Protein AF-0000000071980712 (afdb_homodimer)

Solvent-accessible surface area (backbone atoms only — not comparable to full-atom values): 46146 Å² total; per-residue (Å²): 134,78,76,72,74,72,77,74,78,76,77,80,71,73,87,66,79,78,82,78,72,78,77,74,86,79,83,92,69,64,82,70,52,47,42,38,37,28,42,41,63,56,74,43,77,56,96,89,37,61,36,18,32,30,26,43,36,38,32,58,45,82,62,43,89,82,22,31,38,34,31,28,27,71,83,80,62,48,74,48,37,81,40,75,35,50,88,54,67,37,54,50,69,48,76,34,79,42,71,42,67,66,79,84,61,72,95,62,82,83,65,84,70,74,49,54,50,61,39,33,28,33,36,30,48,94,88,37,68,78,32,64,30,42,32,55,47,34,63,51,58,59,58,76,38,35,85,67,38,27,79,36,37,51,44,68,38,43,36,26,21,26,40,49,40,58,20,28,33,57,86,42,68,80,46,45,78,37,76,54,27,24,72,50,36,34,28,59,50,49,62,46,53,43,34,33,48,36,38,35,35,36,29,33,32,38,28,47,44,87,92,45,95,58,46,47,28,23,33,51,78,92,42,78,59,48,56,38,65,62,52,52,50,26,51,43,54,48,53,75,73,42,83,52,62,36,36,43,29,31,59,39,77,73,42,68,51,84,95,29,68,68,53,51,53,50,51,52,51,50,49,51,66,64,53,43,77,33,45,24,50,33,83,56,51,70,49,39,32,44,36,62,30,60,73,70,58,19,36,30,41,34,25,30,68,51,80,70,25,74,79,40,67,38,34,30,74,45,64,44,72,52,66,71,78,31,73,45,72,68,55,45,49,54,45,49,70,61,48,53,74,70,48,60,80,61,68,37,48,41,30,41,48,57,58,68,39,74,45,35,66,36,57,61,67,46,46,63,71,26,43,48,36,41,35,72,66,37,31,58,62,51,39,49,45,37,51,75,73,32,48,91,53,47,23,28,44,20,23,45,36,53,58,37,36,61,45,49,58,45,21,56,51,28,48,54,45,53,47,51,51,53,49,55,56,48,71,71,98,134,79,80,72,79,72,79,76,80,76,76,80,72,74,86,69,79,82,81,78,71,80,77,76,86,80,84,89,69,63,82,70,53,47,42,39,37,28,41,40,62,56,73,44,75,55,96,91,36,62,35,18,32,29,24,42,35,40,32,58,44,83,62,43,88,81,23,30,37,35,31,30,27,71,83,80,60,49,73,46,36,81,40,74,34,51,90,54,68,37,54,50,70,48,75,34,79,42,70,42,67,64,79,83,60,71,95,62,82,84,64,86,70,72,48,54,52,63,39,32,27,34,37,30,49,93,88,37,68,79,32,65,30,41,32,54,46,34,63,52,57,57,58,75,39,36,84,68,39,28,80,38,38,52,43,68,38,41,37,26,19,27,39,50,40,58,21,28,31,58,86,41,65,80,45,44,78,37,76,54,27,26,70,50,36,35,28,59,50,49,63,47,52,42,33,34,49,36,38,34,35,36,29,32,35,38,28,47,42,87,93,45,93,59,46,47,28,23,32,49,79,93,42,79,57,48,55,37,65,62,50,51,50,26,50,43,54,48,55,76,72,43,82,51,60,37,36,44,28,31,60,36,78,72,41,66,50,84,95,29,68,68,54,52,53,51,51,52,50,50,49,49,67,64,52,41,77,33,46,24,50,34,84,55,51,71,48,39,32,44,36,63,29,60,73,72,58,20,34,30,41,36,25,29,68,52,79,71,26,74,79,41,66,38,35,29,74,46,64,44,70,52,68,70,79,31,73,46,73,68,55,46,49,54,43,49,70,59,47,52,73,70,48,60,80,63,68,37,50,41,30,41,49,57,59,69,38,76,47,37,65,36,56,60,68,45,45,65,70,24,44,46,37,40,35,72,67,35,30,58,61,52,40,48,46,37,50,74,71,32,48,91,53,47,22,27,46,21,23,44,36,54,57,37,37,61,44,50,57,46,21,56,52,28,48,55,46,52,47,51,51,53,50,55,54,50,70,73,99

InterPro domains:
  IPR017946 PLC-like phosphodiesterase, TIM beta/alpha-barrel domain superfamily [G3DSA:3.20.20.190] (135-418)
  IPR017946 PLC-like phosphodiesterase, TIM beta/alpha-barrel domain superfamily [SSF51695] (139-415)
  IPR051057 Phosphoinositide phospholipase C domain-containing protein [PTHR13593] (111-418)

Radius of gyration: 35.27 Å; Cα contacts (8 Å, |Δi|>4): 1701; chains: 2; bounding box: 63×146×100 Å

pLDDT: mean 90.0, std 17.93, range [20.61, 98.94]

Nearest PDB structures (foldseek):
  4rv3-assembly1_A  TM=7.807E-01  e=1.193E-09  Staphylococcus aureus subsp. aureus str. Newman
  4f2t-assembly1_A  TM=7.511E-01  e=6.230E-09  Staphylococcus aureus subsp. aureus str. Newman
  7kzv-assembly1_P  TM=4.060E-01  e=1.568E+00  Homo sapiens
  5x72-assembly1_A  TM=2.991E-01  e=2.407E+00  Homo sapiens
  5b0r-assembly1_B  TM=2.023E-01  e=4.901E-01  Listeria innocua Clip11262

Organism: Chionoecetes opilio (NCBI:txid41210)

Secondary structure (DSSP, 8-state):
-------------------------------S-EEEEEE-S--EEETTEEEEEEEEEEES----TT-EEEEEETTT--EEEEEE-TTS-SSEEEEEEEEE-STTS-S---S----EEEEEEEEEETTEEEEEEEEE--TTHHHHTHHHHTTSBGGGS-EEEETTTT-BGGG-SGGGGSHHHHTT-SB-S-HHHHHHHT--EEEEEEEE-TTSSSSEEEEETTEEEEEHHHHHHHHHHHHHH----EEEEEEEE-SS-TT-HHHHHHHHHHHHHHHGGGBPPGGG-S--BHHHHHHTT--EEEE-SSGGGGG-TTEEPPPEEE-----SHHHHHHHHHHHHHHHTT-SS-EEEE-S----HHHHHTTGGGSHHHHHHHHHHHHHHHHHHTSTTT-SEEEESSTTSSSHHHHHHHHHHHHHHHHHHHHH--/-------------------------------S-EEEEEE-S--EEETTEEEEEEEEEEES----TT-EEEEEETTT--EEEEEE-TTS-SSEEEEEEEEE-STTS-SS--S---SEEEEEEEEEETTEEEEEEEEE--TTHHHHTHHHHTTSBGGGS-EEEETTTT-BGGG-SGGGGSHHHHTT-SB-S-HHHHHHHT--EEEEEEEE-TTSSSSEEEEETTEEEEEHHHHHHHHHHHHHH----EEEEEEEE-SS-TT-HHHHHHHHHHHHHHHGGGBPPGGG-S--BHHHHHHHT--EEEE-SSGGGGG-TTEEPPPEEE-----SHHHHHHHHHHHHHHHTT-SS-EEEE-S----HHHHHTTGGGSHHHHHHHHHHHHHHHHHHTSTTT-SEEEESSTTSSSHHHHHHHHHHHHHHHHHHHHH--

Sequence (858 aa):
MSAVWTVVTVCLLAALTPVARAVQVTECSLPASGVFVSISPELEIVEDQKLRPLAVSWFGINAQKGDYLELVHSETGAVFINLTMYELEPDGWVESNATWDGSLIPNNLEGPAEPCFPYQAKYIRDGNALYSSCLILRPYWMREQRTDLSGTRLSKVVIPGTHDAGATSYFSSTAAENLVGRWTFTQDESLWQVLLFGARYLDMRISYYNNTQDKFYVNHGEIIIAPLRRYVDDVVKFMYQTDEIVIFDIHELVHGFSDQPERHEELIAFLESSFGSHMAPRSLGPDPTLGELWSINRRLIVTYPSNELYDSQYLWHTVHHLWGNVNTIEDLEAFLYTGISEQVNRGSLWSSMAQFTPSPMDVVLNKWGGLRGAAMQTNFPVTNWFRQDWWDEVNIIAMDFLPFSDVIFVAVEANKLRALCHENRRSVTMSAVWTVVTVCLLAALTPVARAVQVTECSLPASGVFVSISPELEIVEDQKLRPLAVSWFGINAQKGDYLELVHSETGAVFINLTMYELEPDGWVESNATWDGSLIPNNLEGPAEPCFPYQAKYIRDGNALYSSCLILRPYWMREQRTDLSGTRLSKVVIPGTHDAGATSYFSSTAAENLVGRWTFTQDESLWQVLLFGARYLDMRISYYNNTQDKFYVNHGEIIIAPLRRYVDDVVKFMYQTDEIVIFDIHELVHGFSDQPERHEELIAFLESSFGSHMAPRSLGPDPTLGELWSINRRLIVTYPSNELYDSQYLWHTVHHLWGNVNTIEDLEAFLYTGISEQVNRGSLWSSMAQFTPSPMDVVLNKWGGLRGAAMQTNFPVTNWFRQDWWDEVNIIAMDFLPFSDVIFVAVEANKLRALCHENRRSVT

Structure (mmCIF, N/CA/C/O backbone):
data_AF-0000000071980712-model_v1
#
loop_
_entity.id
_entity.type
_entity.pdbx_description
1 polymer 'PI-PLC X domain-containing protein 3'
#
loop_
_atom_site.group_PDB
_atom_site.id
_atom_site.type_symbol
_atom_site.label_atom_id
_atom_site.label_alt_id
_atom_site.label_comp_id
_atom_site.label_asym_id
_atom_site.label_entity_id
_atom_site.label_seq_id
_atom_site.pdbx_PDB_ins_code
_atom_site.Cartn_x
_atom_site.Cartn_y
_atom_site.Cartn_z
_atom_site.occupancy
_atom_site.B_iso_or_equiv
_atom_site.auth_seq_id
_atom_site.auth_comp_id
_atom_site.auth_asym_id
_atom_site.auth_atom_id
_atom_site.pdbx_PDB_model_num
ATOM 1 N N . MET A 1 1 ? 27.547 65.812 53.938 1 24.8 1 MET A N 1
ATOM 2 C CA . MET A 1 1 ? 27.109 66.75 52.938 1 24.8 1 MET A CA 1
ATOM 3 C C . MET A 1 1 ? 27.156 66.062 51.531 1 24.8 1 MET A C 1
ATOM 5 O O . MET A 1 1 ? 28.219 66.062 50.906 1 24.8 1 MET A O 1
ATOM 9 N N . SER A 1 2 ? 26.734 64.938 51.469 1 26.94 2 SER A N 1
ATOM 10 C CA . SER A 1 2 ? 27.062 63.781 50.625 1 26.94 2 SER A CA 1
ATOM 11 C C . SER A 1 2 ? 26.594 63.969 49.188 1 26.94 2 SER A C 1
ATOM 13 O O . SER A 1 2 ? 25.422 64.25 48.938 1 26.94 2 SER A O 1
ATOM 15 N N . ALA A 1 3 ? 27.547 64.375 48.469 1 30.39 3 ALA A N 1
ATOM 16 C CA . ALA A 1 3 ? 27.484 65 47.156 1 30.39 3 ALA A CA 1
ATOM 17 C C . ALA A 1 3 ? 26.828 64.062 46.156 1 30.39 3 ALA A C 1
ATOM 19 O O . ALA A 1 3 ? 27.219 62.875 46.031 1 30.39 3 ALA A O 1
ATOM 20 N N . VAL A 1 4 ? 25.562 64.188 46.031 1 29.41 4 VAL A N 1
ATOM 21 C CA . VAL A 1 4 ? 24.562 63.375 45.344 1 29.41 4 VAL A CA 1
ATOM 22 C C . VAL A 1 4 ? 24.953 63.25 43.875 1 29.41 4 VAL A C 1
ATOM 24 O O . VAL A 1 4 ? 25.016 64.25 43.156 1 29.41 4 VAL A O 1
ATOM 27 N N . TRP A 1 5 ? 25.969 62.531 43.625 1 26.25 5 TRP A N 1
ATOM 28 C CA . TRP A 1 5 ? 26.578 62.469 42.312 1 26.25 5 TRP A CA 1
ATOM 29 C C . TRP A 1 5 ? 25.547 62.125 41.25 1 26.25 5 TRP A C 1
ATOM 31 O O . TRP A 1 5 ? 24.938 61.062 41.281 1 26.25 5 TRP A O 1
ATOM 41 N N . THR A 1 6 ? 24.812 63.125 40.875 1 24.05 6 THR A N 1
ATOM 42 C CA . THR A 1 6 ? 23.688 63.031 39.969 1 24.05 6 THR A CA 1
ATOM 43 C C . THR A 1 6 ? 24.141 62.531 38.594 1 24.05 6 THR A C 1
ATOM 45 O O . THR A 1 6 ? 24.953 63.188 37.938 1 24.05 6 THR A O 1
ATOM 48 N N . VAL A 1 7 ? 24.531 61.344 38.5 1 25.78 7 VAL A N 1
ATOM 49 C CA . VAL A 1 7 ? 25.188 60.875 37.281 1 25.78 7 VAL A CA 1
ATOM 50 C C . VAL A 1 7 ? 24.25 61.062 36.062 1 25.78 7 VAL A C 1
ATOM 52 O O . VAL A 1 7 ? 23.172 60.5 36.031 1 25.78 7 VAL A O 1
ATOM 55 N N . VAL A 1 8 ? 24.156 62.188 35.5 1 23.12 8 VAL A N 1
ATOM 56 C CA . VAL A 1 8 ? 23.281 62.625 34.438 1 23.12 8 VAL A CA 1
ATOM 57 C C . VAL A 1 8 ? 23.578 61.844 33.156 1 23.12 8 VAL A C 1
ATOM 59 O O . VAL A 1 8 ? 24.703 61.875 32.656 1 23.12 8 VAL A O 1
ATOM 62 N N . THR A 1 9 ? 23.172 60.656 33.062 1 22.14 9 THR A N 1
ATOM 63 C CA . THR A 1 9 ? 23.531 59.844 31.906 1 22.14 9 THR A CA 1
ATOM 64 C C . THR A 1 9 ? 23.078 60.469 30.594 1 22.14 9 THR A C 1
ATOM 66 O O . THR A 1 9 ? 21.891 60.781 30.438 1 22.14 9 THR A O 1
ATOM 69 N N . VAL A 1 10 ? 23.875 61.094 29.828 1 20.61 10 VAL A N 1
ATOM 70 C CA . VAL A 1 10 ? 23.75 61.875 28.609 1 20.61 10 VAL A CA 1
ATOM 71 C C . VAL A 1 10 ? 23.266 61 27.453 1 20.61 10 VAL A C 1
ATOM 73 O O . VAL A 1 10 ? 23.844 59.938 27.188 1 20.61 10 VAL A O 1
ATOM 76 N N . CYS A 1 11 ? 22.031 60.844 27.109 1 23.97 11 CYS A N 1
ATOM 77 C CA . CYS A 1 11 ? 21.391 60.344 25.891 1 23.97 11 CYS A CA 1
ATOM 78 C C . CYS A 1 11 ? 22.016 60.969 24.656 1 23.97 11 CYS A C 1
ATOM 80 O O . CYS A 1 11 ? 21.828 62.156 24.391 1 23.97 11 CYS A O 1
ATOM 82 N N . LEU A 1 12 ? 23.25 60.75 24.25 1 22.45 12 LEU A N 1
ATOM 83 C CA . LEU A 1 12 ? 23.812 61.562 23.203 1 22.45 12 LEU A CA 1
ATOM 84 C C . LEU A 1 12 ? 22.969 61.469 21.922 1 22.45 12 LEU A C 1
ATOM 86 O O . LEU A 1 12 ? 22.859 60.406 21.328 1 22.45 12 LEU A O 1
ATOM 90 N N . LEU A 1 13 ? 21.922 62.25 21.703 1 23.58 13 LEU A N 1
ATOM 91 C CA . LEU A 1 13 ? 21.297 62.812 20.5 1 23.58 13 LEU A CA 1
ATOM 92 C C . LEU A 1 13 ? 22.328 63.375 19.547 1 23.58 13 LEU A C 1
ATOM 94 O O . LEU A 1 13 ? 22.75 64.562 19.719 1 23.58 13 LEU A O 1
ATOM 98 N N . ALA A 1 14 ? 23.406 62.719 19.109 1 25.36 14 ALA A N 1
ATOM 99 C CA . ALA A 1 14 ? 24.156 63.719 18.312 1 25.36 14 ALA A CA 1
ATOM 100 C C . ALA A 1 14 ? 23.297 64.312 17.203 1 25.36 14 ALA A C 1
ATOM 102 O O . ALA A 1 14 ? 22.359 63.625 16.719 1 25.36 14 ALA A O 1
ATOM 103 N N . ALA A 1 15 ? 23.141 65.562 16.984 1 26.69 15 ALA A N 1
ATOM 104 C CA . ALA A 1 15 ? 22.859 66.375 15.828 1 26.69 15 ALA A CA 1
ATOM 105 C C . ALA A 1 15 ? 23.516 65.875 14.562 1 26.69 15 ALA A C 1
ATOM 107 O O . ALA A 1 15 ? 24.625 66.25 14.211 1 26.69 15 ALA A O 1
ATOM 108 N N . LEU A 1 16 ? 23.594 64.438 14.453 1 25.11 16 LEU A N 1
ATOM 109 C CA . LEU A 1 16 ? 24.312 64.062 13.242 1 25.11 16 LEU A CA 1
ATOM 110 C C . LEU A 1 16 ? 23.547 64.5 11.992 1 25.11 16 LEU A C 1
ATOM 112 O O . LEU A 1 16 ? 22.328 64.562 12.008 1 25.11 16 LEU A O 1
ATOM 116 N N . THR A 1 17 ? 24.125 65.062 11.031 1 28.55 17 THR A N 1
ATOM 117 C CA . THR A 1 17 ? 23.734 65.438 9.664 1 28.55 17 THR A CA 1
ATOM 118 C C . THR A 1 17 ? 23.094 64.188 8.977 1 28.55 17 THR A C 1
ATOM 120 O O . THR A 1 17 ? 23.531 63.094 9.195 1 28.55 17 THR A O 1
ATOM 123 N N . PRO A 1 18 ? 21.828 64.125 8.344 1 26.84 18 PRO A N 1
ATOM 124 C CA . PRO A 1 18 ? 20.906 63.188 7.723 1 26.84 18 PRO A CA 1
ATOM 125 C C . PRO A 1 18 ? 21.609 62.25 6.742 1 26.84 18 PRO A C 1
ATOM 127 O O . PRO A 1 18 ? 20.969 61.656 5.871 1 26.84 18 PRO A O 1
ATOM 130 N N . VAL A 1 19 ? 22.812 61.688 6.824 1 30.86 19 VAL A N 1
ATOM 131 C CA . VAL A 1 19 ? 23.156 60.938 5.633 1 30.86 19 VAL A CA 1
ATOM 132 C C . VAL A 1 19 ? 22.234 59.719 5.523 1 30.86 19 VAL A C 1
ATOM 134 O O . VAL A 1 19 ? 22.234 58.844 6.402 1 30.86 19 VAL A O 1
ATOM 137 N N . ALA A 1 20 ? 21.094 59.719 4.836 1 32.91 20 ALA A N 1
ATOM 138 C CA . ALA A 1 20 ? 20.156 58.75 4.305 1 32.91 20 ALA A CA 1
ATOM 139 C C . ALA A 1 20 ? 20.875 57.5 3.771 1 32.91 20 ALA A C 1
ATOM 141 O O . ALA A 1 20 ? 21.172 57.438 2.576 1 32.91 20 ALA A O 1
ATOM 142 N N . ARG A 1 21 ? 21.859 56.938 4.363 1 32.81 21 ARG A N 1
ATOM 143 C CA . ARG A 1 21 ? 22.328 55.781 3.615 1 32.81 21 ARG A CA 1
ATOM 144 C C . ARG A 1 21 ? 21.281 54.656 3.645 1 32.81 21 ARG A C 1
ATOM 146 O O . ARG A 1 21 ? 20.844 54.25 4.719 1 32.81 21 ARG A O 1
ATOM 153 N N . ALA A 1 22 ? 20.531 54.25 2.572 1 32.84 22 ALA A N 1
ATOM 154 C CA . ALA A 1 22 ? 19.703 53.125 2.207 1 32.84 22 ALA A CA 1
ATOM 155 C C . ALA A 1 22 ? 20.328 51.812 2.684 1 32.84 22 ALA A C 1
ATOM 157 O O . ALA A 1 22 ? 21.422 51.438 2.258 1 32.84 22 ALA A O 1
ATOM 158 N N . VAL A 1 23 ? 20.328 51.438 3.895 1 32.53 23 VAL A N 1
ATOM 159 C CA . VAL A 1 23 ? 20.75 50.094 4.289 1 32.53 23 VAL A CA 1
ATOM 160 C C . VAL A 1 23 ? 20.219 49.062 3.293 1 32.53 23 VAL A C 1
ATOM 162 O O . VAL A 1 23 ? 19 48.906 3.148 1 32.53 23 VAL A O 1
ATOM 165 N N . GLN A 1 24 ? 20.828 48.688 2.146 1 33.09 24 GLN A N 1
ATOM 166 C CA . GLN A 1 24 ? 20.547 47.625 1.188 1 33.09 24 GLN A CA 1
ATOM 167 C C . GLN A 1 24 ? 20.219 46.312 1.901 1 33.09 24 GLN A C 1
ATOM 169 O O . GLN A 1 24 ? 21.031 45.812 2.684 1 33.09 24 GLN A O 1
ATOM 174 N N . VAL A 1 25 ? 19.062 46 2.479 1 40.81 25 VAL A N 1
ATOM 175 C CA . VAL A 1 25 ? 18.625 44.656 2.869 1 40.81 25 VAL A CA 1
ATOM 176 C C . VAL A 1 25 ? 19.203 43.625 1.919 1 40.81 25 VAL A C 1
ATOM 178 O O . VAL A 1 25 ? 18.812 43.531 0.754 1 40.81 25 VAL A O 1
ATOM 181 N N . THR A 1 26 ? 20.453 43.219 1.82 1 46.47 26 THR A N 1
ATOM 182 C CA . THR A 1 26 ? 21.188 42.375 0.861 1 46.47 26 THR A CA 1
ATOM 183 C C . THR A 1 26 ? 20.516 41.031 0.677 1 46.47 26 THR A C 1
ATOM 185 O O . THR A 1 26 ? 20.375 40.562 -0.449 1 46.47 26 THR A O 1
ATOM 188 N N . GLU A 1 27 ? 20.516 39.844 1.743 1 63.66 27 GLU A N 1
ATOM 189 C CA . GLU A 1 27 ? 20.109 38.469 1.412 1 63.66 27 GLU A CA 1
ATOM 190 C C . GLU A 1 27 ? 18.797 38.094 2.119 1 63.66 27 GLU A C 1
ATOM 192 O O . GLU A 1 27 ? 18.703 38.219 3.344 1 63.66 27 GLU A O 1
ATOM 197 N N . CYS A 1 28 ? 17.578 38.094 1.529 1 81.81 28 CYS A N 1
ATOM 198 C CA . CYS A 1 28 ? 16.281 37.656 2.041 1 81.81 28 CYS A CA 1
ATOM 199 C C . CYS A 1 28 ? 16.312 36.188 2.451 1 81.81 28 CYS A C 1
ATOM 201 O O . CYS A 1 28 ? 16.344 35.312 1.598 1 81.81 28 CYS A O 1
ATOM 203 N N . SER A 1 29 ? 16.453 36.031 3.812 1 86 29 SER A N 1
ATOM 204 C CA . SER A 1 29 ? 16.422 34.656 4.324 1 86 29 SER A CA 1
ATOM 205 C C . SER A 1 29 ? 15.688 34.562 5.66 1 86 29 SER A C 1
ATOM 207 O O . SER A 1 29 ? 15.641 35.562 6.402 1 86 29 SER A O 1
ATOM 209 N N . LEU A 1 30 ? 15.07 33.531 5.938 1 92.31 30 LEU A N 1
ATOM 210 C CA . LEU A 1 30 ? 14.5 33.25 7.254 1 92.31 30 LEU A CA 1
ATOM 211 C C . LEU A 1 30 ? 15.594 33.094 8.297 1 92.31 30 LEU A C 1
ATOM 213 O O . LEU A 1 30 ? 16.766 32.906 7.949 1 92.31 30 LEU A O 1
ATOM 217 N N . PRO A 1 31 ? 15.18 33.219 9.57 1 90.75 31 PRO A N 1
ATOM 218 C CA . PRO A 1 31 ? 16.203 32.969 10.594 1 90.75 31 PRO A CA 1
ATOM 219 C C . PRO A 1 31 ? 16.938 31.656 10.383 1 90.75 31 PRO A C 1
ATOM 221 O O . PRO A 1 31 ? 16.328 30.641 10.016 1 90.75 31 PRO A O 1
ATOM 224 N N . ALA A 1 32 ? 18.219 31.734 10.617 1 92 32 ALA A N 1
ATOM 225 C CA . ALA A 1 32 ? 19.062 30.578 10.367 1 92 32 ALA A CA 1
ATOM 226 C C . ALA A 1 32 ? 19.094 29.641 11.562 1 92 32 ALA A C 1
ATOM 228 O O . ALA A 1 32 ? 19.531 28.484 11.453 1 92 32 ALA A O 1
ATOM 229 N N . SER A 1 33 ? 18.75 30.125 12.758 1 96.31 33 SER A N 1
ATOM 230 C CA . SER A 1 33 ? 18.75 29.312 13.969 1 96.31 33 SER A CA 1
ATOM 231 C C . SER A 1 33 ? 17.594 29.688 14.891 1 96.31 33 SER A C 1
ATOM 233 O O . SER A 1 33 ? 17.062 30.797 14.797 1 96.31 33 SER A O 1
ATOM 235 N N . GLY A 1 34 ? 17.188 28.766 15.68 1 97.06 34 GLY A N 1
ATOM 236 C CA . GLY A 1 34 ? 16.109 29.016 16.625 1 97.06 34 GLY A CA 1
ATOM 237 C C . GLY A 1 34 ? 15.695 27.781 17.406 1 97.06 34 GLY A C 1
ATOM 238 O O . GLY A 1 34 ? 16.234 26.703 17.188 1 97.06 34 GLY A O 1
ATOM 239 N N . VAL A 1 35 ? 14.859 27.984 18.406 1 97.94 35 VAL A N 1
ATOM 240 C CA . VAL A 1 35 ? 14.266 26.906 19.203 1 97.94 35 VAL A CA 1
ATOM 241 C C . VAL A 1 35 ? 12.75 27.062 19.219 1 97.94 35 VAL A C 1
ATOM 243 O O . VAL A 1 35 ? 12.227 28.172 19.156 1 97.94 35 VAL A O 1
ATOM 246 N N . PHE A 1 36 ? 12.07 25.953 19.297 1 97.75 36 PHE A N 1
ATOM 247 C CA . PHE A 1 36 ? 10.617 25.984 19.25 1 97.75 36 PHE A CA 1
ATOM 248 C C . PHE A 1 36 ? 10.016 24.938 20.172 1 97.75 36 PHE A C 1
ATOM 250 O O . PHE A 1 36 ? 10.617 23.891 20.406 1 97.75 36 PHE A O 1
ATOM 257 N N . VAL A 1 37 ? 8.852 25.25 20.703 1 98.25 37 VAL A N 1
ATOM 258 C CA . VAL A 1 37 ? 8.07 24.312 21.5 1 98.25 37 VAL A CA 1
ATOM 259 C C . VAL A 1 37 ? 6.98 23.688 20.641 1 98.25 37 VAL A C 1
ATOM 261 O O . VAL A 1 37 ? 6.32 24.375 19.859 1 98.25 37 VAL A O 1
ATOM 264 N N . SER A 1 38 ? 6.863 22.406 20.688 1 98.19 38 SER A N 1
ATOM 265 C CA . SER A 1 38 ? 5.852 21.688 19.922 1 98.19 38 SER A CA 1
ATOM 266 C C . SER A 1 38 ? 5.207 20.594 20.766 1 98.19 38 SER A C 1
ATOM 268 O O . SER A 1 38 ? 5.562 20.406 21.938 1 98.19 38 SER A O 1
ATOM 270 N N . ILE A 1 39 ? 4.195 19.938 20.234 1 98.44 39 ILE A N 1
ATOM 271 C CA . ILE A 1 39 ? 3.465 18.875 20.922 1 98.44 39 ILE A CA 1
ATOM 272 C C . ILE A 1 39 ? 3.744 17.547 20.234 1 98.44 39 ILE A C 1
ATOM 274 O O . ILE A 1 39 ? 3.365 17.328 19.078 1 98.44 39 ILE A O 1
ATOM 278 N N . SER A 1 40 ? 4.316 16.672 20.953 1 98.12 40 SER A N 1
ATOM 279 C CA . SER A 1 40 ? 4.68 15.359 20.406 1 98.12 40 SER A CA 1
ATOM 280 C C . SER A 1 40 ? 3.441 14.57 20 1 98.12 40 SER A C 1
ATOM 282 O O . SER A 1 40 ? 2.4 14.656 20.656 1 98.12 40 SER A O 1
ATOM 284 N N . PRO A 1 41 ? 3.59 13.781 18.938 1 96.88 41 PRO A N 1
ATOM 285 C CA . PRO A 1 41 ? 2.463 12.914 18.594 1 96.88 41 PRO A CA 1
ATOM 286 C C . PRO A 1 41 ? 2.352 11.695 19.5 1 96.88 41 PRO A C 1
ATOM 288 O O . PRO A 1 41 ? 1.341 10.992 19.484 1 96.88 41 PRO A O 1
ATOM 291 N N . GLU A 1 42 ? 3.377 11.438 20.25 1 94.19 42 GLU A N 1
ATOM 292 C CA . GLU A 1 42 ? 3.268 10.359 21.219 1 94.19 42 GLU A CA 1
ATOM 293 C C . GLU A 1 42 ? 2.094 10.586 22.172 1 94.19 42 GLU A C 1
ATOM 295 O O . GLU A 1 42 ? 1.847 11.711 22.594 1 94.19 42 GLU A O 1
ATOM 300 N N . LEU A 1 43 ? 1.37 9.461 22.438 1 92.62 43 LEU A N 1
ATOM 301 C CA . LEU A 1 43 ? 0.128 9.594 23.188 1 92.62 43 LEU A CA 1
ATOM 302 C C . LEU A 1 43 ? 0.024 8.516 24.266 1 92.62 43 LEU A C 1
ATOM 304 O O . LEU A 1 43 ? 0.355 7.355 24.016 1 92.62 43 LEU A O 1
ATOM 308 N N . GLU A 1 44 ? -0.25 8.945 25.391 1 89.12 44 GLU A N 1
ATOM 309 C CA . GLU A 1 44 ? -0.602 8.047 26.484 1 89.12 44 GLU A CA 1
ATOM 310 C C . GLU A 1 44 ? -1.999 8.344 27.016 1 89.12 44 GLU A C 1
ATOM 312 O O . GLU A 1 44 ? -2.379 9.508 27.156 1 89.12 44 GLU A O 1
ATOM 317 N N . ILE A 1 45 ? -2.73 7.305 27.203 1 88.38 45 ILE A N 1
ATOM 318 C CA . ILE A 1 45 ? -4.062 7.477 27.766 1 88.38 45 ILE A CA 1
ATOM 319 C C . ILE A 1 45 ? -4.027 7.164 29.266 1 88.38 45 ILE A C 1
ATOM 321 O O . ILE A 1 45 ? -3.689 6.047 29.672 1 88.38 45 ILE A O 1
ATOM 325 N N . VAL A 1 46 ? -4.297 8.133 30.031 1 84.81 46 VAL A N 1
ATOM 326 C CA . VAL A 1 46 ? -4.375 7.996 31.469 1 84.81 46 VAL A CA 1
ATOM 327 C C . VAL A 1 46 ? -5.754 8.438 31.969 1 84.81 46 VAL A C 1
ATOM 329 O O . VAL A 1 46 ? -6.141 9.594 31.797 1 84.81 46 VAL A O 1
ATOM 332 N N . GLU A 1 47 ? -6.492 7.547 32.594 1 83.69 47 GLU A N 1
ATOM 333 C CA . GLU A 1 47 ? -7.836 7.832 33.094 1 83.69 47 GLU A CA 1
ATOM 334 C C . GLU A 1 47 ? -8.695 8.492 32.031 1 83.69 47 GLU A C 1
ATOM 336 O O . GLU A 1 47 ? -9.273 9.555 32.25 1 83.69 47 GLU A O 1
ATOM 341 N N . ASP A 1 48 ? -8.602 8.086 30.75 1 80.25 48 ASP A N 1
ATOM 342 C CA . ASP A 1 48 ? -9.43 8.484 29.609 1 80.25 48 ASP A CA 1
ATOM 343 C C . ASP A 1 48 ? -9 9.844 29.062 1 80.25 48 ASP A C 1
ATOM 345 O O . ASP A 1 48 ? -9.742 10.484 28.328 1 80.25 48 ASP A O 1
ATOM 349 N N . GLN A 1 49 ? -7.867 10.305 29.625 1 85.75 49 GLN A N 1
ATOM 350 C CA . GLN A 1 49 ? -7.309 11.539 29.078 1 85.75 49 GLN A CA 1
ATOM 351 C C . GLN A 1 49 ? -6.117 11.258 28.172 1 85.75 49 GLN A C 1
ATOM 353 O O . GLN A 1 49 ? -5.273 10.414 28.484 1 85.75 49 GLN A O 1
ATOM 358 N N . LYS A 1 50 ? -6.129 11.961 27.094 1 90.44 50 LYS A N 1
ATOM 359 C CA . LYS A 1 50 ? -4.996 11.875 26.188 1 90.44 50 LYS A CA 1
ATOM 360 C C . LYS A 1 50 ? -3.883 12.828 26.594 1 90.44 50 LYS A C 1
ATOM 362 O O . LYS A 1 50 ? -4.082 14.047 26.625 1 90.44 50 LYS A O 1
ATOM 367 N N . LEU A 1 51 ? -2.799 12.25 26.906 1 94.06 51 LEU A N 1
ATOM 368 C CA . LEU A 1 51 ? -1.644 13.047 27.312 1 94.06 51 LEU A CA 1
ATOM 369 C C . LEU A 1 51 ? -0.504 12.898 26.312 1 94.06 51 LEU A C 1
ATOM 371 O O . LEU A 1 51 ? -0.151 11.781 25.922 1 94.06 51 LEU A O 1
ATOM 375 N N . ARG A 1 52 ? 0.003 14.055 25.953 1 96.62 52 ARG A N 1
ATOM 376 C CA . ARG A 1 52 ? 1.121 14.086 25.016 1 96.62 52 ARG A CA 1
ATOM 377 C C . ARG A 1 52 ? 2.275 14.914 25.562 1 96.62 52 ARG A C 1
ATOM 379 O O . ARG A 1 52 ? 2.059 15.992 26.125 1 96.62 52 ARG A O 1
ATOM 386 N N . PRO A 1 53 ? 3.518 14.438 25.391 1 98 53 PRO A N 1
ATOM 387 C CA . PRO A 1 53 ? 4.645 15.25 25.844 1 98 53 PRO A CA 1
ATOM 388 C C . PRO A 1 53 ? 4.863 16.5 25 1 98 53 PRO A C 1
ATOM 390 O O . PRO A 1 53 ? 4.676 16.453 23.781 1 98 53 PRO A O 1
ATOM 393 N N . LEU A 1 54 ? 5.234 17.531 25.688 1 98.38 54 LEU A N 1
ATOM 394 C CA . LEU A 1 54 ? 5.773 18.656 24.938 1 98.38 54 LEU A CA 1
ATOM 395 C C . LEU A 1 54 ? 7.203 18.375 24.484 1 98.38 54 LEU A C 1
ATOM 397 O O . LEU A 1 54 ? 7.922 17.609 25.125 1 98.38 54 LEU A O 1
ATOM 401 N N . ALA A 1 55 ? 7.523 18.953 23.359 1 98.5 55 ALA A N 1
ATOM 402 C CA . ALA A 1 55 ? 8.867 18.781 22.828 1 98.5 55 ALA A CA 1
ATOM 403 C C . ALA A 1 55 ? 9.508 20.125 22.5 1 98.5 55 ALA A C 1
ATOM 405 O O . ALA A 1 55 ? 8.812 21.125 22.359 1 98.5 55 ALA A O 1
ATOM 406 N N . VAL A 1 56 ? 10.828 20.141 22.516 1 98.44 56 VAL A N 1
ATOM 407 C CA . VAL A 1 56 ? 11.586 21.297 22.062 1 98.44 56 VAL A CA 1
ATOM 408 C C . VAL A 1 56 ? 12.453 20.906 20.859 1 98.44 56 VAL A C 1
ATOM 410 O O . VAL A 1 56 ? 13.133 19.875 20.891 1 98.44 56 VAL A O 1
ATOM 413 N N . SER A 1 57 ? 12.328 21.656 19.844 1 98.19 57 SER A N 1
ATOM 414 C CA . SER A 1 57 ? 13.172 21.484 18.672 1 98.19 57 SER A CA 1
ATOM 415 C C . SER A 1 57 ? 14.109 22.672 18.469 1 98.19 57 SER A C 1
ATOM 417 O O . SER A 1 57 ? 13.836 23.766 18.969 1 98.19 57 SER A O 1
ATOM 419 N N . TRP A 1 58 ? 15.289 22.391 17.859 1 97.94 58 TRP A N 1
ATOM 420 C CA . TRP A 1 58 ? 16.25 23.422 17.5 1 97.94 58 TRP A CA 1
ATOM 421 C C . TRP A 1 58 ? 16.781 23.188 16.078 1 97.94 58 TRP A C 1
ATOM 423 O O . TRP A 1 58 ? 16.703 22.078 15.547 1 97.94 58 TRP A O 1
ATOM 433 N N . PHE A 1 59 ? 17.141 24.266 15.484 1 97.5 59 PHE A N 1
ATOM 434 C CA . PHE A 1 59 ? 17.734 24.188 14.156 1 97.5 59 PHE A CA 1
ATOM 435 C C . PHE A 1 59 ? 18.859 25.203 14 1 97.5 59 PHE A C 1
ATOM 437 O O . PHE A 1 59 ? 18.781 26.297 14.547 1 97.5 59 PHE A O 1
ATOM 444 N N . GLY A 1 60 ? 19.938 24.828 13.289 1 96.38 60 GLY A N 1
ATOM 445 C CA . GLY A 1 60 ? 21.016 25.734 12.93 1 96.38 60 GLY A CA 1
ATOM 446 C C . GLY A 1 60 ? 21.844 26.172 14.125 1 96.38 60 GLY A C 1
ATOM 447 O O . GLY A 1 60 ? 22.422 27.266 14.117 1 96.38 60 GLY A O 1
ATOM 448 N N . ILE A 1 61 ? 21.844 25.453 15.188 1 96.19 61 ILE A N 1
ATOM 449 C CA . ILE A 1 61 ? 22.547 25.891 16.391 1 96.19 61 ILE A CA 1
ATOM 450 C C . ILE A 1 61 ? 23.969 25.328 16.406 1 96.19 61 ILE A C 1
ATOM 452 O O . ILE A 1 61 ? 24.156 24.109 16.297 1 96.19 61 ILE A O 1
ATOM 456 N N . ASN A 1 62 ? 24.906 26.141 16.406 1 94.81 62 ASN A N 1
ATOM 457 C CA . ASN A 1 62 ? 26.297 25.75 16.672 1 94.81 62 ASN A CA 1
ATOM 458 C C . ASN A 1 62 ? 26.625 25.844 18.156 1 94.81 62 ASN A C 1
ATOM 460 O O . ASN A 1 62 ? 27.188 26.844 18.609 1 94.81 62 ASN A O 1
ATOM 464 N N . ALA A 1 63 ? 26.438 24.797 18.828 1 96.25 63 ALA A N 1
ATOM 465 C CA . ALA A 1 63 ? 26.5 24.781 20.297 1 96.25 63 ALA A CA 1
ATOM 466 C C . ALA A 1 63 ? 27.953 24.875 20.781 1 96.25 63 ALA A C 1
ATOM 468 O O . ALA A 1 63 ? 28.859 24.297 20.172 1 96.25 63 ALA A O 1
ATOM 469 N N . GLN A 1 64 ? 28.203 25.594 21.797 1 95.81 64 GLN A N 1
ATOM 470 C CA . GLN A 1 64 ? 29.469 25.719 22.484 1 95.81 64 GLN A CA 1
ATOM 471 C C . GLN A 1 64 ? 29.422 25.047 23.844 1 95.81 64 GLN A C 1
ATOM 473 O O . GLN A 1 64 ? 28.344 24.719 24.344 1 95.81 64 GLN A O 1
ATOM 478 N N . LYS A 1 65 ? 30.656 24.781 24.344 1 96.12 65 LYS A N 1
ATOM 479 C CA . LYS A 1 65 ? 30.734 24.188 25.672 1 96.12 65 LYS A CA 1
ATOM 480 C C . LYS A 1 65 ? 30 25.062 26.703 1 96.12 65 LYS A C 1
ATOM 482 O O . LYS A 1 65 ? 30.219 26.281 26.75 1 96.12 65 LYS A O 1
ATOM 487 N N . GLY A 1 66 ? 29.062 24.484 27.438 1 96 66 GLY A N 1
ATOM 488 C CA . GLY A 1 66 ? 28.328 25.203 28.453 1 96 66 GLY A CA 1
ATOM 489 C C . GLY A 1 66 ? 26.922 25.594 28.031 1 96 66 GLY A C 1
ATOM 490 O O . GLY A 1 66 ? 26.078 25.938 28.859 1 96 66 GLY A O 1
ATOM 491 N N . ASP A 1 67 ? 26.672 25.562 26.75 1 97.62 67 ASP A N 1
ATOM 492 C CA . ASP A 1 67 ? 25.328 25.891 26.25 1 97.62 67 ASP A CA 1
ATOM 493 C C . ASP A 1 67 ? 24.312 24.844 26.672 1 97.62 67 ASP A C 1
ATOM 495 O O . ASP A 1 67 ? 24.641 23.656 26.781 1 97.62 67 ASP A O 1
ATOM 499 N N . TYR A 1 68 ? 23.125 25.25 26.953 1 97.62 68 TYR A N 1
ATOM 500 C CA . TYR A 1 68 ? 22.078 24.266 27.266 1 97.62 68 TYR A CA 1
ATOM 501 C C . TYR A 1 68 ? 20.719 24.75 26.781 1 97.62 68 TYR A C 1
ATOM 503 O O . TYR A 1 68 ? 20.531 25.938 26.516 1 97.62 68 TYR A O 1
ATOM 511 N N . LEU A 1 69 ? 19.859 23.875 26.578 1 98 69 LEU A N 1
ATOM 512 C CA . LEU A 1 69 ? 18.484 24.078 26.156 1 98 69 LEU A CA 1
ATOM 513 C C . LEU A 1 69 ? 17.516 23.75 27.297 1 98 69 LEU A C 1
ATOM 515 O O . LEU A 1 69 ? 17.672 22.734 27.984 1 98 69 LEU A O 1
ATOM 519 N N . GLU A 1 70 ? 16.547 24.609 27.531 1 97.81 70 GLU A N 1
ATOM 520 C CA . GLU A 1 70 ? 15.594 24.344 28.609 1 97.81 70 GLU A CA 1
ATOM 521 C C . GLU A 1 70 ? 14.164 24.578 28.141 1 97.81 70 GLU A C 1
ATOM 523 O O . GLU A 1 70 ? 13.922 25.344 27.203 1 97.81 70 GLU A O 1
ATOM 528 N N . LEU A 1 71 ? 13.297 23.875 28.672 1 98.62 71 LEU A N 1
ATOM 529 C CA . LEU A 1 71 ? 11.859 24.141 28.656 1 98.62 71 LEU A CA 1
ATOM 530 C C . LEU A 1 71 ? 11.344 24.453 30.047 1 98.62 71 LEU A C 1
ATOM 532 O O . LEU A 1 71 ? 11.492 23.641 30.969 1 98.62 71 LEU A O 1
ATOM 536 N N . VAL A 1 72 ? 10.773 25.609 30.188 1 97.69 72 VAL A N 1
ATOM 537 C CA . VAL A 1 72 ? 10.352 26.047 31.516 1 97.69 72 VAL A CA 1
ATOM 538 C C . VAL A 1 72 ? 8.891 26.484 31.469 1 97.69 72 VAL A C 1
ATOM 540 O O . VAL A 1 72 ? 8.406 26.938 30.422 1 97.69 72 VAL A O 1
ATOM 543 N N . HIS A 1 73 ? 8.266 26.297 32.562 1 97.12 73 HIS A N 1
ATOM 544 C CA . HIS A 1 73 ? 6.969 26.938 32.75 1 97.12 73 HIS A CA 1
ATOM 545 C C . HIS A 1 73 ? 7.137 28.406 33.156 1 97.12 73 HIS A C 1
ATOM 547 O O . HIS A 1 73 ? 7.715 28.703 34.188 1 97.12 73 HIS A O 1
ATOM 553 N N . SER A 1 74 ? 6.625 29.281 32.406 1 93 74 SER A N 1
ATOM 554 C CA . SER A 1 74 ? 6.93 30.703 32.562 1 93 74 SER A CA 1
ATOM 555 C C . SER A 1 74 ? 6.336 31.25 33.844 1 93 74 SER A C 1
ATOM 557 O O . SER A 1 74 ? 6.863 32.219 34.438 1 93 74 SER A O 1
ATOM 559 N N . GLU A 1 75 ? 5.266 30.703 34.406 1 93 75 GLU A N 1
ATOM 560 C CA . GLU A 1 75 ? 4.602 31.203 35.594 1 93 75 GLU A CA 1
ATOM 561 C C . GLU A 1 75 ? 5.168 30.562 36.875 1 93 75 GLU A C 1
ATOM 563 O O . GLU A 1 75 ? 5.402 31.25 37.875 1 93 75 GLU A O 1
ATOM 568 N N . THR A 1 76 ? 5.426 29.266 36.812 1 94.94 76 THR A N 1
ATOM 569 C CA . THR A 1 76 ? 5.836 28.547 38 1 94.94 76 THR A CA 1
ATOM 570 C C . THR A 1 76 ? 7.355 28.422 38.062 1 94.94 76 THR A C 1
ATOM 572 O O . THR A 1 76 ? 7.918 28.156 39.125 1 94.94 76 THR A O 1
ATOM 575 N N . GLY A 1 77 ? 7.957 28.484 36.969 1 94.19 77 GLY A N 1
ATOM 576 C CA . GLY A 1 77 ? 9.398 28.328 36.906 1 94.19 77 GLY A CA 1
ATOM 577 C C . GLY A 1 77 ? 9.828 26.875 36.844 1 94.19 77 GLY A C 1
ATOM 578 O O . GLY A 1 77 ? 11.023 26.578 36.781 1 94.19 77 GLY A O 1
ATOM 579 N N . ALA A 1 78 ? 8.859 26.031 36.75 1 96.62 78 ALA A N 1
ATOM 580 C CA . ALA A 1 78 ? 9.172 24.609 36.656 1 96.62 78 ALA A CA 1
ATOM 581 C C . ALA A 1 78 ? 9.992 24.297 35.406 1 96.62 78 ALA A C 1
ATOM 583 O O . ALA A 1 78 ? 9.711 24.812 34.344 1 96.62 78 ALA A O 1
ATOM 584 N N . VAL A 1 79 ? 11.086 23.484 35.625 1 97.25 79 VAL A N 1
ATOM 585 C CA . VAL A 1 79 ? 11.961 23.109 34.5 1 97.25 79 VAL A CA 1
ATOM 586 C C . VAL A 1 79 ? 11.609 21.688 34.031 1 97.25 79 VAL A C 1
ATOM 588 O O . VAL A 1 79 ? 11.633 20.75 34.812 1 97.25 79 VAL A O 1
ATOM 591 N N . PHE A 1 80 ? 11.359 21.562 32.719 1 97.81 80 PHE A N 1
ATOM 592 C CA . PHE A 1 80 ? 10.93 20.266 32.188 1 97.81 80 PHE A CA 1
ATOM 593 C C . PHE A 1 80 ? 12.023 19.641 31.344 1 97.81 80 PHE A C 1
ATOM 595 O O . PHE A 1 80 ? 12.031 18.438 31.125 1 97.81 80 PHE A O 1
ATOM 602 N N . ILE A 1 81 ? 12.82 20.453 30.734 1 96.5 81 ILE A N 1
ATOM 603 C CA . ILE A 1 81 ? 14.008 20.047 29.984 1 96.5 81 ILE A CA 1
ATOM 604 C C . ILE A 1 81 ? 15.211 20.859 30.438 1 96.5 81 ILE A C 1
ATOM 606 O O . ILE A 1 81 ? 15.094 22.078 30.656 1 96.5 81 ILE A O 1
ATOM 610 N N . ASN A 1 82 ? 16.266 20.25 30.703 1 96.25 82 ASN A N 1
ATOM 611 C CA . ASN A 1 82 ? 17.594 20.828 30.844 1 96.25 82 ASN A CA 1
ATOM 612 C C . ASN A 1 82 ? 18.641 19.984 30.125 1 96.25 82 ASN A C 1
ATOM 614 O O . ASN A 1 82 ? 19.234 19.078 30.719 1 96.25 82 ASN A O 1
ATOM 618 N N . LEU A 1 83 ? 18.859 20.406 28.922 1 96.75 83 LEU A N 1
ATOM 619 C CA . LEU A 1 83 ? 19.656 19.562 28.047 1 96.75 83 LEU A CA 1
ATOM 620 C C . LEU A 1 83 ? 20.969 20.25 27.656 1 96.75 83 LEU A C 1
ATOM 622 O O . LEU A 1 83 ? 20.953 21.344 27.109 1 96.75 83 LEU A O 1
ATOM 626 N N . THR A 1 84 ? 22.094 19.594 27.953 1 96 84 THR A N 1
ATOM 627 C CA . THR A 1 84 ? 23.391 20.078 27.484 1 96 84 THR A CA 1
ATOM 628 C C . THR A 1 84 ? 23.516 19.938 25.969 1 96 84 THR A C 1
ATOM 630 O O . THR A 1 84 ? 23.328 18.844 25.438 1 96 84 THR A O 1
ATOM 633 N N . MET A 1 85 ? 23.828 21 25.359 1 94.69 85 MET A N 1
ATOM 634 C CA . MET A 1 85 ? 23.719 21.062 23.906 1 94.69 85 MET A CA 1
ATOM 635 C C . MET A 1 85 ? 25.062 20.75 23.25 1 94.69 85 MET A C 1
ATOM 637 O O . MET A 1 85 ? 25.125 20.391 22.062 1 94.69 85 MET A O 1
ATOM 641 N N . TYR A 1 86 ? 26.062 20.688 24.109 1 88.62 86 TYR A N 1
ATOM 642 C CA . TYR A 1 86 ? 27.391 20.531 23.531 1 88.62 86 TYR A CA 1
ATOM 643 C C . TYR A 1 86 ? 27.547 19.156 22.875 1 88.62 86 TYR A C 1
ATOM 645 O O . TYR A 1 86 ? 27.172 18.141 23.453 1 88.62 86 TYR A O 1
ATOM 653 N N . GLU A 1 87 ? 27.969 19.016 21.609 1 89.25 87 GLU A N 1
ATOM 654 C CA . GLU A 1 87 ? 28.281 17.828 20.828 1 89.25 87 GLU A CA 1
ATOM 655 C C . GLU A 1 87 ? 27.031 17.297 20.125 1 89.25 87 GLU A C 1
ATOM 657 O O . GLU A 1 87 ? 27.094 16.266 19.453 1 89.25 87 GLU A O 1
ATOM 662 N N . LEU A 1 88 ? 25.859 17.984 20.406 1 92.69 88 LEU A N 1
ATOM 663 C CA . LEU A 1 88 ? 24.672 17.562 19.672 1 92.69 88 LEU A CA 1
ATOM 664 C C . LEU A 1 88 ? 24.672 18.141 18.266 1 92.69 88 LEU A C 1
ATOM 666 O O . LEU A 1 88 ? 25.391 19.109 17.984 1 92.69 88 LEU A O 1
ATOM 670 N N . GLU A 1 89 ? 23.938 17.5 17.391 1 95 89 GLU A N 1
ATOM 671 C CA . GLU A 1 89 ? 23.766 18.016 16.031 1 95 89 GLU A CA 1
ATOM 672 C C . GLU A 1 89 ? 23.094 19.375 16.016 1 95 89 GLU A C 1
ATOM 674 O O . GLU A 1 89 ? 22.312 19.688 16.922 1 95 89 GLU A O 1
ATOM 679 N N . PRO A 1 90 ? 23.391 20.156 15.016 1 96.75 90 PRO A N 1
ATOM 680 C CA . PRO A 1 90 ? 22.844 21.516 14.938 1 96.75 90 PRO A CA 1
ATOM 681 C C . PRO A 1 90 ? 21.312 21.531 14.875 1 96.75 90 PRO A C 1
ATOM 683 O O . PRO A 1 90 ? 20.688 22.547 15.195 1 96.75 90 PRO A O 1
ATOM 686 N N . ASP A 1 91 ? 20.781 20.438 14.352 1 97.19 91 ASP A N 1
ATOM 687 C CA . ASP A 1 91 ? 19.328 20.266 14.297 1 97.19 91 ASP A CA 1
ATOM 688 C C . ASP A 1 91 ? 18.875 19.078 15.133 1 97.19 91 ASP A C 1
ATOM 690 O O . ASP A 1 91 ? 19.562 18.062 15.188 1 97.19 91 ASP A O 1
ATOM 694 N N . GLY A 1 92 ? 17.766 19.281 15.75 1 96.56 92 GLY A N 1
ATOM 695 C CA . GLY A 1 92 ? 17.266 18.172 16.531 1 96.56 92 GLY A CA 1
ATOM 696 C C . GLY A 1 92 ? 16.031 18.516 17.344 1 96.56 92 GLY A C 1
ATOM 697 O O . GLY A 1 92 ? 15.445 19.578 17.156 1 96.56 92 GLY A O 1
ATOM 698 N N . TRP A 1 93 ? 15.562 17.562 18.109 1 97.62 93 TRP A N 1
ATOM 699 C CA . TRP A 1 93 ? 14.445 17.766 19.031 1 97.62 93 TRP A CA 1
ATOM 700 C C . TRP A 1 93 ? 14.516 16.797 20.203 1 97.62 93 TRP A C 1
ATOM 702 O O . TRP A 1 93 ? 15.227 15.789 20.141 1 97.62 93 TRP A O 1
ATOM 712 N N . VAL A 1 94 ? 13.875 17.125 21.281 1 97.62 94 VAL A N 1
ATOM 713 C CA . VAL A 1 94 ? 13.812 16.297 22.469 1 97.62 94 VAL A CA 1
ATOM 714 C C . VAL A 1 94 ? 12.445 16.438 23.141 1 97.62 94 VAL A C 1
ATOM 716 O O . VAL A 1 94 ? 11.859 17.516 23.141 1 97.62 94 VAL A O 1
ATOM 719 N N . GLU A 1 95 ? 11.906 15.344 23.609 1 97.69 95 GLU A N 1
ATOM 720 C CA . GLU A 1 95 ? 10.656 15.367 24.375 1 97.69 95 GLU A CA 1
ATOM 721 C C . GLU A 1 95 ? 10.906 15.758 25.828 1 97.69 95 GLU A C 1
ATOM 723 O O . GLU A 1 95 ? 11.969 15.477 26.375 1 97.69 95 GLU A O 1
ATOM 728 N N . SER A 1 96 ? 9.93 16.312 26.344 1 97.81 96 SER A N 1
ATOM 729 C CA . SER A 1 96 ? 10.008 16.719 27.734 1 97.81 96 SER A CA 1
ATOM 730 C C . SER A 1 96 ? 9.109 15.836 28.609 1 97.81 96 SER A C 1
ATOM 732 O O . SER A 1 96 ? 8.422 14.945 28.109 1 97.81 96 SER A O 1
ATOM 734 N N . ASN A 1 97 ? 9.242 16.125 29.891 1 94.69 97 ASN A N 1
ATOM 735 C CA . ASN A 1 97 ? 8.359 15.445 30.844 1 94.69 97 ASN A CA 1
ATOM 736 C C . ASN A 1 97 ? 7.082 16.25 31.094 1 94.69 97 ASN A C 1
ATOM 738 O O . ASN A 1 97 ? 6.242 15.844 31.891 1 94.69 97 ASN A O 1
ATOM 742 N N . ALA A 1 98 ? 6.953 17.391 30.406 1 96.12 98 ALA A N 1
ATOM 743 C CA . ALA A 1 98 ? 5.699 18.125 30.484 1 96.12 98 ALA A CA 1
ATOM 744 C C . ALA A 1 98 ? 4.625 17.5 29.609 1 96.12 98 ALA A C 1
ATOM 746 O O . ALA A 1 98 ? 4.871 17.203 28.422 1 96.12 98 ALA A O 1
ATOM 747 N N . THR A 1 99 ? 3.469 17.344 30.188 1 94.38 99 THR A N 1
ATOM 748 C CA . THR A 1 99 ? 2.385 16.719 29.438 1 94.38 99 THR A CA 1
ATOM 749 C C . THR A 1 99 ? 1.362 17.75 28.984 1 94.38 99 THR A C 1
ATOM 751 O O . THR A 1 99 ? 1.085 18.719 29.703 1 94.38 99 THR A O 1
ATOM 754 N N . TRP A 1 100 ? 0.907 17.578 27.875 1 95.25 100 TRP A N 1
ATOM 755 C CA . TRP A 1 100 ? -0.085 18.422 27.234 1 95.25 100 TRP A CA 1
ATOM 756 C C . TRP A 1 100 ? -1.394 17.672 27.016 1 95.25 100 TRP A C 1
ATOM 758 O O . TRP A 1 100 ? -1.396 16.562 26.484 1 95.25 100 TRP A O 1
ATOM 768 N N . ASP A 1 101 ? -2.512 18.25 27.422 1 92.88 101 ASP A N 1
ATOM 769 C CA . ASP A 1 101 ? -3.805 17.594 27.25 1 92.88 101 ASP A CA 1
ATOM 770 C C . ASP A 1 101 ? -4.758 18.484 26.438 1 92.88 101 ASP A C 1
ATOM 772 O O . ASP A 1 101 ? -5.93 18.141 26.266 1 92.88 101 ASP A O 1
ATOM 776 N N . GLY A 1 102 ? -4.34 19.656 26.062 1 92.12 102 GLY A N 1
ATOM 777 C CA . GLY A 1 102 ? -5.129 20.547 25.219 1 92.12 102 GLY A CA 1
ATOM 778 C C . GLY A 1 102 ? -6.105 21.391 26.016 1 92.12 102 GLY A C 1
ATOM 779 O O . GLY A 1 102 ? -6.844 22.188 25.438 1 92.12 102 GLY A O 1
ATOM 780 N N . SER A 1 103 ? -6.102 21.312 27.297 1 91.31 103 SER A N 1
ATOM 781 C CA . SER A 1 103 ? -7.105 21.969 28.125 1 91.31 103 SER A CA 1
ATOM 782 C C . SER A 1 103 ? -6.91 23.484 28.125 1 91.31 103 SER A C 1
ATOM 784 O O . SER A 1 103 ? -7.844 24.234 28.422 1 91.31 103 SER A O 1
ATOM 786 N N . LEU A 1 104 ? -5.684 23.938 27.797 1 91.69 104 LEU A N 1
ATOM 787 C CA . LEU A 1 104 ? -5.402 25.375 27.828 1 91.69 104 LEU A CA 1
ATOM 788 C C . LEU A 1 104 ? -5.902 26.047 26.547 1 91.69 104 LEU A C 1
ATOM 790 O O . LEU A 1 104 ? -5.949 27.281 26.484 1 91.69 104 LEU A O 1
ATOM 794 N N . ILE A 1 105 ? -6.258 25.312 25.516 1 93.06 105 ILE A N 1
ATOM 795 C CA . ILE A 1 105 ? -6.758 25.891 24.281 1 93.06 105 ILE A CA 1
ATOM 796 C C . ILE A 1 105 ? -8.156 26.469 24.5 1 93.06 105 ILE A C 1
ATOM 798 O O . ILE A 1 105 ? -9.055 25.766 24.969 1 93.06 105 ILE A O 1
ATOM 802 N N . PRO A 1 106 ? -8.367 27.672 24.141 1 92.69 106 PRO A N 1
ATOM 803 C CA . PRO A 1 106 ? -9.672 28.297 24.422 1 92.69 106 PRO A CA 1
ATOM 804 C C . PRO A 1 106 ? -10.781 27.734 23.531 1 92.69 106 PRO A C 1
ATOM 806 O O . PRO A 1 106 ? -10.539 27.375 22.375 1 92.69 106 PRO A O 1
ATOM 809 N N . ASN A 1 107 ? -11.969 27.828 24.031 1 90.75 107 ASN A N 1
ATOM 810 C CA . ASN A 1 107 ? -13.141 27.359 23.281 1 90.75 107 ASN A CA 1
ATOM 811 C C . ASN A 1 107 ? -13.758 28.484 22.453 1 90.75 107 ASN A C 1
ATOM 813 O O . ASN A 1 107 ? -14.68 28.25 21.672 1 90.75 107 ASN A O 1
ATOM 817 N N . ASN A 1 108 ? -13.305 29.641 22.641 1 91.25 108 ASN A N 1
ATOM 818 C CA . ASN A 1 108 ? -13.703 30.797 21.859 1 91.25 108 ASN A CA 1
ATOM 819 C C . ASN A 1 108 ? -12.609 31.875 21.844 1 91.25 108 ASN A C 1
ATOM 821 O O . ASN A 1 108 ? -11.648 31.797 22.609 1 91.25 108 ASN A O 1
ATOM 825 N N . LEU A 1 109 ? -12.719 32.781 20.938 1 90.69 109 LEU A N 1
ATOM 826 C CA . LEU A 1 109 ? -11.703 33.812 20.797 1 90.69 109 LEU A CA 1
ATOM 827 C C . LEU A 1 109 ? -12.195 35.125 21.359 1 90.69 109 LEU A C 1
ATOM 829 O O . LEU A 1 109 ? -11.68 36.188 21 1 90.69 109 LEU A O 1
ATOM 833 N N . GLU A 1 110 ? -13.172 35.062 22.375 1 79.12 110 GLU A N 1
ATOM 834 C CA . GLU A 1 110 ? -13.641 36.25 23.047 1 79.12 110 GLU A CA 1
ATOM 835 C C . GLU A 1 110 ? -12.594 36.781 24.031 1 79.12 110 GLU A C 1
ATOM 837 O O . GLU A 1 110 ? -12.07 36.031 24.844 1 79.12 110 GLU A O 1
ATOM 842 N N . GLY A 1 111 ? -11.961 37.938 23.859 1 60.44 111 GLY A N 1
ATOM 843 C CA . GLY A 1 111 ? -11 38.562 24.75 1 60.44 111 GLY A CA 1
ATOM 844 C C . GLY A 1 111 ? -9.578 38.531 24.219 1 60.44 111 GLY A C 1
ATOM 845 O O . GLY A 1 111 ? -9.336 38.031 23.109 1 60.44 111 GLY A O 1
ATOM 846 N N . PRO A 1 112 ? -8.719 39.25 25.016 1 53 112 PRO A N 1
ATOM 847 C CA . PRO A 1 112 ? -7.34 39.344 24.547 1 53 112 PRO A CA 1
ATOM 848 C C . PRO A 1 112 ? -6.598 38.031 24.609 1 53 112 PRO A C 1
ATOM 850 O O . PRO A 1 112 ? -6.672 37.312 25.625 1 53 112 PRO A O 1
ATOM 853 N N . ALA A 1 113 ? -6.691 37.188 23.797 1 53.88 113 ALA A N 1
ATOM 854 C CA . ALA A 1 113 ? -6.008 35.906 24.016 1 53.88 113 ALA A CA 1
ATOM 855 C C . ALA A 1 113 ? -4.492 36.062 23.953 1 53.88 113 ALA A C 1
ATOM 857 O O . ALA A 1 113 ? -3.969 36.688 23 1 53.88 113 ALA A O 1
ATOM 858 N N . GLU A 1 114 ? -3.768 36.469 24.938 1 54.72 114 GLU A N 1
ATOM 859 C CA . GLU A 1 114 ? -2.309 36.438 24.953 1 54.72 114 GLU A CA 1
ATOM 860 C C . GLU A 1 114 ? -1.769 35.094 24.469 1 54.72 114 GLU A C 1
ATOM 862 O O . GLU A 1 114 ? -1.839 34.094 25.188 1 54.72 114 GLU A O 1
ATOM 867 N N . PRO A 1 115 ? -1.244 34.969 23.141 1 79 115 PRO A N 1
ATOM 868 C CA . PRO A 1 115 ? -1.242 33.75 22.328 1 79 115 PRO A CA 1
ATOM 869 C C . PRO A 1 115 ? -0.237 32.719 22.828 1 79 115 PRO A C 1
ATOM 871 O O . PRO A 1 115 ? -0.373 31.531 22.531 1 79 115 PRO A O 1
ATOM 874 N N . CYS A 1 116 ? 0.614 33.094 23.734 1 90.69 116 CYS A N 1
ATOM 875 C CA . CYS A 1 116 ? 1.605 32.125 24.172 1 90.69 116 CYS A CA 1
ATOM 876 C C . CYS A 1 116 ? 1.119 31.375 25.406 1 90.69 116 CYS A C 1
ATOM 878 O O . CYS A 1 116 ? 0.698 32 26.391 1 90.69 116 CYS A O 1
ATOM 880 N N . PHE A 1 117 ? 1.165 30.109 25.422 1 94.19 117 PHE A N 1
ATOM 881 C CA . PHE A 1 117 ? 0.967 29.266 26.609 1 94.19 117 PHE A CA 1
ATOM 882 C C . PHE A 1 117 ? 2.172 29.359 27.531 1 94.19 117 PHE A C 1
ATOM 884 O O . PHE A 1 117 ? 3.229 29.859 27.141 1 94.19 117 PHE A O 1
ATOM 891 N N . PRO A 1 118 ? 1.985 28.969 28.766 1 93.81 118 PRO A N 1
ATOM 892 C CA . PRO A 1 118 ? 3.059 29.172 29.75 1 93.81 118 PRO A CA 1
ATOM 893 C C . PRO A 1 118 ? 4.184 28.156 29.609 1 93.81 118 PRO A C 1
ATOM 895 O O . PRO A 1 118 ? 4.676 27.625 30.609 1 93.81 118 PRO A O 1
ATOM 898 N N . TYR A 1 119 ? 4.531 27.766 28.484 1 96.94 119 TYR A N 1
ATOM 899 C CA . TYR A 1 119 ? 5.652 26.875 28.188 1 96.94 119 TYR A CA 1
ATOM 900 C C . TYR A 1 119 ? 6.645 27.547 27.25 1 96.94 119 TYR A C 1
ATOM 902 O O . TYR A 1 119 ? 6.32 27.828 26.094 1 96.94 119 TYR A O 1
ATOM 910 N N . GLN A 1 120 ? 7.824 27.75 27.781 1 97.38 120 GLN A N 1
ATOM 911 C CA . GLN A 1 120 ? 8.828 28.516 27.031 1 97.38 120 GLN A CA 1
ATOM 912 C C . GLN A 1 120 ? 10.109 27.703 26.859 1 97.38 120 GLN A C 1
ATOM 914 O O . GLN A 1 120 ? 10.648 27.156 27.828 1 97.38 120 GLN A O 1
ATOM 919 N N . ALA A 1 121 ? 10.539 27.641 25.672 1 98.31 121 ALA A N 1
ATOM 920 C CA . ALA A 1 121 ? 11.844 27.062 25.359 1 98.31 121 ALA A CA 1
ATOM 921 C C . ALA A 1 121 ? 12.914 28.156 25.25 1 98.31 121 ALA A C 1
ATOM 923 O O . ALA A 1 121 ? 12.656 29.234 24.703 1 98.31 121 ALA A O 1
ATOM 924 N N . LYS A 1 122 ? 14.125 27.859 25.766 1 98.06 122 LYS A N 1
ATOM 925 C CA . LYS A 1 122 ? 15.242 28.797 25.703 1 98.06 122 LYS A CA 1
ATOM 926 C C . LYS A 1 122 ? 16.547 28.062 25.406 1 98.06 122 LYS A C 1
ATOM 928 O O . LYS A 1 122 ? 16.797 26.969 25.938 1 98.06 122 LYS A O 1
ATOM 933 N N . TYR A 1 123 ? 17.266 28.594 24.531 1 98.19 123 TYR A N 1
ATOM 934 C CA . TYR A 1 123 ? 18.672 28.234 24.359 1 98.19 123 TYR A CA 1
ATOM 935 C C . TYR A 1 123 ? 19.578 29.219 25.078 1 98.19 123 TYR A C 1
ATOM 937 O O . TYR A 1 123 ? 19.625 30.406 24.719 1 98.19 123 TYR A O 1
ATOM 945 N N . ILE A 1 124 ? 20.375 28.75 26.016 1 97.88 124 ILE A N 1
ATOM 946 C CA . ILE A 1 124 ? 21.094 29.609 26.938 1 97.88 124 ILE A CA 1
ATOM 947 C C . ILE A 1 124 ? 22.594 29.469 26.719 1 97.88 124 ILE A C 1
ATOM 949 O O . ILE A 1 124 ? 23.125 28.359 26.672 1 97.88 124 ILE A O 1
ATOM 953 N N . ARG A 1 125 ? 23.203 30.578 26.5 1 97.19 125 ARG A N 1
ATOM 954 C CA . ARG A 1 125 ? 24.656 30.688 26.469 1 97.19 125 ARG A CA 1
ATOM 955 C C . ARG A 1 125 ? 25.141 31.719 27.484 1 97.19 125 ARG A C 1
ATOM 957 O O . ARG A 1 125 ? 24.703 32.875 27.453 1 97.19 125 ARG A O 1
ATOM 964 N N . ASP A 1 126 ? 26.078 31.391 28.375 1 95.5 126 ASP A N 1
ATOM 965 C CA . ASP A 1 126 ? 26.656 32.281 29.375 1 95.5 126 ASP A CA 1
ATOM 966 C C . ASP A 1 126 ? 25.562 32.969 30.172 1 95.5 126 ASP A C 1
ATOM 968 O O . ASP A 1 126 ? 25.625 34.188 30.391 1 95.5 126 ASP A O 1
ATOM 972 N N . GLY A 1 127 ? 24.516 32.25 30.406 1 93.62 127 GLY A N 1
ATOM 973 C CA . GLY A 1 127 ? 23.453 32.75 31.266 1 93.62 127 GLY A CA 1
ATOM 974 C C . GLY A 1 127 ? 22.422 33.562 30.516 1 93.62 127 GLY A C 1
ATOM 975 O O . GLY A 1 127 ? 21.406 33.969 31.094 1 93.62 127 GLY A O 1
ATOM 976 N N . ASN A 1 128 ? 22.656 33.75 29.219 1 96.06 128 ASN A N 1
ATOM 977 C CA . ASN A 1 128 ? 21.734 34.531 28.406 1 96.06 128 ASN A CA 1
ATOM 978 C C . ASN A 1 128 ? 20.969 33.688 27.422 1 96.06 128 ASN A C 1
ATOM 980 O O . ASN A 1 128 ? 21.547 32.781 26.797 1 96.06 128 ASN A O 1
ATOM 984 N N . ALA A 1 129 ? 19.688 33.938 27.344 1 96.56 129 ALA A N 1
ATOM 985 C CA . ALA A 1 129 ? 18.875 33.25 26.344 1 96.56 129 ALA A CA 1
ATOM 986 C C . ALA A 1 129 ? 19.125 33.812 24.938 1 96.56 129 ALA A C 1
ATOM 988 O O . ALA A 1 129 ? 18.672 34.938 24.625 1 96.56 129 ALA A O 1
ATOM 989 N N . LEU A 1 130 ? 19.828 33.156 24.125 1 96.81 130 LEU A N 1
ATOM 990 C CA . LEU A 1 130 ? 20.094 33.594 22.766 1 96.81 130 LEU A CA 1
ATOM 991 C C . LEU A 1 130 ? 18.859 33.438 21.875 1 96.81 130 LEU A C 1
ATOM 993 O O . LEU A 1 130 ? 18.641 34.219 20.969 1 96.81 130 LEU A O 1
ATOM 997 N N . TYR A 1 131 ? 18.172 32.375 22.062 1 97.19 131 TYR A N 1
ATOM 998 C CA . TYR A 1 131 ? 16.922 32.094 21.359 1 97.19 131 TYR A CA 1
ATOM 999 C C . TYR A 1 131 ? 15.836 31.656 22.344 1 97.19 131 TYR A C 1
ATOM 1001 O O . TYR A 1 131 ? 16.125 31 23.344 1 97.19 131 TYR A O 1
ATOM 1009 N N . SER A 1 132 ? 14.617 32.031 22.047 1 97 132 SER A N 1
ATOM 1010 C CA . SER A 1 132 ? 13.484 31.656 22.891 1 97 132 SER A CA 1
ATOM 1011 C C . SER A 1 132 ? 12.188 31.594 22.094 1 97 132 SER A C 1
ATOM 1013 O O . SER A 1 132 ? 12.062 32.25 21.062 1 97 132 SER A O 1
ATOM 1015 N N . SER A 1 133 ? 11.359 30.75 22.469 1 96.31 133 SER A N 1
ATOM 1016 C CA . SER A 1 133 ? 10.023 30.625 21.906 1 96.31 133 SER A CA 1
ATOM 1017 C C . SER A 1 133 ? 9.047 30.031 22.906 1 96.31 133 SER A C 1
ATOM 1019 O O . SER A 1 133 ? 9.461 29.5 23.953 1 96.31 133 SER A O 1
ATOM 1021 N N . CYS A 1 134 ? 7.832 30.141 22.688 1 96.25 134 CYS A N 1
ATOM 1022 C CA . CYS A 1 134 ? 6.793 29.531 23.516 1 96.25 134 CYS A CA 1
ATOM 1023 C C . CYS A 1 134 ? 5.805 28.75 22.656 1 96.25 134 CYS A C 1
ATOM 1025 O O . CYS A 1 134 ? 5.789 28.875 21.438 1 96.25 134 CYS A O 1
ATOM 1027 N N . LEU A 1 135 ? 5.141 27.844 23.297 1 95.62 135 LEU A N 1
ATOM 1028 C CA . LEU A 1 135 ? 3.982 27.266 22.625 1 95.62 135 LEU A CA 1
ATOM 1029 C C . LEU A 1 135 ? 2.922 28.344 22.375 1 95.62 135 LEU A C 1
ATOM 1031 O O . LEU A 1 135 ? 2.457 29 23.297 1 95.62 135 LEU A O 1
ATOM 1035 N N . ILE A 1 136 ? 2.551 28.5 21.109 1 94 136 ILE A N 1
ATOM 1036 C CA . ILE A 1 136 ? 1.802 29.719 20.797 1 94 136 ILE A CA 1
ATOM 1037 C C . ILE A 1 136 ? 0.658 29.391 19.844 1 94 136 ILE A C 1
ATOM 1039 O O . ILE A 1 136 ? 0.78 28.484 19 1 94 136 ILE A O 1
ATOM 1043 N N . LEU A 1 137 ? -0.466 30.078 19.953 1 94.94 137 LEU A N 1
ATOM 1044 C CA . LEU A 1 137 ? -1.561 30.078 18.984 1 94.94 137 LEU A CA 1
ATOM 1045 C C . LEU A 1 137 ? -1.415 31.234 18 1 94.94 137 LEU A C 1
ATOM 1047 O O . LEU A 1 137 ? -0.831 32.281 18.328 1 94.94 137 LEU A O 1
ATOM 1051 N N . ARG A 1 138 ? -1.864 31 16.781 1 93.94 138 ARG A N 1
ATOM 1052 C CA . ARG A 1 138 ? -1.836 32.031 15.758 1 93.94 138 ARG A CA 1
ATOM 1053 C C . ARG A 1 138 ? -3.164 32.125 15.008 1 93.94 138 ARG A C 1
ATOM 1055 O O . ARG A 1 138 ? -3.199 32.031 13.781 1 93.94 138 ARG A O 1
ATOM 1062 N N . PRO A 1 139 ? -4.223 32.406 15.742 1 95.5 139 PRO A N 1
ATOM 1063 C CA . PRO A 1 139 ? -5.547 32.375 15.109 1 95.5 139 PRO A CA 1
ATOM 1064 C C . PRO A 1 139 ? -5.77 33.531 14.148 1 95.5 139 PRO A C 1
ATOM 1066 O O . PRO A 1 139 ? -6.711 33.531 13.352 1 95.5 139 PRO A O 1
ATOM 1069 N N . TYR A 1 140 ? -4.824 34.625 14.172 1 95.31 140 TYR A N 1
ATOM 1070 C CA . TYR A 1 140 ? -5.113 35.844 13.414 1 95.31 140 TYR A CA 1
ATOM 1071 C C . TYR A 1 140 ? -3.936 36.25 12.531 1 95.31 140 TYR A C 1
ATOM 1073 O O . TYR A 1 140 ? -3.76 37.406 12.195 1 95.31 140 TYR A O 1
ATOM 1081 N N . TRP A 1 141 ? -3.109 35.281 12.156 1 95.38 141 TRP A N 1
ATOM 1082 C CA . TRP A 1 141 ? -1.846 35.688 11.539 1 95.38 141 TRP A CA 1
ATOM 1083 C C . TRP A 1 141 ? -2.074 36.281 10.156 1 95.38 141 TRP A C 1
ATOM 1085 O O . TRP A 1 141 ? -1.314 37.156 9.711 1 95.38 141 TRP A O 1
ATOM 1095 N N . MET A 1 142 ? -3.086 35.875 9.414 1 96.94 142 MET A N 1
ATOM 1096 C CA . MET A 1 142 ? -3.348 36.5 8.117 1 96.94 142 MET A CA 1
ATOM 1097 C C . MET A 1 142 ? -3.848 37.938 8.289 1 96.94 142 MET A C 1
ATOM 1099 O O . MET A 1 142 ? -3.416 38.812 7.574 1 96.94 142 MET A O 1
ATOM 1103 N N . ARG A 1 143 ? -4.781 38.094 9.188 1 95 143 ARG A N 1
ATOM 1104 C CA . ARG A 1 143 ? -5.285 39.438 9.469 1 95 143 ARG A CA 1
ATOM 1105 C C . ARG A 1 143 ? -4.156 40.375 9.883 1 95 143 ARG A C 1
ATOM 1107 O O . ARG A 1 143 ? -4.121 41.531 9.469 1 95 143 ARG A O 1
ATOM 1114 N N . GLU A 1 144 ? -3.291 39.875 10.656 1 93.81 144 GLU A N 1
ATOM 1115 C CA . GLU A 1 144 ? -2.172 40.656 11.156 1 93.81 144 GLU A CA 1
ATOM 1116 C C . GLU A 1 144 ? -1.237 41.062 10.023 1 93.81 144 GLU A C 1
ATOM 1118 O O . GLU A 1 144 ? -0.517 42.062 10.133 1 93.81 144 GLU A O 1
ATOM 1123 N N . GLN A 1 145 ? -1.282 40.344 8.945 1 95.19 145 GLN A N 1
ATOM 1124 C CA . GLN A 1 145 ? -0.436 40.656 7.801 1 95.19 145 GLN A CA 1
ATOM 1125 C C . GLN A 1 145 ? -1.27 41.125 6.613 1 95.19 145 GLN A C 1
ATOM 1127 O O . GLN A 1 145 ? -0.847 41 5.461 1 95.19 145 GLN A O 1
ATOM 1132 N N . ARG A 1 146 ? -2.371 41.594 6.852 1 95.81 146 ARG A N 1
ATOM 1133 C CA . ARG A 1 146 ? -3.348 41.906 5.812 1 95.81 146 ARG A CA 1
ATOM 1134 C C . ARG A 1 146 ? -2.789 42.938 4.824 1 95.81 146 ARG A C 1
ATOM 1136 O O . ARG A 1 146 ? -2.951 42.781 3.611 1 95.81 146 ARG A O 1
ATOM 1143 N N . THR A 1 147 ? -2.178 43.938 5.285 1 94 147 THR A N 1
ATOM 1144 C CA . THR A 1 147 ? -1.659 45 4.426 1 94 147 THR A CA 1
ATOM 1145 C C . THR A 1 147 ? -0.652 44.438 3.426 1 94 147 THR A C 1
ATOM 1147 O O . THR A 1 147 ? -0.685 44.781 2.242 1 94 147 THR A O 1
ATOM 1150 N N . ASP A 1 148 ? 0.101 43.562 3.896 1 92.06 148 ASP A N 1
ATOM 1151 C CA . ASP A 1 148 ? 1.168 43 3.059 1 92.06 148 ASP A CA 1
ATOM 1152 C C . ASP A 1 148 ? 0.647 41.875 2.16 1 92.06 148 ASP A C 1
ATOM 1154 O O . ASP A 1 148 ? 1.167 41.688 1.063 1 92.06 148 ASP A O 1
ATOM 1158 N N . LEU A 1 149 ? -0.403 41.25 2.586 1 95.88 149 LEU A N 1
ATOM 1159 C CA . LEU A 1 149 ? -0.857 40.062 1.895 1 95.88 149 LEU A CA 1
ATOM 1160 C C . LEU A 1 149 ? -2.01 40.375 0.947 1 95.88 149 LEU A C 1
ATOM 1162 O O . LEU A 1 149 ? -2.344 39.562 0.076 1 95.88 149 LEU A O 1
ATOM 1166 N N . SER A 1 150 ? -2.543 41.469 1.024 1 96.31 150 SER A N 1
ATOM 1167 C CA . SER A 1 150 ? -3.768 41.812 0.3 1 96.31 150 SER A CA 1
ATOM 1168 C C . SER A 1 150 ? -3.574 41.656 -1.206 1 96.31 150 SER A C 1
ATOM 1170 O O . SER A 1 150 ? -4.473 41.188 -1.91 1 96.31 150 SER A O 1
ATOM 1172 N N . GLY A 1 151 ? -2.48 42 -1.677 1 95.88 151 GLY A N 1
ATOM 1173 C CA . GLY A 1 151 ? -2.23 41.969 -3.109 1 95.88 151 GLY A CA 1
ATOM 1174 C C . GLY A 1 151 ? -1.62 40.656 -3.574 1 95.88 151 GLY A C 1
ATOM 1175 O O . GLY A 1 151 ? -1.416 40.438 -4.773 1 95.88 151 GLY A O 1
ATOM 1176 N N . THR A 1 152 ? -1.39 39.781 -2.672 1 96.19 152 THR A N 1
ATOM 1177 C CA . THR A 1 152 ? -0.73 38.531 -2.984 1 96.19 152 THR A CA 1
ATOM 1178 C C . THR A 1 152 ? -1.741 37.5 -3.482 1 96.19 152 THR A C 1
ATOM 1180 O O . THR A 1 152 ? -2.822 37.344 -2.908 1 96.19 152 THR A O 1
ATOM 1183 N N . ARG A 1 153 ? -1.355 36.812 -4.598 1 96.62 153 ARG A N 1
ATOM 1184 C CA . ARG A 1 153 ? -2.191 35.719 -5.086 1 96.62 153 ARG A CA 1
ATOM 1185 C C . ARG A 1 153 ? -2.193 34.562 -4.105 1 96.62 153 ARG A C 1
ATOM 1187 O O . ARG A 1 153 ? -1.164 34.25 -3.502 1 96.62 153 ARG A O 1
ATOM 1194 N N . LEU A 1 154 ? -3.293 33.906 -4.023 1 97.62 154 LEU A N 1
ATOM 1195 C CA . LEU A 1 154 ? -3.469 32.812 -3.062 1 97.62 154 LEU A CA 1
ATOM 1196 C C . LEU A 1 154 ? -2.434 31.734 -3.287 1 97.62 154 LEU A C 1
ATOM 1198 O O . LEU A 1 154 ? -1.932 31.141 -2.326 1 97.62 154 LEU A O 1
ATOM 1202 N N . SER A 1 155 ? -2.057 31.422 -4.52 1 97.44 155 SER A N 1
ATOM 1203 C CA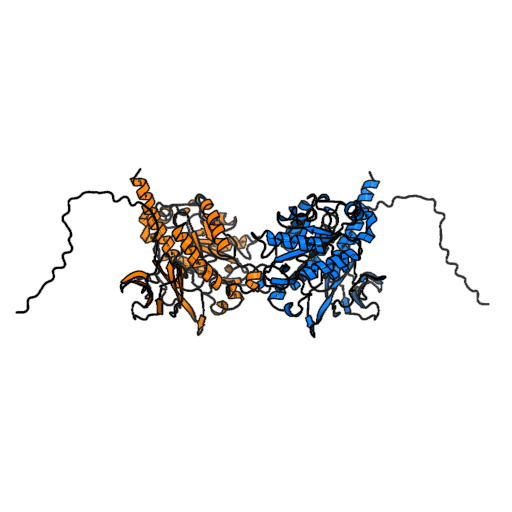 . SER A 1 155 ? -1.1 30.375 -4.844 1 97.44 155 SER A CA 1
ATOM 1204 C C . SER A 1 155 ? 0.322 30.781 -4.477 1 97.44 155 SER A C 1
ATOM 1206 O O . SER A 1 155 ? 1.239 29.969 -4.5 1 97.44 155 SER A O 1
ATOM 1208 N N . LYS A 1 156 ? 0.471 32.062 -4.043 1 96.44 156 LYS A N 1
ATOM 1209 C CA . LYS A 1 156 ? 1.795 32.562 -3.697 1 96.44 156 LYS A CA 1
ATOM 1210 C C . LYS A 1 156 ? 1.927 32.781 -2.191 1 96.44 156 LYS A C 1
ATOM 1212 O O . LYS A 1 156 ? 2.973 33.219 -1.711 1 96.44 156 LYS A O 1
ATOM 1217 N N . VAL A 1 157 ? 0.947 32.469 -1.514 1 97.81 157 VAL A N 1
ATOM 1218 C CA . VAL A 1 157 ? 0.978 32.531 -0.055 1 97.81 157 VAL A CA 1
ATOM 1219 C C . VAL A 1 157 ? 1.449 31.188 0.504 1 97.81 157 VAL A C 1
ATOM 1221 O O . VAL A 1 157 ? 1.072 30.141 -0.002 1 97.81 157 VAL A O 1
ATOM 1224 N N . VAL A 1 158 ? 2.322 31.188 1.503 1 98.5 158 VAL A N 1
ATOM 1225 C CA . VAL A 1 158 ? 2.68 29.969 2.215 1 98.5 158 VAL A CA 1
ATOM 1226 C C . VAL A 1 158 ? 1.613 29.656 3.26 1 98.5 158 VAL A C 1
ATOM 1228 O O . VAL A 1 158 ? 1.452 30.391 4.238 1 98.5 158 VAL A O 1
ATOM 1231 N N . ILE A 1 159 ? 0.95 28.562 3.035 1 98.81 159 ILE A N 1
ATOM 1232 C CA . ILE A 1 159 ? -0.202 28.219 3.861 1 98.81 159 ILE A CA 1
ATOM 1233 C C . ILE A 1 159 ? 0.073 26.922 4.621 1 98.81 159 ILE A C 1
ATOM 1235 O O . ILE A 1 159 ? 0.228 25.859 4.012 1 98.81 159 ILE A O 1
ATOM 1239 N N . PRO A 1 160 ? 0.201 26.984 5.926 1 98.75 160 PRO A N 1
ATOM 1240 C CA . PRO A 1 160 ? 0.297 25.734 6.688 1 98.75 160 PRO A CA 1
ATOM 1241 C C . PRO A 1 160 ? -1.025 24.984 6.742 1 98.75 160 PRO A C 1
ATOM 1243 O O . PRO A 1 160 ? -2.094 25.594 6.82 1 98.75 160 PRO A O 1
ATOM 1246 N N . GLY A 1 161 ? -0.963 23.672 6.633 1 98.69 161 GLY A N 1
ATOM 1247 C CA . GLY A 1 161 ? -2.178 22.875 6.633 1 98.69 161 GLY A CA 1
ATOM 1248 C C . GLY A 1 161 ? -1.958 21.453 7.129 1 98.69 161 GLY A C 1
ATOM 1249 O O . GLY A 1 161 ? -0.861 21.109 7.57 1 98.69 161 GLY A O 1
ATOM 1250 N N . THR A 1 162 ? -3.08 20.719 7.164 1 98.44 162 THR A N 1
ATOM 1251 C CA . THR A 1 162 ? -3.059 19.359 7.676 1 98.44 162 THR A CA 1
ATOM 1252 C C . THR A 1 162 ? -3.438 18.359 6.578 1 98.44 162 THR A C 1
ATOM 1254 O O . THR A 1 162 ? -4.371 18.609 5.812 1 98.44 162 THR A O 1
ATOM 1257 N N . HIS A 1 163 ? -2.584 17.375 6.449 1 97.94 163 HIS A N 1
ATOM 1258 C CA . HIS A 1 163 ? -2.928 16.219 5.621 1 97.94 163 HIS A CA 1
ATOM 1259 C C . HIS A 1 163 ? -3.994 15.367 6.285 1 97.94 163 HIS A C 1
ATOM 1261 O O . HIS A 1 163 ? -3.914 15.086 7.484 1 97.94 163 HIS A O 1
ATOM 1267 N N . ASP A 1 164 ? -5.039 15.016 5.512 1 98 164 ASP A N 1
ATOM 1268 C CA . ASP A 1 164 ? -6.105 14.195 6.07 1 98 164 ASP A CA 1
ATOM 1269 C C . ASP A 1 164 ? -6.566 14.742 7.422 1 98 164 ASP A C 1
ATOM 1271 O O . ASP A 1 164 ? -6.594 14.008 8.414 1 98 164 ASP A O 1
ATOM 1275 N N . ALA A 1 165 ? -7.004 15.914 7.406 1 98.5 165 ALA A N 1
ATOM 1276 C CA . ALA A 1 165 ? -7.262 16.719 8.594 1 98.5 165 ALA A CA 1
ATOM 1277 C C . ALA A 1 165 ? -8.352 16.078 9.461 1 98.5 165 ALA A C 1
ATOM 1279 O O . ALA A 1 165 ? -8.375 16.266 10.68 1 98.5 165 ALA A O 1
ATOM 1280 N N . GLY A 1 166 ? -9.219 15.375 8.859 1 97.81 166 GLY A N 1
ATOM 1281 C CA . GLY A 1 166 ? -10.344 14.797 9.57 1 97.81 166 GLY A CA 1
ATOM 1282 C C . GLY A 1 166 ? -9.984 13.516 10.297 1 97.81 166 GLY A C 1
ATOM 1283 O O . GLY A 1 166 ? -10.734 13.055 11.164 1 97.81 166 GLY A O 1
ATOM 1284 N N . ALA A 1 167 ? -8.922 12.922 9.953 1 97.38 167 ALA A N 1
ATOM 1285 C CA . ALA A 1 167 ? -8.484 11.703 10.625 1 97.38 167 ALA A CA 1
ATOM 1286 C C . ALA A 1 167 ? -7.855 12.008 11.977 1 97.38 167 ALA A C 1
ATOM 1288 O O . ALA A 1 167 ? -6.688 11.688 12.211 1 97.38 167 ALA A O 1
ATOM 1289 N N . THR A 1 168 ? -8.633 12.516 12.875 1 97.19 168 THR A N 1
ATOM 1290 C CA . THR A 1 168 ? -8.188 12.945 14.195 1 97.19 168 THR A CA 1
ATOM 1291 C C . THR A 1 168 ? -8.656 11.969 15.266 1 97.19 168 THR A C 1
ATOM 1293 O O . THR A 1 168 ? -9.75 11.414 15.18 1 97.19 168 THR A O 1
ATOM 1296 N N . SER A 1 169 ? -7.805 11.758 16.25 1 94.94 169 SER A N 1
ATOM 1297 C CA . SER A 1 169 ? -8.18 10.922 17.391 1 94.94 169 SER A CA 1
ATOM 1298 C C . SER A 1 169 ? -9.016 11.711 18.406 1 94.94 169 SER A C 1
ATOM 1300 O O . SER A 1 169 ? -9.391 11.18 19.453 1 94.94 169 SER A O 1
ATOM 1302 N N . TYR A 1 170 ? -9.305 12.922 18.078 1 93.94 170 TYR A N 1
ATOM 1303 C CA . TYR A 1 170 ? -9.977 13.844 18.984 1 93.94 170 TYR A CA 1
ATOM 1304 C C . TYR A 1 170 ? -11.305 13.266 19.453 1 93.94 170 TYR A C 1
ATOM 1306 O O . TYR A 1 170 ? -11.688 13.43 20.625 1 93.94 170 TYR A O 1
ATOM 1314 N N . PHE A 1 171 ? -12.023 12.586 18.609 1 90 171 PHE A N 1
ATOM 1315 C CA . PHE A 1 171 ? -13.383 12.133 18.891 1 90 171 PHE A CA 1
ATOM 1316 C C . PHE A 1 171 ? -13.367 10.742 19.5 1 90 171 PHE A C 1
ATOM 1318 O O . PHE A 1 171 ? -14.414 10.234 19.922 1 90 171 PHE A O 1
ATOM 1325 N N . SER A 1 172 ? -12.258 10.031 19.406 1 81.69 172 SER A N 1
ATOM 1326 C CA . SER A 1 172 ? -12.195 8.664 19.922 1 81.69 172 SER A CA 1
ATOM 1327 C C . SER A 1 172 ? -10.859 8.406 20.609 1 81.69 172 SER A C 1
ATOM 1329 O O . SER A 1 172 ? -9.914 7.914 19.984 1 81.69 172 SER A O 1
ATOM 1331 N N . SER A 1 173 ? -10.75 8.578 21.828 1 67.31 173 SER A N 1
ATOM 1332 C CA . SER A 1 173 ? -9.469 8.477 22.516 1 67.31 173 SER A CA 1
ATOM 1333 C C . SER A 1 173 ? -9.023 7.023 22.641 1 67.31 173 SER A C 1
ATOM 1335 O O . SER A 1 173 ? -7.867 6.699 22.359 1 67.31 173 SER A O 1
ATOM 1337 N N . THR A 1 174 ? -9.922 6.172 22.859 1 72.62 174 THR A N 1
ATOM 1338 C CA . THR A 1 174 ? -9.555 4.797 23.172 1 72.62 174 THR A CA 1
ATOM 1339 C C . THR A 1 174 ? -9.102 4.059 21.906 1 72.62 174 THR A C 1
ATOM 1341 O O . THR A 1 174 ? -8.344 3.088 22 1 72.62 174 THR A O 1
ATOM 1344 N N . ALA A 1 175 ? -9.383 4.582 20.906 1 74.94 175 ALA A N 1
ATOM 1345 C CA . ALA A 1 175 ? -9.055 3.887 19.656 1 74.94 175 ALA A CA 1
ATOM 1346 C C . ALA A 1 175 ? -7.66 4.258 19.172 1 74.94 175 ALA A C 1
ATOM 1348 O O . ALA A 1 175 ? -7.094 3.574 18.312 1 74.94 175 ALA A O 1
ATOM 1349 N N . ALA A 1 176 ? -7.109 5.219 19.797 1 77.88 176 ALA A N 1
ATOM 1350 C CA . ALA A 1 176 ? -5.879 5.789 19.266 1 77.88 176 ALA A CA 1
ATOM 1351 C C . ALA A 1 176 ? -4.699 4.84 19.469 1 77.88 176 ALA A C 1
ATOM 1353 O O . ALA A 1 176 ? -3.734 4.867 18.703 1 77.88 176 ALA A O 1
ATOM 1354 N N . GLU A 1 177 ? -4.805 3.938 20.344 1 77.44 177 GLU A N 1
ATOM 1355 C CA . GLU A 1 177 ? -3.635 3.133 20.688 1 77.44 177 GLU A CA 1
ATOM 1356 C C . GLU A 1 177 ? -3.758 1.716 20.141 1 77.44 177 GLU A C 1
ATOM 1358 O O . GLU A 1 177 ? -2.801 0.94 20.188 1 77.44 177 GLU A O 1
ATOM 1363 N N . ASN A 1 178 ? -4.91 1.495 19.641 1 85.19 178 ASN A N 1
ATOM 1364 C CA . ASN A 1 178 ? -5.027 0.142 19.109 1 85.19 178 ASN A CA 1
ATOM 1365 C C . ASN A 1 178 ? -4.418 0.037 17.703 1 85.19 178 ASN A C 1
ATOM 1367 O O . ASN A 1 178 ? -3.941 1.03 17.156 1 85.19 178 ASN A O 1
ATOM 1371 N N . LEU A 1 179 ? -4.363 -1.136 17.219 1 83.31 179 LEU A N 1
ATOM 1372 C CA . LEU A 1 179 ? -3.682 -1.387 15.961 1 83.31 179 LEU A CA 1
ATOM 1373 C C . LEU A 1 179 ? -4.301 -0.565 14.836 1 83.31 179 LEU A C 1
ATOM 1375 O O . LEU A 1 179 ? -3.584 0.005 14.008 1 83.31 179 LEU A O 1
ATOM 1379 N N . VAL A 1 180 ? -5.562 -0.468 14.805 1 88.12 180 VAL A N 1
ATOM 1380 C CA . VAL A 1 180 ? -6.254 0.27 13.75 1 88.12 180 VAL A CA 1
ATOM 1381 C C . VAL A 1 180 ? -5.98 1.765 13.898 1 88.12 180 VAL A C 1
ATOM 1383 O O . VAL A 1 180 ? -5.637 2.439 12.93 1 88.12 180 VAL A O 1
ATOM 1386 N N . GLY A 1 181 ? -6.094 2.242 15.062 1 92.12 181 GLY A N 1
ATOM 1387 C CA . GLY A 1 181 ? -5.867 3.654 15.32 1 92.12 181 GLY A CA 1
ATOM 1388 C C . GLY A 1 181 ? -4.461 4.105 14.969 1 92.12 181 GLY A C 1
ATOM 1389 O O . GLY A 1 181 ? -4.27 5.203 14.438 1 92.12 181 GLY A O 1
ATOM 1390 N N . ARG A 1 182 ? -3.494 3.271 15.227 1 92.44 182 ARG A N 1
ATOM 1391 C CA . ARG A 1 182 ? -2.084 3.566 15 1 92.44 182 ARG A CA 1
ATOM 1392 C C . ARG A 1 182 ? -1.828 3.896 13.531 1 92.44 182 ARG A C 1
ATOM 1394 O O . ARG A 1 182 ? -0.947 4.699 13.211 1 92.44 182 ARG A O 1
ATOM 1401 N N . TRP A 1 183 ? -2.621 3.307 12.703 1 95.25 183 TRP A N 1
ATOM 1402 C CA . TRP A 1 183 ? -2.391 3.465 11.266 1 95.25 183 TRP A CA 1
ATOM 1403 C C . TRP A 1 183 ? -3.52 4.258 10.617 1 95.25 183 TRP A C 1
ATOM 1405 O O . TRP A 1 183 ? -3.615 4.32 9.391 1 95.25 183 TRP A O 1
ATOM 1415 N N . THR A 1 184 ? -4.383 4.906 11.438 1 95.25 184 THR A N 1
ATOM 1416 C CA . THR A 1 184 ? -5.543 5.617 10.922 1 95.25 184 THR A CA 1
ATOM 1417 C C . THR A 1 184 ? -5.422 7.117 11.18 1 95.25 184 THR A C 1
ATOM 1419 O O . THR A 1 184 ? -5.613 7.93 10.273 1 95.25 184 THR A O 1
ATOM 1422 N N . PHE A 1 185 ? -5.074 7.41 12.375 1 96.5 185 PHE A N 1
ATOM 1423 C CA . PHE A 1 185 ? -5.109 8.812 12.773 1 96.5 185 PHE A CA 1
ATOM 1424 C C . PHE A 1 185 ? -3.857 9.539 12.297 1 96.5 185 PHE A C 1
ATOM 1426 O O . PHE A 1 185 ? -2.742 9.047 12.469 1 96.5 185 PHE A O 1
ATOM 1433 N N . THR A 1 186 ? -4.109 10.664 11.695 1 97.5 186 THR A N 1
ATOM 1434 C CA . THR A 1 186 ? -3.031 11.523 11.227 1 97.5 186 THR A CA 1
ATOM 1435 C C . THR A 1 186 ? -3.004 12.836 12.008 1 97.5 186 THR A C 1
ATOM 1437 O O . THR A 1 186 ? -2.102 13.648 11.828 1 97.5 186 THR A O 1
ATOM 1440 N N . GLN A 1 187 ? -3.941 13.086 12.82 1 97.5 187 GLN A N 1
ATOM 1441 C CA . GLN A 1 187 ? -4.066 14.266 13.672 1 97.5 187 GLN A CA 1
ATOM 1442 C C . GLN A 1 187 ? -4.594 13.891 15.055 1 97.5 187 GLN A C 1
ATOM 1444 O O . GLN A 1 187 ? -5.125 12.797 15.242 1 97.5 187 GLN A O 1
ATOM 1449 N N . ASP A 1 188 ? -4.445 14.844 16.016 1 96.38 188 ASP A N 1
ATOM 1450 C CA . ASP A 1 188 ? -5.012 14.633 17.344 1 96.38 188 ASP A CA 1
ATOM 1451 C C . ASP A 1 188 ? -5.945 15.773 17.734 1 96.38 188 ASP A C 1
ATOM 1453 O O . ASP A 1 188 ? -6.754 15.633 18.656 1 96.38 188 ASP A O 1
ATOM 1457 N N . GLU A 1 189 ? -5.844 16.875 17.016 1 96.75 189 GLU A N 1
ATOM 1458 C CA . GLU A 1 189 ? -6.621 18.062 17.344 1 96.75 189 GLU A CA 1
ATOM 1459 C C . GLU A 1 189 ? -7.938 18.109 16.578 1 96.75 189 GLU A C 1
ATOM 1461 O O . GLU A 1 189 ? -8.062 17.484 15.523 1 96.75 189 GLU A O 1
ATOM 1466 N N . SER A 1 190 ? -8.914 18.828 17.125 1 97.5 190 SER A N 1
ATOM 1467 C CA . SER A 1 190 ? -10.086 19.188 16.344 1 97.5 190 SER A CA 1
ATOM 1468 C C . SER A 1 190 ? -9.727 20.219 15.266 1 97.5 190 SER A C 1
ATOM 1470 O O . SER A 1 190 ? -8.641 20.797 15.297 1 97.5 190 SER A O 1
ATOM 1472 N N . LEU A 1 191 ? -10.672 20.438 14.312 1 98.69 191 LEU A N 1
ATOM 1473 C CA . LEU A 1 191 ? -10.398 21.469 13.312 1 98.69 191 LEU A CA 1
ATOM 1474 C C . LEU A 1 191 ? -10.367 22.844 13.953 1 98.69 191 LEU A C 1
ATOM 1476 O O . LEU A 1 191 ? -9.602 23.719 13.516 1 98.69 191 LEU A O 1
ATOM 1480 N N . TRP A 1 192 ? -11.164 23.062 15 1 98.19 192 TRP A N 1
ATOM 1481 C CA . TRP A 1 192 ? -11.078 24.312 15.758 1 98.19 192 TRP A CA 1
ATOM 1482 C C . TRP A 1 192 ? -9.672 24.516 16.297 1 98.19 192 TRP A C 1
ATOM 1484 O O . TRP A 1 192 ? -9.078 25.594 16.109 1 98.19 192 TRP A O 1
ATOM 1494 N N . GLN A 1 193 ? -9.148 23.531 16.859 1 97.06 193 GLN A N 1
ATOM 1495 C CA . GLN A 1 193 ? -7.852 23.641 17.5 1 97.06 193 GLN A CA 1
ATOM 1496 C C . GLN A 1 193 ? -6.734 23.828 16.484 1 97.06 193 GLN A C 1
ATOM 1498 O O . GLN A 1 193 ? -5.832 24.641 16.688 1 97.06 193 GLN A O 1
ATOM 1503 N N . VAL A 1 194 ? -6.793 23.078 15.391 1 97.81 194 VAL A N 1
ATOM 1504 C CA . VAL A 1 194 ? -5.719 23.188 14.414 1 97.81 194 VAL A CA 1
ATOM 1505 C C . VAL A 1 194 ? -5.758 24.562 13.75 1 97.81 194 VAL A C 1
ATOM 1507 O O . VAL A 1 194 ? -4.711 25.125 13.43 1 97.81 194 VAL A O 1
ATOM 1510 N N . LEU A 1 195 ? -6.914 25.125 13.602 1 98.38 195 LEU A N 1
ATOM 1511 C CA . LEU A 1 195 ? -7.055 26.469 13.062 1 98.38 195 LEU A CA 1
ATOM 1512 C C . LEU A 1 195 ? -6.512 27.5 14.047 1 98.38 195 LEU A C 1
ATOM 1514 O O . LEU A 1 195 ? -5.895 28.5 13.641 1 98.38 195 LEU A O 1
ATOM 1518 N N . LEU A 1 196 ? -6.703 27.266 15.344 1 96.69 196 LEU A N 1
ATOM 1519 C CA . LEU A 1 196 ? -6.164 28.172 16.359 1 96.69 196 LEU A CA 1
ATOM 1520 C C . LEU A 1 196 ? -4.641 28.141 16.359 1 96.69 196 LEU A C 1
ATOM 1522 O O . LEU A 1 196 ? -3.996 29.172 16.578 1 96.69 196 LEU A O 1
ATOM 1526 N N . PHE A 1 197 ? -4.117 27 16.094 1 96.5 197 PHE A N 1
ATOM 1527 C CA . PHE A 1 197 ? -2.662 26.906 16.031 1 96.5 197 PHE A CA 1
ATOM 1528 C C . PHE A 1 197 ? -2.121 27.672 14.828 1 96.5 197 PHE A C 1
ATOM 1530 O O . PHE A 1 197 ? -0.98 28.141 14.844 1 96.5 197 PHE A O 1
ATOM 1537 N N . GLY A 1 198 ? -2.932 27.703 13.758 1 97.12 198 GLY A N 1
ATOM 1538 C CA . GLY A 1 198 ? -2.496 28.547 12.664 1 97.12 198 GLY A CA 1
ATOM 1539 C C . GLY A 1 198 ? -2.701 27.906 11.297 1 97.12 198 GLY A C 1
ATOM 1540 O O . GLY A 1 198 ? -2.496 28.562 10.266 1 97.12 198 GLY A O 1
ATOM 1541 N N . ALA A 1 199 ? -3.17 26.672 11.25 1 98.69 199 ALA A N 1
ATOM 1542 C CA . ALA A 1 199 ? -3.447 26.031 9.961 1 98.69 199 ALA A CA 1
ATOM 1543 C C . ALA A 1 199 ? -4.539 26.781 9.211 1 98.69 199 ALA A C 1
ATOM 1545 O O . ALA A 1 199 ? -5.43 27.375 9.82 1 98.69 199 ALA A O 1
ATOM 1546 N N . ARG A 1 200 ? -4.41 26.75 7.859 1 98.88 200 ARG A N 1
ATOM 1547 C CA . ARG A 1 200 ? -5.43 27.391 7.031 1 98.88 200 ARG A CA 1
ATOM 1548 C C . ARG A 1 200 ? -5.832 26.484 5.871 1 98.88 200 ARG A C 1
ATOM 1550 O O . ARG A 1 200 ? -6.629 26.891 5.016 1 98.88 200 ARG A O 1
ATOM 1557 N N . TYR A 1 201 ? -5.289 25.359 5.785 1 98.94 201 TYR A N 1
ATOM 1558 C CA . TYR A 1 201 ? -5.648 24.328 4.809 1 98.94 201 TYR A CA 1
ATOM 1559 C C . TYR A 1 201 ? -6.059 23.047 5.5 1 98.94 201 TYR A C 1
ATOM 1561 O O . TYR A 1 201 ? -5.32 22.516 6.34 1 98.94 201 TYR A O 1
ATOM 1569 N N . LEU A 1 202 ? -7.234 22.531 5.109 1 98.94 202 LEU A N 1
ATOM 1570 C CA . LEU A 1 202 ? -7.801 21.312 5.695 1 98.94 202 LEU A CA 1
ATOM 1571 C C . LEU A 1 202 ? -8.125 20.297 4.613 1 98.94 202 LEU A C 1
ATOM 1573 O O . LEU A 1 202 ? -9.094 20.453 3.867 1 98.94 202 LEU A O 1
ATOM 1577 N N . ASP A 1 203 ? -7.328 19.234 4.582 1 98.81 203 ASP A N 1
ATOM 1578 C CA . ASP A 1 203 ? -7.52 18.125 3.652 1 98.81 203 ASP A CA 1
ATOM 1579 C C . ASP A 1 203 ? -8.562 17.141 4.18 1 98.81 203 ASP A C 1
ATOM 1581 O O . ASP A 1 203 ? -8.336 16.484 5.195 1 98.81 203 ASP A O 1
ATOM 1585 N N . MET A 1 204 ? -9.727 16.969 3.426 1 98.75 204 MET A N 1
ATOM 1586 C CA . MET A 1 204 ? -10.852 16.219 3.975 1 98.75 204 MET A CA 1
ATOM 1587 C C . MET A 1 204 ? -11.242 15.062 3.055 1 98.75 204 MET A C 1
ATOM 1589 O O . MET A 1 204 ? -11.148 15.18 1.831 1 98.75 204 MET A O 1
ATOM 1593 N N . ARG A 1 205 ? -11.703 14 3.652 1 98.38 205 ARG A N 1
ATOM 1594 C CA . ARG A 1 205 ? -12.281 12.836 2.979 1 98.38 205 ARG A CA 1
ATOM 1595 C C . ARG A 1 205 ? -13.664 12.516 3.525 1 98.38 205 ARG A C 1
ATOM 1597 O O . ARG A 1 205 ? -13.82 12.266 4.723 1 98.38 205 ARG A O 1
ATOM 1604 N N . ILE A 1 206 ? -14.656 12.469 2.635 1 98.5 206 ILE A N 1
ATOM 1605 C CA . ILE A 1 206 ? -16.047 12.406 3.082 1 98.5 206 ILE A CA 1
ATOM 1606 C C . ILE A 1 206 ? -16.719 11.164 2.498 1 98.5 206 ILE A C 1
ATOM 1608 O O . ILE A 1 206 ? -16.453 10.789 1.354 1 98.5 206 ILE A O 1
ATOM 1612 N N . SER A 1 207 ? -17.578 10.578 3.324 1 97.81 207 SER A N 1
ATOM 1613 C CA . SER A 1 207 ? -18.359 9.422 2.91 1 97.81 207 SER A CA 1
ATOM 1614 C C . SER A 1 207 ? -19.844 9.602 3.244 1 97.81 207 SER A C 1
ATOM 1616 O O . SER A 1 207 ? -20.203 10.477 4.027 1 97.81 207 SER A O 1
ATOM 1618 N N . TYR A 1 208 ? -20.625 8.789 2.582 1 97.5 208 TYR A N 1
ATOM 1619 C CA . TYR A 1 208 ? -22.047 8.703 2.828 1 97.5 208 TYR A CA 1
ATOM 1620 C C . TYR A 1 208 ? -22.438 7.32 3.34 1 97.5 208 TYR A C 1
ATOM 1622 O O . TYR A 1 208 ? -22.047 6.309 2.758 1 97.5 208 TYR A O 1
ATOM 1630 N N . TYR A 1 209 ? -23.188 7.328 4.43 1 94.38 209 TYR A N 1
ATOM 1631 C CA . TYR A 1 209 ? -23.719 6.09 4.973 1 94.38 209 TYR A CA 1
ATOM 1632 C C . TYR A 1 209 ? -25.234 6.184 5.164 1 94.38 209 TYR A C 1
ATOM 1634 O O . TYR A 1 209 ? -25.719 7.055 5.895 1 94.38 209 TYR A O 1
ATOM 1642 N N . ASN A 1 210 ? -26.016 5.297 4.598 1 89.62 210 ASN A N 1
ATOM 1643 C CA . ASN A 1 210 ? -27.469 5.348 4.566 1 89.62 210 ASN A CA 1
ATOM 1644 C C . ASN A 1 210 ? -28.062 4.945 5.91 1 89.62 210 ASN A C 1
ATOM 1646 O O . ASN A 1 210 ? -29.125 5.457 6.305 1 89.62 210 ASN A O 1
ATOM 1650 N N . ASN A 1 211 ? -27.562 4.043 6.629 1 87.88 211 ASN A N 1
ATOM 1651 C CA . ASN A 1 211 ? -28.203 3.461 7.805 1 87.88 211 ASN A CA 1
ATOM 1652 C C . ASN A 1 211 ? -27.641 4.043 9.094 1 87.88 211 ASN A C 1
ATOM 1654 O O . ASN A 1 211 ? -27.547 3.342 10.102 1 87.88 211 ASN A O 1
ATOM 1658 N N . THR A 1 212 ? -27.188 5.293 9 1 87.31 212 THR A N 1
ATOM 1659 C CA . THR A 1 212 ? -26.656 5.961 10.18 1 87.31 212 THR A CA 1
ATOM 1660 C C . THR A 1 212 ? -27.422 7.254 10.461 1 87.31 212 THR A C 1
ATOM 1662 O O . THR A 1 212 ? -28.141 7.758 9.594 1 87.31 212 THR A O 1
ATOM 1665 N N . GLN A 1 213 ? -27.391 7.672 11.688 1 88.06 213 GLN A N 1
ATOM 1666 C CA . GLN A 1 213 ? -28.078 8.898 12.078 1 88.06 213 GLN A CA 1
ATOM 1667 C C . GLN A 1 213 ? -27.625 10.078 11.227 1 88.06 213 GLN A C 1
ATOM 1669 O O . GLN A 1 213 ? -28.453 10.805 10.672 1 88.06 213 GLN A O 1
ATOM 1674 N N . ASP A 1 214 ? -26.281 10.141 11.258 1 90.06 214 ASP A N 1
ATOM 1675 C CA . ASP A 1 214 ? -25.734 11.133 10.336 1 90.06 214 ASP A CA 1
ATOM 1676 C C . ASP A 1 214 ? -25.484 10.516 8.961 1 90.06 214 ASP A C 1
ATOM 1678 O O . ASP A 1 214 ? -25.219 9.32 8.852 1 90.06 214 ASP A O 1
ATOM 1682 N N . LYS A 1 215 ? -25.766 11.172 7.949 1 93.88 215 LYS A N 1
ATOM 1683 C CA . LYS A 1 215 ? -25.562 10.633 6.609 1 93.88 215 LYS A CA 1
ATOM 1684 C C . LYS A 1 215 ? -24.125 10.844 6.137 1 93.88 215 LYS A C 1
ATOM 1686 O O . LYS A 1 215 ? -23.562 10 5.43 1 93.88 215 LYS A O 1
ATOM 1691 N N . PHE A 1 216 ? -23.547 11.938 6.516 1 98 216 PHE A N 1
ATOM 1692 C CA . PHE A 1 216 ? -22.219 12.289 6.043 1 98 216 PHE A CA 1
ATOM 1693 C C . PHE A 1 216 ? -21.188 12.117 7.156 1 98 216 PHE A C 1
ATOM 1695 O O . PHE A 1 216 ? -21.391 12.586 8.273 1 98 216 PHE A O 1
ATOM 1702 N N . TYR A 1 217 ? -20.109 11.398 6.844 1 97.88 217 TYR A N 1
ATOM 1703 C CA . TYR A 1 217 ? -19.031 11.141 7.793 1 97.88 217 TYR A CA 1
ATOM 1704 C C . TYR A 1 217 ? -17.672 11.461 7.172 1 97.88 217 TYR A C 1
ATOM 1706 O O . TYR A 1 217 ? -17.547 11.516 5.949 1 97.88 217 TYR A O 1
ATOM 1714 N N . VAL A 1 218 ? -16.766 11.789 8.031 1 97.88 218 VAL A N 1
ATOM 1715 C CA . VAL A 1 218 ? -15.359 11.867 7.645 1 97.88 218 VAL A CA 1
ATOM 1716 C C . VAL A 1 218 ? -14.688 10.508 7.824 1 97.88 218 VAL A C 1
ATOM 1718 O O . VAL A 1 218 ? -14.922 9.82 8.82 1 97.88 218 VAL A O 1
ATOM 1721 N N . ASN A 1 219 ? -13.93 10.133 6.809 1 95.5 219 ASN A N 1
ATOM 1722 C CA . ASN A 1 219 ? -13.281 8.828 6.809 1 95.5 219 ASN A CA 1
ATOM 1723 C C . ASN A 1 219 ? -11.781 8.953 6.566 1 95.5 219 ASN A C 1
ATOM 1725 O O . ASN A 1 219 ? -11.312 9.961 6.039 1 95.5 219 ASN A O 1
ATOM 1729 N N . HIS A 1 220 ? -11.062 8.008 6.988 1 94.31 220 HIS A N 1
ATOM 1730 C CA . HIS A 1 220 ? -9.75 7.648 6.469 1 94.31 220 HIS A CA 1
ATOM 1731 C C . HIS A 1 220 ? -9.773 6.273 5.812 1 94.31 220 HIS A C 1
ATOM 1733 O O . HIS A 1 220 ? -9.812 5.25 6.5 1 94.31 220 HIS A O 1
ATOM 1739 N N . GLY A 1 221 ? -9.742 6.355 4.578 1 90.06 221 GLY A N 1
ATOM 1740 C CA . GLY A 1 221 ? -10.055 5.102 3.908 1 90.06 221 GLY A CA 1
ATOM 1741 C C . GLY A 1 221 ? -11.391 4.516 4.332 1 90.06 221 GLY A C 1
ATOM 1742 O O . GLY A 1 221 ? -12.406 5.215 4.332 1 90.06 221 GLY A O 1
ATOM 1743 N N . GLU A 1 222 ? -11.43 3.244 4.723 1 88.88 222 GLU A N 1
ATOM 1744 C CA . GLU A 1 222 ? -12.656 2.537 5.086 1 88.88 222 GLU A CA 1
ATOM 1745 C C . GLU A 1 222 ? -13.039 2.801 6.539 1 88.88 222 GLU A C 1
ATOM 1747 O O . GLU A 1 222 ? -14.117 2.402 6.984 1 88.88 222 GLU A O 1
ATOM 1752 N N . ILE A 1 223 ? -12.234 3.523 7.23 1 91.88 223 ILE A N 1
ATOM 1753 C CA . ILE A 1 223 ? -12.469 3.717 8.656 1 91.88 223 ILE A CA 1
ATOM 1754 C C . ILE A 1 223 ? -13.273 4.996 8.875 1 91.88 223 ILE A C 1
ATOM 1756 O O . ILE A 1 223 ? -12.883 6.07 8.414 1 91.88 223 ILE A O 1
ATOM 1760 N N . ILE A 1 224 ? -14.375 4.898 9.562 1 93.56 224 ILE A N 1
ATOM 1761 C CA . ILE A 1 224 ? -15.195 6.039 9.945 1 93.56 224 ILE A CA 1
ATOM 1762 C C . ILE A 1 224 ? -14.57 6.75 11.141 1 93.56 224 ILE A C 1
ATOM 1764 O O . ILE A 1 224 ? -14.242 6.113 12.148 1 93.56 224 ILE A O 1
ATOM 1768 N N . ILE A 1 225 ? -14.383 8.031 11.031 1 95.94 225 ILE A N 1
ATOM 1769 C CA . ILE A 1 225 ? -13.797 8.789 12.125 1 95.94 225 ILE A CA 1
ATOM 1770 C C . ILE A 1 225 ? -14.898 9.445 12.953 1 95.94 225 ILE A C 1
ATOM 1772 O O . ILE A 1 225 ? -15.086 9.109 14.125 1 95.94 225 ILE A O 1
ATOM 1776 N N . ALA A 1 226 ? -15.641 10.312 12.367 1 96.38 226 ALA A N 1
ATOM 1777 C CA . ALA A 1 226 ? -16.688 11.055 13.062 1 96.38 226 ALA A CA 1
ATOM 1778 C C . ALA A 1 226 ? -17.641 11.703 12.062 1 96.38 226 ALA A C 1
ATOM 1780 O O . ALA A 1 226 ? -17.328 11.82 10.875 1 96.38 226 ALA A O 1
ATOM 1781 N N . PRO A 1 227 ? -18.844 12.125 12.547 1 97.25 227 PRO A N 1
ATOM 1782 C CA . PRO A 1 227 ? -19.781 12.812 11.656 1 97.25 227 PRO A CA 1
ATOM 1783 C C . PRO A 1 227 ? -19.219 14.117 11.102 1 97.25 227 PRO A C 1
ATOM 1785 O O . PRO A 1 227 ? -18.562 14.875 11.828 1 97.25 227 PRO A O 1
ATOM 1788 N N . LEU A 1 228 ? -19.469 14.406 9.828 1 98.44 228 LEU A N 1
ATOM 1789 C CA . LEU A 1 228 ? -18.984 15.586 9.125 1 98.44 228 LEU A CA 1
ATOM 1790 C C . LEU A 1 228 ? -19.438 16.859 9.836 1 98.44 228 LEU A C 1
ATOM 1792 O O . LEU A 1 228 ? -18.719 17.859 9.859 1 98.44 228 LEU A O 1
ATOM 1796 N N . ARG A 1 229 ? -20.594 16.844 10.406 1 97.81 229 ARG A N 1
ATOM 1797 C CA . ARG A 1 229 ? -21.188 18.031 11.039 1 97.81 229 ARG A CA 1
ATOM 1798 C C . ARG A 1 229 ? -20.25 18.594 12.102 1 97.81 229 ARG A C 1
ATOM 1800 O O . ARG A 1 229 ? -20.172 19.812 12.266 1 97.81 229 ARG A O 1
ATOM 1807 N N . ARG A 1 230 ? -19.547 17.781 12.789 1 97.69 230 ARG A N 1
ATOM 1808 C CA . ARG A 1 230 ? -18.641 18.234 13.844 1 97.69 230 ARG A CA 1
ATOM 1809 C C . ARG A 1 230 ? -17.5 19.062 13.266 1 97.69 230 ARG A C 1
ATOM 1811 O O . ARG A 1 230 ? -17.047 20.031 13.875 1 97.69 230 ARG A O 1
ATOM 1818 N N . TYR A 1 231 ? -17 18.641 12.172 1 98.62 231 TYR A N 1
ATOM 1819 C CA . TYR A 1 231 ? -15.914 19.328 11.492 1 98.62 231 TYR A CA 1
ATOM 1820 C C . TYR A 1 231 ? -16.391 20.656 10.914 1 98.62 231 TYR A C 1
ATOM 1822 O O . TYR A 1 231 ? -15.719 21.672 11.055 1 98.62 231 TYR A O 1
ATOM 1830 N N . VAL A 1 232 ? -17.516 20.594 10.312 1 98.69 232 VAL A N 1
ATOM 1831 C CA . VAL A 1 232 ? -18.109 21.781 9.711 1 98.69 232 VAL A CA 1
ATOM 1832 C C . VAL A 1 232 ? -18.391 22.828 10.797 1 98.69 232 VAL A C 1
ATOM 1834 O O . VAL A 1 232 ? -18.109 24.016 10.609 1 98.69 232 VAL A O 1
ATOM 1837 N N . ASP A 1 233 ? -18.875 22.375 11.891 1 98.25 233 ASP A N 1
ATOM 1838 C CA . ASP A 1 233 ? -19.172 23.266 13.008 1 98.25 233 ASP A CA 1
ATOM 1839 C C . ASP A 1 233 ? -17.891 23.969 13.484 1 98.25 233 ASP A C 1
ATOM 1841 O O . ASP A 1 233 ? -17.922 25.172 13.805 1 98.25 233 ASP A O 1
ATOM 1845 N N . ASP A 1 234 ? -16.844 23.266 13.539 1 98.56 234 ASP A N 1
ATOM 1846 C CA . ASP A 1 234 ? -15.57 23.844 13.961 1 98.56 234 ASP A CA 1
ATOM 1847 C C . ASP A 1 234 ? -15.125 24.938 13.008 1 98.56 234 ASP A C 1
ATOM 1849 O O . ASP A 1 234 ? -14.68 26 13.445 1 98.56 234 ASP A O 1
ATOM 1853 N N . VAL A 1 235 ? -15.258 24.688 11.758 1 98.81 235 VAL A N 1
ATOM 1854 C CA . VAL A 1 235 ? -14.82 25.656 10.75 1 98.81 235 VAL A CA 1
ATOM 1855 C C . VAL A 1 235 ? -15.711 26.891 10.797 1 98.81 235 VAL A C 1
ATOM 1857 O O . VAL A 1 235 ? -15.219 28.016 10.781 1 98.81 235 VAL A O 1
ATOM 1860 N N . VAL A 1 236 ? -17 26.688 10.883 1 98.62 236 VAL A N 1
ATOM 1861 C CA . VAL A 1 236 ? -17.953 27.797 10.938 1 98.62 236 VAL A CA 1
ATOM 1862 C C . VAL A 1 236 ? -17.672 28.672 12.156 1 98.62 236 VAL A C 1
ATOM 1864 O O . VAL A 1 236 ? -17.641 29.891 12.055 1 98.62 236 VAL A O 1
ATOM 1867 N N . LYS A 1 237 ? -17.469 28 13.234 1 97.69 237 LYS A N 1
ATOM 1868 C CA . LYS A 1 237 ? -17.141 28.719 14.461 1 97.69 237 LYS A CA 1
ATOM 1869 C C . LYS A 1 237 ? -15.922 29.609 14.266 1 97.69 237 LYS A C 1
ATOM 1871 O O . LYS A 1 237 ? -15.914 30.766 14.688 1 97.69 237 LYS A O 1
ATOM 1876 N N . PHE A 1 238 ? -14.945 29.125 13.672 1 97.94 238 PHE A N 1
ATOM 1877 C CA . PHE A 1 238 ? -13.719 29.875 13.43 1 97.94 238 PHE A CA 1
ATOM 1878 C C . PHE A 1 238 ? -13.977 31.047 12.484 1 97.94 238 PHE A C 1
ATOM 1880 O O . PHE A 1 238 ? -13.492 32.156 12.711 1 97.94 238 PHE A O 1
ATOM 1887 N N . MET A 1 239 ? -14.742 30.797 11.43 1 98.06 239 MET A N 1
ATOM 1888 C CA . MET A 1 239 ? -15.023 31.812 10.422 1 98.06 239 MET A CA 1
ATOM 1889 C C . MET A 1 239 ? -15.789 33 11.039 1 98.06 239 MET A C 1
ATOM 1891 O O . MET A 1 239 ? -15.578 34.125 10.656 1 98.06 239 MET A O 1
ATOM 1895 N N . TYR A 1 240 ? -16.625 32.75 11.961 1 96.5 240 TYR A N 1
ATOM 1896 C CA . TYR A 1 240 ? -17.422 33.781 12.594 1 96.5 240 TYR A CA 1
ATOM 1897 C C . TYR A 1 240 ? -16.562 34.656 13.516 1 96.5 240 TYR A C 1
ATOM 1899 O O . TYR A 1 240 ? -16.906 35.781 13.805 1 96.5 240 TYR A O 1
ATOM 1907 N N . GLN A 1 241 ? -15.477 34.062 13.883 1 95.56 241 GLN A N 1
ATOM 1908 C CA . GLN A 1 241 ? -14.719 34.75 14.938 1 95.56 241 GLN A CA 1
ATOM 1909 C C . GLN A 1 241 ? -13.438 35.375 14.383 1 95.56 241 GLN A C 1
ATOM 1911 O O . GLN A 1 241 ? -12.688 36 15.117 1 95.56 241 GLN A O 1
ATOM 1916 N N . THR A 1 242 ? -13.172 35.156 13.125 1 95.94 242 THR A N 1
ATOM 1917 C CA . THR A 1 242 ? -11.93 35.656 12.547 1 95.94 242 THR A CA 1
ATOM 1918 C C . THR A 1 242 ? -12.172 36.188 11.141 1 95.94 242 THR A C 1
ATOM 1920 O O . THR A 1 242 ? -13.25 36 10.578 1 95.94 242 THR A O 1
ATOM 1923 N N . ASP A 1 243 ? -11.133 36.875 10.594 1 95.94 243 ASP A N 1
ATOM 1924 C CA . ASP A 1 243 ? -11.148 37.344 9.211 1 95.94 243 ASP A CA 1
ATOM 1925 C C . ASP A 1 243 ? -10.219 36.5 8.344 1 95.94 243 ASP A C 1
ATOM 1927 O O . ASP A 1 243 ? -9.805 36.938 7.266 1 95.94 243 ASP A O 1
ATOM 1931 N N . GLU A 1 244 ? -9.883 35.344 8.82 1 97.94 244 GLU A N 1
ATOM 1932 C CA . GLU A 1 244 ? -8.898 34.5 8.148 1 97.94 244 GLU A CA 1
ATOM 1933 C C . GLU A 1 244 ? -9.5 33.812 6.934 1 97.94 244 GLU A C 1
ATOM 1935 O O . GLU A 1 244 ? -10.727 33.656 6.832 1 97.94 244 GLU A O 1
ATOM 1940 N N . ILE A 1 245 ? -8.695 33.469 6.039 1 98.75 245 ILE A N 1
ATOM 1941 C CA . ILE A 1 245 ? -9.062 32.688 4.867 1 98.75 245 ILE A CA 1
ATOM 1942 C C . ILE A 1 245 ? -8.734 31.219 5.117 1 98.75 245 ILE A C 1
ATOM 1944 O O . ILE A 1 245 ? -7.625 30.891 5.531 1 98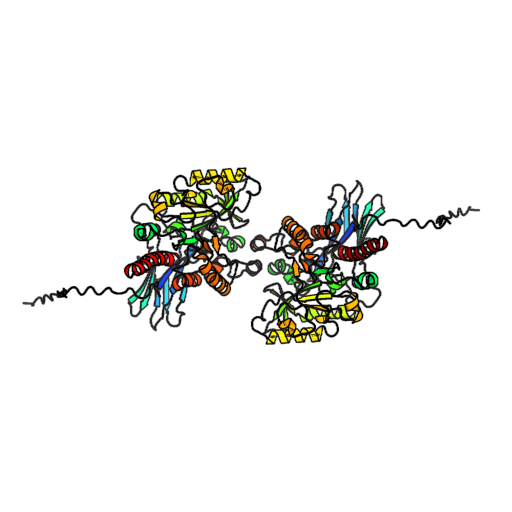.75 245 ILE A O 1
ATOM 1948 N N . VAL A 1 246 ? -9.727 30.344 4.934 1 98.94 246 VAL A N 1
ATOM 1949 C CA . VAL A 1 246 ? -9.57 28.906 5.195 1 98.94 246 VAL A CA 1
ATOM 1950 C C . VAL A 1 246 ? -9.914 28.109 3.938 1 98.94 246 VAL A C 1
ATOM 1952 O O . VAL A 1 246 ? -10.844 28.469 3.211 1 98.94 246 VAL A O 1
ATOM 1955 N N . ILE A 1 247 ? -9.094 27.156 3.656 1 98.94 247 ILE A N 1
ATOM 1956 C CA . ILE A 1 247 ? -9.344 26.234 2.553 1 98.94 247 ILE A CA 1
ATOM 1957 C C . ILE A 1 247 ? -9.82 24.891 3.1 1 98.94 247 ILE A C 1
ATOM 1959 O O . ILE A 1 247 ? -9.07 24.203 3.791 1 98.94 247 ILE A O 1
ATOM 1963 N N . PHE A 1 248 ? -11.062 24.547 2.869 1 98.94 248 PHE A N 1
ATOM 1964 C CA . PHE A 1 248 ? -11.648 23.25 3.162 1 98.94 248 PHE A CA 1
ATOM 1965 C C . PHE A 1 248 ? -11.672 22.375 1.915 1 98.94 248 PHE A C 1
ATOM 1967 O O . PHE A 1 248 ? -12.617 22.453 1.118 1 98.94 248 PHE A O 1
ATOM 1974 N N . ASP A 1 249 ? -10.688 21.516 1.797 1 98.88 249 ASP A N 1
ATOM 1975 C CA . ASP A 1 249 ? -10.43 20.766 0.568 1 98.88 249 ASP A CA 1
ATOM 1976 C C . ASP A 1 249 ? -11.031 19.375 0.645 1 98.88 249 ASP A C 1
ATOM 1978 O O . ASP A 1 249 ? -10.359 18.422 1.059 1 98.88 249 ASP A O 1
ATOM 1982 N N . ILE A 1 250 ? -12.289 19.281 0.197 1 98.81 250 ILE A N 1
ATOM 1983 C CA . ILE A 1 250 ? -12.844 17.938 0.056 1 98.81 250 ILE A CA 1
ATOM 1984 C C . ILE A 1 250 ? -12.133 17.203 -1.078 1 98.81 250 ILE A C 1
ATOM 1986 O O . ILE A 1 250 ? -12.602 17.203 -2.219 1 98.81 250 ILE A O 1
ATOM 1990 N N . HIS A 1 251 ? -11.125 16.578 -0.708 1 98.19 251 HIS A N 1
ATOM 1991 C CA . HIS A 1 251 ? -10.211 16.047 -1.707 1 98.19 251 HIS A CA 1
ATOM 1992 C C . HIS A 1 251 ? -10.711 14.719 -2.275 1 98.19 251 HIS A C 1
ATOM 1994 O O . HIS A 1 251 ? -10.422 14.383 -3.426 1 98.19 251 HIS A O 1
ATOM 2000 N N . GLU A 1 252 ? -11.461 13.984 -1.442 1 97.06 252 GLU A N 1
ATOM 2001 C CA . GLU A 1 252 ? -11.945 12.68 -1.882 1 97.06 252 GLU A CA 1
ATOM 2002 C C . GLU A 1 252 ? -13.312 12.367 -1.293 1 97.06 252 GLU A C 1
ATOM 2004 O O . GLU A 1 252 ? -13.57 12.648 -0.122 1 97.06 252 GLU A O 1
ATOM 2009 N N . LEU A 1 253 ? -14.18 11.867 -2.141 1 97.56 253 LEU A N 1
ATOM 2010 C CA . LEU A 1 253 ? -15.391 11.188 -1.697 1 97.56 253 LEU A CA 1
ATOM 2011 C C . LEU A 1 253 ? -15.18 9.672 -1.652 1 97.56 253 LEU A C 1
ATOM 2013 O O . LEU A 1 253 ? -15.125 9.023 -2.695 1 97.56 253 LEU A O 1
ATOM 2017 N N . VAL A 1 254 ? -15.102 9.117 -0.472 1 93.81 254 VAL A N 1
ATOM 2018 C CA . VAL A 1 254 ? -14.531 7.793 -0.25 1 93.81 254 VAL A CA 1
ATOM 2019 C C . VAL A 1 254 ? -15.586 6.723 -0.53 1 93.81 254 VAL A C 1
ATOM 2021 O O . VAL A 1 254 ? -15.312 5.742 -1.23 1 93.81 254 VAL A O 1
ATOM 2024 N N . HIS A 1 255 ? -16.766 6.867 0.051 1 92.19 255 HIS A N 1
ATOM 2025 C CA . HIS A 1 255 ? -17.797 5.836 -0.021 1 92.19 255 HIS A CA 1
ATOM 2026 C C . HIS A 1 255 ? -19.172 6.445 -0.245 1 92.19 255 HIS A C 1
ATOM 2028 O O . HIS A 1 255 ? -19.484 7.508 0.297 1 92.19 255 HIS A O 1
ATOM 2034 N N . GLY A 1 256 ? -19.969 5.777 -1.109 1 93.62 256 GLY A N 1
ATOM 2035 C CA . GLY A 1 256 ? -21.391 6.023 -1.111 1 93.62 256 GLY A CA 1
ATOM 2036 C C . GLY A 1 256 ? -21.828 7.012 -2.174 1 93.62 256 GLY A C 1
ATOM 2037 O O . GLY A 1 256 ? -23.016 7.34 -2.277 1 93.62 256 GLY A O 1
ATOM 2038 N N . PHE A 1 257 ? -20.891 7.438 -3.035 1 96 257 PHE A N 1
ATOM 2039 C CA . PHE A 1 257 ? -21.266 8.523 -3.932 1 96 257 PHE A CA 1
ATOM 2040 C C . PHE A 1 257 ? -21.297 8.047 -5.379 1 96 257 PHE A C 1
ATOM 2042 O O . PHE A 1 257 ? -21.859 8.727 -6.246 1 96 257 PHE A O 1
ATOM 2049 N N . SER A 1 258 ? -20.609 6.938 -5.656 1 89.88 258 SER A N 1
ATOM 2050 C CA . SER A 1 258 ? -20.547 6.449 -7.027 1 89.88 258 SER A CA 1
ATOM 2051 C C . SER A 1 258 ? -21.938 6.184 -7.594 1 89.88 258 SER A C 1
ATOM 2053 O O . SER A 1 258 ? -22.703 5.426 -7.012 1 89.88 258 SER A O 1
ATOM 2055 N N . ASP A 1 259 ? -22.328 6.789 -8.672 1 91.44 259 ASP A N 1
ATOM 2056 C CA . ASP A 1 259 ? -23.578 6.637 -9.406 1 91.44 259 ASP A CA 1
ATOM 2057 C C . ASP A 1 259 ? -24.781 6.988 -8.523 1 91.44 259 ASP A C 1
ATOM 2059 O O . ASP A 1 259 ? -25.812 6.328 -8.586 1 91.44 259 ASP A O 1
ATOM 2063 N N . GLN A 1 260 ? -24.578 7.902 -7.629 1 93.69 260 GLN A N 1
ATOM 2064 C CA . GLN A 1 260 ? -25.625 8.359 -6.727 1 93.69 260 GLN A CA 1
ATOM 2065 C C . GLN A 1 260 ? -25.734 9.883 -6.738 1 93.69 260 GLN A C 1
ATOM 2067 O O . GLN A 1 260 ? -25.375 10.539 -5.766 1 93.69 260 GLN A O 1
ATOM 2072 N N . PRO A 1 261 ? -26.312 10.43 -7.77 1 95 261 PRO A N 1
ATOM 2073 C CA . PRO A 1 261 ? -26.391 11.891 -7.895 1 95 261 PRO A CA 1
ATOM 2074 C C . PRO A 1 261 ? -27.172 12.539 -6.758 1 95 261 PRO A C 1
ATOM 2076 O O . PRO A 1 261 ? -26.844 13.664 -6.352 1 95 261 PRO A O 1
ATOM 2079 N N . GLU A 1 262 ? -28.109 11.859 -6.266 1 96.25 262 GLU A N 1
ATOM 2080 C CA . GLU A 1 262 ? -28.922 12.414 -5.195 1 96.25 262 GLU A CA 1
ATOM 2081 C C . GLU A 1 262 ? -28.109 12.648 -3.934 1 96.25 262 GLU A C 1
ATOM 2083 O O . GLU A 1 262 ? -28.359 13.602 -3.193 1 96.25 262 GLU A O 1
ATOM 2088 N N . ARG A 1 263 ? -27.125 11.812 -3.693 1 97.38 263 ARG A N 1
ATOM 2089 C CA . ARG A 1 263 ? -26.297 11.938 -2.508 1 97.38 263 ARG A CA 1
ATOM 2090 C C . ARG A 1 263 ? -25.328 13.117 -2.641 1 97.38 263 ARG A C 1
ATOM 2092 O O . ARG A 1 263 ? -25 13.773 -1.651 1 97.38 263 ARG A O 1
ATOM 2099 N N . HIS A 1 264 ? -24.906 13.383 -3.844 1 97.94 264 HIS A N 1
ATOM 2100 C CA . HIS A 1 264 ? -24.125 14.594 -4.105 1 97.94 264 HIS A CA 1
ATOM 2101 C C . HIS A 1 264 ? -24.953 15.844 -3.826 1 97.94 264 HIS A C 1
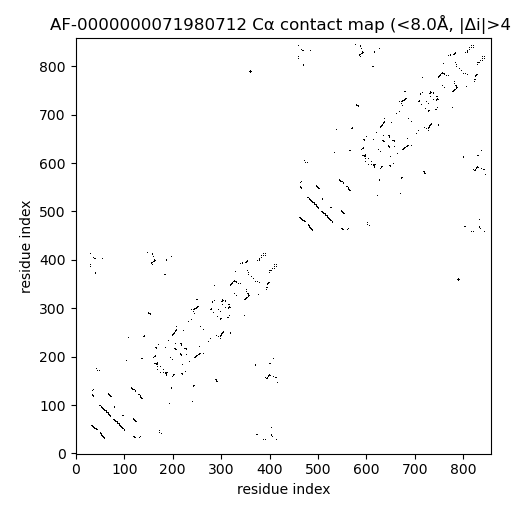ATOM 2103 O O . HIS A 1 264 ? -24.469 16.781 -3.182 1 97.94 264 HIS A O 1
ATOM 2109 N N . GLU A 1 265 ? -26.172 15.828 -4.305 1 97.75 265 GLU A N 1
ATOM 2110 C CA . GLU A 1 265 ? -27.047 16.969 -4.094 1 97.75 265 GLU A CA 1
ATOM 2111 C C . GLU A 1 265 ? -27.266 17.234 -2.605 1 97.75 265 GLU A C 1
ATOM 2113 O O . GLU A 1 265 ? -27.266 18.391 -2.17 1 97.75 265 GLU A O 1
ATOM 2118 N N . GLU A 1 266 ? -27.391 16.156 -1.859 1 97.25 266 GLU A N 1
ATOM 2119 C CA . GLU A 1 266 ? -27.594 16.281 -0.419 1 97.25 266 GLU A CA 1
ATOM 2120 C C . GLU A 1 266 ? -26.344 16.859 0.262 1 97.25 266 GLU A C 1
ATOM 2122 O O . GLU A 1 266 ? -26.469 17.703 1.15 1 97.25 266 GLU A O 1
ATOM 2127 N N . LEU A 1 267 ? -25.203 16.375 -0.106 1 98.38 267 LEU A N 1
ATOM 2128 C CA . LEU A 1 267 ? -23.969 16.859 0.488 1 98.38 267 LEU A CA 1
ATOM 2129 C C . LEU A 1 267 ? -23.766 18.344 0.167 1 98.38 267 LEU A C 1
ATOM 2131 O O . LEU A 1 267 ? -23.422 19.125 1.052 1 98.38 267 LEU A O 1
ATOM 2135 N N . ILE A 1 268 ? -23.984 18.719 -1.067 1 98.31 268 ILE A N 1
ATOM 2136 C CA . ILE A 1 268 ? -23.797 20.109 -1.508 1 98.31 268 ILE A CA 1
ATOM 2137 C C . ILE A 1 268 ? -24.766 21.016 -0.756 1 98.31 268 ILE A C 1
ATOM 2139 O O . ILE A 1 268 ? -24.359 22.094 -0.281 1 98.31 268 ILE A O 1
ATOM 2143 N N . ALA A 1 269 ? -25.984 20.578 -0.609 1 97.81 269 ALA A N 1
ATOM 2144 C CA . ALA A 1 269 ? -26.953 21.344 0.144 1 97.81 269 ALA A CA 1
ATOM 2145 C C . ALA A 1 269 ? -26.516 21.531 1.593 1 97.81 269 ALA A C 1
ATOM 2147 O O . ALA A 1 269 ? -26.656 22.625 2.158 1 97.81 269 ALA A O 1
ATOM 2148 N N . PHE A 1 270 ? -26.047 20.469 2.166 1 97.75 270 PHE A N 1
ATOM 2149 C CA . PHE A 1 270 ? -25.562 20.516 3.541 1 97.75 270 PHE A CA 1
ATOM 2150 C C . PHE A 1 270 ? -24.422 21.5 3.678 1 97.75 270 PHE A C 1
ATOM 2152 O O . PHE A 1 270 ? -24.406 22.312 4.602 1 97.75 270 PHE A O 1
ATOM 2159 N N . LEU A 1 271 ? -23.469 21.469 2.758 1 98.56 271 LEU A N 1
ATOM 2160 C CA . LEU A 1 271 ? -22.297 22.359 2.783 1 98.56 271 LEU A CA 1
ATOM 2161 C C . LEU A 1 271 ? -22.734 23.812 2.641 1 98.56 271 LEU A C 1
ATOM 2163 O O . LEU A 1 271 ? -22.281 24.672 3.406 1 98.56 271 LEU A O 1
ATOM 2167 N N . GLU A 1 272 ? -23.594 24.109 1.709 1 98.12 272 GLU A N 1
ATOM 2168 C CA . GLU A 1 272 ? -24.031 25.469 1.458 1 98.12 272 GLU A CA 1
ATOM 2169 C C . GLU A 1 272 ? -24.812 26.031 2.646 1 98.12 272 GLU A C 1
ATOM 2171 O O . GLU A 1 272 ? -24.672 27.203 2.998 1 98.12 272 GLU A O 1
ATOM 2176 N N . SER A 1 273 ? -25.594 25.156 3.191 1 97.69 273 SER A N 1
ATOM 2177 C CA . SER A 1 273 ? -26.391 25.609 4.32 1 97.69 273 SER A CA 1
ATOM 2178 C C . SER A 1 273 ? -25.531 25.844 5.555 1 97.69 273 SER A C 1
ATOM 2180 O O . SER A 1 273 ? -25.828 26.734 6.363 1 97.69 273 SER A O 1
ATOM 2182 N N . SER A 1 274 ? -24.547 25.047 5.746 1 97.88 274 SER A N 1
ATOM 2183 C CA . SER A 1 274 ? -23.734 25.109 6.949 1 97.88 274 SER A CA 1
ATOM 2184 C C . SER A 1 274 ? -22.672 26.203 6.848 1 97.88 274 SER A C 1
ATOM 2186 O O . SER A 1 274 ? -22.516 27 7.777 1 97.88 274 SER A O 1
ATOM 2188 N N . PHE A 1 275 ? -21.953 26.219 5.777 1 97.88 275 PHE A N 1
ATOM 2189 C CA . PHE A 1 275 ? -20.875 27.188 5.598 1 97.88 275 PHE A CA 1
ATOM 2190 C C . PHE A 1 275 ? -21.422 28.547 5.23 1 97.88 275 PHE A C 1
ATOM 2192 O O . PHE A 1 275 ? -20.828 29.578 5.543 1 97.88 275 PHE A O 1
ATOM 2199 N N . GLY A 1 276 ? -22.578 28.547 4.785 1 87.56 276 GLY A N 1
ATOM 2200 C CA . GLY A 1 276 ? -23.375 29.75 4.594 1 87.56 276 GLY A CA 1
ATOM 2201 C C . GLY A 1 276 ? -22.672 30.812 3.783 1 87.56 276 GLY A C 1
ATOM 2202 O O . GLY A 1 276 ? -22.109 30.531 2.725 1 87.56 276 GLY A O 1
ATOM 2203 N N . SER A 1 277 ? -22.688 32.031 4.242 1 91.25 277 SER A N 1
ATOM 2204 C CA . SER A 1 277 ? -22.219 33.25 3.594 1 91.25 277 SER A CA 1
ATOM 2205 C C . SER A 1 277 ? -20.703 33.344 3.635 1 91.25 277 SER A C 1
ATOM 2207 O O . SER A 1 277 ? -20.125 34.281 3.072 1 91.25 277 SER A O 1
ATOM 2209 N N . HIS A 1 278 ? -20.047 32.281 4.125 1 97.62 278 HIS A N 1
ATOM 2210 C CA . HIS A 1 278 ? -18.594 32.344 4.199 1 97.62 278 HIS A CA 1
ATOM 2211 C C . HIS A 1 278 ? -17.953 31.812 2.92 1 97.62 278 HIS A C 1
ATOM 2213 O O . HIS A 1 278 ? -16.766 32.062 2.668 1 97.62 278 HIS A O 1
ATOM 2219 N N . MET A 1 279 ? -18.688 31.078 2.096 1 98.44 279 MET A N 1
ATOM 2220 C CA . MET A 1 279 ? -18.109 30.375 0.951 1 98.44 279 MET A CA 1
ATOM 2221 C C . MET A 1 279 ? -17.766 31.359 -0.17 1 98.44 279 MET A C 1
ATOM 2223 O O . MET A 1 279 ? -18.625 32.156 -0.579 1 98.44 279 MET A O 1
ATOM 2227 N N . ALA A 1 280 ? -16.594 31.297 -0.615 1 98.56 280 ALA A N 1
ATOM 2228 C CA . ALA A 1 280 ? -16.156 32.094 -1.765 1 98.56 280 ALA A CA 1
ATOM 2229 C C . ALA A 1 280 ? -16.688 31.484 -3.066 1 98.56 280 ALA A C 1
ATOM 2231 O O . ALA A 1 280 ? -16.625 30.281 -3.271 1 98.56 280 ALA A O 1
ATOM 2232 N N . PRO A 1 281 ? -17.203 32.375 -3.951 1 98.12 281 PRO A N 1
ATOM 2233 C CA . PRO A 1 281 ? -17.688 31.844 -5.223 1 98.12 281 PRO A CA 1
ATOM 2234 C C . PRO A 1 281 ? -16.578 31.328 -6.129 1 98.12 281 PRO A C 1
ATOM 2236 O O . PRO A 1 281 ? -15.484 31.906 -6.148 1 98.12 281 PRO A O 1
ATOM 2239 N N . ARG A 1 282 ? -16.891 30.281 -6.84 1 97.25 282 ARG A N 1
ATOM 2240 C CA . ARG A 1 282 ? -15.938 29.672 -7.762 1 97.25 282 ARG A CA 1
ATOM 2241 C C . ARG A 1 282 ? -15.469 30.688 -8.797 1 97.25 282 ARG A C 1
ATOM 2243 O O . ARG A 1 282 ? -14.352 30.594 -9.305 1 97.25 282 ARG A O 1
ATOM 2250 N N . SER A 1 283 ? -16.219 31.688 -9.148 1 96.5 283 SER A N 1
ATOM 2251 C CA . SER A 1 283 ? -15.898 32.688 -10.172 1 96.5 283 SER A CA 1
ATOM 2252 C C . SER A 1 283 ? -14.641 33.469 -9.805 1 96.5 283 SER A C 1
ATOM 2254 O O . SER A 1 283 ? -14.008 34.062 -10.672 1 96.5 283 SER A O 1
ATOM 2256 N N . LEU A 1 284 ? -14.266 33.5 -8.547 1 95.62 284 LEU A N 1
ATOM 2257 C CA . LEU A 1 284 ? -13.039 34.156 -8.117 1 95.62 284 LEU A CA 1
ATOM 2258 C C . LEU A 1 284 ? -11.812 33.312 -8.438 1 95.62 284 LEU A C 1
ATOM 2260 O O . LEU A 1 284 ? -10.688 33.812 -8.445 1 95.62 284 LEU A O 1
ATOM 2264 N N . GLY A 1 285 ? -12.117 32.031 -8.695 1 90.25 285 GLY A N 1
ATOM 2265 C CA . GLY A 1 285 ? -11.023 31.109 -8.938 1 90.25 285 GLY A CA 1
ATOM 2266 C C . GLY A 1 285 ? -10.422 31.234 -10.328 1 90.25 285 GLY A C 1
ATOM 2267 O O . GLY A 1 285 ? -10.945 31.984 -11.164 1 90.25 285 GLY A O 1
ATOM 2268 N N . PRO A 1 286 ? -9.258 30.594 -10.414 1 94.5 286 PRO A N 1
ATOM 2269 C CA . PRO A 1 286 ? -8.656 29.594 -9.523 1 94.5 286 PRO A CA 1
ATOM 2270 C C . PRO A 1 286 ? -7.629 30.203 -8.57 1 94.5 286 PRO A C 1
ATOM 2272 O O . PRO A 1 286 ? -7.141 29.516 -7.668 1 94.5 286 PRO A O 1
ATOM 2275 N N . ASP A 1 287 ? -7.32 31.531 -8.727 1 97.31 287 ASP A N 1
ATOM 2276 C CA . ASP A 1 287 ? -6.207 32.094 -7.957 1 97.31 287 ASP A CA 1
ATOM 2277 C C . ASP A 1 287 ? -6.422 33.562 -7.652 1 97.31 287 ASP A C 1
ATOM 2279 O O . ASP A 1 287 ? -5.652 34.406 -8.094 1 97.31 287 ASP A O 1
ATOM 2283 N N . PRO A 1 288 ? -7.363 33.875 -6.832 1 97.88 288 PRO A N 1
ATOM 2284 C CA . PRO A 1 288 ? -7.598 35.25 -6.438 1 97.88 288 PRO A CA 1
ATOM 2285 C C . PRO A 1 288 ? -6.52 35.781 -5.5 1 97.88 288 PRO A C 1
ATOM 2287 O O . PRO A 1 288 ? -5.742 35.031 -4.938 1 97.88 288 PRO A O 1
ATOM 2290 N N . THR A 1 289 ? -6.445 37.062 -5.453 1 97.62 289 THR A N 1
ATOM 2291 C CA . THR A 1 289 ? -5.66 37.656 -4.379 1 97.62 289 THR A CA 1
ATOM 2292 C C . THR A 1 289 ? -6.387 37.562 -3.045 1 97.62 289 THR A C 1
ATOM 2294 O O . THR A 1 289 ? -7.605 37.344 -3.012 1 97.62 289 THR A O 1
ATOM 2297 N N . LEU A 1 290 ? -5.625 37.719 -1.966 1 98.12 290 LEU A N 1
ATOM 2298 C CA . LEU A 1 290 ? -6.266 37.688 -0.654 1 98.12 290 LEU A CA 1
ATOM 2299 C C . LEU A 1 290 ? -7.203 38.906 -0.5 1 98.12 290 LEU A C 1
ATOM 2301 O O . LEU A 1 290 ? -8.258 38.781 0.127 1 98.12 290 LEU A O 1
ATOM 2305 N N . GLY A 1 291 ? -6.852 39.969 -1.101 1 98.06 291 GLY A N 1
ATOM 2306 C CA . GLY A 1 291 ? -7.68 41.156 -1.051 1 98.06 291 GLY A CA 1
ATOM 2307 C C . GLY A 1 291 ? -9.047 40.969 -1.68 1 98.06 291 GLY A C 1
ATOM 2308 O O . GLY A 1 291 ? -10.039 41.5 -1.185 1 98.06 291 GLY A O 1
ATOM 2309 N N . GLU A 1 292 ? -9.102 40.281 -2.74 1 98.12 292 GLU A N 1
ATOM 2310 C CA . GLU A 1 292 ? -10.375 40 -3.402 1 98.12 292 GLU A CA 1
ATOM 2311 C C . GLU A 1 292 ? -11.312 39.219 -2.492 1 98.12 292 GLU A C 1
ATOM 2313 O O . GLU A 1 292 ? -12.516 39.469 -2.445 1 98.12 292 GLU A O 1
ATOM 2318 N N . LEU A 1 293 ? -10.781 38.312 -1.76 1 98.25 293 LEU A N 1
ATOM 2319 C CA . LEU A 1 293 ? -11.57 37.531 -0.829 1 98.25 293 LEU A CA 1
ATOM 2320 C C . LEU A 1 293 ? -12.023 38.375 0.36 1 98.25 293 LEU A C 1
ATOM 2322 O O . LEU A 1 293 ? -13.18 38.281 0.781 1 98.25 293 LEU A O 1
ATOM 2326 N N . TRP A 1 294 ? -11.172 39.188 0.868 1 98 294 TRP A N 1
ATOM 2327 C CA . TRP A 1 294 ? -11.484 40.031 2.01 1 98 294 TRP A CA 1
ATOM 2328 C C . TRP A 1 294 ? -12.5 41.094 1.632 1 98 294 TRP A C 1
ATOM 2330 O O . TRP A 1 294 ? -13.367 41.469 2.438 1 98 294 TRP A O 1
ATOM 2340 N N . SER A 1 295 ? -12.422 41.562 0.437 1 97.5 295 SER A N 1
ATOM 2341 C CA . SER A 1 295 ? -13.273 42.656 0.011 1 97.5 295 SER A CA 1
ATOM 2342 C C . SER A 1 295 ? -14.734 42.25 -0.04 1 97.5 295 SER A C 1
ATOM 2344 O O . SER A 1 295 ? -15.625 43.062 0.246 1 97.5 295 SER A O 1
ATOM 2346 N N . ILE A 1 296 ? -14.977 41.031 -0.36 1 96.69 296 ILE A N 1
ATOM 2347 C CA . ILE A 1 296 ? -16.359 40.594 -0.475 1 96.69 296 ILE A CA 1
ATOM 2348 C C . ILE A 1 296 ? -16.766 39.812 0.772 1 96.69 296 ILE A C 1
ATOM 2350 O O . ILE A 1 296 ? -17.875 39.281 0.848 1 96.69 296 ILE A O 1
ATOM 2354 N N . ASN A 1 297 ? -15.836 39.625 1.72 1 96.62 297 ASN A N 1
ATOM 2355 C CA . ASN A 1 297 ? -16.016 38.906 2.98 1 96.62 297 ASN A CA 1
ATOM 2356 C C . ASN A 1 297 ? -16.5 37.469 2.754 1 96.62 297 ASN A C 1
ATOM 2358 O O . ASN A 1 297 ? -17.438 37 3.412 1 96.62 297 ASN A O 1
ATOM 2362 N N . ARG A 1 298 ? -16.047 36.812 1.78 1 97.31 298 ARG A N 1
ATOM 2363 C CA . ARG A 1 298 ? -16.188 35.375 1.482 1 97.31 298 ARG A CA 1
ATOM 2364 C C . ARG A 1 298 ? -14.836 34.688 1.501 1 97.31 298 ARG A C 1
ATOM 2366 O O . ARG A 1 298 ? -14.141 34.656 0.485 1 97.31 298 ARG A O 1
ATOM 2373 N N . ARG A 1 299 ? -14.523 34.094 2.582 1 98.31 299 ARG A N 1
ATOM 2374 C CA . ARG A 1 299 ? -13.141 33.75 2.904 1 98.31 299 ARG A CA 1
ATOM 2375 C C . ARG A 1 299 ? -12.961 32.25 3.02 1 98.31 299 ARG A C 1
ATOM 2377 O O . ARG A 1 299 ? -11.867 31.766 3.33 1 98.31 299 ARG A O 1
ATOM 2384 N N . LEU A 1 300 ? -14.07 31.5 2.85 1 98.88 300 LEU A N 1
ATOM 2385 C CA . LEU A 1 300 ? -13.984 30.047 2.934 1 98.88 300 LEU A CA 1
ATOM 2386 C C . LEU A 1 300 ? -13.992 29.406 1.545 1 98.88 300 LEU A C 1
ATOM 2388 O O . LEU A 1 300 ? -14.977 29.531 0.814 1 98.88 300 LEU A O 1
ATOM 2392 N N . ILE A 1 301 ? -12.922 28.828 1.192 1 98.88 301 ILE A N 1
ATOM 2393 C CA . ILE A 1 301 ? -12.828 28.094 -0.069 1 98.88 301 ILE A CA 1
ATOM 2394 C C . ILE A 1 301 ? -13.141 26.625 0.165 1 98.88 301 ILE A C 1
ATOM 2396 O O . ILE A 1 301 ? -12.438 25.953 0.926 1 98.88 301 ILE A O 1
ATOM 2400 N N . VAL A 1 302 ? -14.18 26.141 -0.447 1 98.81 302 VAL A N 1
ATOM 2401 C CA . VAL A 1 302 ? -14.586 24.734 -0.342 1 98.81 302 VAL A CA 1
ATOM 2402 C C . VAL A 1 302 ? -14.453 24.062 -1.702 1 98.81 302 VAL A C 1
ATOM 2404 O O . VAL A 1 302 ? -14.953 24.562 -2.709 1 98.81 302 VAL A O 1
ATOM 2407 N N . THR A 1 303 ? -13.742 22.922 -1.714 1 98.75 303 THR A N 1
ATOM 2408 C CA . THR A 1 303 ? -13.547 22.234 -2.984 1 98.75 303 THR A CA 1
ATOM 2409 C C . THR A 1 303 ? -14.406 20.984 -3.062 1 98.75 303 THR A C 1
ATOM 2411 O O . THR A 1 303 ? -14.977 20.547 -2.057 1 98.75 303 THR A O 1
ATOM 2414 N N . TYR A 1 304 ? -14.57 20.469 -4.227 1 98.56 304 TYR A N 1
ATOM 2415 C CA . TYR A 1 304 ? -15.328 19.25 -4.516 1 98.56 304 TYR A CA 1
ATOM 2416 C C . TYR A 1 304 ? -14.664 18.438 -5.621 1 98.56 304 TYR A C 1
ATOM 2418 O O . TYR A 1 304 ? -14.266 19 -6.648 1 98.56 304 TYR A O 1
ATOM 2426 N N . PRO A 1 305 ? -14.492 17.125 -5.492 1 97.94 305 PRO A N 1
ATOM 2427 C CA . PRO A 1 305 ? -13.562 16.359 -6.328 1 97.94 305 PRO A CA 1
ATOM 2428 C C . PRO A 1 305 ? -14.219 15.805 -7.59 1 97.94 305 PRO A C 1
ATOM 2430 O O . PRO A 1 305 ? -13.57 15.094 -8.359 1 97.94 305 PRO A O 1
ATOM 2433 N N . SER A 1 306 ? -15.477 16.078 -7.844 1 95.94 306 SER A N 1
ATOM 2434 C CA . SER A 1 306 ? -16.141 15.539 -9.031 1 95.94 306 SER A CA 1
ATOM 2435 C C . SER A 1 306 ? -16.938 16.625 -9.75 1 95.94 306 SER A C 1
ATOM 2437 O O . SER A 1 306 ? -17 17.766 -9.297 1 95.94 306 SER A O 1
ATOM 2439 N N . ASN A 1 307 ? -17.547 16.219 -10.875 1 94.44 307 ASN A N 1
ATOM 2440 C CA . ASN A 1 307 ? -18.203 17.188 -11.75 1 94.44 307 ASN A CA 1
ATOM 2441 C C . ASN A 1 307 ? -19.438 17.797 -11.094 1 94.44 307 ASN A C 1
ATOM 2443 O O . ASN A 1 307 ? -19.938 18.828 -11.531 1 94.44 307 ASN A O 1
ATOM 2447 N N . GLU A 1 308 ? -19.828 17.172 -10.078 1 95.5 308 GLU A N 1
ATOM 2448 C CA . GLU A 1 308 ? -21 17.688 -9.375 1 95.5 308 GLU A CA 1
ATOM 2449 C C . GLU A 1 308 ? -20.688 19.031 -8.719 1 95.5 308 GLU A C 1
ATOM 2451 O O . GLU A 1 308 ? -21.609 19.719 -8.266 1 95.5 308 GLU A O 1
ATOM 2456 N N . LEU A 1 309 ? -19.406 19.438 -8.758 1 95.12 309 LEU A N 1
ATOM 2457 C CA . LEU A 1 309 ? -19.062 20.766 -8.25 1 95.12 309 LEU A CA 1
ATOM 2458 C C . LEU A 1 309 ? -19.812 21.844 -9.031 1 95.12 309 LEU A C 1
ATOM 2460 O O . LEU A 1 309 ? -20.094 22.922 -8.492 1 95.12 309 LEU A O 1
ATOM 2464 N N . TYR A 1 310 ? -20.156 21.609 -10.266 1 95.31 310 TYR A N 1
ATOM 2465 C CA . TYR A 1 310 ? -20.812 22.609 -11.125 1 95.31 310 TYR A CA 1
ATOM 2466 C C . TYR A 1 310 ? -22.266 22.812 -10.719 1 95.31 310 TYR A C 1
ATOM 2468 O O . TYR A 1 310 ? -22.906 23.766 -11.148 1 95.31 310 TYR A O 1
ATOM 2476 N N . ASP A 1 311 ? -22.688 21.969 -9.852 1 96 311 ASP A N 1
ATOM 2477 C CA . ASP A 1 311 ? -24.047 22.125 -9.344 1 96 311 ASP A CA 1
ATOM 2478 C C . ASP A 1 311 ? -24.125 23.266 -8.328 1 96 311 ASP A C 1
ATOM 2480 O O . ASP A 1 311 ? -25.219 23.641 -7.898 1 96 311 ASP A O 1
ATOM 2484 N N . SER A 1 312 ? -23.016 23.797 -7.941 1 97.12 312 SER A N 1
ATOM 2485 C CA . SER A 1 312 ? -22.922 24.922 -7.012 1 97.12 312 SER A CA 1
ATOM 2486 C C . SER A 1 312 ? -21.984 26 -7.539 1 97.12 312 SER A C 1
ATOM 2488 O O . SER A 1 312 ? -20.938 25.688 -8.133 1 97.12 312 SER A O 1
ATOM 2490 N N . GLN A 1 313 ? -22.297 27.234 -7.242 1 97 313 GLN A N 1
ATOM 2491 C CA . GLN A 1 313 ? -21.438 28.344 -7.641 1 97 313 GLN A CA 1
ATOM 2492 C C . GLN A 1 313 ? -20.312 28.547 -6.633 1 97 313 GLN A C 1
ATOM 2494 O O . GLN A 1 313 ? -19.375 29.297 -6.895 1 97 313 GLN A O 1
ATOM 2499 N N . TYR A 1 314 ? -20.391 27.734 -5.562 1 98 314 TYR A N 1
ATOM 2500 C CA . TYR A 1 314 ? -19.484 28.047 -4.453 1 98 314 TYR A CA 1
ATOM 2501 C C . TYR A 1 314 ? -18.469 26.938 -4.246 1 98 314 TYR A C 1
ATOM 2503 O O . TYR A 1 314 ? -17.656 26.984 -3.311 1 98 314 TYR A O 1
ATOM 2511 N N . LEU A 1 315 ? -18.5 25.891 -5.074 1 98.44 315 LEU A N 1
ATOM 2512 C CA . LEU A 1 315 ? -17.547 24.797 -4.949 1 98.44 315 LEU A CA 1
ATOM 2513 C C . LEU A 1 315 ? -16.422 24.938 -5.965 1 98.44 315 LEU A C 1
ATOM 2515 O O . LEU A 1 315 ? -16.672 25.188 -7.145 1 98.44 315 LEU A O 1
ATOM 2519 N N . TRP A 1 316 ? -15.172 24.828 -5.441 1 98.38 316 TRP A N 1
ATOM 2520 C CA . TRP A 1 316 ? -13.969 24.969 -6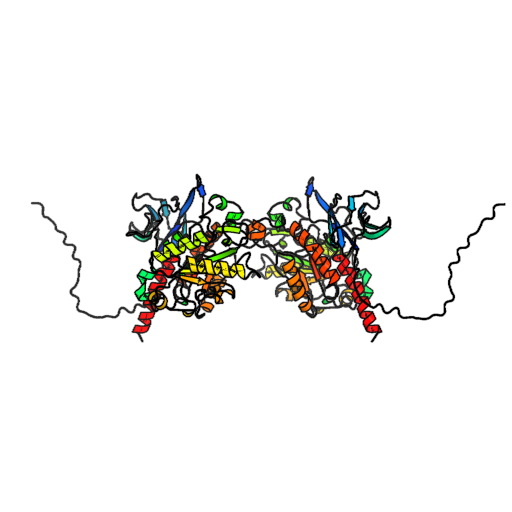.258 1 98.38 316 TRP A CA 1
ATOM 2521 C C . TRP A 1 316 ? -13.43 23.594 -6.664 1 98.38 316 TRP A C 1
ATOM 2523 O O . TRP A 1 316 ? -13.852 22.578 -6.129 1 98.38 316 TRP A O 1
ATOM 2533 N N . HIS A 1 317 ? -12.523 23.625 -7.691 1 97.5 317 HIS A N 1
ATOM 2534 C CA . HIS A 1 317 ? -11.742 22.422 -7.977 1 97.5 317 HIS A CA 1
ATOM 2535 C C . HIS A 1 317 ? -10.797 22.094 -6.824 1 97.5 317 HIS A C 1
ATOM 2537 O O . HIS A 1 317 ? -10.328 23 -6.125 1 97.5 317 HIS A O 1
ATOM 2543 N N . THR A 1 318 ? -10.516 20.844 -6.684 1 98.12 318 THR A N 1
ATOM 2544 C CA . THR A 1 318 ? -9.68 20.406 -5.578 1 98.12 318 THR A CA 1
ATOM 2545 C C . THR A 1 318 ? -8.258 20.953 -5.723 1 98.12 318 THR A C 1
ATOM 2547 O O . THR A 1 318 ? -7.824 21.281 -6.828 1 98.12 318 THR A O 1
ATOM 2550 N N . VAL A 1 319 ? -7.582 21.094 -4.605 1 98.56 319 VAL A N 1
ATOM 2551 C CA . VAL A 1 319 ? -6.176 21.484 -4.543 1 98.56 319 VAL A CA 1
ATOM 2552 C C . VAL A 1 319 ? -5.309 20.359 -5.117 1 98.56 319 VAL A C 1
ATOM 2554 O O . VAL A 1 319 ? -5.531 19.188 -4.828 1 98.56 319 VAL A O 1
ATOM 2557 N N . HIS A 1 320 ? -4.367 20.766 -5.945 1 98.12 320 HIS A N 1
ATOM 2558 C CA . HIS A 1 320 ? -3.438 19.766 -6.453 1 98.12 320 HIS A CA 1
ATOM 2559 C C . HIS A 1 320 ? -2.52 19.25 -5.348 1 98.12 320 HIS A C 1
ATOM 2561 O O . HIS A 1 320 ? -1.887 20.047 -4.645 1 98.12 320 HIS A O 1
ATOM 2567 N N . HIS A 1 321 ? -2.443 17.938 -5.238 1 98.25 321 HIS A N 1
ATOM 2568 C CA . HIS A 1 321 ? -1.574 17.328 -4.238 1 98.25 321 HIS A CA 1
ATOM 2569 C C . HIS A 1 321 ? -0.244 16.906 -4.848 1 98.25 321 HIS A C 1
ATOM 2571 O O . HIS A 1 321 ? -0.197 15.977 -5.66 1 98.25 321 HIS A O 1
ATOM 2577 N N . LEU A 1 322 ? 0.806 17.594 -4.48 1 97.81 322 LEU A N 1
ATOM 2578 C CA . LEU A 1 322 ? 2.141 17.047 -4.711 1 97.81 322 LEU A CA 1
ATOM 2579 C C . LEU A 1 322 ? 2.465 15.953 -3.699 1 97.81 322 LEU A C 1
ATOM 2581 O O . LEU A 1 322 ? 3.049 16.219 -2.65 1 97.81 322 LEU A O 1
ATOM 2585 N N . TRP A 1 323 ? 2.135 14.711 -4.066 1 95.81 323 TRP A N 1
ATOM 2586 C CA . TRP A 1 323 ? 2.195 13.57 -3.152 1 95.81 323 TRP A CA 1
ATOM 2587 C C . TRP A 1 323 ? 3.195 12.531 -3.645 1 95.81 323 TRP A C 1
ATOM 2589 O O . TRP A 1 323 ? 3.027 11.961 -4.727 1 95.81 323 TRP A O 1
ATOM 2599 N N . GLY A 1 324 ? 4.141 12.234 -2.854 1 94 324 GLY A N 1
ATOM 2600 C CA . GLY A 1 324 ? 5.227 11.359 -3.268 1 94 324 GLY A CA 1
ATOM 2601 C C . GLY A 1 324 ? 4.918 9.891 -3.059 1 94 324 GLY A C 1
ATOM 2602 O O . GLY A 1 324 ? 5.504 9.023 -3.715 1 94 324 GLY A O 1
ATOM 2603 N N . ASN A 1 325 ? 4.055 9.578 -2.152 1 93.81 325 ASN A N 1
ATOM 2604 C CA . ASN A 1 325 ? 3.762 8.195 -1.794 1 93.81 325 ASN A CA 1
ATOM 2605 C C . ASN A 1 325 ? 5.035 7.422 -1.462 1 93.81 325 ASN A C 1
ATOM 2607 O O . ASN A 1 325 ? 5.293 6.367 -2.043 1 93.81 325 ASN A O 1
ATOM 2611 N N . VAL A 1 326 ? 5.84 7.879 -0.612 1 95.5 326 VAL A N 1
ATOM 2612 C CA . VAL A 1 326 ? 7.117 7.301 -0.216 1 95.5 326 VAL A CA 1
ATOM 2613 C C . VAL A 1 326 ? 7.148 7.098 1.297 1 95.5 326 VAL A C 1
ATOM 2615 O O . VAL A 1 326 ? 6.305 7.641 2.018 1 95.5 326 VAL A O 1
ATOM 2618 N N . ASN A 1 327 ? 8.102 6.297 1.78 1 96.12 327 ASN A N 1
ATOM 2619 C CA . ASN A 1 327 ? 8.117 5.965 3.201 1 96.12 327 ASN A CA 1
ATOM 2620 C C . ASN A 1 327 ? 9.523 6.078 3.787 1 96.12 327 ASN A C 1
ATOM 2622 O O . ASN A 1 327 ? 9.828 5.449 4.797 1 96.12 327 ASN A O 1
ATOM 2626 N N . THR A 1 328 ? 10.422 6.801 3.148 1 95.19 328 THR A N 1
ATOM 2627 C CA . THR A 1 328 ? 11.734 7.141 3.684 1 95.19 328 THR A CA 1
ATOM 2628 C C . THR A 1 328 ? 12.008 8.633 3.543 1 95.19 328 THR A C 1
ATOM 2630 O O . THR A 1 328 ? 11.469 9.289 2.643 1 95.19 328 THR A O 1
ATOM 2633 N N . ILE A 1 329 ? 12.836 9.109 4.414 1 97.06 329 ILE A N 1
ATOM 2634 C CA . ILE A 1 329 ? 13.125 10.539 4.438 1 97.06 329 ILE A CA 1
ATOM 2635 C C . ILE A 1 329 ? 13.859 10.945 3.162 1 97.06 329 ILE A C 1
ATOM 2637 O O . ILE A 1 329 ? 13.602 12.008 2.598 1 97.06 329 ILE A O 1
ATOM 2641 N N . GLU A 1 330 ? 14.75 10.07 2.678 1 95.5 330 GLU A N 1
ATOM 2642 C CA . GLU A 1 330 ? 15.531 10.352 1.477 1 95.5 330 GLU A CA 1
ATOM 2643 C C . GLU A 1 330 ? 14.633 10.453 0.247 1 95.5 330 GLU A C 1
ATOM 2645 O O . GLU A 1 330 ? 14.789 11.359 -0.57 1 95.5 330 GLU A O 1
ATOM 2650 N N . ASP A 1 331 ? 13.711 9.547 0.161 1 95.25 331 ASP A N 1
ATOM 2651 C CA . ASP A 1 331 ? 12.805 9.547 -0.985 1 95.25 331 ASP A CA 1
ATOM 2652 C C . ASP A 1 331 ? 11.867 10.75 -0.94 1 95.25 331 ASP A C 1
ATOM 2654 O O . ASP A 1 331 ? 11.555 11.336 -1.978 1 95.25 331 ASP A O 1
ATOM 2658 N N . LEU A 1 332 ? 11.406 11.078 0.223 1 97.56 332 LEU A N 1
ATOM 2659 C CA . LEU A 1 332 ? 10.539 12.234 0.376 1 97.56 332 LEU A CA 1
ATOM 2660 C C . LEU A 1 332 ? 11.266 13.516 -0.012 1 97.56 332 LEU A C 1
ATOM 2662 O O . LEU A 1 332 ? 10.719 14.352 -0.737 1 97.56 332 LEU A O 1
ATOM 2666 N N . GLU A 1 333 ? 12.492 13.633 0.422 1 96.81 333 GLU A N 1
ATOM 2667 C CA . GLU A 1 333 ? 13.32 14.789 0.081 1 96.81 333 GLU A CA 1
ATOM 2668 C C . GLU A 1 333 ? 13.516 14.906 -1.428 1 96.81 333 GLU A C 1
ATOM 2670 O O . GLU A 1 333 ? 13.273 15.969 -2.01 1 96.81 333 GLU A O 1
ATOM 2675 N N . ALA A 1 334 ? 13.891 13.805 -2.031 1 96.25 334 ALA A N 1
ATOM 2676 C CA . ALA A 1 334 ? 14.141 13.789 -3.471 1 96.25 334 ALA A CA 1
ATOM 2677 C C . ALA A 1 334 ? 12.883 14.156 -4.25 1 96.25 334 ALA A C 1
ATOM 2679 O O . ALA A 1 334 ? 12.945 14.93 -5.215 1 96.25 334 ALA A O 1
ATOM 2680 N N . PHE A 1 335 ? 11.867 13.594 -3.811 1 97.44 335 PHE A N 1
ATOM 2681 C CA . PHE A 1 335 ? 10.594 13.836 -4.488 1 97.44 335 PHE A CA 1
ATOM 2682 C C . PHE A 1 335 ? 10.219 15.312 -4.41 1 97.44 335 PHE A C 1
ATOM 2684 O O . PHE A 1 335 ? 9.859 15.922 -5.422 1 97.44 335 PHE A O 1
ATOM 2691 N N . LEU A 1 336 ? 10.242 15.945 -3.211 1 97.5 336 LEU A N 1
ATOM 2692 C CA . LEU A 1 336 ? 9.844 17.328 -3.018 1 97.5 336 LEU A CA 1
ATOM 2693 C C . LEU A 1 336 ? 10.812 18.281 -3.723 1 97.5 336 LEU A C 1
ATOM 2695 O O . LEU A 1 336 ? 10.391 19.281 -4.312 1 97.5 336 LEU A O 1
ATOM 2699 N N . TYR A 1 337 ? 12.07 17.984 -3.701 1 94.38 337 TYR A N 1
ATOM 2700 C CA . TYR A 1 337 ? 13.07 18.828 -4.34 1 94.38 337 TYR A CA 1
ATOM 2701 C C . TYR A 1 337 ? 12.867 18.875 -5.848 1 94.38 337 TYR A C 1
ATOM 2703 O O . TYR A 1 337 ? 13.109 19.906 -6.484 1 94.38 337 TYR A O 1
ATOM 2711 N N . THR A 1 338 ? 12.352 17.828 -6.367 1 94.81 338 THR A N 1
ATOM 2712 C CA . THR A 1 338 ? 12.086 17.797 -7.805 1 94.81 338 THR A CA 1
ATOM 2713 C C . THR A 1 338 ? 10.711 18.375 -8.117 1 94.81 338 THR A C 1
ATOM 2715 O O . THR A 1 338 ? 10.547 19.078 -9.117 1 94.81 338 THR A O 1
ATOM 2718 N N . GLY A 1 339 ? 9.789 18.172 -7.281 1 96.62 339 GLY A N 1
ATOM 2719 C CA . GLY A 1 339 ? 8.398 18.469 -7.578 1 96.62 339 GLY A CA 1
ATOM 2720 C C . GLY A 1 339 ? 8.031 19.922 -7.332 1 96.62 339 GLY A C 1
ATOM 2721 O O . GLY A 1 339 ? 7.215 20.5 -8.055 1 96.62 339 GLY A O 1
ATOM 2722 N N . ILE A 1 340 ? 8.594 20.578 -6.312 1 97.19 340 ILE A N 1
ATOM 2723 C CA . ILE A 1 340 ? 8.148 21.891 -5.867 1 97.19 340 ILE A CA 1
ATOM 2724 C C . ILE A 1 340 ? 8.422 22.922 -6.949 1 97.19 340 ILE A C 1
ATOM 2726 O O . ILE A 1 340 ? 7.555 23.734 -7.285 1 97.19 340 ILE A O 1
ATOM 2730 N N . SER A 1 341 ? 9.516 22.875 -7.594 1 94.62 341 SER A N 1
ATOM 2731 C CA . SER A 1 341 ? 9.867 23.844 -8.609 1 94.62 341 SER A CA 1
ATOM 2732 C C . SER A 1 341 ? 8.93 23.766 -9.812 1 94.62 341 SER A C 1
ATOM 2734 O O . SER A 1 341 ? 8.688 24.766 -10.484 1 94.62 341 SER A O 1
ATOM 2736 N N . GLU A 1 342 ? 8.352 22.625 -9.953 1 95.31 342 GLU A N 1
ATOM 2737 C CA . GLU A 1 342 ? 7.461 22.406 -11.086 1 95.31 342 GLU A CA 1
ATOM 2738 C C . GLU A 1 342 ? 6.078 22.984 -10.812 1 95.31 342 GLU A C 1
ATOM 2740 O O . GLU A 1 342 ? 5.281 23.172 -11.742 1 95.31 342 GLU A O 1
ATOM 2745 N N . GLN A 1 343 ? 5.805 23.312 -9.547 1 96 343 GLN A N 1
ATOM 2746 C CA . GLN A 1 343 ? 4.453 23.734 -9.188 1 96 343 GLN A CA 1
ATOM 2747 C C . GLN A 1 343 ? 4.367 25.25 -9.023 1 96 343 GLN A C 1
ATOM 2749 O O . GLN A 1 343 ? 3.273 25.812 -8.992 1 96 343 GLN A O 1
ATOM 2754 N N . VAL A 1 344 ? 5.441 25.938 -9.016 1 93.38 344 VAL A N 1
ATOM 2755 C CA . VAL A 1 344 ? 5.52 27.328 -8.633 1 93.38 344 VAL A CA 1
ATOM 2756 C C . VAL A 1 344 ? 4.637 28.172 -9.547 1 93.38 344 VAL A C 1
ATOM 2758 O O . VAL A 1 344 ? 3.99 29.125 -9.102 1 93.38 344 VAL A O 1
ATOM 2761 N N . ASN A 1 345 ? 4.527 27.781 -10.812 1 92.81 345 ASN A N 1
ATOM 2762 C CA . ASN A 1 345 ? 3.762 28.562 -11.781 1 92.81 345 ASN A CA 1
ATOM 2763 C C . ASN A 1 345 ? 2.484 27.844 -12.195 1 92.81 345 ASN A C 1
ATOM 2765 O O . ASN A 1 345 ? 1.966 28.078 -13.289 1 92.81 345 ASN A O 1
ATOM 2769 N N . ARG A 1 346 ? 1.944 27 -11.383 1 93.31 346 ARG A N 1
ATOM 2770 C CA . ARG A 1 346 ? 0.758 26.203 -11.672 1 93.31 346 ARG A CA 1
ATOM 2771 C C . ARG A 1 346 ? -0.468 27.094 -11.859 1 93.31 346 ARG A C 1
ATOM 2773 O O . ARG A 1 346 ? -1.38 26.75 -12.617 1 93.31 346 ARG A O 1
ATOM 2780 N N . GLY A 1 347 ? -0.529 28.188 -11.125 1 94.19 347 GLY A N 1
ATOM 2781 C CA . GLY A 1 347 ? -1.64 29.109 -11.266 1 94.19 347 GLY A CA 1
ATOM 2782 C C . GLY A 1 347 ? -2.875 28.688 -10.5 1 94.19 347 GLY A C 1
ATOM 2783 O O . GLY A 1 347 ? -3.953 29.25 -10.68 1 94.19 347 GLY A O 1
ATOM 2784 N N . SER A 1 348 ? -2.787 27.672 -9.789 1 97 348 SER A N 1
ATOM 2785 C CA . SER A 1 348 ? -3.828 27.203 -8.883 1 97 348 SER A CA 1
ATOM 2786 C C . SER A 1 348 ? -3.227 26.656 -7.59 1 97 348 SER A C 1
ATOM 2788 O O . SER A 1 348 ? -2.008 26.531 -7.473 1 97 348 SER A O 1
ATOM 2790 N N . LEU A 1 349 ? -4.062 26.469 -6.68 1 98.38 349 LEU A N 1
ATOM 2791 C CA . LEU A 1 349 ? -3.611 26.016 -5.375 1 98.38 349 LEU A CA 1
ATOM 2792 C C . LEU A 1 349 ? -2.965 24.641 -5.48 1 98.38 349 LEU A C 1
ATOM 2794 O O . LEU A 1 349 ? -3.428 23.781 -6.242 1 98.38 349 LEU A O 1
ATOM 2798 N N . TRP A 1 350 ? -1.907 24.453 -4.742 1 98.5 350 TRP A N 1
ATOM 2799 C CA . TRP A 1 350 ? -1.248 23.156 -4.664 1 98.5 350 TRP A CA 1
ATOM 2800 C C . TRP A 1 350 ? -0.626 22.938 -3.289 1 98.5 350 TRP A C 1
ATOM 2802 O O . TRP A 1 350 ? -0.243 23.906 -2.617 1 98.5 350 TRP A O 1
ATOM 2812 N N . SER A 1 351 ? -0.625 21.734 -2.932 1 98.62 351 SER A N 1
ATOM 2813 C CA . SER A 1 351 ? -0.12 21.391 -1.608 1 98.62 351 SER A CA 1
ATOM 2814 C C . SER A 1 351 ? 1.037 20.391 -1.701 1 98.62 351 SER A C 1
ATOM 2816 O O . SER A 1 351 ? 1.029 19.5 -2.549 1 98.62 351 SER A O 1
ATOM 2818 N N . SER A 1 352 ? 2.074 20.672 -0.898 1 98.44 352 SER A N 1
ATOM 2819 C CA . SER A 1 352 ? 3.104 19.672 -0.638 1 98.44 352 SER A CA 1
ATOM 2820 C C . SER A 1 352 ? 2.68 18.719 0.475 1 98.44 352 SER A C 1
ATOM 2822 O O . SER A 1 352 ? 2.564 19.125 1.635 1 98.44 352 SER A O 1
ATOM 2824 N N . MET A 1 353 ? 2.422 17.516 0.071 1 97.94 353 MET A N 1
ATOM 2825 C CA . MET A 1 353 ? 2.098 16.5 1.072 1 97.94 353 MET A CA 1
ATOM 2826 C C . MET A 1 353 ? 3.355 16 1.779 1 97.94 353 MET A C 1
ATOM 2828 O O . MET A 1 353 ? 4.09 15.18 1.241 1 97.94 353 MET A O 1
ATOM 2832 N N . ALA A 1 354 ? 3.547 16.453 2.994 1 96.69 354 ALA A N 1
ATOM 2833 C CA . ALA A 1 354 ? 4.828 16.359 3.689 1 96.69 354 ALA A CA 1
ATOM 2834 C C . ALA A 1 354 ? 4.801 15.266 4.754 1 96.69 354 ALA A C 1
ATOM 2836 O O . ALA A 1 354 ? 5.133 15.516 5.918 1 96.69 354 ALA A O 1
ATOM 2837 N N . GLN A 1 355 ? 4.449 14.039 4.348 1 97.62 355 GLN A N 1
ATOM 2838 C CA . GLN A 1 355 ? 4.363 12.922 5.281 1 97.62 355 GLN A CA 1
ATOM 2839 C C . GLN A 1 355 ? 4.762 11.609 4.609 1 97.62 355 GLN A C 1
ATOM 2841 O O . GLN A 1 355 ? 4.855 11.539 3.383 1 97.62 355 GLN A O 1
ATOM 2846 N N . PHE A 1 356 ? 5.039 10.617 5.469 1 97.38 356 PHE A N 1
ATOM 2847 C CA . PHE A 1 356 ? 5.262 9.258 4.973 1 97.38 356 PHE A CA 1
ATOM 2848 C C . PHE A 1 356 ? 3.945 8.594 4.594 1 97.38 356 PHE A C 1
ATOM 2850 O O . PHE A 1 356 ? 2.902 8.891 5.18 1 97.38 356 PHE A O 1
ATOM 2857 N N . THR A 1 357 ? 4.012 7.816 3.648 1 96 357 THR A N 1
ATOM 2858 C CA . THR A 1 357 ? 2.92 6.918 3.301 1 96 357 THR A CA 1
ATOM 2859 C C . THR A 1 357 ? 3.328 5.461 3.512 1 96 357 THR A C 1
ATOM 2861 O O . THR A 1 357 ? 4.219 4.957 2.826 1 96 357 THR A O 1
ATOM 2864 N N . PRO A 1 358 ? 2.639 4.801 4.438 1 95.94 358 PRO A N 1
ATOM 2865 C CA . PRO A 1 358 ? 3.045 3.426 4.734 1 95.94 358 PRO A CA 1
ATOM 2866 C C . PRO A 1 358 ? 2.686 2.451 3.611 1 95.94 358 PRO A C 1
ATOM 2868 O O . PRO A 1 358 ? 1.638 2.596 2.977 1 95.94 358 PRO A O 1
ATOM 2871 N N . SER A 1 359 ? 3.545 1.472 3.373 1 93.81 359 SER A N 1
ATOM 2872 C CA . SER A 1 359 ? 3.236 0.3 2.559 1 93.81 359 SER A CA 1
ATOM 2873 C C . SER A 1 359 ? 2.58 -0.794 3.393 1 93.81 359 SER A C 1
ATOM 2875 O O . SER A 1 359 ? 2.588 -0.733 4.625 1 93.81 359 SER A O 1
ATOM 2877 N N . PRO A 1 360 ? 2.014 -1.793 2.725 1 92.44 360 PRO A N 1
ATOM 2878 C CA . PRO A 1 360 ? 1.476 -2.918 3.494 1 92.44 360 PRO A CA 1
ATOM 2879 C C . PRO A 1 360 ? 2.52 -3.566 4.402 1 92.44 360 PRO A C 1
ATOM 2881 O O . PRO A 1 360 ? 2.221 -3.906 5.547 1 92.44 360 PRO A O 1
ATOM 2884 N N . MET A 1 361 ? 3.689 -3.729 3.891 1 91.5 361 MET A N 1
ATOM 2885 C CA . MET A 1 361 ? 4.734 -4.375 4.676 1 91.5 361 MET A CA 1
ATOM 2886 C C . MET A 1 361 ? 5.137 -3.506 5.863 1 91.5 361 MET A C 1
ATOM 2888 O O . MET A 1 361 ? 5.496 -4.023 6.922 1 91.5 361 MET A O 1
ATOM 2892 N N . ASP A 1 362 ? 5.047 -2.195 5.734 1 94.19 362 ASP A N 1
ATOM 2893 C CA . ASP A 1 362 ? 5.309 -1.312 6.863 1 94.19 362 ASP A CA 1
ATOM 2894 C C . ASP A 1 362 ? 4.332 -1.58 8.008 1 94.19 362 ASP A C 1
ATOM 2896 O O . ASP A 1 362 ? 4.715 -1.561 9.18 1 94.19 362 ASP A O 1
ATOM 2900 N N . VAL A 1 363 ? 3.119 -1.779 7.648 1 93.56 363 VAL A N 1
ATOM 2901 C CA . VAL A 1 363 ? 2.105 -2.082 8.656 1 93.56 363 VAL A CA 1
ATOM 2902 C C . VAL A 1 363 ? 2.393 -3.439 9.289 1 93.56 363 VAL A C 1
ATOM 2904 O O . VAL A 1 363 ? 2.371 -3.578 10.508 1 93.56 363 VAL A O 1
ATOM 2907 N N . VAL A 1 364 ? 2.707 -4.398 8.438 1 91 364 VAL A N 1
ATOM 2908 C CA . VAL A 1 364 ? 2.967 -5.758 8.891 1 91 364 VAL A CA 1
ATOM 2909 C C . VAL A 1 364 ? 4.125 -5.762 9.883 1 91 364 VAL A C 1
ATOM 2911 O O . VAL A 1 364 ? 4.078 -6.461 10.906 1 91 364 VAL A O 1
ATOM 2914 N N . LEU A 1 365 ? 5.125 -4.977 9.641 1 92 365 LEU A N 1
ATOM 2915 C CA . LEU A 1 365 ? 6.344 -4.969 10.445 1 92 365 LEU A CA 1
ATOM 2916 C C . LEU A 1 365 ? 6.266 -3.914 11.547 1 92 365 LEU A C 1
ATOM 2918 O O . LEU A 1 365 ? 7.234 -3.699 12.273 1 92 365 LEU A O 1
ATOM 2922 N N . ASN A 1 366 ? 5.098 -3.221 11.617 1 92.94 366 ASN A N 1
ATOM 2923 C CA . ASN A 1 366 ? 4.891 -2.158 12.602 1 92.94 366 ASN A CA 1
ATOM 2924 C C . ASN A 1 366 ? 5.988 -1.099 12.516 1 92.94 366 ASN A C 1
ATOM 2926 O O . ASN A 1 366 ? 6.543 -0.697 13.539 1 92.94 366 ASN A O 1
ATOM 2930 N N . LYS A 1 367 ? 6.281 -0.834 11.281 1 92.75 367 LYS A N 1
ATOM 2931 C CA . LYS A 1 367 ? 7.312 0.175 11.062 1 92.75 367 LYS A CA 1
ATOM 2932 C C . LYS A 1 367 ? 6.965 1.48 11.773 1 92.75 367 LYS A C 1
ATOM 2934 O O . LYS A 1 367 ? 5.809 1.899 11.781 1 92.75 367 LYS A O 1
ATOM 2939 N N . TRP A 1 368 ? 7.945 2.164 12.453 1 95.12 368 TRP A N 1
ATOM 2940 C CA . TRP A 1 368 ? 7.91 3.422 13.188 1 95.12 368 TRP A CA 1
ATOM 2941 C C . TRP A 1 368 ? 6.973 3.326 14.383 1 95.12 368 TRP A C 1
ATOM 2943 O O . TRP A 1 368 ? 6.805 4.293 15.133 1 95.12 368 TRP A O 1
ATOM 2953 N N . GLY A 1 369 ? 6.258 2.213 14.531 1 93.88 369 GLY A N 1
ATOM 2954 C CA . GLY A 1 369 ? 5.242 2.109 15.562 1 93.88 369 GLY A CA 1
ATOM 2955 C C . GLY A 1 369 ? 3.926 2.756 15.172 1 93.88 369 GLY A C 1
ATOM 2956 O O . GLY A 1 369 ? 3.08 3.018 16.031 1 93.88 369 GLY A O 1
ATOM 2957 N N . GLY A 1 370 ? 3.736 3.086 13.812 1 95.75 370 GLY A N 1
ATOM 2958 C CA . GLY A 1 370 ? 2.523 3.734 13.344 1 95.75 370 GLY A CA 1
ATOM 2959 C C . GLY A 1 370 ? 2.773 5.113 12.758 1 95.75 370 GLY A C 1
ATOM 2960 O O . GLY A 1 370 ? 3.924 5.523 12.594 1 95.75 370 GLY A O 1
ATOM 2961 N N . LEU A 1 371 ? 1.656 5.801 12.492 1 97.19 371 LEU A N 1
ATOM 2962 C CA . LEU A 1 371 ? 1.75 7.094 11.82 1 97.19 371 LEU A CA 1
ATOM 2963 C C . LEU A 1 371 ? 2.33 8.148 12.758 1 97.19 371 LEU A C 1
ATOM 2965 O O . LEU A 1 371 ? 2.986 9.094 12.305 1 97.19 371 LEU A O 1
ATOM 2969 N N . ARG A 1 372 ? 2.109 7.98 14.062 1 97.12 372 ARG A N 1
ATOM 2970 C CA . ARG A 1 372 ? 2.721 8.875 15.031 1 97.12 372 ARG A CA 1
ATOM 2971 C C . ARG A 1 372 ? 4.242 8.82 14.953 1 97.12 372 ARG A C 1
ATOM 2973 O O . ARG A 1 372 ? 4.91 9.852 14.938 1 97.12 372 ARG A O 1
ATOM 2980 N N . GLY A 1 373 ? 4.727 7.605 14.93 1 97.5 373 GLY A N 1
ATOM 2981 C CA . GLY A 1 373 ? 6.164 7.438 14.797 1 97.5 373 GLY A CA 1
ATOM 2982 C C . GLY A 1 373 ? 6.703 7.941 13.469 1 97.5 373 GLY A C 1
ATOM 2983 O O . GLY A 1 373 ? 7.812 8.477 13.406 1 97.5 373 GLY A O 1
ATOM 2984 N N . ALA A 1 374 ? 5.922 7.766 12.422 1 98.12 374 ALA A N 1
ATOM 2985 C CA . ALA A 1 374 ? 6.312 8.297 11.117 1 98.12 374 ALA A CA 1
ATOM 2986 C C . ALA A 1 374 ? 6.484 9.812 11.172 1 98.12 374 ALA A C 1
ATOM 2988 O O . ALA A 1 374 ? 7.453 10.352 10.625 1 98.12 374 ALA A O 1
ATOM 2989 N N . ALA A 1 375 ? 5.578 10.461 11.812 1 98.38 375 ALA A N 1
ATOM 2990 C CA . ALA A 1 375 ? 5.645 11.914 11.938 1 98.38 375 ALA A CA 1
ATOM 2991 C C . ALA A 1 375 ? 6.879 12.336 12.727 1 98.38 375 ALA A C 1
ATOM 2993 O O . ALA A 1 375 ? 7.469 13.383 12.453 1 98.38 375 ALA A O 1
ATOM 2994 N N . MET A 1 376 ? 7.285 11.562 13.719 1 97.69 376 MET A N 1
ATOM 2995 C CA . MET A 1 376 ? 8.469 11.867 14.516 1 97.69 376 MET A CA 1
ATOM 2996 C C . MET A 1 376 ? 9.727 11.836 13.656 1 97.69 376 MET A C 1
ATOM 2998 O O . MET A 1 376 ? 10.703 12.523 13.953 1 97.69 376 MET A O 1
ATOM 3002 N N . GLN A 1 377 ? 9.648 11.133 12.594 1 96.81 377 GLN A N 1
ATOM 3003 C CA . GLN A 1 377 ? 10.789 11.031 11.695 1 96.81 377 GLN A CA 1
ATOM 3004 C C . GLN A 1 377 ? 10.773 12.148 10.656 1 96.81 377 GLN A C 1
ATOM 3006 O O . GLN A 1 377 ? 11.828 12.602 10.211 1 96.81 377 GLN A O 1
ATOM 3011 N N . THR A 1 378 ? 9.633 12.641 10.336 1 98 378 THR A N 1
ATOM 3012 C CA . THR A 1 378 ? 9.531 13.461 9.133 1 98 378 THR A CA 1
ATOM 3013 C C . THR A 1 378 ? 9.375 14.93 9.492 1 98 378 THR A C 1
ATOM 3015 O O . THR A 1 378 ? 9.914 15.805 8.812 1 98 378 THR A O 1
ATOM 3018 N N . ASN A 1 379 ? 8.656 15.289 10.516 1 98.5 379 ASN A N 1
ATOM 3019 C CA . ASN A 1 379 ? 8.109 16.625 10.688 1 98.5 379 ASN A CA 1
ATOM 3020 C C . ASN A 1 379 ? 9.219 17.672 10.805 1 98.5 379 ASN A C 1
ATOM 3022 O O . ASN A 1 379 ? 9.141 18.734 10.188 1 98.5 379 ASN A O 1
ATOM 3026 N N . PHE A 1 380 ? 10.281 17.359 11.57 1 97.5 380 PHE A N 1
ATOM 3027 C CA . PHE A 1 380 ? 11.289 18.375 11.797 1 97.5 380 PHE A CA 1
ATOM 3028 C C . PHE A 1 380 ? 12.211 18.516 10.594 1 97.5 380 PHE A C 1
ATOM 3030 O O . PHE A 1 380 ? 12.461 19.625 10.117 1 97.5 380 PHE A O 1
ATOM 3037 N N . PRO A 1 381 ? 12.688 17.391 10 1 97.19 381 PRO A N 1
ATOM 3038 C CA . PRO A 1 381 ? 13.484 17.562 8.781 1 97.19 381 PRO A CA 1
ATOM 3039 C C . PRO A 1 381 ? 12.727 18.281 7.672 1 97.19 381 PRO A C 1
ATOM 3041 O O . PRO A 1 381 ? 13.273 19.156 7.012 1 97.19 381 PRO A O 1
ATOM 3044 N N . VAL A 1 382 ? 11.539 17.938 7.547 1 97.62 382 VAL A N 1
ATOM 3045 C CA . VAL A 1 382 ? 10.734 18.531 6.48 1 97.62 382 VAL A CA 1
ATOM 3046 C C . VAL A 1 382 ? 10.531 20.016 6.742 1 97.62 382 VAL A C 1
ATOM 3048 O O . VAL A 1 382 ? 10.609 20.828 5.824 1 97.62 382 VAL A O 1
ATOM 3051 N N . THR A 1 383 ? 10.219 20.328 7.945 1 98.12 383 THR A N 1
ATOM 3052 C CA . THR A 1 383 ? 10.078 21.734 8.305 1 98.12 383 THR A CA 1
ATOM 3053 C C . THR A 1 383 ? 11.352 22.516 7.977 1 98.12 383 THR A C 1
ATOM 3055 O O . THR A 1 383 ? 11.281 23.641 7.469 1 98.12 383 THR A O 1
ATOM 3058 N N . ASN A 1 384 ? 12.469 21.938 8.234 1 97.12 384 ASN A N 1
ATOM 3059 C CA . ASN A 1 384 ? 13.742 22.594 7.941 1 97.12 384 ASN A CA 1
ATOM 3060 C C . ASN A 1 384 ? 13.938 22.781 6.441 1 97.12 384 ASN A C 1
ATOM 3062 O O . ASN A 1 384 ? 14.508 23.797 6.012 1 97.12 384 ASN A O 1
ATOM 3066 N N . TRP A 1 385 ? 13.5 21.844 5.633 1 97.69 385 TRP A N 1
ATOM 3067 C CA . TRP A 1 385 ? 13.594 22 4.188 1 97.69 385 TRP A CA 1
ATOM 3068 C C . TRP A 1 385 ? 12.805 23.219 3.719 1 97.69 385 TRP A C 1
ATOM 3070 O O . TRP A 1 385 ? 13.281 24 2.889 1 97.69 385 TRP A O 1
ATOM 3080 N N . PHE A 1 386 ? 11.633 23.391 4.285 1 97.81 386 PHE A N 1
ATOM 3081 C CA . PHE A 1 386 ? 10.789 24.5 3.877 1 97.81 386 PHE A CA 1
ATOM 3082 C C . PHE A 1 386 ? 11.367 25.828 4.371 1 97.81 386 PHE A C 1
ATOM 3084 O O . PHE A 1 386 ? 11.25 26.859 3.699 1 97.81 386 PHE A O 1
ATOM 3091 N N . ARG A 1 387 ? 11.992 25.797 5.484 1 96.75 387 ARG A N 1
ATOM 3092 C CA . ARG A 1 387 ? 12.625 26.984 6.059 1 96.75 387 ARG A CA 1
ATOM 3093 C C . ARG A 1 387 ? 13.828 27.422 5.238 1 96.75 387 ARG A C 1
ATOM 3095 O O . ARG A 1 387 ? 14.031 28.609 5.004 1 96.75 387 ARG A O 1
ATOM 3102 N N . GLN A 1 388 ? 14.578 26.469 4.746 1 94.88 388 GLN A N 1
ATOM 3103 C CA . GLN A 1 388 ? 15.875 26.75 4.148 1 94.88 388 GLN A CA 1
ATOM 3104 C C . GLN A 1 388 ? 15.773 26.891 2.633 1 94.88 388 GLN A C 1
ATOM 3106 O O . GLN A 1 388 ? 16.406 27.75 2.031 1 94.88 388 GLN A O 1
ATOM 3111 N N . ASP A 1 389 ? 14.906 26.047 2.086 1 94.94 389 ASP A N 1
ATOM 3112 C CA . ASP A 1 389 ? 15.039 25.906 0.64 1 94.94 389 ASP A CA 1
ATOM 3113 C C . ASP A 1 389 ? 13.766 26.375 -0.074 1 94.94 389 ASP A C 1
ATOM 3115 O O . ASP A 1 389 ? 13.82 26.812 -1.222 1 94.94 389 ASP A O 1
ATOM 3119 N N . TRP A 1 390 ? 12.625 26.312 0.609 1 96.38 390 TRP A N 1
ATOM 3120 C CA . TRP A 1 390 ? 11.422 26.422 -0.215 1 96.38 390 TRP A CA 1
ATOM 3121 C C . TRP A 1 390 ? 10.484 27.484 0.34 1 96.38 390 TRP A C 1
ATOM 3123 O O . TRP A 1 390 ? 9.328 27.578 -0.089 1 96.38 390 TRP A O 1
ATOM 3133 N N . TRP A 1 391 ? 10.93 28.344 1.268 1 95.81 391 TRP A N 1
ATOM 3134 C CA . TRP A 1 391 ? 10.086 29.344 1.901 1 95.81 391 TRP A CA 1
ATOM 3135 C C . TRP A 1 391 ? 9.562 30.344 0.873 1 95.81 391 TRP A C 1
ATOM 3137 O O . TRP A 1 391 ? 8.492 30.938 1.062 1 95.81 391 TRP A O 1
ATOM 3147 N N . ASP A 1 392 ? 10.211 30.5 -0.243 1 94.19 392 ASP A N 1
ATOM 3148 C CA . ASP A 1 392 ? 9.828 31.516 -1.227 1 94.19 392 ASP A CA 1
ATOM 3149 C C . ASP A 1 392 ? 9.141 30.875 -2.432 1 94.19 392 ASP A C 1
ATOM 3151 O O . ASP A 1 392 ? 8.828 31.562 -3.406 1 94.19 392 ASP A O 1
ATOM 3155 N N . GLU A 1 393 ? 8.867 29.562 -2.314 1 95.94 393 GLU A N 1
ATOM 3156 C CA . GLU A 1 393 ? 8.297 28.875 -3.475 1 95.94 393 GLU A CA 1
ATOM 3157 C C . GLU A 1 393 ? 7.008 28.156 -3.109 1 95.94 393 GLU A C 1
ATOM 3159 O O . GLU A 1 393 ? 6.066 28.125 -3.904 1 95.94 393 GLU A O 1
ATOM 3164 N N . VAL A 1 394 ? 6.926 27.594 -1.94 1 97.88 394 VAL A N 1
ATOM 3165 C CA . VAL A 1 394 ? 5.875 26.656 -1.57 1 97.88 394 VAL A CA 1
ATOM 3166 C C . VAL A 1 394 ? 4.551 27.406 -1.396 1 97.88 394 VAL A C 1
ATOM 3168 O O . VAL A 1 394 ? 4.539 28.578 -1.04 1 97.88 394 VAL A O 1
ATOM 3171 N N . ASN A 1 395 ? 3.451 26.766 -1.695 1 98.5 395 ASN A N 1
ATOM 3172 C CA . ASN A 1 395 ? 2.111 27.281 -1.433 1 98.5 395 ASN A CA 1
ATOM 3173 C C . ASN A 1 395 ? 1.524 26.688 -0.153 1 98.5 395 ASN A C 1
ATOM 3175 O O . ASN A 1 395 ? 1.602 27.312 0.912 1 98.5 395 ASN A O 1
ATOM 3179 N N . ILE A 1 396 ? 1.116 25.453 -0.196 1 98.81 396 ILE A N 1
ATOM 3180 C CA . ILE A 1 396 ? 0.532 24.797 0.975 1 98.81 396 ILE A CA 1
ATOM 3181 C C . ILE A 1 396 ? 1.477 23.719 1.491 1 98.81 396 ILE A C 1
ATOM 3183 O O . ILE A 1 396 ? 2.055 22.969 0.706 1 98.81 396 ILE A O 1
ATOM 3187 N N . ILE A 1 397 ? 1.719 23.688 2.766 1 98.81 397 ILE A N 1
ATOM 3188 C CA . ILE A 1 397 ? 2.441 22.609 3.434 1 98.81 397 ILE A CA 1
ATOM 3189 C C . ILE A 1 397 ? 1.475 21.797 4.281 1 98.81 397 ILE A C 1
ATOM 3191 O O . ILE A 1 397 ? 0.994 22.25 5.316 1 98.81 397 ILE A O 1
ATOM 3195 N N . ALA A 1 398 ? 1.168 20.578 3.846 1 98.56 398 ALA A N 1
ATOM 3196 C CA . ALA A 1 398 ? 0.251 19.719 4.582 1 98.56 398 ALA A CA 1
ATOM 3197 C C . ALA A 1 398 ? 1.011 18.625 5.328 1 98.56 398 ALA A C 1
ATOM 3199 O O . ALA A 1 398 ? 1.74 17.844 4.719 1 98.56 398 ALA A O 1
ATOM 3200 N N . MET A 1 399 ? 0.817 18.578 6.672 1 97.81 399 MET A N 1
ATOM 3201 C CA . MET A 1 399 ? 1.59 17.656 7.508 1 97.81 399 MET A CA 1
ATOM 3202 C C . MET A 1 399 ? 0.672 16.828 8.398 1 97.81 399 MET A C 1
ATOM 3204 O O . MET A 1 399 ? -0.482 17.203 8.625 1 97.81 399 MET A O 1
ATOM 3208 N N . ASP A 1 400 ? 1.201 15.656 8.812 1 98.5 400 ASP A N 1
ATOM 3209 C CA . ASP A 1 400 ? 0.596 14.898 9.898 1 98.5 400 ASP A CA 1
ATOM 3210 C C . ASP A 1 400 ? 1.039 15.438 11.258 1 98.5 400 ASP A C 1
ATOM 3212 O O . ASP A 1 400 ? 2.197 15.812 11.438 1 98.5 400 ASP A O 1
ATOM 3216 N N . PHE A 1 401 ? 0.069 15.484 12.195 1 98.38 401 PHE A N 1
ATOM 3217 C CA . PHE A 1 401 ? 0.371 15.922 13.555 1 98.38 401 PHE A CA 1
ATOM 3218 C C . PHE A 1 401 ? 1.085 17.266 13.547 1 98.38 401 PHE A C 1
ATOM 3220 O O . PHE A 1 401 ? 2.16 17.406 14.133 1 98.38 401 PHE A O 1
ATOM 3227 N N . LEU A 1 402 ? 0.397 18.188 12.953 1 98 402 LEU A N 1
ATOM 3228 C CA . LEU A 1 402 ? 0.917 19.516 12.625 1 98 402 LEU A CA 1
ATOM 3229 C C . LEU A 1 402 ? 1.537 20.172 13.852 1 98 402 LEU A C 1
ATOM 3231 O O . LEU A 1 402 ? 2.594 20.812 13.758 1 98 402 LEU A O 1
ATOM 3235 N N . PRO A 1 403 ? 0.999 20.047 15.055 1 97.81 403 PRO A N 1
ATOM 3236 C CA . PRO A 1 403 ? 1.566 20.766 16.203 1 97.81 403 PRO A CA 1
ATOM 3237 C C . PRO A 1 403 ? 2.957 20.266 16.578 1 97.81 403 PRO A C 1
ATOM 3239 O O . PRO A 1 403 ? 3.641 20.875 17.406 1 97.81 403 PRO A O 1
ATOM 3242 N N . PHE A 1 404 ? 3.289 19.094 16.047 1 98.5 404 PHE A N 1
ATOM 3243 C CA . PHE A 1 404 ? 4.637 18.578 16.266 1 98.5 404 PHE A CA 1
ATOM 3244 C C . PHE A 1 404 ? 5.598 19.109 15.203 1 98.5 404 PHE A C 1
ATOM 3246 O O . PHE A 1 404 ? 6.289 18.328 14.547 1 98.5 404 PHE A O 1
ATOM 3253 N N . SER A 1 405 ? 5.617 20.422 15.039 1 98.06 405 SER A N 1
ATOM 3254 C CA . SER A 1 405 ? 6.48 21.125 14.102 1 98.06 405 SER A CA 1
ATOM 3255 C C . SER A 1 405 ? 6.434 22.625 14.328 1 98.06 405 SER A C 1
ATOM 3257 O O . SER A 1 405 ? 5.637 23.125 15.133 1 98.06 405 SER A O 1
ATOM 3259 N N . ASP A 1 406 ? 7.27 23.344 13.727 1 97.19 406 ASP A N 1
ATOM 3260 C CA . ASP A 1 406 ? 7.195 24.797 13.719 1 97.19 406 ASP A CA 1
ATOM 3261 C C . ASP A 1 406 ? 6.875 25.328 12.32 1 97.19 406 ASP A C 1
ATOM 3263 O O . ASP A 1 406 ? 7.266 26.438 11.969 1 97.19 406 ASP A O 1
ATOM 3267 N N . VAL A 1 407 ? 6.156 24.516 11.562 1 98.06 407 VAL A N 1
ATOM 3268 C CA . VAL A 1 407 ? 5.852 24.859 10.172 1 98.06 407 VAL A CA 1
ATOM 3269 C C . VAL A 1 407 ? 4.957 26.094 10.117 1 98.06 407 VAL A C 1
ATOM 3271 O O . VAL A 1 407 ? 5.039 26.891 9.18 1 98.06 407 VAL A O 1
ATOM 3274 N N . ILE A 1 408 ? 4.129 26.281 11.102 1 97.5 408 ILE A N 1
ATOM 3275 C CA . ILE A 1 408 ? 3.281 27.469 11.141 1 97.5 408 ILE A CA 1
ATOM 3276 C C . ILE A 1 408 ? 4.152 28.719 11.234 1 97.5 408 ILE A C 1
ATOM 3278 O O . ILE A 1 408 ? 3.918 29.703 10.531 1 97.5 408 ILE A O 1
ATOM 3282 N N . PHE A 1 409 ? 5.105 28.641 12.109 1 96.56 409 PHE A N 1
ATOM 3283 C CA . PHE A 1 409 ? 6.055 29.734 12.219 1 96.56 409 PHE A CA 1
ATOM 3284 C C . PHE A 1 409 ? 6.746 29.984 10.883 1 96.56 409 PHE A C 1
ATOM 3286 O O . PHE A 1 409 ? 6.859 31.141 10.445 1 96.56 409 PHE A O 1
ATOM 3293 N N . VAL A 1 410 ? 7.195 28.938 10.273 1 97.62 410 VAL A N 1
ATOM 3294 C CA . VAL A 1 410 ? 7.891 29.031 9 1 97.62 410 VAL A CA 1
ATOM 3295 C C . VAL A 1 410 ? 6.98 29.703 7.969 1 97.62 410 VAL A C 1
ATOM 3297 O O . VAL A 1 410 ? 7.406 30.625 7.262 1 97.62 410 VAL A O 1
ATOM 3300 N N . ALA A 1 411 ? 5.777 29.328 7.922 1 98.06 411 ALA A N 1
ATOM 3301 C CA . ALA A 1 411 ? 4.832 29.875 6.949 1 98.06 411 ALA A CA 1
ATOM 3302 C C . ALA A 1 411 ? 4.57 31.359 7.203 1 98.06 411 ALA A C 1
ATOM 3304 O O . ALA A 1 411 ? 4.621 32.156 6.277 1 98.06 411 ALA A O 1
ATOM 3305 N N . VAL A 1 412 ? 4.309 31.719 8.422 1 96.62 412 VAL A N 1
ATOM 3306 C CA . VAL A 1 412 ? 3.984 33.094 8.789 1 96.62 412 VAL A CA 1
ATOM 3307 C C . VAL A 1 412 ? 5.168 34 8.484 1 96.62 412 VAL A C 1
ATOM 3309 O O . VAL A 1 412 ? 5.008 35.062 7.859 1 96.62 412 VAL A O 1
ATOM 3312 N N . GLU A 1 413 ? 6.352 33.562 8.867 1 95.75 413 GLU A N 1
ATOM 3313 C CA . GLU A 1 413 ? 7.547 34.375 8.648 1 95.75 413 GLU A CA 1
ATOM 3314 C C . GLU A 1 413 ? 7.895 34.469 7.164 1 95.75 413 GLU A C 1
ATOM 3316 O O . GLU A 1 413 ? 8.398 35.469 6.691 1 95.75 413 GLU A O 1
ATOM 3321 N N . ALA A 1 414 ? 7.688 33.375 6.488 1 96.94 414 ALA A N 1
ATOM 3322 C CA . ALA A 1 414 ? 7.934 33.375 5.051 1 96.94 414 ALA A CA 1
ATOM 3323 C C . ALA A 1 414 ? 7.074 34.438 4.348 1 96.94 414 ALA A C 1
ATOM 3325 O O . ALA A 1 414 ? 7.555 35.156 3.463 1 96.94 414 ALA A O 1
ATOM 3326 N N . ASN A 1 415 ? 5.84 34.5 4.703 1 96.81 415 ASN A N 1
ATOM 3327 C CA . ASN A 1 415 ? 4.934 35.469 4.082 1 96.81 415 ASN A CA 1
ATOM 3328 C C . ASN A 1 415 ? 5.359 36.906 4.367 1 96.81 415 ASN A C 1
ATOM 3330 O O . ASN A 1 415 ? 5.27 37.781 3.494 1 96.81 415 ASN A O 1
ATOM 3334 N N . LYS A 1 416 ? 5.863 37.188 5.527 1 93.5 416 LYS A N 1
ATOM 3335 C CA . LYS A 1 416 ? 6.395 38.5 5.848 1 93.5 416 LYS A CA 1
ATOM 3336 C C . LYS A 1 416 ? 7.602 38.844 4.977 1 93.5 416 LYS A C 1
ATOM 3338 O O . LYS A 1 416 ? 7.699 39.938 4.438 1 93.5 416 LYS A O 1
ATOM 3343 N N . LEU A 1 417 ? 8.375 37.844 4.895 1 92.31 417 LEU A N 1
ATOM 3344 C CA . LEU A 1 417 ? 9.625 38.031 4.176 1 92.31 417 LEU A CA 1
ATOM 3345 C C . LEU A 1 417 ? 9.375 38.219 2.682 1 92.31 417 LEU A C 1
ATOM 3347 O O . LEU A 1 417 ? 10.023 39.062 2.039 1 92.31 417 LEU A O 1
ATOM 3351 N N . ARG A 1 418 ? 8.531 37.469 2.164 1 91.56 418 ARG A N 1
ATOM 3352 C CA . ARG A 1 418 ? 8.211 37.562 0.744 1 91.56 418 ARG A CA 1
ATOM 3353 C C . ARG A 1 418 ? 7.672 38.969 0.413 1 91.56 418 ARG A C 1
ATOM 3355 O O . ARG A 1 418 ? 7.957 39.5 -0.656 1 91.56 418 ARG A O 1
ATOM 3362 N N . ALA A 1 419 ? 6.949 39.5 1.216 1 84.81 419 ALA A N 1
ATOM 3363 C CA . ALA A 1 419 ? 6.41 40.844 1.026 1 84.81 419 ALA A CA 1
ATOM 3364 C C . ALA A 1 419 ? 7.523 41.906 1.065 1 84.81 419 ALA A C 1
ATOM 3366 O O . ALA A 1 419 ? 7.516 42.844 0.284 1 84.81 419 ALA A O 1
ATOM 3367 N N . LEU A 1 420 ? 8.492 41.625 1.896 1 82.19 420 LEU A N 1
ATOM 3368 C CA . LEU A 1 420 ? 9.586 42.594 2.082 1 82.19 420 LEU A CA 1
ATOM 3369 C C . LEU A 1 420 ? 10.586 42.5 0.935 1 82.19 420 LEU A C 1
ATOM 3371 O O . LEU A 1 420 ? 11.086 43.531 0.465 1 82.19 420 LEU A O 1
ATOM 3375 N N . CYS A 1 421 ? 10.859 41.281 0.625 1 80.69 421 CYS A N 1
ATOM 3376 C CA . CYS A 1 421 ? 11.859 41.094 -0.415 1 80.69 421 CYS A CA 1
ATOM 3377 C C . CYS A 1 421 ? 11.344 41.531 -1.771 1 80.69 421 CYS A C 1
ATOM 3379 O O . CYS A 1 421 ? 12.109 42 -2.607 1 80.69 421 CYS A O 1
ATOM 3381 N N . HIS A 1 422 ? 10.156 41.344 -2.139 1 65.81 422 HIS A N 1
ATOM 3382 C CA . HIS A 1 422 ? 9.578 41.812 -3.387 1 65.81 422 HIS A CA 1
ATOM 3383 C C . HIS A 1 422 ? 9.562 43.344 -3.424 1 65.81 422 HIS A C 1
ATOM 3385 O O . HIS A 1 422 ? 9.781 43.938 -4.477 1 65.81 422 HIS A O 1
ATOM 3391 N N . GLU A 1 423 ? 9.289 44 -2.367 1 55.81 423 GLU A N 1
ATOM 3392 C CA . GLU A 1 423 ? 9.312 45.438 -2.299 1 55.81 423 GLU A CA 1
ATOM 3393 C C . GLU A 1 423 ? 10.719 46 -2.537 1 55.81 423 GLU A C 1
ATOM 3395 O O . GLU A 1 423 ? 10.891 47 -3.223 1 55.81 423 GLU A O 1
ATOM 3400 N N . ASN A 1 424 ? 11.664 45.344 -2.098 1 48.03 424 ASN A N 1
ATOM 3401 C CA . ASN A 1 424 ? 13.031 45.781 -2.309 1 48.03 424 ASN A CA 1
ATOM 3402 C C . ASN A 1 424 ? 13.477 45.562 -3.75 1 48.03 424 ASN A C 1
ATOM 3404 O O . ASN A 1 424 ? 14.289 46.344 -4.277 1 48.03 424 ASN A O 1
ATOM 3408 N N . ARG A 1 425 ? 12.766 44.625 -4.27 1 49.84 425 ARG A N 1
ATOM 3409 C CA . ARG A 1 425 ? 13.109 44.469 -5.68 1 49.84 425 ARG A CA 1
ATOM 3410 C C . ARG A 1 425 ? 12.438 45.531 -6.527 1 49.84 425 ARG A C 1
ATOM 3412 O O . ARG A 1 425 ? 12.898 45.844 -7.629 1 49.84 425 ARG A O 1
ATOM 3419 N N . ARG A 1 426 ? 11.359 45.938 -6.023 1 51 426 ARG A N 1
ATOM 3420 C CA . ARG A 1 426 ? 10.688 47 -6.773 1 51 426 ARG A CA 1
ATOM 3421 C C . ARG A 1 426 ? 11.367 48.344 -6.551 1 51 426 ARG A C 1
ATOM 3423 O O . ARG A 1 426 ? 11.219 49.25 -7.359 1 51 426 ARG A O 1
ATOM 3430 N N . SER A 1 427 ? 11.828 48.625 -5.414 1 37.94 427 SER A N 1
ATOM 3431 C CA . SER A 1 427 ? 12.445 49.906 -5.133 1 37.94 427 SER A CA 1
ATOM 3432 C C . SER A 1 427 ? 13.758 50.094 -5.898 1 37.94 427 SER A C 1
ATOM 3434 O O . SER A 1 427 ? 14.297 51.188 -5.984 1 37.94 427 SER A O 1
ATOM 3436 N N . VAL A 1 428 ? 14.344 49.031 -6.195 1 38.56 428 VAL A N 1
ATOM 3437 C CA . VAL A 1 428 ? 15.547 49.188 -7.008 1 38.56 428 VAL A CA 1
ATOM 3438 C C . VAL A 1 428 ? 15.164 49.344 -8.477 1 38.56 428 VAL A C 1
ATOM 3440 O O . VAL A 1 428 ? 16.016 49.656 -9.312 1 38.56 428 VAL A O 1
ATOM 3443 N N . THR A 1 429 ? 14.023 48.875 -8.977 1 31.61 429 THR A N 1
ATOM 3444 C CA . THR A 1 429 ? 13.703 49.219 -10.359 1 31.61 429 THR A CA 1
ATOM 3445 C C . THR A 1 429 ? 13.164 50.656 -10.445 1 31.61 429 THR A C 1
ATOM 3447 O O . THR A 1 429 ? 12.289 51.031 -9.672 1 31.61 429 THR A O 1
ATOM 3450 N N . MET B 1 1 ? -29.703 -79.25 -19.016 1 25.11 1 MET B N 1
ATOM 3451 C CA . MET B 1 1 ? -28.953 -78.938 -20.234 1 25.11 1 MET B CA 1
ATOM 3452 C C . MET B 1 1 ? -28.969 -77.438 -20.547 1 25.11 1 MET B C 1
ATOM 3454 O O . MET B 1 1 ? -29.984 -76.875 -20.969 1 25.11 1 MET B O 1
ATOM 3458 N N . SER B 1 2 ? -28.531 -76.688 -19.719 1 28.42 2 SER B N 1
ATOM 3459 C CA . SER B 1 2 ? -28.75 -75.312 -19.266 1 28.42 2 SER B CA 1
ATOM 3460 C C . SER B 1 2 ? -28.203 -74.312 -20.266 1 28.42 2 SER B C 1
ATOM 3462 O O . SER B 1 2 ? -27.016 -74.312 -20.609 1 28.42 2 SER B O 1
ATOM 3464 N N . ALA B 1 3 ? -29.141 -73.875 -21.141 1 30.53 3 ALA B N 1
ATOM 3465 C CA . ALA B 1 3 ? -28.859 -73.188 -22.391 1 30.53 3 ALA B CA 1
ATOM 3466 C C . ALA B 1 3 ? -28.109 -71.875 -22.125 1 30.53 3 ALA B C 1
ATOM 3468 O O . ALA B 1 3 ? -28.453 -71.125 -21.203 1 30.53 3 ALA B O 1
ATOM 3469 N N . VAL B 1 4 ? -26.844 -71.75 -22.516 1 28.88 4 VAL B N 1
ATOM 3470 C CA . VAL B 1 4 ? -25.672 -70.875 -22.422 1 28.88 4 VAL B CA 1
ATOM 3471 C C . VAL B 1 4 ? -25.984 -69.562 -23.078 1 28.88 4 VAL B C 1
ATOM 3473 O O . VAL B 1 4 ? -26.125 -69.5 -24.312 1 28.88 4 VAL B O 1
ATOM 3476 N N . TRP B 1 5 ? -27.062 -68.875 -22.734 1 27 5 TRP B N 1
ATOM 3477 C CA . TRP B 1 5 ? -27.453 -67.812 -23.641 1 27 5 TRP B CA 1
ATOM 3478 C C . TRP B 1 5 ? -26.328 -66.812 -23.797 1 27 5 TRP B C 1
ATOM 3480 O O . TRP B 1 5 ? -25.859 -66.188 -22.828 1 27 5 TRP B O 1
ATOM 3490 N N . THR B 1 6 ? -25.422 -67.062 -24.703 1 23.88 6 THR B N 1
ATOM 3491 C CA . THR B 1 6 ? -24.172 -66.375 -24.969 1 23.88 6 THR B CA 1
ATOM 3492 C C . THR B 1 6 ? -24.438 -64.938 -25.5 1 23.88 6 THR B C 1
ATOM 3494 O O . THR B 1 6 ? -25.031 -64.812 -26.547 1 23.88 6 THR B O 1
ATOM 3497 N N . VAL B 1 7 ? -24.953 -64.125 -24.75 1 26 7 VAL B N 1
ATOM 3498 C CA . VAL B 1 7 ? -25.391 -62.844 -25.25 1 26 7 VAL B CA 1
ATOM 3499 C C . VAL B 1 7 ? -24.203 -62.125 -25.906 1 26 7 VAL B C 1
ATOM 3501 O O . VAL B 1 7 ? -23.203 -61.844 -25.25 1 26 7 VAL B O 1
ATOM 3504 N N . VAL B 1 8 ? -23.969 -62.281 -27.219 1 22.58 8 VAL B N 1
ATOM 3505 C CA . VAL B 1 8 ? -22.906 -61.844 -28.109 1 22.58 8 VAL B CA 1
ATOM 3506 C C . VAL B 1 8 ? -23 -60.312 -28.281 1 22.58 8 VAL B C 1
ATOM 3508 O O . VAL B 1 8 ? -24.016 -59.812 -28.75 1 22.58 8 VAL B O 1
ATOM 3511 N N . THR B 1 9 ? -22.562 -59.531 -27.438 1 22.75 9 THR B N 1
ATOM 3512 C CA . THR B 1 9 ? -22.625 -58.062 -27.484 1 22.75 9 THR B CA 1
ATOM 3513 C C . THR B 1 9 ? -21.969 -57.531 -28.75 1 22.75 9 THR B C 1
ATOM 3515 O O . THR B 1 9 ? -20.781 -57.781 -28.984 1 22.75 9 THR B O 1
ATOM 3518 N N . VAL B 1 10 ? -22.641 -57.25 -29.844 1 20.86 10 VAL B N 1
ATOM 3519 C CA . VAL B 1 10 ? -22.219 -56.906 -31.203 1 20.86 10 VAL B CA 1
ATOM 3520 C C . VAL B 1 10 ? -21.578 -55.531 -31.203 1 20.86 10 VAL B C 1
ATOM 3522 O O . VAL B 1 10 ? -22.188 -54.562 -30.75 1 20.86 10 VAL B O 1
ATOM 3525 N N . CYS B 1 11 ? -20.344 -55.25 -31.156 1 23.45 11 CYS B N 1
ATOM 3526 C CA . CYS B 1 11 ? -19.516 -54.062 -31.484 1 23.45 11 CYS B CA 1
ATOM 3527 C C . CYS B 1 11 ? -19.844 -53.562 -32.906 1 23.45 11 CYS B C 1
ATOM 3529 O O . CYS B 1 11 ? -19.5 -54.219 -33.875 1 23.45 11 CYS B O 1
ATOM 3531 N N . LEU B 1 12 ? -20.984 -53.062 -33.312 1 22.58 12 LEU B N 1
ATOM 3532 C CA . LEU B 1 12 ? -21.312 -52.938 -34.719 1 22.58 12 LEU B CA 1
ATOM 3533 C C . LEU B 1 12 ? -20.281 -52.031 -35.438 1 22.58 12 LEU B C 1
ATOM 3535 O O . LEU B 1 12 ? -20.219 -50.844 -35.156 1 22.58 12 LEU B O 1
ATOM 3539 N N . LEU B 1 13 ? -19.062 -52.406 -35.719 1 23.42 13 LEU B N 1
ATOM 3540 C CA . LEU B 1 13 ? -18.141 -52.094 -36.812 1 23.42 13 LEU B CA 1
ATOM 3541 C C . LEU B 1 13 ? -18.828 -52.156 -38.156 1 23.42 13 LEU B C 1
ATOM 3543 O O . LEU B 1 13 ? -18.938 -53.219 -38.75 1 23.42 13 LEU B O 1
ATOM 3547 N N . ALA B 1 14 ? -19.938 -51.344 -38.375 1 25.34 14 ALA B N 1
ATOM 3548 C CA . ALA B 1 14 ? -20.453 -51.562 -39.719 1 25.34 14 ALA B CA 1
ATOM 3549 C C . ALA B 1 14 ? -19.375 -51.312 -40.781 1 25.34 14 ALA B C 1
ATOM 3551 O O . ALA B 1 14 ? -18.469 -50.469 -40.562 1 25.34 14 ALA B O 1
ATOM 3552 N N . ALA B 1 15 ? -19.047 -52.094 -41.688 1 28.27 15 ALA B N 1
ATOM 3553 C CA . ALA B 1 15 ? -18.438 -52.125 -43.031 1 28.27 15 ALA B CA 1
ATOM 3554 C C . ALA B 1 15 ? -18.891 -50.938 -43.844 1 28.27 15 ALA B C 1
ATOM 3556 O O . ALA B 1 15 ? -19.656 -51.094 -44.812 1 28.27 15 ALA B O 1
ATOM 3557 N N . LEU B 1 16 ? -19.297 -49.719 -43.125 1 25.89 16 LEU B N 1
ATOM 3558 C CA . LEU B 1 16 ? -19.812 -48.719 -44.031 1 25.89 16 LEU B CA 1
ATOM 3559 C C . LEU B 1 16 ? -18.719 -48.219 -45 1 25.89 16 LEU B C 1
ATOM 3561 O O . LEU B 1 16 ? -17.531 -48.281 -44.656 1 25.89 16 LEU B O 1
ATOM 3565 N N . THR B 1 17 ? -18.938 -48 -46.25 1 30.33 17 THR B N 1
ATOM 3566 C CA . THR B 1 17 ? -18.219 -47.406 -47.375 1 30.33 17 THR B CA 1
ATOM 3567 C C . THR B 1 17 ? -17.609 -46.062 -46.969 1 30.33 17 THR B C 1
ATOM 3569 O O . THR B 1 17 ? -18.156 -45.375 -46.094 1 30.33 17 THR B O 1
ATOM 3572 N N . PRO B 1 18 ? -16.297 -45.594 -47.406 1 29.41 18 PRO B N 1
ATOM 3573 C CA . PRO B 1 18 ? -15.312 -44.562 -47.156 1 29.41 18 PRO B CA 1
ATOM 3574 C C . PRO B 1 18 ? -15.906 -43.156 -47.281 1 29.41 18 PRO B C 1
ATOM 3576 O O . PRO B 1 18 ? -15.164 -42.188 -47.406 1 29.41 18 PRO B O 1
ATOM 3579 N N . VAL B 1 19 ? -17.141 -42.781 -47.094 1 31.98 19 VAL B N 1
ATOM 3580 C CA . VAL B 1 19 ? -17.375 -41.406 -47.469 1 31.98 19 VAL B CA 1
ATOM 3581 C C . VAL B 1 19 ? -16.625 -40.469 -46.5 1 31.98 19 VAL B C 1
ATOM 3583 O O . VAL B 1 19 ? -16.875 -40.5 -45.281 1 31.98 19 VAL B O 1
ATOM 3586 N N . ALA B 1 20 ? -15.43 -39.906 -46.75 1 33.06 20 ALA B N 1
ATOM 3587 C CA . ALA B 1 20 ? -14.539 -38.844 -46.25 1 33.06 20 ALA B CA 1
ATOM 3588 C C . ALA B 1 20 ? -15.328 -37.625 -45.812 1 33.06 20 ALA B C 1
ATOM 3590 O O . ALA B 1 20 ? -15.438 -36.656 -46.594 1 33.06 20 ALA B O 1
ATOM 3591 N N . ARG B 1 21 ? -16.531 -37.656 -45.25 1 32.81 21 ARG B N 1
ATOM 3592 C CA . ARG B 1 21 ? -16.984 -36.281 -44.969 1 32.81 21 ARG B CA 1
ATOM 3593 C C . ARG B 1 21 ? -16.109 -35.625 -43.938 1 32.81 21 ARG B C 1
ATOM 3595 O O . ARG B 1 21 ? -15.898 -36.188 -42.844 1 32.81 21 ARG B O 1
ATOM 3602 N N . ALA B 1 22 ? -15.25 -34.594 -44.219 1 35.09 22 ALA B N 1
ATOM 3603 C CA . ALA B 1 22 ? -14.484 -33.625 -43.438 1 35.09 22 ALA B CA 1
ATOM 3604 C C . ALA B 1 22 ? -15.305 -33.094 -42.25 1 35.09 22 ALA B C 1
ATOM 3606 O O . ALA B 1 22 ? -16.328 -32.438 -42.469 1 35.09 22 ALA B O 1
ATOM 3607 N N . VAL B 1 23 ? -15.523 -33.719 -41.219 1 32.72 23 VAL B N 1
ATOM 3608 C CA . VAL B 1 23 ? -16.172 -33.156 -40.031 1 32.72 23 VAL B CA 1
ATOM 3609 C C . VAL B 1 23 ? -15.586 -31.766 -39.75 1 32.72 23 VAL B C 1
ATOM 3611 O O . VAL B 1 23 ? -14.391 -31.641 -39.469 1 32.72 23 VAL B O 1
ATOM 3614 N N . GLN B 1 24 ? -16.016 -30.594 -40.25 1 32.94 24 GLN B N 1
ATOM 3615 C CA . GLN B 1 24 ? -15.688 -29.203 -39.969 1 32.94 24 GLN B CA 1
ATOM 3616 C C . GLN B 1 24 ? -15.602 -28.953 -38.469 1 32.94 24 GLN B C 1
ATOM 3618 O O . GLN B 1 24 ? -16.578 -29.172 -37.75 1 32.94 24 GLN B O 1
ATOM 3623 N N . VAL B 1 25 ? -14.625 -29.266 -37.656 1 40.66 25 VAL B N 1
ATOM 3624 C CA . VAL B 1 25 ? -14.383 -28.781 -36.312 1 40.66 25 VAL B CA 1
ATOM 3625 C C . VAL B 1 25 ? -14.883 -27.344 -36.156 1 40.66 25 VAL B C 1
ATOM 3627 O O . VAL B 1 25 ? -14.305 -26.422 -36.719 1 40.66 25 VAL B O 1
ATOM 3630 N N . THR B 1 26 ? -16.141 -26.938 -36.156 1 46.09 26 THR B N 1
ATOM 3631 C CA . THR B 1 26 ? -16.75 -25.609 -36.188 1 46.09 26 THR B CA 1
ATOM 3632 C C . THR B 1 26 ? -16.156 -24.703 -35.125 1 46.09 26 THR B C 1
ATOM 3634 O O . THR B 1 26 ? -15.805 -23.547 -35.406 1 46.09 26 THR B O 1
ATOM 3637 N N . GLU B 1 27 ? -16.484 -24.734 -33.531 1 63.56 27 GLU B N 1
ATOM 3638 C CA . GLU B 1 27 ? -16.156 -23.672 -32.594 1 63.56 27 GLU B CA 1
ATOM 3639 C C . GLU B 1 27 ? -15.055 -24.094 -31.641 1 63.56 27 GLU B C 1
ATOM 3641 O O . GLU B 1 27 ? -15.172 -25.125 -30.969 1 63.56 27 GLU B O 1
ATOM 3646 N N . CYS B 1 28 ? -13.742 -23.734 -31.734 1 81.5 28 CYS B N 1
ATOM 3647 C CA . CYS B 1 28 ? -12.602 -23.984 -30.859 1 81.5 28 CYS B CA 1
ATOM 3648 C C . CYS B 1 28 ? -12.836 -23.359 -29.484 1 81.5 28 CYS B C 1
ATOM 3650 O O . CYS B 1 28 ? -12.805 -22.141 -29.328 1 81.5 28 CYS B O 1
ATOM 3652 N N . SER B 1 29 ? -13.234 -24.281 -28.547 1 85.94 29 SER B N 1
ATOM 3653 C CA . SER B 1 29 ? -13.414 -23.812 -27.172 1 85.94 29 SER B CA 1
ATOM 3654 C C . SER B 1 29 ? -12.961 -24.875 -26.156 1 85.94 29 SER B C 1
ATOM 3656 O O . SER B 1 29 ? -12.961 -26.062 -26.453 1 85.94 29 SER B O 1
ATOM 3658 N N . LEU B 1 30 ? -12.492 -24.484 -25.047 1 92.31 30 LEU B N 1
ATOM 3659 C CA . LEU B 1 30 ? -12.203 -25.391 -23.938 1 92.31 30 LEU B CA 1
ATOM 3660 C C . LEU B 1 30 ? -13.484 -25.984 -23.375 1 92.31 30 LEU B C 1
ATOM 3662 O O . LEU B 1 30 ? -14.586 -25.484 -23.672 1 92.31 30 LEU B O 1
ATOM 3666 N N . PRO B 1 31 ? -13.312 -27.078 -22.625 1 90.75 31 PRO B N 1
ATOM 3667 C CA . PRO B 1 31 ? -14.523 -27.625 -22.016 1 90.75 31 PRO B CA 1
ATOM 3668 C C . PRO B 1 31 ? -15.328 -26.562 -21.266 1 90.75 31 PRO B C 1
ATOM 3670 O O . PRO B 1 31 ? -14.75 -25.703 -20.609 1 90.75 31 PRO B O 1
ATOM 3673 N N . ALA B 1 32 ? -16.609 -26.688 -21.422 1 92.12 32 ALA B N 1
ATOM 3674 C CA . ALA B 1 32 ? -17.5 -25.688 -20.844 1 92.12 32 ALA B CA 1
ATOM 3675 C C . ALA B 1 32 ? -17.828 -26.016 -19.391 1 92.12 32 ALA B C 1
ATOM 3677 O O . ALA B 1 32 ? -18.344 -25.172 -18.656 1 92.12 32 ALA B O 1
ATOM 3678 N N . SER B 1 33 ? -17.672 -27.281 -18.969 1 96.31 33 SER B N 1
ATOM 3679 C CA . SER B 1 33 ? -17.969 -27.703 -17.594 1 96.31 33 SER B CA 1
ATOM 3680 C C . SER B 1 33 ? -16.969 -28.734 -17.109 1 96.31 33 SER B C 1
ATOM 3682 O O . SER B 1 33 ? -16.328 -29.422 -17.906 1 96.31 33 SER B O 1
ATOM 3684 N N . GLY B 1 34 ? -16.812 -28.812 -15.836 1 97.06 34 GLY B N 1
ATOM 3685 C CA . GLY B 1 34 ? -15.906 -29.797 -15.25 1 97.06 34 GLY B CA 1
ATOM 3686 C C . GLY B 1 34 ? -15.758 -29.656 -13.75 1 97.06 34 GLY B C 1
ATOM 3687 O O . GLY B 1 34 ? -16.328 -28.75 -13.148 1 97.06 34 GLY B O 1
ATOM 3688 N N . VAL B 1 35 ? -15.109 -30.625 -13.141 1 98 35 VAL B N 1
ATOM 3689 C CA . VAL B 1 35 ? -14.773 -30.609 -11.719 1 98 35 VAL B CA 1
ATOM 3690 C C . VAL B 1 35 ? -13.273 -30.859 -11.539 1 98 35 VAL B C 1
ATOM 3692 O O . VAL B 1 35 ? -12.656 -31.562 -12.344 1 98 35 VAL B O 1
ATOM 3695 N N . PHE B 1 36 ? -12.727 -30.266 -10.516 1 97.81 36 PHE B N 1
ATOM 3696 C CA . PHE B 1 36 ? -11.289 -30.391 -10.312 1 97.81 36 PHE B CA 1
ATOM 3697 C C . PHE B 1 36 ? -10.961 -30.5 -8.828 1 97.81 36 PHE B C 1
ATOM 3699 O O . PHE B 1 36 ? -11.688 -29.969 -7.984 1 97.81 36 PHE B O 1
ATOM 3706 N N . VAL B 1 37 ? -9.898 -31.219 -8.516 1 98.25 37 VAL B N 1
ATOM 3707 C CA . VAL B 1 37 ? -9.359 -31.312 -7.164 1 98.25 37 VAL B CA 1
ATOM 3708 C C . VAL B 1 37 ? -8.195 -30.344 -7 1 98.25 37 VAL B C 1
ATOM 3710 O 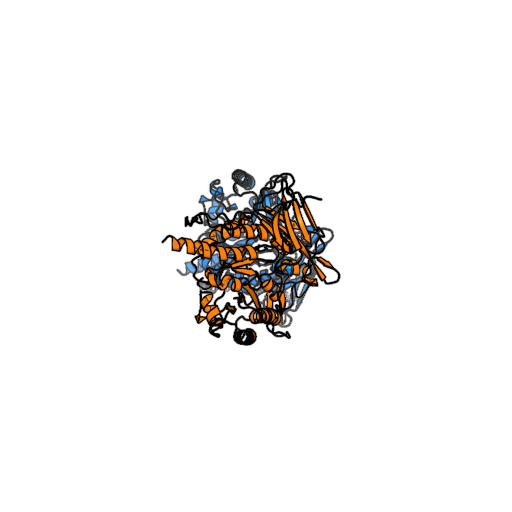O . VAL B 1 37 ? -7.344 -30.234 -7.887 1 98.25 37 VAL B O 1
ATOM 3713 N N . SER B 1 38 ? -8.195 -29.594 -5.973 1 98.19 38 SER B N 1
ATOM 3714 C CA . SER B 1 38 ? -7.125 -28.641 -5.688 1 98.19 38 SER B CA 1
ATOM 3715 C C . SER B 1 38 ? -6.75 -28.656 -4.211 1 98.19 38 SER B C 1
ATOM 3717 O O . SER B 1 38 ? -7.336 -29.406 -3.422 1 98.19 38 SER B O 1
ATOM 3719 N N . ILE B 1 39 ? -5.715 -27.922 -3.855 1 98.44 39 ILE B N 1
ATOM 3720 C CA . ILE B 1 39 ? -5.223 -27.844 -2.484 1 98.44 39 ILE B CA 1
ATOM 3721 C C . ILE B 1 39 ? -5.492 -26.453 -1.914 1 98.44 39 ILE B C 1
ATOM 3723 O O . ILE B 1 39 ? -4.934 -25.469 -2.385 1 98.44 39 ILE B O 1
ATOM 3727 N N . SER B 1 40 ? -6.266 -26.406 -0.906 1 98.12 40 SER B N 1
ATOM 3728 C CA . SER B 1 40 ? -6.637 -25.125 -0.3 1 98.12 40 SER B CA 1
ATOM 3729 C C . SER B 1 40 ? -5.422 -24.438 0.303 1 98.12 40 SER B C 1
ATOM 3731 O O . SER B 1 40 ? -4.523 -25.078 0.833 1 98.12 40 SER B O 1
ATOM 3733 N N . PRO B 1 41 ? -5.43 -23.094 0.231 1 96.88 41 PRO B N 1
ATOM 3734 C CA . PRO B 1 41 ? -4.34 -22.375 0.901 1 96.88 41 PRO B CA 1
ATOM 3735 C C . PRO B 1 41 ? -4.516 -22.328 2.418 1 96.88 41 PRO B C 1
ATOM 3737 O O . PRO B 1 41 ? -3.586 -21.953 3.137 1 96.88 41 PRO B O 1
ATOM 3740 N N . GLU B 1 42 ? -5.68 -22.641 2.877 1 94.19 42 GLU B N 1
ATOM 3741 C CA . GLU B 1 42 ? -5.852 -22.719 4.324 1 94.19 42 GLU B CA 1
ATOM 3742 C C . GLU B 1 42 ? -4.863 -23.703 4.945 1 94.19 42 GLU B C 1
ATOM 3744 O O . GLU B 1 42 ? -4.605 -24.766 4.387 1 94.19 42 GLU B O 1
ATOM 3749 N N . LEU B 1 43 ? -4.297 -23.266 6.102 1 92.62 43 LEU B N 1
ATOM 3750 C CA . LEU B 1 43 ? -3.211 -24.031 6.684 1 92.62 43 LEU B CA 1
ATOM 3751 C C . LEU B 1 43 ? -3.402 -24.188 8.188 1 92.62 43 LEU B C 1
ATOM 3753 O O . LEU B 1 43 ? -3.779 -23.234 8.875 1 92.62 43 LEU B O 1
ATOM 3757 N N . GLU B 1 44 ? -3.303 -25.359 8.594 1 89.06 44 GLU B N 1
ATOM 3758 C CA . GLU B 1 44 ? -3.24 -25.656 10.023 1 89.06 44 GLU B CA 1
ATOM 3759 C C . GLU B 1 44 ? -1.947 -26.391 10.375 1 89.06 44 GLU B C 1
ATOM 3761 O O . GLU B 1 44 ? -1.502 -27.266 9.641 1 89.06 44 GLU B O 1
ATOM 3766 N N . ILE B 1 45 ? -1.354 -25.953 11.422 1 88.31 45 ILE B N 1
ATOM 3767 C CA . ILE B 1 45 ? -0.143 -26.625 11.883 1 88.31 45 ILE B CA 1
ATOM 3768 C C . ILE B 1 45 ? -0.483 -27.562 13.031 1 88.31 45 ILE B C 1
ATOM 3770 O O . ILE B 1 45 ? -0.991 -27.141 14.07 1 88.31 45 ILE B O 1
ATOM 3774 N N . VAL B 1 46 ? -0.271 -28.797 12.805 1 84.75 46 VAL B N 1
ATOM 3775 C CA . VAL B 1 46 ? -0.478 -29.828 13.805 1 84.75 46 VAL B CA 1
ATOM 3776 C C . VAL B 1 46 ? 0.819 -30.609 14.023 1 84.75 46 VAL B C 1
ATOM 3778 O O . VAL B 1 46 ? 1.321 -31.25 13.102 1 84.75 46 VAL B O 1
ATOM 3781 N N . GLU B 1 47 ? 1.336 -30.609 15.227 1 83.69 47 GLU B N 1
ATOM 3782 C CA . GLU B 1 47 ? 2.582 -31.281 15.562 1 83.69 47 GLU B CA 1
ATOM 3783 C C . GLU B 1 47 ? 3.682 -30.953 14.555 1 83.69 47 GLU B C 1
ATOM 3785 O O . GLU B 1 47 ? 4.305 -31.844 13.984 1 83.69 47 GLU B O 1
ATOM 3790 N N . ASP B 1 48 ? 3.801 -29.703 14.07 1 80.25 48 ASP B N 1
ATOM 3791 C CA . ASP B 1 48 ? 4.855 -29.141 13.219 1 80.25 48 ASP B CA 1
ATOM 3792 C C . ASP B 1 48 ? 4.652 -29.547 11.766 1 80.25 48 ASP B C 1
ATOM 3794 O O . ASP B 1 48 ? 5.578 -29.453 10.953 1 80.25 48 ASP B O 1
ATOM 3798 N N . GLN B 1 49 ? 3.48 -30.172 11.539 1 85.81 49 GLN B N 1
ATOM 3799 C CA . GLN B 1 49 ? 3.143 -30.484 10.156 1 85.81 49 GLN B CA 1
ATOM 3800 C C . GLN B 1 49 ? 2.123 -29.5 9.594 1 85.81 49 GLN B C 1
ATOM 3802 O O . GLN B 1 49 ? 1.162 -29.141 10.281 1 85.81 49 GLN B O 1
ATOM 3807 N N . LYS B 1 50 ? 2.391 -29.109 8.398 1 90.25 50 LYS B N 1
ATOM 3808 C CA . LYS B 1 50 ? 1.444 -28.25 7.699 1 90.25 50 LYS B CA 1
ATOM 3809 C C . LYS B 1 50 ? 0.361 -29.062 7.008 1 90.25 50 LYS B C 1
ATOM 3811 O O . LYS B 1 50 ? 0.656 -29.875 6.117 1 90.25 50 LYS B O 1
ATOM 3816 N N . LEU B 1 51 ? -0.8 -28.844 7.445 1 94.12 51 LEU B N 1
ATOM 3817 C CA . LEU B 1 51 ? -1.938 -29.547 6.867 1 94.12 51 LEU B CA 1
ATOM 3818 C C . LEU B 1 51 ? -2.879 -28.578 6.16 1 94.12 51 LEU B C 1
ATOM 3820 O O . LEU B 1 51 ? -3.252 -27.547 6.723 1 94.12 51 LEU B O 1
ATOM 3824 N N . ARG B 1 52 ? -3.207 -28.984 4.949 1 96.62 52 ARG B N 1
ATOM 3825 C CA . ARG B 1 52 ? -4.125 -28.188 4.148 1 96.62 52 ARG B CA 1
ATOM 3826 C C . ARG B 1 52 ? -5.281 -29.031 3.627 1 96.62 52 ARG B C 1
ATOM 3828 O O . ARG B 1 52 ? -5.078 -30.156 3.186 1 96.62 52 ARG B O 1
ATOM 3835 N N . PRO B 1 53 ? -6.512 -28.484 3.658 1 98 53 PRO B N 1
ATOM 3836 C CA . PRO B 1 53 ? -7.629 -29.25 3.104 1 98 53 PRO B CA 1
ATOM 3837 C C . PRO B 1 53 ? -7.57 -29.359 1.582 1 98 53 PRO B C 1
ATOM 3839 O O . PRO B 1 53 ? -7.156 -28.406 0.908 1 98 53 PRO B O 1
ATOM 3842 N N . LEU B 1 54 ? -7.969 -30.516 1.139 1 98.38 54 LEU B N 1
ATOM 3843 C CA . LEU B 1 54 ? -8.258 -30.609 -0.289 1 98.38 54 LEU B CA 1
ATOM 3844 C C . LEU B 1 54 ? -9.594 -29.953 -0.614 1 98.38 54 LEU B C 1
ATOM 3846 O O . LEU B 1 54 ? -10.484 -29.891 0.232 1 98.38 54 LEU B O 1
ATOM 3850 N N . ALA B 1 55 ? -9.656 -29.406 -1.801 1 98.56 55 ALA B N 1
ATOM 3851 C CA . ALA B 1 55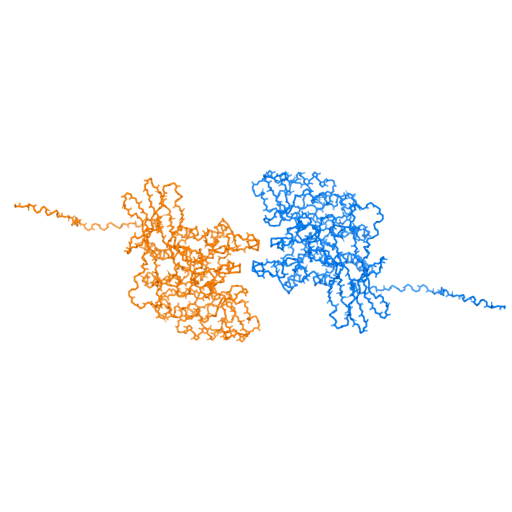 ? -10.883 -28.766 -2.248 1 98.56 55 ALA B CA 1
ATOM 3852 C C . ALA B 1 55 ? -11.336 -29.312 -3.6 1 98.56 55 ALA B C 1
ATOM 3854 O O . ALA B 1 55 ? -10.531 -29.891 -4.34 1 98.56 55 ALA B O 1
ATOM 3855 N N . VAL B 1 56 ? -12.625 -29.203 -3.844 1 98.44 56 VAL B N 1
ATOM 3856 C CA . VAL B 1 56 ? -13.18 -29.516 -5.156 1 98.44 56 VAL B CA 1
ATOM 3857 C C . VAL B 1 56 ? -13.828 -28.266 -5.75 1 98.44 56 VAL B C 1
ATOM 3859 O O . VAL B 1 56 ? -14.594 -27.578 -5.07 1 98.44 56 VAL B O 1
ATOM 3862 N N . SER B 1 57 ? -13.461 -27.969 -6.934 1 98.19 57 SER B N 1
ATOM 3863 C CA . SER B 1 57 ? -14.078 -26.875 -7.664 1 98.19 57 SER B CA 1
ATOM 3864 C C . SER B 1 57 ? -14.852 -27.391 -8.875 1 98.19 57 SER B C 1
ATOM 3866 O O . SER B 1 57 ? -14.586 -28.484 -9.375 1 98.19 57 SER B O 1
ATOM 3868 N N . TRP B 1 58 ? -15.922 -26.625 -9.242 1 98 58 TRP B N 1
ATOM 3869 C CA . TRP B 1 58 ? -16.703 -26.906 -10.438 1 98 58 TRP B CA 1
ATOM 3870 C C . TRP B 1 58 ? -16.969 -25.625 -11.227 1 98 58 TRP B C 1
ATOM 3872 O O . TRP B 1 58 ? -16.891 -24.531 -10.68 1 98 58 TRP B O 1
ATOM 3882 N N . PHE B 1 59 ? -17.125 -25.812 -12.492 1 97.56 59 PHE B N 1
ATOM 3883 C CA . PHE B 1 59 ? -17.469 -24.688 -13.352 1 97.56 59 PHE B CA 1
ATOM 3884 C C . PHE B 1 59 ? -18.453 -25.094 -14.438 1 97.56 59 PHE B C 1
ATOM 3886 O O . PHE B 1 59 ? -18.391 -26.219 -14.938 1 97.56 59 PHE B O 1
ATOM 3893 N N . GLY B 1 60 ? -19.391 -24.234 -14.789 1 96.44 60 GLY B N 1
ATOM 3894 C CA . GLY B 1 60 ? -20.312 -24.422 -15.898 1 96.44 60 GLY B CA 1
ATOM 3895 C C . GLY B 1 60 ? -21.312 -25.531 -15.672 1 96.44 60 GLY B C 1
ATOM 3896 O O . GLY B 1 60 ? -21.766 -26.172 -16.625 1 96.44 60 GLY B O 1
ATOM 3897 N N . ILE B 1 61 ? -21.562 -25.906 -14.477 1 96.19 61 ILE B N 1
ATOM 3898 C CA . ILE B 1 61 ? -22.422 -27.047 -14.203 1 96.19 61 ILE B CA 1
ATOM 3899 C C . ILE B 1 61 ? -23.859 -26.578 -14.031 1 96.19 61 ILE B C 1
ATOM 3901 O O . ILE B 1 61 ? -24.141 -25.703 -13.211 1 96.19 61 ILE B O 1
ATOM 3905 N N . ASN B 1 62 ? -24.719 -27.016 -14.836 1 94.88 62 ASN B N 1
ATOM 3906 C CA . ASN B 1 62 ? -26.156 -26.859 -14.648 1 94.88 62 ASN B CA 1
ATOM 3907 C C . ASN B 1 62 ? -26.75 -28.031 -13.883 1 94.88 62 ASN B C 1
ATOM 3909 O O . ASN B 1 62 ? -27.281 -28.969 -14.477 1 94.88 62 ASN B O 1
ATOM 3913 N N . ALA B 1 63 ? -26.781 -27.906 -12.617 1 96.38 63 ALA B N 1
ATOM 3914 C CA . ALA B 1 63 ? -27.109 -29.016 -11.727 1 96.38 63 ALA B CA 1
ATOM 3915 C C . ALA B 1 63 ? -28.609 -29.328 -11.781 1 96.38 63 ALA B C 1
ATOM 3917 O O . ALA B 1 63 ? -29.438 -28.422 -11.867 1 96.38 63 ALA B O 1
ATOM 3918 N N . GLN B 1 64 ? -29 -30.547 -11.758 1 95.88 64 GLN B N 1
ATOM 3919 C CA . GLN B 1 64 ? -30.359 -31.047 -11.672 1 95.88 64 GLN B CA 1
ATOM 3920 C C . GLN B 1 64 ? -30.625 -31.672 -10.305 1 95.88 64 GLN B C 1
ATOM 3922 O O . GLN B 1 64 ? -29.703 -31.953 -9.555 1 95.88 64 GLN B O 1
ATOM 3927 N N . LYS B 1 65 ? -31.938 -31.781 -10.039 1 96.12 65 LYS B N 1
ATOM 3928 C CA . LYS B 1 65 ? -32.312 -32.438 -8.781 1 96.12 65 LYS B CA 1
ATOM 3929 C C . LYS B 1 65 ? -31.703 -33.844 -8.695 1 96.12 65 LYS B C 1
ATOM 3931 O O . LYS B 1 65 ? -31.828 -34.625 -9.641 1 96.12 65 LYS B O 1
ATOM 3936 N N . GLY B 1 66 ? -30.984 -34.125 -7.625 1 96.06 66 GLY B N 1
ATOM 3937 C CA . GLY B 1 66 ? -30.391 -35.438 -7.414 1 96.06 66 GLY B CA 1
ATOM 3938 C C . GLY B 1 66 ? -28.891 -35.469 -7.715 1 96.06 66 GLY B C 1
ATOM 3939 O O . GLY B 1 66 ? -28.203 -36.406 -7.316 1 96.06 66 GLY B O 1
ATOM 3940 N N . ASP B 1 67 ? -28.422 -34.469 -8.422 1 97.69 67 ASP B N 1
ATOM 3941 C CA . ASP B 1 67 ? -26.984 -34.406 -8.734 1 97.69 67 ASP B CA 1
ATOM 3942 C C . ASP B 1 67 ? -26.172 -34.188 -7.469 1 97.69 67 ASP B C 1
ATOM 3944 O O . ASP B 1 67 ? -26.609 -33.469 -6.559 1 97.69 67 ASP B O 1
ATOM 3948 N N . TYR B 1 68 ? -25.016 -34.75 -7.387 1 97.69 68 TYR B N 1
ATOM 3949 C CA . TYR B 1 68 ? -24.141 -34.469 -6.25 1 97.69 68 TYR B CA 1
ATOM 3950 C C . TYR B 1 68 ? -22.672 -34.531 -6.66 1 97.69 68 TYR B C 1
ATOM 3952 O O . TYR B 1 68 ? -22.344 -35.094 -7.707 1 97.69 68 TYR B O 1
ATOM 3960 N N . LEU B 1 69 ? -21.891 -33.906 -5.949 1 98.06 69 LEU B N 1
ATOM 3961 C CA . LEU B 1 69 ? -20.438 -33.812 -6.09 1 98.06 69 LEU B CA 1
ATOM 3962 C C . LEU B 1 69 ? -19.734 -34.594 -4.973 1 98.06 69 LEU B C 1
ATOM 3964 O O . LEU B 1 69 ? -20.109 -34.469 -3.803 1 98.06 69 LEU B O 1
ATOM 3968 N N . GLU B 1 70 ? -18.75 -35.406 -5.297 1 97.88 70 GLU B N 1
ATOM 3969 C CA . GLU B 1 70 ? -18.047 -36.156 -4.258 1 97.88 70 GLU B CA 1
ATOM 3970 C C . GLU B 1 70 ? -16.531 -36.062 -4.457 1 97.88 70 GLU B C 1
ATOM 3972 O O . GLU B 1 70 ? -16.062 -35.844 -5.57 1 97.88 70 GLU B O 1
ATOM 3977 N N . LEU B 1 71 ? -15.852 -36.094 -3.432 1 98.62 71 LEU B N 1
ATOM 3978 C CA . LEU B 1 71 ? -14.422 -36.375 -3.377 1 98.62 71 LEU B CA 1
ATOM 3979 C C . LEU B 1 71 ? -14.148 -37.688 -2.668 1 98.62 71 LEU B C 1
ATOM 3981 O O . LEU B 1 71 ? -14.531 -37.875 -1.509 1 98.62 71 LEU B O 1
ATOM 3985 N N . VAL B 1 72 ? -13.516 -38.594 -3.375 1 97.75 72 VAL B N 1
ATOM 3986 C CA . VAL B 1 72 ? -13.305 -39.906 -2.811 1 97.75 72 VAL B CA 1
ATOM 3987 C C . VAL B 1 72 ? -11.836 -40.312 -2.914 1 97.75 72 VAL B C 1
ATOM 3989 O O . VAL B 1 72 ? -11.125 -39.812 -3.803 1 97.75 72 VAL B O 1
ATOM 3992 N N . HIS B 1 73 ? -11.438 -41.094 -1.98 1 97.19 73 HIS B N 1
ATOM 3993 C CA . HIS B 1 73 ? -10.148 -41.75 -2.127 1 97.19 73 HIS B CA 1
ATOM 3994 C C . HIS B 1 73 ? -10.258 -42.969 -3.037 1 97.19 73 HIS B C 1
ATOM 3996 O O . HIS B 1 73 ? -10.992 -43.906 -2.734 1 97.19 73 HIS B O 1
ATOM 4002 N N . SER B 1 74 ? -9.531 -43 -4.078 1 93.5 74 SER B N 1
ATOM 4003 C CA . SER B 1 74 ? -9.734 -43.969 -5.133 1 93.5 74 SER B CA 1
ATOM 4004 C C . SER B 1 74 ? -9.344 -45.375 -4.66 1 93.5 74 SER B C 1
ATOM 4006 O O . SER B 1 74 ? -9.883 -46.375 -5.148 1 93.5 74 SER B O 1
ATOM 4008 N N . GLU B 1 75 ? -8.453 -45.562 -3.686 1 93.31 75 GLU B N 1
ATOM 4009 C CA . GLU B 1 75 ? -7.984 -46.844 -3.227 1 93.31 75 GLU B CA 1
ATOM 4010 C C . GLU B 1 75 ? -8.828 -47.375 -2.062 1 93.31 75 GLU B C 1
ATOM 4012 O O . GLU B 1 75 ? -9.188 -48.531 -2.021 1 93.31 75 GLU B O 1
ATOM 4017 N N . THR B 1 76 ? -9.18 -46.469 -1.16 1 95.19 76 THR B N 1
ATOM 4018 C CA . THR B 1 76 ? -9.867 -46.906 0.051 1 95.19 76 THR B CA 1
ATOM 4019 C C . THR B 1 76 ? -11.375 -46.75 -0.09 1 95.19 76 THR B C 1
ATOM 4021 O O . THR B 1 76 ? -12.148 -47.344 0.668 1 95.19 76 THR B O 1
ATOM 4024 N N . GLY B 1 77 ? -11.758 -45.875 -0.924 1 94.38 77 GLY B N 1
ATOM 4025 C CA . GLY B 1 77 ? -13.18 -45.625 -1.094 1 94.38 77 GLY B CA 1
ATOM 4026 C C . GLY B 1 77 ? -13.711 -44.594 -0.1 1 94.38 77 GLY B C 1
ATOM 4027 O O . GLY B 1 77 ? -14.898 -44.281 -0.127 1 94.38 77 GLY B O 1
ATOM 4028 N N . ALA B 1 78 ? -12.82 -44.094 0.676 1 96.75 78 ALA B N 1
ATOM 4029 C CA . ALA B 1 78 ? -13.242 -43.094 1.659 1 96.75 78 ALA B CA 1
ATOM 4030 C C . ALA B 1 78 ? -13.836 -41.875 0.976 1 96.75 78 ALA B C 1
ATOM 4032 O O . ALA B 1 78 ? -13.305 -41.375 -0.03 1 96.75 78 ALA B O 1
ATOM 4033 N N . VAL B 1 79 ? -15.016 -41.406 1.521 1 97.31 79 VAL B N 1
ATOM 4034 C CA . VAL B 1 79 ? -15.703 -40.25 0.974 1 97.31 79 VAL B CA 1
ATOM 4035 C C . VAL B 1 79 ? -15.406 -39 1.834 1 97.31 79 VAL B C 1
ATOM 4037 O O . VAL B 1 79 ? -15.656 -39.031 3.041 1 97.31 79 VAL B O 1
ATOM 4040 N N . PHE B 1 80 ? -14.922 -37.938 1.198 1 97.88 80 PHE B N 1
ATOM 4041 C CA . PHE B 1 80 ? -14.516 -36.75 1.941 1 97.88 80 PHE B CA 1
ATOM 4042 C C . PHE B 1 80 ? -15.492 -35.594 1.699 1 97.88 80 PHE B C 1
ATOM 4044 O O . PHE B 1 80 ? -15.555 -34.656 2.492 1 97.88 80 PHE B O 1
ATOM 4051 N N . ILE B 1 81 ? -16.078 -35.562 0.545 1 96.62 81 ILE B N 1
ATOM 4052 C CA . ILE B 1 81 ? -17.141 -34.625 0.185 1 96.62 81 ILE B CA 1
ATOM 4053 C C . ILE B 1 81 ? -18.328 -35.375 -0.406 1 96.62 81 ILE B C 1
ATOM 4055 O O . ILE B 1 81 ? -18.141 -36.312 -1.189 1 96.62 81 ILE B O 1
ATOM 4059 N N . ASN B 1 82 ? -19.438 -35.125 0.026 1 96.38 82 ASN B N 1
ATOM 4060 C CA . ASN B 1 82 ? -20.719 -35.469 -0.575 1 96.38 82 ASN B CA 1
ATOM 4061 C C . ASN B 1 82 ? -21.703 -34.312 -0.558 1 96.38 82 ASN B C 1
ATOM 4063 O O . ASN B 1 82 ? -22.453 -34.125 0.399 1 96.38 82 ASN B O 1
ATOM 4067 N N . LEU B 1 83 ? -21.656 -33.625 -1.653 1 96.81 83 LEU B N 1
ATOM 4068 C CA . LEU B 1 83 ? -22.344 -32.312 -1.685 1 96.81 83 LEU B CA 1
ATOM 4069 C C . LEU B 1 83 ? -23.484 -32.344 -2.693 1 96.81 83 LEU B C 1
ATOM 4071 O O . LEU B 1 83 ? -23.281 -32.625 -3.875 1 96.81 83 LEU B O 1
ATOM 4075 N N . THR B 1 84 ? -24.703 -32.062 -2.225 1 96.12 84 THR B N 1
ATOM 4076 C CA . THR B 1 84 ? -25.844 -31.891 -3.129 1 96.12 84 THR B CA 1
ATOM 4077 C C . THR B 1 84 ? -25.688 -30.609 -3.963 1 96.12 84 THR B C 1
ATOM 4079 O O . THR B 1 84 ? -25.5 -29.531 -3.418 1 96.12 84 THR B O 1
ATOM 4082 N N . MET B 1 85 ? -25.797 -30.781 -5.219 1 94.88 85 MET B N 1
ATOM 4083 C CA . MET B 1 85 ? -25.406 -29.703 -6.129 1 94.88 85 MET B CA 1
ATOM 4084 C C . MET B 1 85 ? -26.625 -28.891 -6.551 1 94.88 85 MET B C 1
ATOM 4086 O O . MET B 1 85 ? -26.484 -27.75 -7 1 94.88 85 MET B O 1
ATOM 4090 N N . TYR B 1 86 ? -27.766 -29.422 -6.168 1 88.75 86 TYR B N 1
ATOM 4091 C CA . TYR B 1 86 ? -28.984 -28.75 -6.641 1 88.75 86 TYR B CA 1
ATOM 4092 C C . TYR B 1 86 ? -29.125 -27.375 -6.016 1 88.75 86 TYR B C 1
ATOM 4094 O O . TYR B 1 86 ? -28.969 -27.219 -4.801 1 88.75 86 TYR B O 1
ATOM 4102 N N . GLU B 1 87 ? -29.312 -26.281 -6.738 1 89.75 87 GLU B N 1
ATOM 4103 C CA . GLU B 1 87 ? -29.578 -24.891 -6.348 1 89.75 87 GLU B CA 1
ATOM 4104 C C . GLU B 1 87 ? -28.281 -24.125 -6.148 1 89.75 87 GLU B C 1
ATOM 4106 O O . GLU B 1 87 ? -28.297 -22.953 -5.77 1 89.75 87 GLU B O 1
ATOM 4111 N N . LEU B 1 88 ? -27.109 -24.875 -6.273 1 93 88 LEU B N 1
ATOM 4112 C CA . LEU B 1 88 ? -25.844 -24.156 -6.184 1 93 88 LEU B CA 1
ATOM 4113 C C . LEU B 1 88 ? -25.547 -23.422 -7.492 1 93 88 LEU B C 1
ATOM 4115 O O . LEU B 1 88 ? -26.109 -23.766 -8.539 1 93 88 LEU B O 1
ATOM 4119 N N . GLU B 1 89 ? -24.719 -22.422 -7.395 1 95.25 89 GLU B N 1
ATOM 4120 C CA . GLU B 1 89 ? -24.266 -21.703 -8.578 1 95.25 89 GLU B CA 1
ATOM 4121 C C . GLU B 1 89 ? -23.484 -22.625 -9.516 1 95.25 89 GLU B C 1
ATOM 4123 O O . GLU B 1 89 ? -22.859 -23.578 -9.07 1 95.25 89 GLU B O 1
ATOM 4128 N N . PRO B 1 90 ? -23.5 -22.312 -10.781 1 96.81 90 PRO B N 1
ATOM 4129 C CA . PRO B 1 90 ? -22.828 -23.156 -11.766 1 96.81 90 PRO B CA 1
ATOM 4130 C C . PRO B 1 90 ? -21.328 -23.25 -11.531 1 96.81 90 PRO B C 1
ATOM 4132 O O . PRO B 1 90 ? -20.688 -24.188 -12 1 96.81 90 PRO B O 1
ATOM 4135 N N . ASP B 1 91 ? -20.797 -22.203 -10.906 1 97.25 91 ASP B N 1
ATOM 4136 C CA . ASP B 1 91 ? -19.391 -22.188 -10.547 1 97.25 91 ASP B CA 1
ATOM 4137 C C . ASP B 1 91 ? -19.203 -22.125 -9.031 1 97.25 91 ASP B C 1
ATOM 4139 O O . ASP B 1 91 ? -19.984 -21.469 -8.336 1 97.25 91 ASP B O 1
ATOM 4143 N N . GLY B 1 92 ? -18.219 -22.828 -8.602 1 96.62 92 GLY B N 1
ATOM 4144 C CA . GLY B 1 92 ? -17.969 -22.766 -7.168 1 96.62 92 GLY B CA 1
ATOM 4145 C C . GLY B 1 92 ? -16.891 -23.719 -6.715 1 96.62 92 GLY B C 1
ATOM 4146 O O . GLY B 1 92 ? -16.188 -24.312 -7.539 1 96.62 92 GLY B O 1
ATOM 4147 N N . TRP B 1 93 ? -16.656 -23.766 -5.418 1 97.69 93 TRP B N 1
ATOM 4148 C CA . TRP B 1 93 ? -15.719 -24.703 -4.816 1 97.69 93 TRP B CA 1
ATOM 4149 C C . TRP B 1 93 ? -16.094 -25 -3.363 1 97.69 93 TRP B C 1
ATOM 4151 O O . TRP B 1 93 ? -16.859 -24.25 -2.758 1 97.69 93 TRP B O 1
ATOM 4161 N N . VAL B 1 94 ? -15.625 -26.078 -2.846 1 97.69 94 VAL B N 1
ATOM 4162 C CA . VAL B 1 94 ? -15.859 -26.469 -1.46 1 97.69 94 VAL B CA 1
ATOM 4163 C C . VAL B 1 94 ? -14.633 -27.203 -0.909 1 97.69 94 VAL B C 1
ATOM 4165 O O . VAL B 1 94 ? -13.969 -27.938 -1.633 1 97.69 94 VAL B O 1
ATOM 4168 N N . GLU B 1 95 ? -14.289 -26.938 0.316 1 97.69 95 GLU B N 1
ATOM 4169 C CA . GLU B 1 95 ? -13.211 -27.656 0.99 1 97.69 95 GLU B CA 1
ATOM 4170 C C . GLU B 1 95 ? -13.695 -29 1.535 1 97.69 95 GLU B C 1
ATOM 4172 O O . GLU B 1 95 ? -14.867 -29.141 1.886 1 97.69 95 GLU B O 1
ATOM 4177 N N . SER B 1 96 ? -12.789 -29.828 1.608 1 97.81 96 SER B N 1
ATOM 4178 C CA . SER B 1 96 ? -13.094 -31.156 2.141 1 97.81 96 SER B CA 1
ATOM 4179 C C . SER B 1 96 ? -12.461 -31.359 3.512 1 97.81 96 SER B C 1
ATOM 4181 O O . SER B 1 96 ? -11.773 -30.469 4.023 1 97.81 96 SER B O 1
ATOM 4183 N N . ASN B 1 97 ? -12.805 -32.531 4.039 1 94.75 97 ASN B N 1
ATOM 4184 C CA . ASN B 1 97 ? -12.18 -32.906 5.301 1 94.75 97 ASN B CA 1
ATOM 4185 C C . ASN B 1 97 ? -10.906 -33.719 5.078 1 94.75 97 ASN B C 1
ATOM 4187 O O . ASN B 1 97 ? -10.281 -34.156 6.035 1 94.75 97 ASN B O 1
ATOM 4191 N N . ALA B 1 98 ? -10.547 -33.906 3.793 1 96.19 98 ALA B N 1
ATOM 4192 C CA . ALA B 1 98 ? -9.266 -34.562 3.506 1 96.19 98 ALA B CA 1
ATOM 4193 C C . ALA B 1 98 ? -8.109 -33.562 3.664 1 96.19 98 ALA B C 1
ATOM 4195 O O . ALA B 1 98 ? -8.164 -32.469 3.137 1 96.19 98 ALA B O 1
ATOM 4196 N N . THR B 1 99 ? -7.098 -34.031 4.344 1 94.38 99 THR B N 1
ATOM 4197 C CA . THR B 1 99 ? -5.953 -33.156 4.578 1 94.38 99 THR B CA 1
ATOM 4198 C C . THR B 1 99 ? -4.777 -33.562 3.693 1 94.38 99 THR B C 1
ATOM 4200 O O . THR B 1 99 ? -4.559 -34.75 3.438 1 94.38 99 THR B O 1
ATOM 4203 N N . TRP B 1 100 ? -4.141 -32.625 3.254 1 95.31 100 TRP B N 1
ATOM 4204 C CA . TRP B 1 100 ? -2.973 -32.75 2.389 1 95.31 100 TRP B CA 1
ATOM 4205 C C . TRP B 1 100 ? -1.72 -32.219 3.082 1 95.31 100 TRP B C 1
ATOM 4207 O O . TRP B 1 100 ? -1.718 -31.109 3.611 1 95.31 100 TRP B O 1
ATOM 4217 N N . ASP B 1 101 ? -0.645 -33 3.098 1 92.94 101 ASP B N 1
ATOM 4218 C CA . ASP B 1 101 ? 0.597 -32.562 3.729 1 92.94 101 ASP B CA 1
ATOM 4219 C C . ASP B 1 101 ? 1.757 -32.594 2.736 1 92.94 101 ASP B C 1
ATOM 4221 O O . ASP B 1 101 ? 2.906 -32.344 3.109 1 92.94 101 ASP B O 1
ATOM 4225 N N . GLY B 1 102 ? 1.517 -33 1.529 1 92.25 102 GLY B N 1
ATOM 4226 C CA . GLY B 1 102 ? 2.523 -33 0.48 1 92.25 102 GLY B CA 1
ATOM 4227 C C . GLY B 1 102 ? 3.404 -34.219 0.49 1 92.25 102 GLY B C 1
ATOM 4228 O O . GLY B 1 102 ? 4.309 -34.344 -0.337 1 92.25 102 GLY B O 1
ATOM 4229 N N . SER B 1 103 ? 3.16 -35.156 1.331 1 91.62 103 SER B N 1
ATOM 4230 C CA . SER B 1 103 ? 4.043 -36.312 1.515 1 91.62 103 SER B CA 1
ATOM 4231 C C . SER B 1 103 ? 3.986 -37.25 0.314 1 91.62 103 SER B C 1
ATOM 4233 O O . SER B 1 103 ? 4.91 -38.031 0.092 1 91.62 103 SER B O 1
ATOM 4235 N N . LEU B 1 104 ? 2.895 -37.156 -0.467 1 92.06 104 LEU B N 1
ATOM 4236 C CA . LEU B 1 104 ? 2.744 -38.062 -1.606 1 92.06 104 LEU B CA 1
ATOM 4237 C C . LEU B 1 104 ? 3.529 -37.531 -2.809 1 92.06 104 LEU B C 1
ATOM 4239 O O . LEU B 1 104 ? 3.697 -38.281 -3.797 1 92.06 104 LEU B O 1
ATOM 4243 N N . ILE B 1 105 ? 3.996 -36.312 -2.809 1 93.38 105 ILE B N 1
ATOM 4244 C CA . ILE B 1 105 ? 4.77 -35.781 -3.92 1 93.38 105 ILE B CA 1
ATOM 4245 C C . ILE B 1 105 ? 6.145 -36.438 -3.965 1 93.38 105 ILE B C 1
ATOM 4247 O O . ILE B 1 105 ? 6.875 -36.438 -2.971 1 93.38 105 ILE B O 1
ATOM 4251 N N . PRO B 1 106 ? 6.52 -36.938 -5.078 1 92.94 106 PRO B N 1
ATOM 4252 C CA . PRO B 1 106 ? 7.793 -37.656 -5.145 1 92.94 106 PRO B CA 1
ATOM 4253 C C . PRO B 1 106 ? 9 -36.719 -5.043 1 92.94 106 PRO B C 1
ATOM 4255 O O . PRO B 1 106 ? 8.945 -35.594 -5.512 1 92.94 106 PRO B O 1
ATOM 4258 N N . ASN B 1 107 ? 10.086 -37.281 -4.59 1 91.06 107 ASN B N 1
ATOM 4259 C CA . ASN B 1 107 ? 11.328 -36.5 -4.461 1 91.06 107 ASN B CA 1
ATOM 4260 C C . ASN B 1 107 ? 12.188 -36.625 -5.715 1 91.06 107 ASN B C 1
ATOM 4262 O O . ASN B 1 107 ? 13.211 -35.938 -5.84 1 91.06 107 ASN B O 1
ATOM 4266 N N . ASN B 1 108 ? 11.812 -37.438 -6.586 1 91.44 108 ASN B N 1
ATOM 4267 C CA . ASN B 1 108 ? 12.445 -37.594 -7.887 1 91.44 108 ASN B CA 1
ATOM 4268 C C . ASN B 1 108 ? 11.477 -38.188 -8.922 1 91.44 108 ASN B C 1
ATOM 4270 O O . ASN B 1 108 ? 10.391 -38.625 -8.57 1 91.44 108 ASN B O 1
ATOM 4274 N N . LEU B 1 109 ? 11.82 -38.062 -10.148 1 90.94 109 LEU B N 1
ATOM 4275 C CA . LEU B 1 109 ? 10.945 -38.531 -11.227 1 90.94 109 LEU B CA 1
ATOM 4276 C C . LEU B 1 109 ? 11.43 -39.844 -11.812 1 90.94 109 LEU B C 1
ATOM 4278 O O . LEU B 1 109 ? 11.102 -40.188 -12.953 1 90.94 109 LEU B O 1
ATOM 4282 N N . GLU B 1 110 ? 12.164 -40.625 -10.938 1 79.75 110 GLU B N 1
ATOM 4283 C CA . GLU B 1 110 ? 12.602 -41.938 -11.375 1 79.75 110 GLU B CA 1
ATOM 4284 C C . GLU B 1 110 ? 11.438 -42.938 -11.383 1 79.75 110 GLU B C 1
ATOM 4286 O O . GLU B 1 110 ? 10.695 -43.031 -10.406 1 79.75 110 GLU B O 1
ATOM 4291 N N . GLY B 1 111 ? 10.953 -43.469 -12.492 1 61.97 111 GLY B N 1
ATOM 4292 C CA . GLY B 1 111 ? 9.891 -44.438 -12.625 1 61.97 111 GLY B CA 1
ATOM 4293 C C . GLY B 1 111 ? 8.602 -43.875 -13.18 1 61.97 111 GLY B C 1
ATOM 4294 O O . GLY B 1 111 ? 8.539 -42.688 -13.5 1 61.97 111 GLY B O 1
ATOM 4295 N N . PRO B 1 112 ? 7.652 -44.844 -13.359 1 53.78 112 PRO B N 1
ATOM 4296 C CA . PRO B 1 112 ? 6.398 -44.406 -13.961 1 53.78 112 PRO B CA 1
ATOM 4297 C C . PRO B 1 112 ? 5.566 -43.531 -13.008 1 53.78 112 PRO B C 1
ATOM 4299 O O . PRO B 1 112 ? 5.355 -43.938 -11.852 1 53.78 112 PRO B O 1
ATOM 4302 N N . ALA B 1 113 ? 5.785 -42.375 -12.781 1 54.94 113 ALA B N 1
ATOM 4303 C CA . ALA B 1 113 ? 4.953 -41.625 -11.836 1 54.94 113 ALA B CA 1
ATOM 4304 C C . ALA B 1 113 ? 3.506 -41.562 -12.312 1 54.94 113 ALA B C 1
ATOM 4306 O O . ALA B 1 113 ? 3.242 -41.25 -13.477 1 54.94 113 ALA B O 1
ATOM 4307 N N . GLU B 1 114 ? 2.65 -42.5 -11.852 1 57.25 114 GLU B N 1
ATOM 4308 C CA . GLU B 1 114 ? 1.237 -42.25 -12.141 1 57.25 114 GLU B CA 1
ATOM 4309 C C . GLU B 1 114 ? 0.795 -40.875 -11.703 1 57.25 114 GLU B C 1
ATOM 4311 O O . GLU B 1 114 ? 0.753 -40.562 -10.508 1 57.25 114 GLU B O 1
ATOM 4316 N N . PRO B 1 115 ? 0.436 -40 -12.688 1 81.06 115 PRO B N 1
ATOM 4317 C CA . PRO B 1 115 ? 0.31 -38.531 -12.469 1 81.06 115 PRO B CA 1
ATOM 4318 C C . PRO B 1 115 ? -0.849 -38.188 -11.531 1 81.06 115 PRO B C 1
ATOM 4320 O O . PRO B 1 115 ? -0.787 -37.188 -10.82 1 81.06 115 PRO B O 1
ATOM 4323 N N . CYS B 1 116 ? -1.733 -39.25 -11.227 1 91.31 116 CYS B N 1
ATOM 4324 C CA . CYS B 1 116 ? -2.877 -38.875 -10.398 1 91.31 116 CYS B CA 1
ATOM 4325 C C . CYS B 1 116 ? -2.701 -39.406 -8.977 1 91.31 116 CYS B C 1
ATOM 4327 O O . CYS B 1 116 ? -2.422 -40.594 -8.773 1 91.31 116 CYS B O 1
ATOM 4329 N N . PHE B 1 117 ? -2.811 -38.594 -7.965 1 94.38 117 PHE B N 1
ATOM 4330 C CA . PHE B 1 117 ? -2.912 -39 -6.566 1 94.38 117 PHE B CA 1
ATOM 4331 C C . PHE B 1 117 ? -4.254 -39.656 -6.293 1 94.38 117 PHE B C 1
ATOM 4333 O O . PHE B 1 117 ? -5.168 -39.594 -7.117 1 94.38 117 PHE B O 1
ATOM 4340 N N . PRO B 1 118 ? -4.336 -40.406 -5.191 1 94.25 118 PRO B N 1
ATOM 4341 C CA . PRO B 1 118 ? -5.547 -41.188 -4.949 1 94.25 118 PRO B CA 1
ATOM 4342 C C . PRO B 1 118 ? -6.715 -40.312 -4.457 1 94.25 118 PRO B C 1
ATOM 4344 O O . PRO B 1 118 ? -7.426 -40.719 -3.531 1 94.25 118 PRO B O 1
ATOM 4347 N N . TYR B 1 119 ? -6.883 -39.188 -4.902 1 97.19 119 TYR B N 1
ATOM 4348 C CA . TYR B 1 119 ? -8.008 -38.312 -4.609 1 97.19 119 TYR B CA 1
ATOM 4349 C C . TYR B 1 119 ? -8.742 -37.906 -5.887 1 97.19 119 TYR B C 1
ATOM 4351 O O . TYR B 1 119 ? -8.18 -37.219 -6.742 1 97.19 119 TYR B O 1
ATOM 4359 N N . GLN B 1 120 ? -9.969 -38.344 -5.941 1 97.5 120 GLN B N 1
ATOM 4360 C CA . GLN B 1 120 ? -10.742 -38.156 -7.164 1 97.5 120 GLN B CA 1
ATOM 4361 C C . GLN B 1 120 ? -12.039 -37.406 -6.891 1 97.5 120 GLN B C 1
ATOM 4363 O O . GLN B 1 120 ? -12.789 -37.75 -5.977 1 97.5 120 GLN B O 1
ATOM 4368 N N . ALA B 1 121 ? -12.258 -36.406 -7.652 1 98.38 121 ALA B N 1
ATOM 4369 C CA . ALA B 1 121 ? -13.531 -35.688 -7.641 1 98.38 121 ALA B CA 1
ATOM 4370 C C . ALA B 1 121 ? -14.453 -36.188 -8.75 1 98.38 121 ALA B C 1
ATOM 4372 O O . ALA B 1 121 ? -14.008 -36.469 -9.859 1 98.38 121 ALA B O 1
ATOM 4373 N N . LYS B 1 122 ? -15.766 -36.281 -8.43 1 98.06 122 LYS B N 1
ATOM 4374 C CA . LYS B 1 122 ? -16.766 -36.719 -9.398 1 98.06 122 LYS B CA 1
ATOM 4375 C C . LYS B 1 122 ? -18.047 -35.938 -9.258 1 98.06 122 LYS B C 1
ATOM 4377 O O . LYS B 1 122 ? -18.484 -35.625 -8.148 1 98.06 122 LYS B O 1
ATOM 4382 N N . TYR B 1 123 ? -18.547 -35.5 -10.336 1 98.19 123 TYR B N 1
ATOM 4383 C CA . TYR B 1 123 ? -19.906 -35.031 -10.422 1 98.19 123 TYR B CA 1
ATOM 4384 C C . TYR B 1 123 ? -20.844 -36.125 -10.922 1 98.19 123 TYR B C 1
ATOM 4386 O O . TYR B 1 123 ? -20.719 -36.594 -12.062 1 98.19 123 TYR B O 1
ATOM 4394 N N . ILE B 1 124 ? -21.844 -36.469 -10.141 1 97.94 124 ILE B N 1
ATOM 4395 C CA . ILE B 1 124 ? -22.641 -37.688 -10.383 1 97.94 124 ILE B CA 1
ATOM 4396 C C . ILE B 1 124 ? -24.078 -37.281 -10.688 1 97.94 124 ILE B C 1
ATOM 4398 O O . ILE B 1 124 ? -24.688 -36.5 -9.945 1 97.94 124 ILE B O 1
ATOM 4402 N N . ARG B 1 125 ? -24.531 -37.75 -11.789 1 97.19 125 ARG B N 1
ATOM 4403 C CA . ARG B 1 125 ? -25.938 -37.688 -12.164 1 97.19 125 ARG B CA 1
ATOM 4404 C C . ARG B 1 125 ? -26.516 -39.062 -12.445 1 97.19 125 ARG B C 1
ATOM 4406 O O . ARG B 1 125 ? -25.969 -39.812 -13.266 1 97.19 125 ARG B O 1
ATOM 4413 N N . ASP B 1 126 ? -27.625 -39.469 -11.82 1 95.5 126 ASP B N 1
ATOM 4414 C CA . ASP B 1 126 ? -28.281 -40.75 -12.008 1 95.5 126 ASP B CA 1
ATOM 4415 C C . ASP B 1 126 ? -27.312 -41.906 -11.859 1 95.5 126 ASP B C 1
ATOM 4417 O O . ASP B 1 126 ? -27.281 -42.812 -12.688 1 95.5 126 ASP B O 1
ATOM 4421 N N . GLY B 1 127 ? -26.391 -41.719 -10.945 1 93.69 127 GLY B N 1
ATOM 4422 C CA . GLY B 1 127 ? -25.453 -42.781 -10.602 1 93.69 127 GLY B CA 1
ATOM 4423 C C . GLY B 1 127 ? -24.234 -42.812 -11.5 1 93.69 127 GLY B C 1
ATOM 4424 O O . GLY B 1 127 ? -23.328 -43.625 -11.281 1 93.69 127 GLY B O 1
ATOM 4425 N N . ASN B 1 128 ? -24.219 -41.906 -12.477 1 96.12 128 ASN B N 1
ATOM 4426 C CA . ASN B 1 128 ? -23.094 -41.875 -13.406 1 96.12 128 ASN B CA 1
ATOM 4427 C C . ASN B 1 128 ? -22.234 -40.625 -13.195 1 96.12 128 ASN B C 1
ATOM 4429 O O . ASN B 1 128 ? -22.766 -39.531 -12.992 1 96.12 128 ASN B O 1
ATOM 4433 N N . ALA B 1 129 ? -20.938 -40.844 -13.219 1 96.69 129 ALA B N 1
ATOM 4434 C CA . ALA B 1 129 ? -20.031 -39.719 -13.141 1 96.69 129 ALA B CA 1
ATOM 4435 C C . ALA B 1 129 ? -19.953 -38.969 -14.469 1 96.69 129 ALA B C 1
ATOM 4437 O O . ALA B 1 129 ? -19.359 -39.469 -15.43 1 96.69 129 ALA B O 1
ATOM 4438 N N . LEU B 1 130 ? -20.547 -37.844 -14.578 1 96.81 130 LEU B N 1
ATOM 4439 C CA . LEU B 1 130 ? -20.531 -37.031 -15.797 1 96.81 130 LEU B CA 1
ATOM 4440 C C . LEU B 1 130 ? -19.172 -36.375 -15.984 1 96.81 130 LEU B C 1
ATOM 4442 O O . LEU B 1 130 ? -18.703 -36.219 -17.109 1 96.81 130 LEU B O 1
ATOM 4446 N N . TYR B 1 131 ? -18.625 -35.906 -14.922 1 97.19 131 TYR B N 1
ATOM 4447 C CA . TYR B 1 131 ? -17.297 -35.281 -14.891 1 97.19 131 TYR B CA 1
ATOM 4448 C C . TYR B 1 131 ? -16.453 -35.875 -13.766 1 97.19 131 TYR B C 1
ATOM 4450 O O . TYR B 1 131 ? -16.984 -36.219 -12.703 1 97.19 131 TYR B O 1
ATOM 4458 N N . SER B 1 132 ? -15.172 -36 -14.008 1 97.12 132 SER B N 1
ATOM 4459 C CA . SER B 1 132 ? -14.258 -36.531 -12.992 1 97.12 132 SER B CA 1
ATOM 4460 C C . SER B 1 132 ? -12.852 -36 -13.188 1 97.12 132 SER B C 1
ATOM 4462 O O . SER B 1 132 ? -12.469 -35.625 -14.305 1 97.12 132 SER B O 1
ATOM 4464 N N . SER B 1 133 ? -12.18 -35.844 -12.156 1 96.31 133 SER B N 1
ATOM 4465 C CA . SER B 1 133 ? -10.773 -35.438 -12.148 1 96.31 133 SER B CA 1
ATOM 4466 C C . SER B 1 133 ? -10.062 -35.906 -10.898 1 96.31 133 SER B C 1
ATOM 4468 O O . SER B 1 133 ? -10.703 -36.375 -9.945 1 96.31 133 SER B O 1
ATOM 4470 N N . CYS B 1 134 ? -8.82 -35.906 -10.891 1 96.31 134 CYS B N 1
ATOM 4471 C CA . CYS B 1 134 ? -8.016 -36.25 -9.727 1 96.31 134 CYS B CA 1
ATOM 4472 C C . CYS B 1 134 ? -6.957 -35.188 -9.461 1 96.31 134 CYS B C 1
ATOM 4474 O O . CYS B 1 134 ? -6.707 -34.344 -10.305 1 96.31 134 CYS B O 1
ATOM 4476 N N . LEU B 1 135 ? -6.516 -35.188 -8.25 1 95.69 135 LEU B N 1
ATOM 4477 C CA . LEU B 1 135 ? -5.305 -34.406 -8.008 1 95.69 135 LEU B CA 1
ATOM 4478 C C . LEU B 1 135 ? -4.129 -34.969 -8.789 1 95.69 135 LEU B C 1
ATOM 4480 O O . LEU B 1 135 ? -3.793 -36.156 -8.641 1 95.69 135 LEU B O 1
ATOM 4484 N N . ILE B 1 136 ? -3.51 -34.125 -9.609 1 94.31 136 ILE B N 1
ATOM 4485 C CA . ILE B 1 136 ? -2.611 -34.75 -10.594 1 94.31 136 ILE B CA 1
ATOM 4486 C C . ILE B 1 136 ? -1.345 -33.906 -10.711 1 94.31 136 ILE B C 1
ATOM 4488 O O . ILE B 1 136 ? -1.39 -32.656 -10.562 1 94.31 136 ILE B O 1
ATOM 4492 N N . LEU B 1 137 ? -0.206 -34.531 -10.969 1 95 137 LEU B N 1
ATOM 4493 C CA . LEU B 1 137 ? 1.043 -33.875 -11.352 1 95 137 LEU B CA 1
ATOM 4494 C C . LEU B 1 137 ? 1.185 -33.844 -12.875 1 95 137 LEU B C 1
ATOM 4496 O O . LEU B 1 137 ? 0.639 -34.688 -13.578 1 95 137 LEU B O 1
ATOM 4500 N N . ARG B 1 138 ? 1.833 -32.781 -13.359 1 94.19 138 ARG B N 1
ATOM 4501 C CA . ARG B 1 138 ? 2.09 -32.656 -14.789 1 94.19 138 ARG B CA 1
ATOM 4502 C C . ARG B 1 138 ? 3.533 -32.25 -15.055 1 94.19 138 ARG B C 1
ATOM 4504 O O . ARG B 1 138 ? 3.787 -31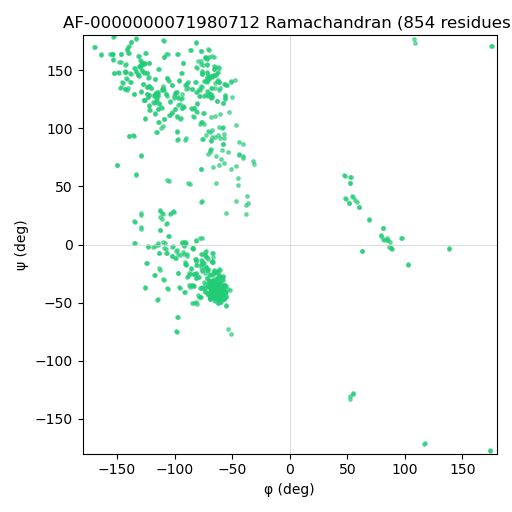.234 -15.727 1 94.19 138 ARG B O 1
ATOM 4511 N N . PRO B 1 139 ? 4.457 -33.094 -14.625 1 95.5 139 PRO B N 1
ATOM 4512 C CA . PRO B 1 139 ? 5.867 -32.688 -14.742 1 95.5 139 PRO B CA 1
ATOM 4513 C C . PRO B 1 139 ? 6.367 -32.719 -16.188 1 95.5 139 PRO B C 1
ATOM 4515 O O . PRO B 1 139 ? 7.438 -32.156 -16.469 1 95.5 139 PRO B O 1
ATOM 4518 N N . TYR B 1 140 ? 5.535 -33.344 -17.188 1 95.38 140 TYR B N 1
ATOM 4519 C CA . TYR B 1 140 ? 6.066 -33.531 -18.531 1 95.38 140 TYR B CA 1
ATOM 4520 C C . TYR B 1 140 ? 5.113 -33 -19.594 1 95.38 140 TYR B C 1
ATOM 4522 O O . TYR B 1 140 ? 5.109 -33.469 -20.734 1 95.38 140 TYR B O 1
ATOM 4530 N N . TRP B 1 141 ? 4.297 -32.031 -19.25 1 95.38 141 TRP B N 1
ATOM 4531 C CA . TRP B 1 141 ? 3.211 -31.688 -20.156 1 95.38 141 TRP B CA 1
ATOM 4532 C C . TRP B 1 141 ? 3.746 -31.016 -21.422 1 95.38 141 TRP B C 1
ATOM 4534 O O . TRP B 1 141 ? 3.166 -31.156 -22.5 1 95.38 141 TRP B O 1
ATOM 4544 N N . MET B 1 142 ? 4.828 -30.281 -21.359 1 96.88 142 MET B N 1
ATOM 4545 C CA . MET B 1 142 ? 5.379 -29.703 -22.578 1 96.88 142 MET B CA 1
ATOM 4546 C C . MET B 1 142 ? 5.965 -30.781 -23.484 1 96.88 142 MET B C 1
ATOM 4548 O O . MET B 1 142 ? 5.758 -30.75 -24.703 1 96.88 142 MET B O 1
ATOM 4552 N N . ARG B 1 143 ? 6.734 -31.656 -22.906 1 95 143 ARG B N 1
ATOM 4553 C CA . ARG B 1 143 ? 7.297 -32.781 -23.672 1 95 143 ARG B CA 1
ATOM 4554 C C . ARG B 1 143 ? 6.195 -33.594 -24.359 1 95 143 ARG B C 1
ATOM 4556 O O . ARG B 1 143 ? 6.34 -34 -25.516 1 95 143 ARG B O 1
ATOM 4563 N N . GLU B 1 144 ? 5.16 -33.781 -23.656 1 93.81 144 GLU B N 1
ATOM 4564 C CA . GLU B 1 144 ? 4.043 -34.562 -24.172 1 93.81 144 GLU B CA 1
ATOM 4565 C C . GLU B 1 144 ? 3.377 -33.875 -25.344 1 93.81 144 GLU B C 1
ATOM 4567 O O . GLU B 1 144 ? 2.74 -34.5 -26.188 1 93.81 144 GLU B O 1
ATOM 4572 N N . GLN B 1 145 ? 3.541 -32.594 -25.422 1 95.06 145 GLN B N 1
ATOM 4573 C CA . GLN B 1 145 ? 2.955 -31.812 -26.516 1 95.06 145 GLN B CA 1
ATOM 4574 C C . GLN B 1 145 ? 4.035 -31.281 -27.453 1 95.06 145 GLN B C 1
ATOM 4576 O O . GLN B 1 145 ? 3.824 -30.281 -28.141 1 95.06 145 GLN B O 1
ATOM 4581 N N . ARG B 1 146 ? 5.113 -31.859 -27.469 1 95.69 146 ARG B N 1
ATOM 4582 C CA . ARG B 1 146 ? 6.289 -31.344 -28.156 1 95.69 146 ARG B CA 1
ATOM 4583 C C . ARG B 1 146 ? 6.02 -31.172 -29.656 1 95.69 146 ARG B C 1
ATOM 4585 O O . ARG B 1 146 ? 6.387 -30.156 -30.25 1 95.69 146 ARG B O 1
ATOM 4592 N N . THR B 1 147 ? 5.426 -32.094 -30.266 1 93.94 147 THR B N 1
ATOM 4593 C CA . THR B 1 147 ? 5.176 -32.062 -31.703 1 93.94 147 THR B CA 1
ATOM 4594 C C . THR B 1 147 ? 4.324 -30.844 -32.062 1 93.94 147 THR B C 1
ATOM 4596 O O . THR B 1 147 ? 4.617 -30.156 -33.031 1 93.94 147 THR B O 1
ATOM 4599 N N . ASP B 1 148 ? 3.424 -30.594 -31.234 1 91.94 148 ASP B N 1
ATOM 4600 C CA . ASP B 1 148 ? 2.488 -29.516 -31.531 1 91.94 148 ASP B CA 1
ATOM 4601 C C . ASP B 1 148 ? 3.064 -28.156 -31.125 1 91.94 148 ASP B C 1
ATOM 4603 O O . ASP B 1 148 ? 2.742 -27.125 -31.719 1 91.94 148 ASP B O 1
ATOM 4607 N N . LEU B 1 149 ? 3.955 -28.172 -30.188 1 95.81 149 LEU B N 1
ATOM 4608 C CA . LEU B 1 149 ? 4.422 -26.922 -29.594 1 95.81 149 LEU B CA 1
ATOM 4609 C C . LEU B 1 149 ? 5.754 -26.5 -30.203 1 95.81 149 LEU B C 1
ATOM 4611 O O . LEU B 1 149 ? 6.172 -25.344 -30.047 1 95.81 149 LEU B O 1
ATOM 4615 N N . SER B 1 150 ? 6.359 -27.297 -30.906 1 96.25 150 SER B N 1
ATOM 4616 C CA . SER B 1 150 ? 7.723 -27.062 -31.375 1 96.25 150 SER B CA 1
ATOM 4617 C C . SER B 1 150 ? 7.805 -25.781 -32.219 1 96.25 150 SER B C 1
ATOM 4619 O O . SER B 1 150 ? 8.773 -25.031 -32.094 1 96.25 150 SER B O 1
ATOM 4621 N N . GLY B 1 151 ? 6.855 -25.547 -32.969 1 95.81 151 GLY B N 1
ATOM 4622 C CA . GLY B 1 151 ? 6.875 -24.391 -33.844 1 95.81 151 GLY B CA 1
ATOM 4623 C C . GLY B 1 151 ? 6.25 -23.156 -33.25 1 95.81 151 GLY B C 1
ATOM 4624 O O . GLY B 1 151 ? 6.254 -22.078 -33.844 1 95.81 151 GLY B O 1
ATOM 4625 N N . THR B 1 152 ? 5.77 -23.266 -32.062 1 96.12 152 THR B N 1
ATOM 4626 C CA . THR B 1 152 ? 5.07 -22.172 -31.406 1 96.12 152 THR B CA 1
ATOM 4627 C C . THR B 1 152 ? 6.059 -21.234 -30.719 1 96.12 152 THR B C 1
ATOM 4629 O O . THR B 1 152 ? 6.996 -21.688 -30.062 1 96.12 152 THR B O 1
ATOM 4632 N N . ARG B 1 153 ? 5.832 -19.922 -30.938 1 96.62 153 ARG B N 1
ATOM 4633 C CA . ARG B 1 153 ? 6.641 -18.922 -30.25 1 96.62 153 ARG B CA 1
ATOM 4634 C C . ARG B 1 153 ? 6.359 -18.938 -28.75 1 96.62 153 ARG B C 1
ATOM 4636 O O . ARG B 1 153 ? 5.211 -19.109 -28.328 1 96.62 153 ARG B O 1
ATOM 4643 N N . LEU B 1 154 ? 7.363 -18.703 -28 1 97.62 154 LEU B N 1
ATOM 4644 C CA . LEU B 1 154 ? 7.262 -18.781 -26.547 1 97.62 154 LEU B CA 1
ATOM 4645 C C . LEU B 1 154 ? 6.191 -17.812 -26.031 1 97.62 154 LEU B C 1
ATOM 4647 O O . LEU B 1 154 ? 5.465 -18.141 -25.078 1 97.62 154 LEU B O 1
ATOM 4651 N N . SER B 1 155 ? 6.027 -16.641 -26.625 1 97.44 155 SER B N 1
ATOM 4652 C CA . SER B 1 155 ? 5.059 -15.648 -26.188 1 97.44 155 SER B CA 1
ATOM 4653 C C . SER B 1 155 ? 3.635 -16.062 -26.547 1 97.44 155 SER B C 1
ATOM 4655 O O . SER B 1 155 ? 2.67 -15.438 -26.094 1 97.44 155 SER B O 1
ATOM 4657 N N . LYS B 1 156 ? 3.527 -17.172 -27.297 1 96.44 156 LYS B N 1
ATOM 4658 C CA . LYS B 1 156 ? 2.213 -17.656 -27.719 1 96.44 156 LYS B CA 1
ATOM 4659 C C . LYS B 1 156 ? 1.822 -18.938 -26.984 1 96.44 156 LYS B C 1
ATOM 4661 O O . LYS B 1 156 ? 0.75 -19.484 -27.234 1 96.44 156 LYS B O 1
ATOM 4666 N N . VAL B 1 157 ? 2.623 -19.344 -26.156 1 97.81 157 VAL B N 1
ATOM 4667 C CA . VAL B 1 157 ? 2.328 -20.516 -25.328 1 97.81 157 VAL B CA 1
ATOM 4668 C C . VAL B 1 157 ? 1.643 -20.047 -24.031 1 97.81 157 VAL B C 1
ATOM 4670 O O . VAL B 1 157 ? 2.016 -19.031 -23.453 1 97.81 157 VAL B O 1
ATOM 4673 N N . VAL B 1 158 ? 0.6 -20.75 -23.594 1 98.5 158 VAL B N 1
ATOM 4674 C CA . VAL B 1 158 ? 0.006 -20.5 -22.281 1 98.5 158 VAL B CA 1
ATOM 4675 C C . VAL B 1 158 ? 0.826 -21.188 -21.203 1 98.5 158 VAL B C 1
ATOM 4677 O O . VAL B 1 158 ? 0.865 -22.422 -21.141 1 98.5 158 VAL B O 1
ATOM 4680 N N . ILE B 1 159 ? 1.421 -20.391 -20.375 1 98.81 159 ILE B N 1
ATOM 4681 C CA . ILE B 1 159 ? 2.363 -20.922 -19.406 1 98.81 159 ILE B CA 1
ATOM 4682 C C . ILE B 1 159 ? 1.836 -20.656 -17.984 1 98.81 159 ILE B C 1
ATOM 4684 O O . ILE B 1 159 ? 1.703 -19.516 -17.562 1 98.81 159 ILE B O 1
ATOM 4688 N N . PRO B 1 160 ? 1.479 -21.688 -17.266 1 98.75 160 PRO B N 1
ATOM 4689 C CA . PRO B 1 160 ? 1.133 -21.484 -15.852 1 98.75 160 PRO B CA 1
ATOM 4690 C C . PRO B 1 160 ? 2.35 -21.172 -14.984 1 98.75 160 PRO B C 1
ATOM 4692 O O . PRO B 1 160 ? 3.434 -21.719 -15.211 1 98.75 160 PRO B O 1
ATOM 4695 N N . GLY B 1 161 ? 2.193 -20.25 -14.062 1 98.69 161 GLY B N 1
ATOM 4696 C CA . GLY B 1 161 ? 3.309 -19.859 -13.211 1 98.69 161 GLY B CA 1
ATOM 4697 C C . GLY B 1 161 ? 2.875 -19.328 -11.859 1 98.69 161 GLY B C 1
ATOM 4698 O O . GLY B 1 161 ? 1.689 -19.359 -11.531 1 98.69 161 GLY B O 1
ATOM 4699 N N . THR B 1 162 ? 3.896 -18.984 -11.062 1 98.38 162 THR B N 1
ATOM 4700 C CA . THR B 1 162 ? 3.66 -18.516 -9.703 1 98.38 162 THR B CA 1
ATOM 4701 C C . THR B 1 162 ? 4.141 -17.078 -9.531 1 98.38 162 THR B C 1
ATOM 4703 O O . THR B 1 162 ? 5.219 -16.719 -10.016 1 98.38 162 THR B O 1
ATOM 4706 N N . HIS B 1 163 ? 3.244 -16.281 -9 1 97.88 163 HIS B N 1
ATOM 4707 C CA . HIS B 1 163 ? 3.631 -14.953 -8.555 1 97.88 163 HIS B CA 1
ATOM 4708 C C . HIS B 1 163 ? 4.473 -15.016 -7.285 1 97.88 163 HIS B C 1
ATOM 4710 O O . HIS B 1 163 ? 4.145 -15.75 -6.352 1 97.88 163 HIS B O 1
ATOM 4716 N N . ASP B 1 164 ? 5.598 -14.289 -7.293 1 98 164 ASP B N 1
ATOM 4717 C CA . ASP B 1 164 ? 6.469 -14.297 -6.121 1 98 164 ASP B CA 1
ATOM 4718 C C . ASP B 1 164 ? 6.715 -15.719 -5.633 1 98 164 ASP B C 1
ATOM 4720 O O . ASP B 1 164 ? 6.496 -16.031 -4.457 1 98 164 ASP B O 1
ATOM 4724 N N . ALA B 1 165 ? 7.25 -16.484 -6.465 1 98.5 165 ALA B N 1
ATOM 4725 C CA . ALA B 1 165 ? 7.352 -17.938 -6.312 1 98.5 165 ALA B CA 1
ATOM 4726 C C . ALA B 1 165 ? 8.195 -18.297 -5.094 1 98.5 165 ALA B C 1
ATOM 4728 O O . ALA B 1 165 ? 8.008 -19.359 -4.488 1 98.5 165 ALA B O 1
ATOM 4729 N N . GLY B 1 166 ? 9.102 -17.469 -4.754 1 97.81 166 GLY B N 1
ATOM 4730 C CA . GLY B 1 166 ? 10.016 -17.75 -3.658 1 97.81 166 GLY B CA 1
ATOM 4731 C C . GLY B 1 166 ? 9.414 -17.469 -2.293 1 97.81 166 GLY B C 1
ATOM 4732 O O . GLY B 1 166 ? 9.953 -17.922 -1.273 1 97.81 166 GLY B O 1
ATOM 4733 N N . ALA B 1 167 ? 8.391 -16.734 -2.248 1 97.38 167 ALA B N 1
ATOM 4734 C CA . ALA B 1 167 ? 7.73 -16.438 -0.978 1 97.38 167 ALA B CA 1
ATOM 4735 C C . ALA B 1 167 ? 6.887 -17.609 -0.508 1 97.38 167 ALA B C 1
ATOM 4737 O O . ALA B 1 167 ? 5.672 -17.484 -0.34 1 97.38 167 ALA B O 1
ATOM 4738 N N . THR B 1 168 ? 7.531 -18.703 -0.21 1 97.19 168 THR B N 1
ATOM 4739 C CA . THR B 1 168 ? 6.887 -19.953 0.178 1 97.19 168 THR B CA 1
ATOM 4740 C C . THR B 1 168 ? 7.055 -20.203 1.674 1 97.19 168 THR B C 1
ATOM 4742 O O . THR B 1 168 ? 8.094 -19.875 2.25 1 97.19 168 THR B O 1
ATOM 4745 N N . SER B 1 169 ? 6.023 -20.766 2.275 1 94.94 169 SER B N 1
ATOM 4746 C CA . SER B 1 169 ? 6.109 -21.156 3.68 1 94.94 169 SER B CA 1
ATOM 4747 C C . SER B 1 169 ? 6.805 -22.5 3.844 1 94.94 169 SER B C 1
ATOM 4749 O O . SER B 1 169 ? 6.926 -23.016 4.957 1 94.94 169 SER B O 1
ATOM 4751 N N . TYR B 1 170 ? 7.258 -23.031 2.76 1 94 170 TYR B N 1
ATOM 4752 C CA . TYR B 1 170 ? 7.832 -24.375 2.729 1 94 170 TYR B CA 1
ATOM 4753 C C . TYR B 1 170 ? 9 -24.5 3.705 1 94 170 TYR B C 1
ATOM 4755 O O . TYR B 1 170 ? 9.164 -25.531 4.355 1 94 170 TYR B O 1
ATOM 4763 N N . PHE B 1 171 ? 9.789 -23.469 3.854 1 90 171 PHE B N 1
ATOM 4764 C CA . PHE B 1 171 ? 11.023 -23.516 4.629 1 90 171 PHE B CA 1
ATOM 4765 C C . PHE B 1 171 ? 10.773 -23.125 6.078 1 90 171 PHE B C 1
ATOM 4767 O O . PHE B 1 171 ? 11.664 -23.219 6.922 1 90 171 PHE B O 1
ATOM 4774 N N . SER B 1 172 ? 9.641 -22.5 6.363 1 81.5 172 SER B N 1
ATOM 4775 C CA . SER B 1 172 ? 9.352 -22.031 7.719 1 81.5 172 SER B CA 1
ATOM 4776 C C . SER B 1 172 ? 7.895 -22.266 8.086 1 81.5 172 SER B C 1
ATOM 4778 O O . SER B 1 172 ? 7.051 -21.391 7.91 1 81.5 172 SER B O 1
ATOM 4780 N N . SER B 1 173 ? 7.562 -23.312 8.68 1 67.38 173 SER B N 1
ATOM 4781 C CA . SER B 1 173 ? 6.168 -23.656 8.938 1 67.38 173 SER B CA 1
ATOM 4782 C C . SER B 1 173 ? 5.582 -22.797 10.047 1 67.38 173 SER B C 1
ATOM 4784 O O . SER B 1 173 ? 4.477 -22.266 9.914 1 67.38 173 SER B O 1
ATOM 4786 N N . THR B 1 174 ? 6.348 -22.516 11.008 1 72.5 174 THR B N 1
ATOM 4787 C CA . THR B 1 174 ? 5.816 -21.844 12.188 1 72.5 174 THR B CA 1
ATOM 4788 C C . THR B 1 174 ? 5.543 -20.375 11.906 1 72.5 174 THR B C 1
ATOM 4790 O O . THR B 1 174 ? 4.703 -19.75 12.555 1 72.5 174 THR B O 1
ATOM 4793 N N . ALA B 1 175 ? 6.062 -19.953 10.938 1 74.5 175 ALA B N 1
ATOM 4794 C CA . ALA B 1 175 ? 5.918 -18.531 10.656 1 74.5 175 ALA B CA 1
ATOM 4795 C C . ALA B 1 175 ? 4.676 -18.25 9.805 1 74.5 175 ALA B C 1
ATOM 4797 O O . ALA B 1 175 ? 4.223 -17.109 9.703 1 74.5 175 ALA B O 1
ATOM 4798 N N . ALA B 1 176 ? 4.102 -19.312 9.359 1 77.69 176 ALA B N 1
ATOM 4799 C CA . ALA B 1 176 ? 3.047 -19.141 8.359 1 77.69 176 ALA B CA 1
ATOM 4800 C C . ALA B 1 176 ? 1.771 -18.594 8.992 1 77.69 176 ALA B C 1
ATOM 4802 O O . ALA B 1 176 ? 0.97 -17.938 8.32 1 77.69 176 ALA B O 1
ATOM 4803 N N . GLU B 1 177 ? 1.621 -18.719 10.234 1 77.44 177 GLU B N 1
ATOM 4804 C CA . GLU B 1 177 ? 0.34 -18.375 10.844 1 77.44 177 GLU B CA 1
ATOM 4805 C C . GLU B 1 177 ? 0.435 -17.062 11.625 1 77.44 177 GLU B C 1
ATOM 4807 O O . GLU B 1 177 ? -0.58 -16.531 12.078 1 77.44 177 GLU B O 1
ATOM 4812 N N . ASN B 1 178 ? 1.636 -16.625 11.711 1 84.88 178 ASN B N 1
ATOM 4813 C CA . ASN B 1 178 ? 1.725 -15.375 12.445 1 84.88 178 ASN B CA 1
ATOM 4814 C C . ASN B 1 178 ? 1.38 -14.18 11.562 1 84.88 178 ASN B C 1
ATOM 4816 O O . ASN B 1 178 ? 1.101 -14.344 10.375 1 84.88 178 ASN B O 1
ATOM 4820 N N . LEU B 1 179 ? 1.319 -13.07 12.164 1 83.44 179 LEU B N 1
ATOM 4821 C CA . LEU B 1 179 ? 0.864 -11.875 11.461 1 83.44 179 LEU B CA 1
ATOM 4822 C C . LEU B 1 179 ? 1.754 -11.578 10.258 1 83.44 179 LEU B C 1
ATOM 4824 O O . LEU B 1 179 ? 1.258 -11.234 9.18 1 83.44 179 LEU B O 1
ATOM 4828 N N . VAL B 1 180 ? 2.996 -11.734 10.398 1 88.12 180 VAL B N 1
ATOM 4829 C CA . VAL B 1 180 ? 3.936 -11.445 9.32 1 88.12 180 VAL B CA 1
ATOM 4830 C C . VAL B 1 180 ? 3.775 -12.477 8.211 1 88.12 180 VAL B C 1
ATOM 4832 O O . VAL B 1 180 ? 3.684 -12.125 7.031 1 88.12 180 VAL B O 1
ATOM 4835 N N . GLY B 1 181 ? 3.717 -13.688 8.57 1 92.06 181 GLY B N 1
ATOM 4836 C CA . GLY B 1 181 ? 3.574 -14.758 7.602 1 92.06 181 GLY B CA 1
ATOM 4837 C C . GLY B 1 181 ? 2.305 -14.648 6.777 1 92.06 181 GLY B C 1
ATOM 4838 O O . GLY B 1 181 ? 2.316 -14.914 5.57 1 92.06 181 GLY B O 1
ATOM 4839 N N . ARG B 1 182 ? 1.236 -14.234 7.395 1 92.5 182 ARG B N 1
ATOM 4840 C CA . ARG B 1 182 ? -0.072 -14.109 6.758 1 92.5 182 ARG B CA 1
ATOM 4841 C C . ARG B 1 182 ? -0.017 -13.172 5.562 1 92.5 182 ARG B C 1
ATOM 4843 O O . ARG B 1 182 ? -0.748 -13.352 4.586 1 92.5 182 ARG B O 1
ATOM 4850 N N . TRP B 1 183 ? 0.854 -12.227 5.656 1 95.25 183 TRP B N 1
ATOM 4851 C CA . TRP B 1 183 ? 0.909 -11.203 4.621 1 95.25 183 TRP B CA 1
ATOM 4852 C C . TRP B 1 183 ? 2.205 -11.305 3.824 1 95.25 183 TRP B C 1
ATOM 4854 O O . TRP B 1 183 ? 2.527 -10.414 3.037 1 95.25 183 TRP B O 1
ATOM 4864 N N . THR B 1 184 ? 2.957 -12.414 3.984 1 95.25 184 THR B N 1
ATOM 4865 C CA . THR B 1 184 ? 4.254 -12.562 3.336 1 95.25 184 THR B CA 1
ATOM 4866 C C . THR B 1 184 ? 4.219 -13.703 2.318 1 95.25 184 THR B C 1
ATOM 4868 O O . THR B 1 184 ? 4.645 -13.531 1.174 1 95.25 184 THR B O 1
ATOM 4871 N N . PHE B 1 185 ? 3.693 -14.781 2.76 1 96.44 185 PHE B N 1
ATOM 4872 C CA . PHE B 1 185 ? 3.779 -15.977 1.928 1 96.44 185 PHE B CA 1
ATOM 4873 C C . PHE B 1 185 ? 2.709 -15.953 0.842 1 96.44 185 PHE B C 1
ATOM 4875 O O . PHE B 1 185 ? 1.541 -15.68 1.12 1 96.44 185 PHE B O 1
ATOM 4882 N N . THR B 1 186 ? 3.16 -16.219 -0.34 1 97.5 186 THR B N 1
ATOM 4883 C CA . THR B 1 186 ? 2.268 -16.312 -1.49 1 97.5 186 THR B CA 1
ATOM 4884 C C . THR B 1 186 ? 2.213 -17.734 -2.025 1 97.5 186 THR B C 1
ATOM 4886 O O . THR B 1 186 ? 1.431 -18.031 -2.932 1 97.5 186 THR B O 1
ATOM 4889 N N . GLN B 1 187 ? 2.998 -18.609 -1.56 1 97.5 187 GLN B N 1
ATOM 4890 C CA . GLN B 1 187 ? 3.066 -20.016 -1.927 1 97.5 187 GLN B CA 1
ATOM 4891 C C . GLN B 1 187 ? 3.293 -20.891 -0.7 1 97.5 187 GLN B C 1
ATOM 4893 O O . GLN B 1 187 ? 3.68 -20.406 0.361 1 97.5 187 GLN B O 1
ATOM 4898 N N . ASP B 1 188 ? 3.059 -22.219 -0.872 1 96.44 188 ASP B N 1
ATOM 4899 C CA . ASP B 1 188 ? 3.342 -23.172 0.209 1 96.44 188 ASP B CA 1
ATOM 4900 C C . ASP B 1 188 ? 4.281 -24.266 -0.259 1 96.44 188 ASP B C 1
ATOM 4902 O O . ASP B 1 188 ? 4.879 -24.969 0.56 1 96.44 188 ASP B O 1
ATOM 4906 N N . GLU B 1 189 ? 4.426 -24.406 -1.565 1 96.69 189 GLU B N 1
ATOM 4907 C CA . GLU B 1 189 ? 5.227 -25.484 -2.137 1 96.69 189 GLU B CA 1
ATOM 4908 C C . GLU B 1 189 ? 6.664 -25.031 -2.385 1 96.69 189 GLU B C 1
ATOM 4910 O O . GLU B 1 189 ? 6.93 -23.828 -2.529 1 96.69 189 GLU B O 1
ATOM 4915 N N . SER B 1 190 ? 7.586 -25.984 -2.436 1 97.5 190 SER B N 1
ATOM 4916 C CA . SER B 1 190 ? 8.906 -25.703 -2.98 1 97.5 190 SER B CA 1
ATOM 4917 C C . SER B 1 190 ? 8.852 -25.5 -4.488 1 97.5 190 SER B C 1
ATOM 4919 O O . SER B 1 190 ? 7.84 -25.797 -5.125 1 97.5 190 SER B O 1
ATOM 4921 N N . LEU B 1 191 ? 9.969 -24.984 -5.066 1 98.69 191 LEU B N 1
ATOM 4922 C CA . LEU B 1 191 ? 9.984 -24.844 -6.52 1 98.69 191 LEU B CA 1
ATOM 4923 C C . LEU B 1 191 ? 9.953 -26.203 -7.203 1 98.69 191 LEU B C 1
ATOM 4925 O O . LEU B 1 191 ? 9.367 -26.344 -8.273 1 98.69 191 LEU B O 1
ATOM 4929 N N . TRP B 1 192 ? 10.562 -27.219 -6.574 1 98.19 192 TRP B N 1
ATOM 4930 C CA . TRP B 1 192 ? 10.445 -28.578 -7.086 1 98.19 192 TRP B CA 1
ATOM 4931 C C . TRP B 1 192 ? 8.984 -29.016 -7.188 1 98.19 192 TRP B C 1
ATOM 4933 O O . TRP B 1 192 ? 8.539 -29.469 -8.234 1 98.19 192 TRP B O 1
ATOM 4943 N N . GLN B 1 193 ? 8.289 -28.766 -6.188 1 97.06 193 GLN B N 1
ATOM 4944 C CA . GLN B 1 193 ? 6.902 -29.219 -6.117 1 97.06 193 GLN B CA 1
ATOM 4945 C C . GLN B 1 193 ? 6.016 -28.453 -7.09 1 97.06 193 GLN B C 1
ATOM 4947 O O . GLN B 1 193 ? 5.172 -29.031 -7.77 1 97.06 193 GLN B O 1
ATOM 4952 N N . VAL B 1 194 ? 6.207 -27.141 -7.164 1 97.75 194 VAL B N 1
ATOM 4953 C CA . VAL B 1 194 ? 5.348 -26.359 -8.047 1 97.75 194 VAL B CA 1
ATOM 4954 C C . VAL B 1 194 ? 5.629 -26.719 -9.5 1 97.75 194 VAL B C 1
ATOM 4956 O O . VAL B 1 194 ? 4.715 -26.734 -10.328 1 97.75 194 VAL B O 1
ATOM 4959 N N . LEU B 1 195 ? 6.84 -27.062 -9.812 1 98.38 195 LEU B N 1
ATOM 4960 C CA . LEU B 1 195 ? 7.195 -27.516 -11.156 1 98.38 195 LEU B CA 1
ATOM 4961 C C . LEU B 1 195 ? 6.57 -28.875 -11.453 1 98.38 195 LEU B C 1
ATOM 4963 O O . LEU B 1 195 ? 6.129 -29.125 -12.578 1 98.38 195 LEU B O 1
ATOM 4967 N N . LEU B 1 196 ? 6.508 -29.734 -10.445 1 96.81 196 LEU B N 1
ATOM 4968 C CA . LEU B 1 196 ? 5.871 -31.047 -10.625 1 96.81 196 LEU B CA 1
ATOM 4969 C C . LEU B 1 196 ? 4.375 -30.891 -10.891 1 96.81 196 LEU B C 1
ATOM 4971 O O . LEU B 1 196 ? 3.797 -31.641 -11.672 1 96.81 196 LEU B O 1
ATOM 4975 N N . PHE B 1 197 ? 3.807 -29.922 -10.266 1 96.56 197 PHE B N 1
ATOM 4976 C CA . PHE B 1 197 ? 2.387 -29.688 -10.5 1 96.56 197 PHE B CA 1
ATOM 4977 C C . PHE B 1 197 ? 2.146 -29.188 -11.922 1 96.56 197 PHE B C 1
ATOM 4979 O O . PHE B 1 197 ? 1.068 -29.391 -12.484 1 96.56 197 PHE B O 1
ATOM 4986 N N . GLY B 1 198 ? 3.143 -28.453 -12.445 1 97.19 198 GLY B N 1
ATOM 4987 C CA . GLY B 1 198 ? 2.996 -28.109 -13.852 1 97.19 198 GLY B CA 1
ATOM 4988 C C . GLY B 1 198 ? 3.396 -26.672 -14.156 1 97.19 198 GLY B C 1
ATOM 4989 O O . GLY B 1 198 ? 3.447 -26.266 -15.312 1 97.19 198 GLY B O 1
ATOM 4990 N N . ALA B 1 199 ? 3.746 -25.891 -13.141 1 98.69 199 ALA B N 1
ATOM 4991 C CA . ALA B 1 199 ? 4.203 -24.531 -13.383 1 98.69 199 ALA B CA 1
ATOM 4992 C C . ALA B 1 199 ? 5.477 -24.516 -14.219 1 98.69 199 ALA B C 1
ATOM 4994 O O . ALA B 1 199 ? 6.285 -25.438 -14.148 1 98.69 199 ALA B O 1
ATOM 4995 N N . ARG B 1 200 ? 5.605 -23.438 -15.031 1 98.88 200 ARG B N 1
ATOM 4996 C CA . ARG B 1 200 ? 6.812 -23.297 -15.836 1 98.88 200 ARG B CA 1
ATOM 4997 C C . ARG B 1 200 ? 7.344 -21.859 -15.773 1 98.88 200 ARG B C 1
ATOM 4999 O O . ARG B 1 200 ? 8.32 -21.531 -16.453 1 98.88 200 ARG B O 1
ATOM 5006 N N . TYR B 1 201 ? 6.727 -21.031 -15.062 1 98.94 201 TYR B N 1
ATOM 5007 C CA . TYR B 1 201 ? 7.168 -19.672 -14.805 1 98.94 201 TYR B CA 1
ATOM 5008 C C . TYR B 1 201 ? 7.324 -19.422 -13.305 1 98.94 201 TYR B C 1
ATOM 5010 O O . TYR B 1 201 ? 6.398 -19.672 -12.531 1 98.94 201 TYR B O 1
ATOM 5018 N N . LEU B 1 202 ? 8.5 -18.906 -12.93 1 98.94 202 LEU B N 1
ATOM 5019 C CA . LEU B 1 202 ? 8.836 -18.656 -11.531 1 98.94 202 LEU B CA 1
ATOM 5020 C C . LEU B 1 202 ? 9.258 -17.203 -11.336 1 98.94 202 LEU B C 1
ATOM 5022 O O . LEU B 1 202 ? 10.352 -16.812 -11.75 1 98.94 202 LEU B O 1
ATOM 5026 N N . ASP B 1 203 ? 8.391 -16.438 -10.695 1 98.81 203 ASP B N 1
ATOM 5027 C CA . ASP B 1 203 ? 8.648 -15.039 -10.375 1 98.81 203 ASP B CA 1
ATOM 5028 C C . ASP B 1 203 ? 9.477 -14.914 -9.094 1 98.81 203 ASP B C 1
ATOM 5030 O O . ASP B 1 203 ? 9.008 -15.266 -8.008 1 98.81 203 ASP B O 1
ATOM 5034 N N . MET B 1 204 ? 10.742 -14.32 -9.188 1 98.75 204 MET B N 1
ATOM 5035 C CA . MET B 1 204 ? 11.68 -14.375 -8.07 1 98.75 204 MET B CA 1
ATOM 5036 C C . MET B 1 204 ? 12.125 -12.977 -7.664 1 98.75 204 MET B C 1
ATOM 5038 O O . MET B 1 204 ? 12.273 -12.094 -8.516 1 98.75 204 MET B O 1
ATOM 5042 N N . ARG B 1 205 ? 12.375 -12.805 -6.395 1 98.38 205 ARG B N 1
ATOM 5043 C CA . ARG B 1 205 ? 12.961 -11.602 -5.797 1 98.38 205 ARG B CA 1
ATOM 5044 C C . ARG B 1 205 ? 14.188 -11.953 -4.961 1 98.38 205 ARG B C 1
ATOM 5046 O O . ARG B 1 205 ? 14.102 -12.734 -4.016 1 98.38 205 ARG B O 1
ATOM 5053 N N . ILE B 1 206 ? 15.312 -11.32 -5.293 1 98.5 206 ILE B N 1
ATOM 5054 C CA . ILE B 1 206 ? 16.578 -11.75 -4.711 1 98.5 206 ILE B CA 1
ATOM 5055 C C . ILE B 1 206 ? 17.234 -10.578 -3.984 1 98.5 206 ILE B C 1
ATOM 5057 O O . ILE B 1 206 ? 17.156 -9.438 -4.438 1 98.5 206 ILE B O 1
ATOM 5061 N N . SER B 1 207 ? 17.891 -10.922 -2.855 1 97.75 207 SER B N 1
ATOM 5062 C CA . SER B 1 207 ? 18.625 -9.938 -2.066 1 97.75 207 SER B CA 1
ATOM 5063 C C . SER B 1 207 ? 20.031 -10.445 -1.726 1 97.75 207 SER B C 1
ATOM 5065 O O . SER B 1 207 ? 20.312 -11.633 -1.859 1 97.75 207 SER B O 1
ATOM 5067 N N . TYR B 1 208 ? 20.844 -9.492 -1.361 1 97.5 208 TYR B N 1
ATOM 5068 C CA . TYR B 1 208 ? 22.188 -9.758 -0.878 1 97.5 208 TYR B CA 1
ATOM 5069 C C . TYR B 1 208 ? 22.344 -9.312 0.572 1 97.5 208 TYR B C 1
ATOM 5071 O O . TYR B 1 208 ? 21.984 -8.188 0.928 1 97.5 208 TYR B O 1
ATOM 5079 N N . TYR B 1 209 ? 22.875 -10.219 1.369 1 94.38 209 TYR B N 1
ATOM 5080 C CA . TYR B 1 209 ? 23.188 -9.906 2.76 1 94.38 209 TYR B CA 1
ATOM 5081 C C . TYR B 1 209 ? 24.641 -10.25 3.084 1 94.38 209 TYR B C 1
ATOM 5083 O O . TYR B 1 209 ? 25.047 -11.398 2.939 1 94.38 209 TYR B O 1
ATOM 5091 N N . ASN B 1 210 ? 25.422 -9.32 3.578 1 89.44 210 ASN B N 1
ATOM 5092 C CA . ASN B 1 210 ? 26.859 -9.461 3.793 1 89.44 210 ASN B CA 1
ATOM 5093 C C . ASN B 1 210 ? 27.156 -10.305 5.031 1 89.44 210 ASN B C 1
ATOM 5095 O O . ASN B 1 210 ? 28.156 -11.023 5.066 1 89.44 210 ASN B O 1
ATOM 5099 N N . ASN B 1 211 ? 26.469 -10.25 6.07 1 87.88 211 ASN B N 1
ATOM 5100 C CA . ASN B 1 211 ? 26.812 -10.844 7.352 1 87.88 211 ASN B CA 1
ATOM 5101 C C . ASN B 1 211 ? 26.078 -12.164 7.582 1 87.88 211 ASN B C 1
ATOM 5103 O O . ASN B 1 211 ? 25.75 -12.5 8.719 1 87.88 211 ASN B O 1
ATOM 5107 N N . THR B 1 212 ? 25.766 -12.828 6.465 1 87.12 212 THR B N 1
ATOM 5108 C CA . THR B 1 212 ? 25.078 -14.109 6.57 1 87.12 212 THR B CA 1
ATOM 5109 C C . THR B 1 212 ? 25.906 -15.211 5.887 1 87.12 212 THR B C 1
ATOM 5111 O O . THR B 1 212 ? 26.812 -14.922 5.109 1 87.12 212 THR B O 1
ATOM 5114 N N . GLN B 1 213 ? 25.688 -16.406 6.305 1 88.06 213 GLN B N 1
ATOM 5115 C CA . GLN B 1 213 ? 26.391 -17.547 5.719 1 88.06 213 GLN B CA 1
ATOM 5116 C C . GLN B 1 213 ? 26.203 -17.594 4.207 1 88.06 213 GLN B C 1
ATOM 5118 O O . GLN B 1 213 ? 27.172 -17.688 3.459 1 88.06 213 GLN B O 1
ATOM 5123 N N . ASP B 1 214 ? 24.906 -17.547 3.932 1 90.12 214 ASP B N 1
ATOM 5124 C CA . ASP B 1 214 ? 24.625 -17.406 2.508 1 90.12 214 ASP B CA 1
ATOM 5125 C C . ASP B 1 214 ? 24.578 -15.93 2.1 1 90.12 214 ASP B C 1
ATOM 5127 O O . ASP B 1 214 ? 24.234 -15.07 2.914 1 90.12 214 ASP B O 1
ATOM 5131 N N . LYS B 1 215 ? 25.094 -15.594 1.001 1 93.88 215 LYS B 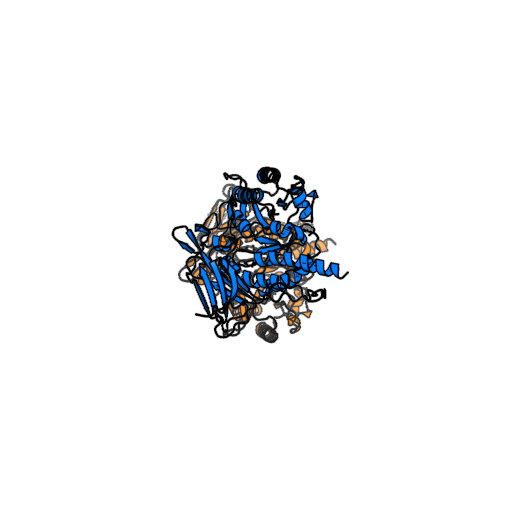N 1
ATOM 5132 C CA . LYS B 1 215 ? 25.094 -14.195 0.575 1 93.88 215 LYS B CA 1
ATOM 5133 C C . LYS B 1 215 ? 23.797 -13.836 -0.139 1 93.88 215 LYS B C 1
ATOM 5135 O O . LYS B 1 215 ? 23.312 -12.711 -0.026 1 93.88 215 LYS B O 1
ATOM 5140 N N . PHE B 1 216 ? 23.266 -14.773 -0.856 1 98 216 PHE B N 1
ATOM 5141 C CA . PHE B 1 216 ? 22.078 -14.508 -1.659 1 98 216 PHE B CA 1
ATOM 5142 C C . PHE B 1 216 ? 20.844 -15.164 -1.041 1 98 216 PHE B C 1
ATOM 5144 O O . PHE B 1 216 ? 20.875 -16.344 -0.68 1 98 216 PHE B O 1
ATOM 5151 N N . TYR B 1 217 ? 19.781 -14.383 -0.87 1 97.81 217 TYR B N 1
ATOM 5152 C CA . TYR B 1 217 ? 18.531 -14.852 -0.297 1 97.81 217 TYR B CA 1
ATOM 5153 C C . TYR B 1 217 ? 17.344 -14.461 -1.174 1 97.81 217 TYR B C 1
ATOM 5155 O O . TYR B 1 217 ? 17.453 -13.531 -1.985 1 97.81 217 TYR B O 1
ATOM 5163 N N . VAL B 1 218 ? 16.312 -15.234 -1.069 1 97.88 218 VAL B N 1
ATOM 5164 C CA . VAL B 1 218 ? 15.023 -14.867 -1.633 1 97.88 218 VAL B CA 1
ATOM 5165 C C . VAL B 1 218 ? 14.211 -14.086 -0.599 1 97.88 218 VAL B C 1
ATOM 5167 O O . VAL B 1 218 ? 14.188 -14.445 0.581 1 97.88 218 VAL B O 1
ATOM 5170 N N . ASN B 1 219 ? 13.633 -13 -1.07 1 95.56 219 ASN B N 1
ATOM 5171 C CA . ASN B 1 219 ? 12.875 -12.117 -0.186 1 95.56 219 ASN B CA 1
ATOM 5172 C C . ASN B 1 219 ? 11.461 -11.875 -0.708 1 95.56 219 ASN B C 1
ATOM 5174 O O . ASN B 1 219 ? 11.195 -12.07 -1.896 1 95.56 219 ASN B O 1
ATOM 5178 N N . HIS B 1 220 ? 10.594 -11.547 0.146 1 94.31 220 HIS B N 1
ATOM 5179 C CA . HIS B 1 220 ? 9.375 -10.797 -0.141 1 94.31 220 HIS B CA 1
ATOM 5180 C C . HIS B 1 220 ? 9.406 -9.422 0.52 1 94.31 220 HIS B C 1
ATOM 5182 O O . HIS B 1 220 ? 9.227 -9.312 1.733 1 94.31 220 HIS B O 1
ATOM 5188 N N . GLY B 1 221 ? 9.609 -8.523 -0.301 1 90.06 221 GLY B N 1
ATOM 5189 C CA . GLY B 1 221 ? 9.93 -7.242 0.311 1 90.06 221 GLY B CA 1
ATOM 5190 C C . GLY B 1 221 ? 11.102 -7.312 1.27 1 90.06 221 GLY B C 1
ATOM 5191 O O . GLY B 1 221 ? 12.164 -7.84 0.924 1 90.06 221 GLY B O 1
ATOM 5192 N N . GLU B 1 222 ? 10.953 -6.82 2.502 1 88.75 222 GLU B N 1
ATOM 5193 C CA . GLU B 1 222 ? 12.016 -6.762 3.498 1 88.75 222 GLU B CA 1
ATOM 5194 C C . GLU B 1 222 ? 12.141 -8.086 4.25 1 88.75 222 GLU B C 1
ATOM 5196 O O . GLU B 1 222 ? 13.078 -8.273 5.031 1 88.75 222 GLU B O 1
ATOM 5201 N N . ILE B 1 223 ? 11.305 -9 3.957 1 91.88 223 ILE B N 1
ATOM 5202 C CA . ILE B 1 223 ? 11.281 -10.242 4.723 1 91.88 223 ILE B CA 1
ATOM 5203 C C . ILE B 1 223 ? 12.141 -11.297 4.023 1 91.88 223 ILE B C 1
ATOM 5205 O O . ILE B 1 223 ? 11.945 -11.578 2.838 1 91.88 223 ILE B O 1
ATOM 5209 N N . ILE B 1 224 ? 13.078 -11.859 4.73 1 93.5 224 ILE B N 1
ATOM 5210 C CA . ILE B 1 224 ? 13.914 -12.945 4.238 1 93.5 224 ILE B CA 1
ATOM 5211 C C . ILE B 1 224 ? 13.141 -14.266 4.305 1 93.5 224 ILE B C 1
ATOM 5213 O O . ILE B 1 224 ? 12.578 -14.609 5.348 1 93.5 224 ILE B O 1
ATOM 5217 N N . ILE B 1 225 ? 13.102 -14.969 3.207 1 95.94 225 ILE B N 1
ATOM 5218 C CA . ILE B 1 225 ? 12.383 -16.234 3.188 1 95.94 225 ILE B CA 1
ATOM 5219 C C . ILE B 1 225 ? 13.375 -17.391 3.389 1 95.94 225 ILE B C 1
ATOM 5221 O O . ILE B 1 225 ? 13.312 -18.094 4.398 1 95.94 225 ILE B O 1
ATOM 5225 N N . ALA B 1 226 ? 14.281 -17.547 2.494 1 96.38 226 ALA B N 1
ATOM 5226 C CA . ALA B 1 226 ? 15.242 -18.641 2.543 1 96.38 226 ALA B CA 1
ATOM 5227 C C . ALA B 1 226 ? 16.422 -18.375 1.608 1 96.38 226 ALA B C 1
ATOM 5229 O O . ALA B 1 226 ? 16.344 -17.516 0.734 1 96.38 226 ALA B O 1
ATOM 5230 N N . PRO B 1 227 ? 17.547 -19.125 1.799 1 97.19 227 PRO B N 1
ATOM 5231 C CA . PRO B 1 227 ? 18.688 -18.953 0.901 1 97.19 227 PRO B CA 1
ATOM 5232 C C . PRO B 1 227 ? 18.359 -19.297 -0.55 1 97.19 227 PRO B C 1
ATOM 5234 O O . PRO B 1 227 ? 17.656 -20.266 -0.812 1 97.19 227 PRO B O 1
ATOM 5237 N N . LEU B 1 228 ? 18.875 -18.516 -1.489 1 98.44 228 LEU B N 1
ATOM 5238 C CA . LEU B 1 228 ? 18.641 -18.688 -2.92 1 98.44 228 LEU B CA 1
ATOM 5239 C C . LEU B 1 228 ? 19.062 -20.062 -3.389 1 98.44 228 LEU B C 1
ATOM 5241 O O . LEU B 1 228 ? 18.438 -20.656 -4.273 1 98.44 228 LEU B O 1
ATOM 5245 N N . ARG B 1 229 ? 20.094 -20.609 -2.82 1 97.81 229 ARG B N 1
ATOM 5246 C CA . ARG B 1 229 ? 20.641 -21.891 -3.234 1 97.81 229 ARG B CA 1
ATOM 5247 C C . ARG B 1 229 ? 19.578 -22.984 -3.207 1 97.81 229 ARG B C 1
ATOM 5249 O O . ARG B 1 229 ? 19.578 -23.875 -4.059 1 97.81 229 ARG B O 1
ATOM 5256 N N . ARG B 1 230 ? 18.688 -22.938 -2.289 1 97.69 230 ARG B N 1
ATOM 5257 C CA . ARG B 1 230 ? 17.656 -23.953 -2.164 1 97.69 230 ARG B CA 1
ATOM 5258 C C . ARG B 1 230 ? 16.703 -23.922 -3.363 1 97.69 230 ARG B C 1
ATOM 5260 O O . ARG B 1 230 ? 16.266 -24.969 -3.83 1 97.69 230 ARG B O 1
ATOM 5267 N N . TYR B 1 231 ? 16.391 -22.766 -3.803 1 98.62 231 TYR B N 1
ATOM 5268 C CA . TYR B 1 231 ? 15.516 -22.594 -4.953 1 98.62 231 TYR B CA 1
ATOM 5269 C C . TYR B 1 231 ? 16.203 -23.016 -6.238 1 98.62 231 TYR B C 1
ATOM 5271 O O . TYR B 1 231 ? 15.617 -23.719 -7.07 1 98.62 231 TYR B O 1
ATOM 5279 N N . VAL B 1 232 ? 17.422 -22.609 -6.34 1 98.69 232 VAL B N 1
ATOM 5280 C CA . VAL B 1 232 ? 18.219 -22.953 -7.516 1 98.69 232 VAL B CA 1
ATOM 5281 C C . VAL B 1 232 ? 18.375 -24.469 -7.605 1 98.69 232 VAL B C 1
ATOM 5283 O O . VAL B 1 232 ? 18.25 -25.047 -8.68 1 98.69 232 VAL B O 1
ATOM 5286 N N . ASP B 1 233 ? 18.625 -25.078 -6.492 1 98.25 233 ASP B N 1
ATOM 5287 C CA . ASP B 1 233 ? 18.781 -26.516 -6.453 1 98.25 233 ASP B CA 1
ATOM 5288 C C . ASP B 1 233 ? 17.516 -27.219 -6.945 1 98.25 233 ASP B C 1
ATOM 5290 O O . ASP B 1 233 ? 17.594 -28.219 -7.664 1 98.25 233 ASP B O 1
ATOM 5294 N N . ASP B 1 234 ? 16.406 -26.719 -6.559 1 98.56 234 ASP B N 1
ATOM 5295 C CA . ASP B 1 234 ? 15.133 -27.297 -6.98 1 98.56 234 ASP B CA 1
ATOM 5296 C C . ASP B 1 234 ? 14.969 -27.219 -8.5 1 98.56 234 ASP B C 1
ATOM 5298 O O . ASP B 1 234 ? 14.547 -28.188 -9.133 1 98.56 234 ASP B O 1
ATOM 5302 N N . VAL B 1 235 ? 15.305 -26.109 -9.039 1 98.81 235 VAL B N 1
ATOM 5303 C CA . VAL B 1 235 ? 15.148 -25.906 -10.477 1 98.81 235 VAL B CA 1
ATOM 5304 C C . VAL B 1 235 ? 16.125 -26.797 -11.234 1 98.81 235 VAL B C 1
ATOM 5306 O O . VAL B 1 235 ? 15.742 -27.469 -12.203 1 98.81 235 VAL B O 1
ATOM 5309 N N . VAL B 1 236 ? 17.359 -26.844 -10.797 1 98.62 236 VAL B N 1
ATOM 5310 C CA . VAL B 1 236 ? 18.375 -27.672 -11.43 1 98.62 236 VAL B CA 1
ATOM 5311 C C . VAL B 1 236 ? 17.953 -29.141 -11.414 1 98.62 236 VAL B C 1
ATOM 5313 O O . VAL B 1 236 ? 18.047 -29.828 -12.43 1 98.62 236 VAL B O 1
ATOM 5316 N N . LYS B 1 237 ? 17.5 -29.531 -10.281 1 97.69 237 LYS B N 1
ATOM 5317 C CA . LYS B 1 237 ? 17.016 -30.906 -10.148 1 97.69 237 LYS B CA 1
ATOM 5318 C C . LYS B 1 237 ? 15.938 -31.219 -11.18 1 97.69 237 LYS B C 1
ATOM 5320 O O . LYS B 1 237 ? 15.961 -32.25 -11.82 1 97.69 237 LYS B O 1
ATOM 5325 N N . PHE B 1 238 ? 15.047 -30.359 -11.352 1 97.88 238 PHE B N 1
ATOM 5326 C CA . PHE B 1 238 ? 13.961 -30.547 -12.305 1 97.88 238 PHE B CA 1
ATOM 5327 C C . PHE B 1 238 ? 14.492 -30.578 -13.734 1 97.88 238 PHE B C 1
ATOM 5329 O O . PHE B 1 238 ? 14.078 -31.406 -14.539 1 97.88 238 PHE B O 1
ATOM 5336 N N . MET B 1 239 ? 15.406 -29.672 -14.047 1 98.06 239 MET B N 1
ATOM 5337 C CA . MET B 1 239 ? 15.961 -29.562 -15.398 1 98.06 239 MET B CA 1
ATOM 5338 C C . MET B 1 239 ? 16.703 -30.844 -15.781 1 98.06 239 MET B C 1
ATOM 5340 O O . MET B 1 239 ? 16.672 -31.266 -16.938 1 98.06 239 MET B O 1
ATOM 5344 N N . TYR B 1 240 ? 17.328 -31.469 -14.875 1 96.62 240 TYR B N 1
ATOM 5345 C CA . TYR B 1 240 ? 18.078 -32.688 -15.148 1 96.62 240 TYR B CA 1
ATOM 5346 C C . TYR B 1 240 ? 17.156 -33.875 -15.398 1 96.62 240 TYR B C 1
ATOM 5348 O O . TYR B 1 240 ? 17.531 -34.844 -16.047 1 96.62 240 TYR B O 1
ATOM 5356 N N . GLN B 1 241 ? 15.969 -33.688 -14.938 1 95.62 241 GLN B N 1
ATOM 5357 C CA . GLN B 1 241 ? 15.094 -34.875 -14.969 1 95.62 241 GLN B CA 1
ATOM 5358 C C . GLN B 1 241 ? 14 -34.719 -16.016 1 95.62 241 GLN B C 1
ATOM 5360 O O . GLN B 1 241 ? 13.188 -35.625 -16.203 1 95.62 241 GLN B O 1
ATOM 5365 N N . THR B 1 242 ? 13.938 -33.594 -16.672 1 96 242 THR B N 1
ATOM 5366 C CA . THR B 1 242 ? 12.883 -33.344 -17.641 1 96 242 THR B CA 1
ATOM 5367 C C . THR B 1 242 ? 13.43 -32.625 -18.875 1 96 242 THR B C 1
ATOM 5369 O O . THR B 1 242 ? 14.578 -32.188 -18.875 1 96 242 THR B O 1
ATOM 5372 N N . ASP B 1 243 ? 12.57 -32.531 -19.906 1 95.94 243 ASP B N 1
ATOM 5373 C CA . ASP B 1 243 ? 12.875 -31.766 -21.109 1 95.94 243 ASP B CA 1
ATOM 5374 C C . ASP B 1 243 ? 12.055 -30.484 -21.172 1 95.94 243 ASP B C 1
ATOM 5376 O O . ASP B 1 243 ? 11.898 -29.891 -22.234 1 95.94 243 ASP B O 1
ATOM 5380 N N . GLU B 1 244 ? 11.531 -30.094 -20.062 1 97.88 244 GLU B N 1
ATOM 5381 C CA . GLU B 1 244 ? 10.625 -28.953 -19.984 1 97.88 244 GLU B CA 1
ATOM 5382 C C . GLU B 1 244 ? 11.383 -27.641 -20.094 1 97.88 244 GLU B C 1
ATOM 5384 O O . GLU B 1 244 ? 12.594 -27.594 -19.844 1 97.88 244 GLU B O 1
ATOM 5389 N N . ILE B 1 245 ? 10.734 -26.672 -20.531 1 98.75 245 ILE B N 1
ATOM 5390 C CA . ILE B 1 245 ? 11.242 -25.297 -20.562 1 98.75 245 ILE B CA 1
ATOM 5391 C C . ILE B 1 245 ? 10.742 -24.531 -19.344 1 98.75 245 ILE B C 1
ATOM 5393 O O . ILE B 1 245 ? 9.547 -24.547 -19.031 1 98.75 245 ILE B O 1
ATOM 5397 N N . VAL B 1 246 ? 11.664 -23.922 -18.594 1 98.94 246 VAL B N 1
ATOM 5398 C CA . VAL B 1 246 ? 11.336 -23.219 -17.359 1 98.94 246 VAL B CA 1
ATOM 5399 C C . VAL B 1 246 ? 11.836 -21.781 -17.453 1 98.94 246 VAL B C 1
ATOM 5401 O O . VAL B 1 246 ? 12.914 -21.516 -17.984 1 98.94 246 VAL B O 1
ATOM 5404 N N . ILE B 1 247 ? 11 -20.875 -17.031 1 98.94 247 ILE B N 1
ATOM 5405 C CA . ILE B 1 247 ? 11.375 -19.469 -16.938 1 98.94 247 ILE B CA 1
ATOM 5406 C C . ILE B 1 247 ? 11.609 -19.078 -15.484 1 98.94 247 ILE B C 1
ATOM 5408 O O . ILE B 1 247 ? 10.68 -19.094 -14.672 1 98.94 247 ILE B O 1
ATOM 5412 N N . PHE B 1 248 ? 12.836 -18.797 -15.133 1 98.94 248 PHE B N 1
ATOM 5413 C CA . PHE B 1 248 ? 13.242 -18.266 -13.844 1 98.94 248 PHE B CA 1
ATOM 5414 C C . PHE B 1 248 ? 13.422 -16.75 -13.922 1 98.94 248 PHE B C 1
ATOM 5416 O O . PHE B 1 248 ? 14.492 -16.266 -14.289 1 98.94 248 PHE B O 1
ATOM 5423 N N . ASP B 1 249 ? 12.391 -16.016 -13.523 1 98.88 249 ASP B N 1
ATOM 5424 C CA . ASP B 1 249 ? 12.312 -14.578 -13.742 1 98.88 249 ASP B CA 1
ATOM 5425 C C . ASP B 1 249 ? 12.758 -13.812 -12.5 1 98.88 249 ASP B C 1
ATOM 5427 O O . ASP B 1 249 ? 11.945 -13.477 -11.641 1 98.88 249 ASP B O 1
ATOM 5431 N N . ILE B 1 250 ? 14.07 -13.516 -12.461 1 98.81 250 ILE B N 1
ATOM 5432 C CA . ILE B 1 250 ? 14.516 -12.609 -11.406 1 98.81 250 ILE B CA 1
ATOM 5433 C C . ILE B 1 250 ? 13.961 -11.211 -11.664 1 98.81 250 ILE B C 1
ATOM 5435 O O . ILE B 1 250 ? 14.633 -10.375 -12.273 1 98.81 250 ILE B O 1
ATOM 5439 N N . HIS B 1 251 ? 12.852 -11.008 -11.141 1 98.12 251 HIS B N 1
ATOM 5440 C CA . HIS B 1 251 ? 12.086 -9.82 -11.508 1 98.12 251 HIS B CA 1
ATOM 5441 C C . HIS B 1 251 ? 12.562 -8.594 -10.742 1 98.12 251 HIS B C 1
ATOM 5443 O O . HIS B 1 251 ? 12.461 -7.469 -11.234 1 98.12 251 HIS B O 1
ATOM 5449 N N . GLU B 1 252 ? 13.086 -8.836 -9.523 1 97 252 GLU B N 1
ATOM 5450 C CA . GLU B 1 252 ? 13.516 -7.719 -8.695 1 97 252 GLU B CA 1
ATOM 5451 C C . GLU B 1 252 ? 14.719 -8.094 -7.836 1 97 252 GLU B C 1
ATOM 5453 O O . GLU B 1 252 ? 14.781 -9.203 -7.297 1 97 252 GLU B O 1
ATOM 5458 N N . LEU B 1 253 ? 15.688 -7.211 -7.816 1 97.56 253 LEU B N 1
ATOM 5459 C CA . LEU B 1 253 ? 16.734 -7.227 -6.793 1 97.56 253 LEU B CA 1
ATOM 5460 C C . LEU B 1 253 ? 16.375 -6.289 -5.645 1 97.56 253 LEU B C 1
ATOM 5462 O O . LEU B 1 253 ? 16.469 -5.066 -5.789 1 97.56 253 LEU B O 1
ATOM 5466 N N . VAL B 1 254 ? 16.047 -6.84 -4.504 1 93.75 254 VAL B N 1
ATOM 5467 C CA . VAL B 1 254 ? 15.32 -6.121 -3.455 1 93.75 254 VAL B CA 1
ATOM 5468 C C . VAL B 1 254 ? 16.312 -5.328 -2.602 1 93.75 254 VAL B C 1
ATOM 5470 O O . VAL B 1 254 ? 16.094 -4.145 -2.33 1 93.75 254 VAL B O 1
ATOM 5473 N N . HIS B 1 255 ? 17.359 -5.977 -2.137 1 92.31 255 HIS B N 1
ATOM 5474 C CA . HIS B 1 255 ? 18.281 -5.363 -1.19 1 92.31 255 HIS B CA 1
ATOM 5475 C C . HIS B 1 255 ? 19.734 -5.691 -1.543 1 92.31 255 HIS B C 1
ATOM 5477 O O . HIS B 1 255 ? 20.031 -6.809 -1.974 1 92.31 255 HIS B O 1
ATOM 5483 N N . GLY B 1 256 ? 20.609 -4.68 -1.402 1 93.56 256 GLY B N 1
ATOM 5484 C CA . GLY B 1 256 ? 22.031 -4.953 -1.324 1 93.56 256 GLY B CA 1
ATOM 5485 C C . GLY B 1 256 ? 22.75 -4.797 -2.654 1 93.56 256 GLY B C 1
ATOM 5486 O O . GLY B 1 256 ? 23.953 -5.035 -2.752 1 93.56 256 GLY B O 1
ATOM 5487 N N . PHE B 1 257 ? 22.031 -4.32 -3.68 1 95.94 257 PHE B N 1
ATOM 5488 C CA . PHE B 1 257 ? 22.641 -4.348 -5 1 95.94 257 PHE B CA 1
ATOM 5489 C C . PHE B 1 257 ? 22.906 -2.934 -5.504 1 95.94 257 PHE B C 1
ATOM 5491 O O . PHE B 1 257 ? 23.688 -2.738 -6.441 1 95.94 257 PHE B O 1
ATOM 5498 N N . SER B 1 258 ? 22.188 -1.957 -4.949 1 89.81 258 SER B N 1
ATOM 5499 C CA . SER B 1 258 ? 22.328 -0.583 -5.418 1 89.81 258 SER B CA 1
ATOM 5500 C C . SER B 1 258 ? 23.781 -0.104 -5.297 1 89.81 258 SER B C 1
ATOM 5502 O O . SER B 1 258 ? 24.359 -0.15 -4.211 1 89.81 258 SER B O 1
ATOM 5504 N N . ASP B 1 259 ? 24.438 0.316 -6.34 1 91.19 259 ASP B N 1
ATOM 5505 C CA . ASP B 1 259 ? 25.781 0.865 -6.434 1 91.19 259 ASP B CA 1
ATOM 5506 C C . ASP B 1 259 ? 26.828 -0.146 -5.949 1 91.19 259 ASP B C 1
ATOM 5508 O O . ASP B 1 259 ? 27.797 0.222 -5.281 1 91.19 259 ASP B O 1
ATOM 5512 N N . GLN B 1 260 ? 26.531 -1.4 -6.16 1 93.62 260 GLN B N 1
ATOM 5513 C CA . GLN B 1 260 ? 27.438 -2.477 -5.77 1 93.62 260 GLN B CA 1
ATOM 5514 C C . GLN B 1 260 ? 27.672 -3.436 -6.93 1 93.62 260 GLN B C 1
ATOM 5516 O O . GLN B 1 260 ? 27.203 -4.574 -6.914 1 93.62 260 GLN B O 1
ATOM 5521 N N . PRO B 1 261 ? 28.484 -3.037 -7.867 1 94.94 261 PRO B N 1
ATOM 5522 C CA . PRO B 1 261 ? 28.703 -3.861 -9.055 1 94.94 261 PRO B CA 1
ATOM 5523 C C . PRO B 1 261 ? 29.312 -5.219 -8.727 1 94.94 261 PRO B C 1
ATOM 5525 O O . PRO B 1 261 ? 29.031 -6.211 -9.398 1 94.94 261 PRO B O 1
ATOM 5528 N N . GLU B 1 262 ? 30.078 -5.254 -7.719 1 96.19 262 GLU B N 1
ATOM 5529 C CA . GLU B 1 262 ? 30.734 -6.504 -7.344 1 96.19 262 GLU B CA 1
ATOM 5530 C C . GLU B 1 262 ? 29.719 -7.555 -6.914 1 96.19 262 GLU B C 1
ATOM 5532 O O . GLU B 1 262 ? 29.906 -8.75 -7.156 1 96.19 262 GLU B O 1
ATOM 5537 N N . ARG B 1 263 ? 28.641 -7.133 -6.309 1 97.31 263 ARG B N 1
ATOM 5538 C CA . ARG B 1 263 ? 27.609 -8.055 -5.844 1 97.31 263 ARG B CA 1
ATOM 5539 C C . ARG B 1 263 ? 26.812 -8.609 -7.012 1 97.31 263 ARG B C 1
ATOM 5541 O O . ARG B 1 263 ? 26.375 -9.758 -6.98 1 97.31 263 ARG B O 1
ATOM 5548 N N . HIS B 1 264 ? 26.625 -7.805 -8.023 1 97.94 264 HIS B N 1
ATOM 5549 C CA . HIS B 1 264 ? 26.031 -8.297 -9.258 1 97.94 264 HIS B CA 1
ATOM 5550 C C . HIS B 1 264 ? 26.891 -9.375 -9.906 1 97.94 264 HIS B C 1
ATOM 5552 O O . HIS B 1 264 ? 26.391 -10.422 -10.32 1 97.94 264 HIS B O 1
ATOM 5558 N N . GLU B 1 265 ? 28.172 -9.102 -9.953 1 97.75 265 GLU B N 1
ATOM 5559 C CA . GLU B 1 265 ? 29.109 -10.07 -10.539 1 97.75 265 GLU B CA 1
ATOM 5560 C C . GLU B 1 265 ? 29.047 -11.398 -9.805 1 97.75 265 GLU B C 1
ATOM 5562 O O . GLU B 1 265 ? 29.078 -12.461 -10.43 1 97.75 265 GLU B O 1
ATOM 5567 N N . GLU B 1 266 ? 28.938 -11.305 -8.492 1 97.25 266 GLU B N 1
ATOM 5568 C CA . GLU B 1 266 ? 28.875 -12.516 -7.676 1 97.25 266 GLU B CA 1
ATOM 5569 C C . GLU B 1 266 ? 27.594 -13.289 -7.938 1 97.25 266 GLU B C 1
ATOM 5571 O O . GLU B 1 266 ? 27.609 -14.523 -8.031 1 97.25 266 GLU B O 1
ATOM 5576 N N . LEU B 1 267 ? 26.5 -12.602 -7.992 1 98.38 267 LEU B N 1
ATOM 5577 C CA . LEU B 1 267 ? 25.219 -13.266 -8.242 1 98.38 267 LEU B CA 1
ATOM 5578 C C . LEU B 1 267 ? 25.219 -13.93 -9.617 1 98.38 267 LEU B C 1
ATOM 5580 O O . LEU B 1 267 ? 24.797 -15.078 -9.75 1 98.38 267 LEU B O 1
ATOM 5584 N N . ILE B 1 268 ? 25.703 -13.234 -10.625 1 98.31 268 ILE B N 1
ATOM 5585 C CA . ILE B 1 268 ? 25.719 -13.75 -11.992 1 98.31 268 ILE B CA 1
ATOM 5586 C C . ILE B 1 268 ? 26.609 -14.992 -12.062 1 98.31 268 ILE B C 1
ATOM 5588 O O . ILE B 1 268 ? 26.234 -15.992 -12.672 1 98.31 268 ILE B O 1
ATOM 5592 N N . ALA B 1 269 ? 27.734 -14.938 -11.398 1 97.81 269 ALA B N 1
ATOM 5593 C CA . ALA B 1 269 ? 28.625 -16.094 -11.352 1 97.81 269 ALA B CA 1
ATOM 5594 C C . ALA B 1 269 ? 27.938 -17.281 -10.695 1 97.81 269 ALA B C 1
ATOM 5596 O O . ALA B 1 269 ? 28.062 -18.422 -11.172 1 97.81 269 ALA B O 1
ATOM 5597 N N . PHE B 1 270 ? 27.297 -17.016 -9.609 1 97.81 270 PHE B N 1
ATOM 5598 C CA . PHE B 1 270 ? 26.562 -18.062 -8.898 1 97.81 270 PHE B CA 1
ATOM 5599 C C . PHE B 1 270 ? 25.5 -18.688 -9.797 1 97.81 270 PHE B C 1
ATOM 5601 O O . PHE B 1 270 ? 25.391 -19.906 -9.875 1 97.81 270 PHE B O 1
ATOM 5608 N N . LEU B 1 271 ? 24.703 -17.875 -10.516 1 98.62 271 LEU B N 1
ATOM 5609 C CA . LEU B 1 271 ? 23.656 -18.359 -11.398 1 98.62 271 LEU B CA 1
ATOM 5610 C C . LEU B 1 271 ? 24.234 -19.203 -12.531 1 98.62 271 LEU B C 1
ATOM 5612 O O . LEU B 1 271 ? 23.719 -20.297 -12.812 1 98.62 271 LEU B O 1
ATOM 5616 N N . GLU B 1 272 ? 25.281 -18.734 -13.156 1 98.12 272 GLU B N 1
ATOM 5617 C CA . GLU B 1 272 ? 25.875 -19.453 -14.281 1 98.12 272 GLU B CA 1
ATOM 5618 C C . GLU B 1 272 ? 26.469 -20.781 -13.836 1 98.12 272 GLU B C 1
ATOM 5620 O O . GLU B 1 272 ? 26.375 -21.781 -14.555 1 98.12 272 GLU B O 1
ATOM 5625 N N . SER B 1 273 ? 27.062 -20.734 -12.695 1 97.69 273 SER B N 1
ATOM 5626 C CA . SER B 1 273 ? 27.672 -21.953 -12.211 1 97.69 273 SER B CA 1
ATOM 5627 C C . SER B 1 273 ? 26.625 -22.984 -11.797 1 97.69 273 SER B C 1
ATOM 5629 O O . SER B 1 273 ? 26.844 -24.188 -11.93 1 97.69 273 SER B O 1
ATOM 5631 N N . SER B 1 274 ? 25.562 -22.531 -11.25 1 97.81 274 SER B N 1
ATOM 5632 C CA . SER B 1 274 ? 24.531 -23.422 -10.719 1 97.81 274 SER B CA 1
ATOM 5633 C C . SER B 1 274 ? 23.625 -23.938 -11.828 1 97.81 274 SER B C 1
ATOM 5635 O O . SER B 1 274 ? 23.359 -25.141 -11.914 1 97.81 274 SER B O 1
ATOM 5637 N N . PHE B 1 275 ? 23.109 -23.062 -12.617 1 97.88 275 PHE B N 1
ATOM 5638 C CA . PHE B 1 275 ? 22.172 -23.438 -13.672 1 97.88 275 PHE B CA 1
ATOM 5639 C C . PHE B 1 275 ? 22.906 -24.062 -14.852 1 97.88 275 PHE B C 1
ATOM 5641 O O . PHE B 1 275 ? 22.359 -24.906 -15.555 1 97.88 275 PHE B O 1
ATOM 5648 N N . GLY B 1 276 ? 24.109 -23.781 -14.93 1 87.81 276 GLY B N 1
ATOM 5649 C CA . GLY B 1 276 ? 25.047 -24.438 -15.828 1 87.81 276 GLY B CA 1
ATOM 5650 C C . GLY B 1 276 ? 24.594 -24.453 -17.266 1 87.81 276 GLY B C 1
ATOM 5651 O O . GLY B 1 276 ? 24.188 -23.422 -17.812 1 87.81 276 GLY B O 1
ATOM 5652 N N . SER B 1 277 ? 24.625 -25.594 -17.891 1 91.25 277 SER B N 1
ATOM 5653 C CA . SER B 1 277 ? 24.391 -25.828 -19.312 1 91.25 277 SER B CA 1
ATOM 5654 C C . SER B 1 277 ? 22.906 -25.797 -19.656 1 91.25 277 SER B C 1
ATOM 5656 O O . SER B 1 277 ? 22.531 -25.906 -20.812 1 91.25 277 SER B O 1
ATOM 5658 N N . HIS B 1 278 ? 22.094 -25.453 -18.656 1 97.56 278 HIS B N 1
ATOM 5659 C CA . HIS B 1 278 ? 20.656 -25.406 -18.938 1 97.56 278 HIS B CA 1
ATOM 5660 C C . HIS B 1 278 ? 20.219 -24.031 -19.422 1 97.56 278 HIS B C 1
ATOM 5662 O O . HIS B 1 278 ? 19.141 -23.875 -19.969 1 97.56 278 HIS B O 1
ATOM 5668 N N . MET B 1 279 ? 21.031 -22.984 -19.203 1 98.44 279 MET B N 1
ATOM 5669 C CA . MET B 1 279 ? 20.609 -21.609 -19.484 1 98.44 279 MET B CA 1
ATOM 5670 C C . MET B 1 279 ? 20.578 -21.344 -20.984 1 98.44 279 MET B C 1
ATOM 5672 O O . MET B 1 279 ? 21.562 -21.609 -21.688 1 98.44 279 MET B O 1
ATOM 5676 N N . ALA B 1 280 ? 19.5 -20.844 -21.422 1 98.5 280 ALA B N 1
ATOM 5677 C CA . ALA B 1 280 ? 19.375 -20.422 -22.828 1 98.5 280 ALA B CA 1
ATOM 5678 C C . ALA B 1 280 ? 20.078 -19.094 -23.062 1 98.5 280 ALA B C 1
ATOM 5680 O O . ALA B 1 280 ? 19.938 -18.156 -22.266 1 98.5 280 ALA B O 1
ATOM 5681 N N . PRO B 1 281 ? 20.812 -19 -24.172 1 98.06 281 PRO B N 1
ATOM 5682 C CA . PRO B 1 281 ? 21.5 -17.734 -24.438 1 98.06 281 PRO B CA 1
ATOM 5683 C C . PRO B 1 281 ? 20.516 -16.625 -24.812 1 98.06 281 PRO B C 1
ATOM 5685 O O . PRO B 1 281 ? 19.516 -16.875 -25.469 1 98.06 281 PRO B O 1
ATOM 5688 N N . ARG B 1 282 ? 20.875 -15.438 -24.375 1 97.25 282 ARG B N 1
ATOM 5689 C CA . ARG B 1 282 ? 20.062 -14.266 -24.641 1 97.25 282 ARG B CA 1
ATOM 5690 C C . ARG B 1 282 ? 19.875 -14.062 -26.141 1 97.25 282 ARG B C 1
ATOM 5692 O O . ARG B 1 282 ? 18.875 -13.508 -26.594 1 97.25 282 ARG B O 1
ATOM 5699 N N . SER B 1 283 ? 20.766 -14.484 -26.984 1 96.38 283 SER B N 1
ATOM 5700 C CA . SER B 1 283 ? 20.734 -14.305 -28.438 1 96.38 283 SER B CA 1
ATOM 5701 C C . SER B 1 283 ? 19.5 -14.969 -29.047 1 96.38 283 SER B C 1
ATOM 5703 O O . SER B 1 283 ? 19.094 -14.617 -30.156 1 96.38 283 SER B O 1
ATOM 5705 N N . LEU B 1 284 ? 18.906 -15.922 -28.391 1 95.31 284 LEU B N 1
ATOM 5706 C CA . LEU B 1 284 ? 17.688 -16.562 -28.859 1 95.31 284 LEU B CA 1
ATOM 5707 C C . LEU B 1 284 ? 16.469 -15.672 -28.625 1 95.31 284 LEU B C 1
ATOM 5709 O O . LEU B 1 284 ? 15.414 -15.883 -29.219 1 95.31 284 LEU B O 1
ATOM 5713 N N . GLY B 1 285 ? 16.703 -14.703 -27.766 1 89.94 285 GLY B N 1
ATOM 5714 C CA . GLY B 1 285 ? 15.602 -13.828 -27.391 1 89.94 285 GLY B CA 1
ATOM 5715 C C . GLY B 1 285 ? 15.281 -12.797 -28.469 1 89.94 285 GLY B C 1
ATOM 5716 O O . GLY B 1 285 ? 16.016 -12.664 -29.438 1 89.94 285 GLY B O 1
ATOM 5717 N N . PRO B 1 286 ? 14.078 -12.203 -28.219 1 94.25 286 PRO B N 1
ATOM 5718 C CA . PRO B 1 286 ? 13.242 -12.211 -27.016 1 94.25 286 PRO B CA 1
ATOM 5719 C C . PRO B 1 286 ? 12.117 -13.234 -27.094 1 94.25 286 PRO B C 1
ATOM 5721 O O . PRO B 1 286 ? 11.406 -13.445 -26.109 1 94.25 286 PRO B O 1
ATOM 5724 N N . ASP B 1 287 ? 11.961 -13.93 -28.266 1 97.19 287 ASP B N 1
ATOM 5725 C CA . ASP B 1 287 ? 10.781 -14.773 -28.438 1 97.19 287 ASP B CA 1
ATOM 5726 C C . ASP B 1 287 ? 11.062 -15.953 -29.344 1 97.19 287 ASP B C 1
ATOM 5728 O O . ASP B 1 287 ? 10.469 -16.078 -30.422 1 97.19 287 ASP B O 1
ATOM 5732 N N . PRO B 1 288 ? 11.859 -16.859 -28.906 1 97.88 288 PRO B N 1
ATOM 5733 C CA . PRO B 1 288 ? 12.133 -18.062 -29.703 1 97.88 288 PRO B CA 1
ATOM 5734 C C . PRO B 1 288 ? 10.953 -19.031 -29.75 1 97.88 288 PRO B C 1
ATOM 5736 O O . PRO B 1 288 ? 10.023 -18.906 -28.953 1 97.88 288 PRO B O 1
ATOM 5739 N N . THR B 1 289 ? 10.992 -19.875 -30.719 1 97.56 289 THR B N 1
ATOM 5740 C CA . THR B 1 289 ? 10.078 -21.016 -30.672 1 97.56 289 THR B CA 1
ATOM 5741 C C . THR B 1 289 ? 10.531 -22.031 -29.641 1 97.56 289 THR B C 1
ATOM 5743 O O . THR B 1 289 ? 11.695 -22.031 -29.234 1 97.56 289 THR B O 1
ATOM 5746 N N . LEU B 1 290 ? 9.594 -22.891 -29.234 1 98.12 290 LEU B N 1
ATOM 5747 C CA . LEU B 1 290 ? 9.969 -23.969 -28.312 1 98.12 290 LEU B CA 1
ATOM 5748 C C . LEU B 1 290 ? 10.969 -24.922 -28.969 1 98.12 290 LEU B C 1
ATOM 5750 O O . LEU B 1 290 ? 11.875 -25.422 -28.297 1 98.12 290 LEU B O 1
ATOM 5754 N N . GLY B 1 291 ? 10.828 -25.094 -30.219 1 98 291 GLY B N 1
ATOM 5755 C CA . GLY B 1 291 ? 11.734 -25.969 -30.969 1 98 291 GLY B CA 1
ATOM 5756 C C . GLY B 1 291 ? 13.172 -25.484 -30.938 1 98 291 GLY B C 1
ATOM 5757 O O . GLY B 1 291 ? 14.102 -26.281 -30.859 1 98 291 GLY B O 1
ATOM 5758 N N . GLU B 1 292 ? 13.367 -24.234 -31.062 1 98.12 292 GLU B N 1
ATOM 5759 C CA . GLU B 1 292 ? 14.711 -23.656 -31 1 98.12 292 GLU B CA 1
ATOM 5760 C C . GLU B 1 292 ? 15.383 -23.938 -29.672 1 98.12 292 GLU B C 1
ATOM 5762 O O . GLU B 1 292 ? 16.578 -24.25 -29.625 1 98.12 292 GLU B O 1
ATOM 5767 N N . LEU B 1 293 ? 14.656 -23.906 -28.625 1 98.25 293 LEU B N 1
ATOM 5768 C CA . LEU B 1 293 ? 15.188 -24.188 -27.297 1 98.25 293 LEU B CA 1
ATOM 5769 C C . LEU B 1 293 ? 15.484 -25.672 -27.141 1 98.25 293 LEU B C 1
ATOM 5771 O O . LEU B 1 293 ? 16.531 -26.047 -26.609 1 98.25 293 LEU B O 1
ATOM 5775 N N . TRP B 1 294 ? 14.633 -26.5 -27.609 1 97.94 294 TRP B N 1
ATOM 5776 C CA . TRP B 1 294 ? 14.797 -27.953 -27.531 1 97.94 294 TRP B CA 1
ATOM 5777 C C . TRP B 1 294 ? 15.953 -28.422 -28.391 1 97.94 294 TRP B C 1
ATOM 5779 O O . TRP B 1 294 ? 16.688 -29.344 -28.016 1 97.94 294 TRP B O 1
ATOM 5789 N N . SER B 1 295 ? 16.141 -27.781 -29.484 1 97.44 295 SER B N 1
ATOM 5790 C CA . SER B 1 295 ? 17.156 -28.219 -30.438 1 97.44 295 SER B CA 1
ATOM 5791 C C . SER B 1 295 ? 18.562 -28.047 -29.875 1 97.44 295 SER B C 1
ATOM 5793 O O . SER B 1 295 ? 19.453 -28.859 -30.156 1 97.44 295 SER B O 1
ATOM 5795 N N . ILE B 1 296 ? 18.734 -27.047 -29.078 1 96.62 296 ILE B N 1
ATOM 5796 C CA . ILE B 1 296 ? 20.078 -26.812 -28.562 1 96.62 296 ILE B CA 1
ATOM 5797 C C . ILE B 1 296 ? 20.172 -27.312 -27.125 1 96.62 296 ILE B C 1
ATOM 5799 O O . ILE B 1 296 ? 21.203 -27.141 -26.469 1 96.62 296 ILE B O 1
ATOM 5803 N N . ASN B 1 297 ? 19.062 -27.828 -26.562 1 96.62 297 ASN B N 1
ATOM 5804 C CA . ASN B 1 297 ? 18.953 -28.375 -25.219 1 96.62 297 ASN B CA 1
ATOM 5805 C C . ASN B 1 297 ? 19.328 -27.344 -24.172 1 96.62 297 ASN B C 1
ATOM 5807 O O . ASN B 1 297 ? 20.094 -27.641 -23.234 1 96.62 297 ASN B O 1
ATOM 5811 N N . ARG B 1 298 ? 19.016 -26.125 -24.328 1 97.31 298 ARG B N 1
ATOM 5812 C CA . ARG B 1 298 ? 19.078 -25.016 -23.391 1 97.31 298 ARG B CA 1
ATOM 5813 C C . ARG B 1 298 ? 17.688 -24.469 -23.078 1 97.31 298 ARG B C 1
ATOM 5815 O O . ARG B 1 298 ? 17.188 -23.594 -23.797 1 97.31 298 ARG B O 1
ATOM 5822 N N . ARG B 1 299 ? 17.141 -24.891 -22.016 1 98.25 299 ARG B N 1
ATOM 5823 C CA . ARG B 1 299 ? 15.695 -24.812 -21.828 1 98.25 299 ARG B CA 1
ATOM 5824 C C . ARG B 1 299 ? 15.359 -23.938 -20.625 1 98.25 299 ARG B C 1
ATOM 5826 O O . ARG B 1 299 ? 14.188 -23.766 -20.281 1 98.25 299 ARG B O 1
ATOM 5833 N N . LEU B 1 300 ? 16.406 -23.438 -19.938 1 98.88 300 LEU B N 1
ATOM 5834 C CA . LEU B 1 300 ? 16.172 -22.578 -18.781 1 98.88 300 LEU B CA 1
ATOM 5835 C C . LEU B 1 300 ? 16.391 -21.109 -19.141 1 98.88 300 LEU B C 1
ATOM 5837 O O . LEU B 1 300 ? 17.5 -20.703 -19.484 1 98.88 300 LEU B O 1
ATOM 5841 N N . ILE B 1 301 ? 15.352 -20.359 -19.109 1 98.88 301 ILE B N 1
ATOM 5842 C CA . ILE B 1 301 ? 15.43 -18.922 -19.328 1 98.88 301 ILE B CA 1
ATOM 5843 C C . ILE B 1 301 ? 15.562 -18.203 -18 1 98.88 301 ILE B C 1
ATOM 5845 O O . ILE B 1 301 ? 14.672 -18.297 -17.141 1 98.88 301 ILE B O 1
ATOM 5849 N N . VAL B 1 302 ? 16.641 -17.516 -17.797 1 98.81 302 VAL B N 1
ATOM 5850 C CA . VAL B 1 302 ? 16.906 -16.75 -16.578 1 98.81 302 VAL B CA 1
ATOM 5851 C C . VAL B 1 302 ? 16.953 -15.266 -16.906 1 98.81 302 VAL B C 1
ATOM 5853 O O . VAL B 1 302 ? 17.672 -14.852 -17.828 1 98.81 302 VAL B O 1
ATOM 5856 N N . THR B 1 303 ? 16.188 -14.469 -16.172 1 98.75 303 THR B N 1
ATOM 5857 C CA . THR B 1 303 ? 16.156 -13.039 -16.453 1 98.75 303 THR B CA 1
ATOM 5858 C C . THR B 1 303 ? 16.906 -12.266 -15.375 1 98.75 303 THR B C 1
ATOM 5860 O O . THR B 1 303 ? 17.25 -12.82 -14.32 1 98.75 303 THR B O 1
ATOM 5863 N N . TYR B 1 304 ? 17.234 -11.055 -15.648 1 98.56 304 TYR B N 1
ATOM 5864 C CA . TYR B 1 304 ? 17.922 -10.141 -14.742 1 98.56 304 TYR B CA 1
ATOM 5865 C C . TYR B 1 304 ? 17.391 -8.719 -14.914 1 98.56 304 TYR B C 1
ATOM 5867 O O . TYR B 1 304 ? 17.25 -8.234 -16.047 1 98.56 304 TYR B O 1
ATOM 5875 N N . PRO B 1 305 ? 17.078 -7.973 -13.852 1 97.88 305 PRO B N 1
ATOM 5876 C CA . PRO B 1 305 ? 16.266 -6.766 -13.945 1 97.88 305 PRO B CA 1
ATOM 5877 C C . PRO B 1 305 ? 17.094 -5.504 -14.172 1 97.88 305 PRO B C 1
ATOM 5879 O O . PRO B 1 305 ? 16.531 -4.398 -14.227 1 97.88 305 PRO B O 1
ATOM 5882 N N . SER B 1 306 ? 18.391 -5.578 -14.289 1 95.88 306 SER B N 1
ATOM 5883 C CA . SER B 1 306 ? 19.219 -4.391 -14.469 1 95.88 306 SER B CA 1
ATOM 5884 C C . SER B 1 306 ? 20.234 -4.582 -15.594 1 95.88 306 SER B C 1
ATOM 5886 O O . SER B 1 306 ? 20.297 -5.656 -16.203 1 95.88 306 SER B O 1
ATOM 5888 N N . ASN B 1 307 ? 20.984 -3.523 -15.859 1 94.44 307 ASN B N 1
ATOM 5889 C CA . ASN B 1 307 ? 21.875 -3.51 -17.016 1 94.44 307 ASN B CA 1
ATOM 5890 C C . ASN B 1 307 ? 23.016 -4.508 -16.844 1 94.44 307 ASN B C 1
ATOM 5892 O O . ASN B 1 307 ? 23.688 -4.867 -17.828 1 94.44 307 ASN B O 1
ATOM 5896 N N . GLU B 1 308 ? 23.172 -4.934 -15.68 1 95.56 308 GLU B N 1
ATOM 5897 C CA . GLU B 1 308 ? 24.219 -5.91 -15.43 1 95.56 308 GLU B CA 1
ATOM 5898 C C . GLU B 1 308 ? 23.922 -7.234 -16.125 1 95.56 308 GLU B C 1
ATOM 5900 O O . GLU B 1 308 ? 24.797 -8.102 -16.219 1 95.56 308 GLU B O 1
ATOM 5905 N N . LEU B 1 309 ? 22.703 -7.355 -16.719 1 95.31 309 LEU B N 1
ATOM 5906 C CA . LEU B 1 309 ? 22.391 -8.555 -17.484 1 95.31 309 LEU B CA 1
ATOM 5907 C C . LEU B 1 309 ? 23.359 -8.695 -18.656 1 95.31 309 LEU B C 1
ATOM 5909 O O . LEU B 1 309 ? 23.641 -9.812 -19.109 1 95.31 309 LEU B O 1
ATOM 5913 N N . TYR B 1 310 ? 23.922 -7.613 -19.156 1 95.44 310 TYR B N 1
ATOM 5914 C CA . TYR B 1 310 ? 24.812 -7.633 -20.328 1 95.44 310 TYR B CA 1
ATOM 5915 C C . TYR B 1 310 ? 26.172 -8.211 -19.969 1 95.44 310 TYR B C 1
ATOM 5917 O O . TYR B 1 310 ? 26.969 -8.539 -20.844 1 95.44 310 TYR B O 1
ATOM 5925 N N . ASP B 1 311 ? 26.344 -8.391 -18.719 1 96 311 ASP B N 1
ATOM 5926 C CA . ASP B 1 311 ? 27.594 -9 -18.281 1 96 311 ASP B CA 1
ATOM 5927 C C . ASP B 1 311 ? 27.594 -10.508 -18.516 1 96 311 ASP B C 1
ATOM 5929 O O . ASP B 1 311 ? 28.609 -11.18 -18.359 1 96 311 ASP B O 1
ATOM 5933 N N . SER B 1 312 ? 26.469 -11.055 -18.906 1 97.06 312 SER B N 1
ATOM 5934 C CA . SER B 1 312 ? 26.312 -12.469 -19.219 1 97.06 312 SER B CA 1
ATOM 5935 C C . SER B 1 312 ? 25.594 -12.656 -20.562 1 97.06 312 SER B C 1
ATOM 5937 O O . SER B 1 312 ? 24.656 -11.906 -20.875 1 97.06 312 SER B O 1
ATOM 5939 N N . GLN B 1 313 ? 25.953 -13.688 -21.25 1 96.94 313 GLN B N 1
ATOM 5940 C CA . GLN B 1 313 ? 25.281 -14 -22.516 1 96.94 313 GLN B CA 1
ATOM 5941 C C . GLN B 1 313 ? 24.016 -14.812 -22.281 1 96.94 313 GLN B C 1
ATOM 5943 O O . GLN B 1 313 ? 23.203 -15 -23.188 1 96.94 313 GLN B O 1
ATOM 5948 N N . TYR B 1 314 ? 23.812 -15.133 -20.984 1 98 314 TYR B N 1
ATOM 5949 C CA . TYR B 1 314 ? 22.766 -16.109 -20.719 1 98 314 TYR B CA 1
ATOM 5950 C C . TYR B 1 314 ? 21.625 -15.477 -19.938 1 98 314 TYR B C 1
ATOM 5952 O O . TYR B 1 314 ? 20.672 -16.156 -19.562 1 98 314 TYR B O 1
ATOM 5960 N N . LEU B 1 315 ? 21.719 -14.18 -19.609 1 98.44 315 LEU B N 1
ATOM 5961 C CA . LEU B 1 315 ? 20.656 -13.5 -18.859 1 98.44 315 LEU B CA 1
ATOM 5962 C C . LEU B 1 315 ? 19.766 -12.703 -19.797 1 98.44 315 LEU B C 1
ATOM 5964 O O . LEU B 1 315 ? 20.25 -11.977 -20.672 1 98.44 315 LEU B O 1
ATOM 5968 N N . TRP B 1 316 ? 18.438 -12.93 -19.641 1 98.38 316 TRP B N 1
ATOM 5969 C CA . TRP B 1 316 ? 17.422 -12.273 -20.469 1 98.38 316 TRP B CA 1
ATOM 5970 C C . TRP B 1 316 ? 16.844 -11.047 -19.766 1 98.38 316 TRP B C 1
ATOM 5972 O O . TRP B 1 316 ? 17.062 -10.859 -18.562 1 98.38 316 TRP B O 1
ATOM 5982 N N . HIS B 1 317 ? 16.156 -10.195 -20.578 1 97.5 317 HIS B N 1
ATOM 5983 C CA . HIS B 1 317 ? 15.336 -9.156 -19.969 1 97.5 317 HIS B CA 1
ATOM 5984 C C . HIS B 1 317 ? 14.164 -9.75 -19.188 1 97.5 317 HIS B C 1
ATOM 5986 O O . HIS B 1 317 ? 13.656 -10.812 -19.547 1 97.5 317 HIS B O 1
ATOM 5992 N N . THR B 1 318 ? 13.75 -9.047 -18.188 1 98.12 318 THR B N 1
ATOM 5993 C CA . THR B 1 318 ? 12.68 -9.539 -17.328 1 98.12 318 THR B CA 1
ATOM 5994 C C . THR B 1 318 ? 11.367 -9.648 -18.109 1 98.12 318 THR B C 1
ATOM 5996 O O . THR B 1 318 ? 11.18 -8.969 -19.109 1 98.12 318 THR B O 1
ATOM 5999 N N . VAL B 1 319 ? 10.516 -10.547 -17.672 1 98.56 319 VAL B N 1
ATOM 6000 C CA . VAL B 1 319 ? 9.164 -10.711 -18.188 1 98.56 319 VAL B CA 1
ATOM 6001 C C . VAL B 1 319 ? 8.32 -9.492 -17.828 1 98.56 319 VAL B C 1
ATOM 6003 O O . VAL B 1 319 ? 8.375 -8.992 -16.703 1 98.56 319 VAL B O 1
ATOM 6006 N N . HIS B 1 320 ? 7.594 -9.023 -18.828 1 98.12 320 HIS B N 1
ATOM 6007 C CA . HIS B 1 320 ? 6.688 -7.918 -18.547 1 98.12 320 HIS B CA 1
ATOM 6008 C C . HIS B 1 320 ? 5.535 -8.367 -17.656 1 98.12 320 HIS B C 1
ATOM 6010 O O . HIS B 1 320 ? 4.863 -9.359 -17.953 1 98.12 320 HIS B O 1
ATOM 6016 N N . HIS B 1 321 ? 5.324 -7.602 -16.578 1 98.25 321 HIS B N 1
ATOM 6017 C CA . HIS B 1 321 ? 4.234 -7.914 -15.656 1 98.25 321 HIS B CA 1
ATOM 6018 C C . HIS B 1 321 ? 3.008 -7.059 -15.953 1 98.25 321 HIS B C 1
ATOM 6020 O O . HIS B 1 321 ? 3.025 -5.844 -15.734 1 98.25 321 HIS B O 1
ATOM 6026 N N . LEU B 1 322 ? 1.986 -7.684 -16.469 1 97.81 322 LEU B N 1
ATOM 6027 C CA . LEU B 1 322 ? 0.675 -7.047 -16.438 1 97.81 322 LEU B CA 1
ATOM 6028 C C . LEU B 1 322 ? 0.071 -7.109 -15.039 1 97.81 322 LEU B C 1
ATOM 6030 O O . LEU B 1 322 ? -0.662 -8.047 -14.711 1 97.81 322 LEU B O 1
ATOM 6034 N N . TRP B 1 323 ? 0.339 -6.07 -14.242 1 95.88 323 TRP B N 1
ATOM 6035 C CA . TRP B 1 323 ? 0.007 -6.055 -12.82 1 95.88 323 TRP B CA 1
ATOM 6036 C C . TRP B 1 323 ? -0.971 -4.926 -12.508 1 95.88 323 TRP B C 1
ATOM 6038 O O . TRP B 1 323 ? -0.654 -3.75 -12.695 1 95.88 323 TRP B O 1
ATOM 6048 N N . GLY B 1 324 ? -2.064 -5.254 -11.969 1 94.06 324 GLY B N 1
ATOM 6049 C CA . GLY B 1 324 ? -3.127 -4.289 -11.75 1 94.06 324 GLY B CA 1
ATOM 6050 C C . GLY B 1 324 ? -2.996 -3.551 -10.43 1 94.06 324 GLY B C 1
ATOM 6051 O O . GLY B 1 324 ? -3.525 -2.449 -10.273 1 94.06 324 GLY B O 1
ATOM 6052 N N . ASN B 1 325 ? -2.35 -4.129 -9.484 1 93.81 325 ASN B N 1
ATOM 6053 C CA . ASN B 1 325 ? -2.254 -3.561 -8.141 1 93.81 325 ASN B CA 1
ATOM 6054 C C . ASN B 1 325 ? -3.631 -3.215 -7.582 1 93.81 325 ASN B C 1
ATOM 6056 O O . ASN B 1 325 ? -3.871 -2.078 -7.172 1 93.81 325 ASN B O 1
ATOM 6060 N N . VAL B 1 326 ? -4.527 -4.086 -7.562 1 95.56 326 VAL B N 1
ATOM 6061 C CA . VAL B 1 326 ? -5.906 -3.912 -7.113 1 95.56 326 VAL B CA 1
ATOM 6062 C C . VAL B 1 326 ? -6.234 -4.949 -6.043 1 95.56 326 VAL B C 1
ATOM 6064 O O . VAL B 1 326 ? -5.496 -5.918 -5.859 1 95.56 326 VAL B O 1
ATOM 6067 N N . ASN B 1 327 ? -7.328 -4.734 -5.305 1 96.12 327 ASN B N 1
ATOM 6068 C CA . ASN B 1 327 ? -7.641 -5.617 -4.188 1 96.12 327 ASN B CA 1
ATOM 6069 C C . ASN B 1 327 ? -9.117 -6.016 -4.184 1 96.12 327 ASN B C 1
ATOM 6071 O O . ASN B 1 327 ? -9.664 -6.375 -3.141 1 96.12 327 ASN B O 1
ATOM 6075 N N . THR B 1 328 ? -9.812 -5.891 -5.289 1 95.12 328 THR B N 1
ATOM 6076 C CA . THR B 1 328 ? -11.164 -6.402 -5.473 1 95.12 328 THR B CA 1
ATOM 6077 C C . THR B 1 328 ? -11.266 -7.215 -6.758 1 95.12 328 THR B C 1
ATOM 6079 O O . THR B 1 328 ? -10.516 -6.977 -7.707 1 95.12 328 THR B O 1
ATOM 6082 N N . ILE B 1 329 ? -12.203 -8.117 -6.75 1 97.06 329 ILE B N 1
ATOM 6083 C CA . ILE B 1 329 ? -12.359 -9.016 -7.891 1 97.06 329 ILE B CA 1
ATOM 6084 C C . ILE B 1 329 ? -12.812 -8.219 -9.117 1 97.06 329 ILE B C 1
ATOM 6086 O O . ILE B 1 329 ? -12.359 -8.484 -10.234 1 97.06 329 ILE B O 1
ATOM 6090 N N . GLU B 1 330 ? -13.664 -7.211 -8.906 1 95.62 330 GLU B N 1
ATOM 6091 C CA . GLU B 1 330 ? -14.18 -6.391 -10 1 95.62 330 GLU B CA 1
ATOM 6092 C C . GLU B 1 330 ? -13.062 -5.586 -10.664 1 95.62 330 GLU B C 1
ATOM 6094 O O . GLU B 1 330 ? -12.977 -5.52 -11.891 1 95.62 330 GLU B O 1
ATOM 6099 N N . ASP B 1 331 ? -12.227 -5.031 -9.844 1 95.31 331 ASP B N 1
ATOM 6100 C CA . ASP B 1 331 ? -11.125 -4.23 -10.375 1 95.31 331 ASP B CA 1
ATOM 6101 C C . ASP B 1 331 ? -10.109 -5.109 -11.102 1 95.31 331 ASP B C 1
ATOM 6103 O O . ASP B 1 331 ? -9.555 -4.711 -12.125 1 95.31 331 ASP B O 1
ATOM 6107 N N . LEU B 1 332 ? -9.844 -6.254 -10.562 1 97.56 332 LEU B N 1
ATOM 6108 C CA . LEU B 1 332 ? -8.922 -7.184 -11.195 1 97.56 332 LEU B CA 1
ATOM 6109 C C . LEU B 1 332 ? -9.445 -7.629 -12.555 1 97.56 332 LEU B C 1
ATOM 6111 O O . LEU B 1 332 ? -8.703 -7.645 -13.539 1 97.56 332 LEU B O 1
ATOM 6115 N N . GLU B 1 333 ? -10.727 -7.93 -12.617 1 96.81 333 GLU B N 1
ATOM 6116 C CA . GLU B 1 333 ? -11.367 -8.32 -13.867 1 96.81 333 GLU B CA 1
ATOM 6117 C C . GLU B 1 333 ? -11.258 -7.215 -14.914 1 96.81 333 GLU B C 1
ATOM 6119 O O . GLU B 1 333 ? -10.812 -7.453 -16.031 1 96.81 333 GLU B O 1
ATOM 6124 N N . ALA B 1 334 ? -11.617 -6.016 -14.5 1 96.31 334 ALA B N 1
ATOM 6125 C CA . ALA B 1 334 ? -11.594 -4.875 -15.414 1 96.31 334 ALA B CA 1
ATOM 6126 C C . ALA B 1 334 ? -10.188 -4.621 -15.938 1 96.31 334 ALA B C 1
ATOM 6128 O O . ALA B 1 334 ? -9.992 -4.359 -17.125 1 96.31 334 ALA B O 1
ATOM 6129 N N . PHE B 1 335 ? -9.32 -4.688 -15.039 1 97.5 335 PHE B N 1
ATOM 6130 C CA . PHE B 1 335 ? -7.934 -4.434 -15.406 1 97.5 335 PHE B CA 1
ATOM 6131 C C . PHE B 1 335 ? -7.445 -5.461 -16.422 1 97.5 335 PHE B C 1
ATOM 6133 O O . PHE B 1 335 ? -6.855 -5.098 -17.438 1 97.5 335 PHE B O 1
ATOM 6140 N N . LEU B 1 336 ? -7.633 -6.781 -16.188 1 97.5 336 LEU B N 1
ATOM 6141 C CA . LEU B 1 336 ? -7.156 -7.844 -17.062 1 97.5 336 LEU B CA 1
ATOM 6142 C C . LEU B 1 336 ? -7.891 -7.809 -18.406 1 97.5 336 LEU B C 1
ATOM 6144 O O . LEU B 1 336 ? -7.281 -8.023 -19.453 1 97.5 336 LEU B O 1
ATOM 6148 N N . TYR B 1 337 ? -9.156 -7.527 -18.406 1 94.44 337 TYR B N 1
ATOM 6149 C CA . TYR B 1 337 ? -9.938 -7.48 -19.625 1 94.44 337 TYR B CA 1
ATOM 6150 C C . TYR B 1 337 ? -9.453 -6.367 -20.547 1 94.44 337 TYR B C 1
ATOM 6152 O O . TYR B 1 337 ? -9.477 -6.504 -21.781 1 94.44 337 TYR B O 1
ATOM 6160 N N . THR B 1 338 ? -8.938 -5.348 -19.953 1 94.94 338 THR B N 1
ATOM 6161 C CA . THR B 1 338 ? -8.414 -4.242 -20.75 1 94.94 338 THR B CA 1
ATOM 6162 C C . THR B 1 338 ? -6.961 -4.5 -21.141 1 94.94 338 THR B C 1
ATOM 6164 O O . THR B 1 338 ? -6.555 -4.199 -22.266 1 94.94 338 THR B O 1
ATOM 6167 N N . GLY B 1 339 ? -6.223 -5.082 -20.297 1 96.69 339 GLY B N 1
ATOM 6168 C CA . GLY B 1 339 ? -4.781 -5.164 -20.438 1 96.69 339 GLY B CA 1
ATOM 6169 C C . GLY B 1 339 ? -4.34 -6.305 -21.344 1 96.69 339 GLY B C 1
ATOM 6170 O O . GLY B 1 339 ? -3.357 -6.18 -22.078 1 96.69 339 GLY B O 1
ATOM 6171 N N . ILE B 1 340 ? -5.027 -7.457 -21.328 1 97.19 340 ILE B N 1
ATOM 6172 C CA . ILE B 1 340 ? -4.559 -8.672 -21.984 1 97.19 340 ILE B CA 1
ATOM 6173 C C . ILE B 1 340 ? -4.543 -8.461 -23.5 1 97.19 340 ILE B C 1
ATOM 6175 O O . ILE B 1 340 ? -3.559 -8.797 -24.172 1 97.19 340 ILE B O 1
ATOM 6179 N N . SER B 1 341 ? -5.492 -7.832 -24.047 1 94.69 341 SER B N 1
ATOM 6180 C CA . SER B 1 341 ? -5.566 -7.637 -25.5 1 94.69 341 SER B CA 1
ATOM 6181 C C . SER B 1 341 ? -4.43 -6.746 -25.984 1 94.69 341 SER B C 1
ATOM 6183 O O . SER B 1 341 ? -3.982 -6.879 -27.125 1 94.69 341 SER B O 1
ATOM 6185 N N . GLU B 1 342 ? -3.936 -5.961 -25.078 1 95.38 342 GLU B N 1
ATOM 6186 C CA . GLU B 1 342 ? -2.869 -5.035 -25.453 1 95.38 342 GLU B CA 1
ATOM 6187 C C . GLU B 1 342 ? -1.513 -5.738 -25.469 1 95.38 342 GLU B C 1
ATOM 6189 O O . GLU B 1 342 ? -0.546 -5.215 -26.031 1 95.38 342 GLU B O 1
ATOM 6194 N N . GLN B 1 343 ? -1.457 -6.945 -24.891 1 96 343 GLN B N 1
ATOM 6195 C CA . GLN B 1 343 ? -0.166 -7.609 -24.734 1 96 343 GLN B CA 1
ATOM 6196 C C . GLN B 1 343 ? 0.021 -8.695 -25.781 1 96 343 GLN B C 1
ATOM 6198 O O . GLN B 1 343 ? 1.137 -9.172 -26 1 96 343 GLN B O 1
ATOM 6203 N N . VAL B 1 344 ? -0.96 -9.039 -26.516 1 93.38 344 VAL B N 1
ATOM 6204 C CA . VAL B 1 344 ? -0.988 -10.211 -27.375 1 93.38 344 VAL B CA 1
ATOM 6205 C C . VAL B 1 344 ? 0.124 -10.117 -28.422 1 93.38 344 VAL B C 1
ATOM 6207 O O . VAL B 1 344 ? 0.757 -11.117 -28.766 1 93.38 344 VAL B O 1
ATOM 6210 N N . ASN B 1 345 ? 0.434 -8.898 -28.875 1 92.88 345 ASN B N 1
ATOM 6211 C CA . ASN B 1 345 ? 1.432 -8.727 -29.922 1 92.88 345 ASN B CA 1
ATOM 6212 C C . ASN B 1 345 ? 2.699 -8.062 -29.391 1 92.88 345 ASN B C 1
ATOM 6214 O O . ASN B 1 345 ? 3.43 -7.414 -30.141 1 92.88 345 ASN B O 1
ATOM 6218 N N . ARG B 1 346 ? 2.992 -8.211 -28.141 1 93.31 346 ARG B N 1
ATOM 6219 C CA . ARG B 1 346 ? 4.137 -7.59 -27.484 1 93.31 346 ARG B CA 1
ATOM 6220 C C . ARG B 1 346 ? 5.449 -8.117 -28.047 1 93.31 346 ARG B C 1
ATOM 6222 O O . ARG B 1 346 ? 6.453 -7.402 -28.078 1 93.31 346 ARG B O 1
ATOM 6229 N N . GLY B 1 347 ? 5.469 -9.383 -28.438 1 94.25 347 GLY B N 1
ATOM 6230 C CA . GLY B 1 347 ? 6.664 -9.961 -29.031 1 94.25 347 GLY B CA 1
ATOM 6231 C C . GLY B 1 347 ? 7.691 -10.391 -28 1 94.25 347 GLY B C 1
ATOM 6232 O O . GLY B 1 347 ? 8.836 -10.695 -28.344 1 94.25 347 GLY B O 1
ATOM 6233 N N . SER B 1 348 ? 7.379 -10.289 -26.812 1 97 348 SER B N 1
ATOM 6234 C CA . SER B 1 348 ? 8.188 -10.789 -25.703 1 97 348 SER B CA 1
ATOM 6235 C C . SER B 1 348 ? 7.309 -11.391 -24.609 1 97 348 SER B C 1
ATOM 6237 O O . SER B 1 348 ? 6.082 -11.281 -24.656 1 97 348 SER B O 1
ATOM 6239 N N . LEU B 1 349 ? 7.945 -12.039 -23.75 1 98.31 349 LEU B N 1
ATOM 6240 C CA . LEU B 1 349 ? 7.219 -12.711 -22.672 1 98.31 349 LEU B CA 1
ATOM 6241 C C . LEU B 1 349 ? 6.484 -11.695 -21.812 1 98.31 349 LEU B C 1
ATOM 6243 O O . LEU B 1 349 ? 7.008 -10.617 -21.531 1 98.31 349 LEU B O 1
ATOM 6247 N N . TRP B 1 350 ? 5.301 -12.062 -21.406 1 98.5 350 TRP B N 1
ATOM 6248 C CA . TRP B 1 350 ? 4.523 -11.242 -20.484 1 98.5 350 TRP B CA 1
ATOM 6249 C C . TRP B 1 350 ? 3.639 -12.109 -19.594 1 98.5 350 TRP B C 1
ATOM 6251 O O . TRP B 1 350 ? 3.221 -13.195 -20 1 98.5 350 TRP B O 1
ATOM 6261 N N . SER B 1 351 ? 3.461 -11.625 -18.453 1 98.62 351 SER B N 1
ATOM 6262 C CA . SER B 1 351 ? 2.689 -12.383 -17.469 1 98.62 351 SER B CA 1
ATOM 6263 C C . SER B 1 351 ? 1.486 -11.578 -16.984 1 98.62 351 SER B C 1
ATOM 6265 O O . SER B 1 351 ? 1.57 -10.359 -16.812 1 98.62 351 SER B O 1
ATOM 6267 N N . SER B 1 352 ? 0.353 -12.281 -16.891 1 98.44 352 SER B N 1
ATOM 6268 C CA . SER B 1 352 ? -0.793 -11.758 -16.156 1 98.44 352 SER B CA 1
ATOM 6269 C C . SER B 1 352 ? -0.675 -12.055 -14.664 1 98.44 352 SER B C 1
ATOM 6271 O O . SER B 1 352 ? -0.741 -13.211 -14.25 1 98.44 352 SER B O 1
ATOM 6273 N N . MET B 1 353 ? -0.455 -11 -13.938 1 97.94 353 MET B N 1
ATOM 6274 C CA . MET B 1 353 ? -0.417 -11.156 -12.492 1 97.94 353 MET B CA 1
ATOM 6275 C C . MET B 1 353 ? -1.826 -11.281 -11.922 1 97.94 353 MET B C 1
ATOM 6277 O O . MET B 1 353 ? -2.525 -10.281 -11.758 1 97.94 353 MET B O 1
ATOM 6281 N N . ALA B 1 354 ? -2.191 -12.469 -11.539 1 96.56 354 ALA B N 1
ATOM 6282 C CA . ALA B 1 354 ? -3.582 -12.836 -11.281 1 96.56 354 ALA B CA 1
ATOM 6283 C C . ALA B 1 354 ? -3.85 -12.977 -9.789 1 96.56 354 ALA B C 1
ATOM 6285 O O . ALA B 1 354 ? -4.363 -14 -9.328 1 96.56 354 ALA B O 1
ATOM 6286 N N . GLN B 1 355 ? -3.545 -11.914 -9.023 1 97.56 355 GLN B N 1
ATOM 6287 C CA . GLN B 1 355 ? -3.734 -11.938 -7.578 1 97.56 355 GLN B CA 1
ATOM 6288 C C . GLN B 1 355 ? -4.121 -10.555 -7.051 1 97.56 355 GLN B C 1
ATOM 6290 O O . GLN B 1 355 ? -3.992 -9.562 -7.762 1 97.56 355 GLN B O 1
ATOM 6295 N N . PHE B 1 356 ? -4.637 -10.562 -5.805 1 97.38 356 PHE B N 1
ATOM 6296 C CA . PHE B 1 356 ? -4.887 -9.305 -5.105 1 97.38 356 PHE B CA 1
ATOM 6297 C C . PHE B 1 356 ? -3.584 -8.711 -4.578 1 97.38 356 PHE B C 1
ATOM 6299 O O . PHE B 1 356 ? -2.648 -9.445 -4.254 1 97.38 356 PHE B O 1
ATOM 6306 N N . THR B 1 357 ? -3.549 -7.492 -4.566 1 96.06 357 THR B N 1
ATOM 6307 C CA . THR B 1 357 ? -2.492 -6.758 -3.881 1 96.06 357 THR B CA 1
ATOM 6308 C C . THR B 1 357 ? -3.061 -5.961 -2.709 1 96.06 357 THR B C 1
ATOM 6310 O O . THR B 1 357 ? -3.84 -5.027 -2.906 1 96.06 357 THR B O 1
ATOM 6313 N N . PRO B 1 358 ? -2.625 -6.316 -1.508 1 96 358 PRO B N 1
ATOM 6314 C CA . PRO B 1 358 ? -3.203 -5.637 -0.344 1 96 358 PRO B CA 1
ATOM 6315 C C . PRO B 1 358 ? -2.73 -4.191 -0.208 1 96 358 PRO B C 1
ATOM 6317 O O . PRO B 1 358 ? -1.573 -3.887 -0.508 1 96 358 PRO B O 1
ATOM 6320 N N . SER B 1 359 ? -3.613 -3.314 0.237 1 93.81 359 SER B N 1
ATOM 6321 C CA . SER B 1 359 ? -3.266 -1.975 0.702 1 93.81 359 SER B CA 1
ATOM 6322 C C . SER B 1 359 ? -2.873 -1.986 2.176 1 93.81 359 SER B C 1
ATOM 6324 O O . SER B 1 359 ? -3.102 -2.975 2.877 1 93.81 359 SER B O 1
ATOM 6326 N N . PRO B 1 360 ? -2.287 -0.891 2.643 1 92.44 360 PRO B N 1
ATOM 6327 C CA . PRO B 1 360 ? -2.004 -0.824 4.078 1 92.44 360 PRO B CA 1
ATOM 6328 C C . PRO B 1 360 ? -3.252 -1.021 4.934 1 92.44 360 PRO B C 1
ATOM 6330 O O . PRO B 1 360 ? -3.203 -1.718 5.953 1 92.44 360 PRO B O 1
ATOM 6333 N N . MET B 1 361 ? -4.316 -0.424 4.531 1 91.44 361 MET B N 1
ATOM 6334 C CA . MET B 1 361 ? -5.543 -0.53 5.312 1 91.44 361 MET B CA 1
ATOM 6335 C C . MET B 1 361 ? -6.082 -1.958 5.293 1 91.44 361 MET B C 1
ATOM 6337 O O . MET B 1 361 ? -6.676 -2.416 6.27 1 91.44 361 MET B O 1
ATOM 6341 N N . ASP B 1 362 ? -5.855 -2.691 4.227 1 94.19 362 ASP B N 1
ATOM 6342 C CA . ASP B 1 362 ? -6.242 -4.098 4.184 1 94.19 362 ASP B CA 1
ATOM 6343 C C . ASP B 1 362 ? -5.523 -4.898 5.266 1 94.19 362 ASP B C 1
ATOM 6345 O O . ASP B 1 362 ? -6.113 -5.781 5.891 1 94.19 362 ASP B O 1
ATOM 6349 N N . VAL B 1 363 ? -4.281 -4.605 5.426 1 93.62 363 VAL B N 1
ATOM 6350 C CA . VAL B 1 363 ? -3.5 -5.281 6.457 1 93.62 363 VAL B CA 1
ATOM 6351 C C . VAL B 1 363 ? -4.02 -4.891 7.84 1 93.62 363 VAL B C 1
ATOM 6353 O O . VAL B 1 363 ? -4.234 -5.75 8.695 1 93.62 363 VAL B O 1
ATOM 6356 N N . VAL B 1 364 ? -4.25 -3.6 8.008 1 91 364 VAL B N 1
ATOM 6357 C CA . VAL B 1 364 ? -4.711 -3.066 9.281 1 91 364 VAL B CA 1
ATOM 6358 C C . VAL B 1 364 ? -6.031 -3.729 9.672 1 91 364 VAL B C 1
ATOM 6360 O O . VAL B 1 364 ? -6.234 -4.078 10.836 1 91 364 VAL B O 1
ATOM 6363 N N . LEU B 1 365 ? -6.898 -3.949 8.734 1 92 365 LEU B N 1
ATOM 6364 C CA . LEU B 1 365 ? -8.242 -4.465 8.992 1 92 365 LEU B CA 1
ATOM 6365 C C . LEU B 1 365 ? -8.273 -5.984 8.867 1 92 365 LEU B C 1
ATOM 6367 O O . LEU B 1 365 ? -9.336 -6.598 8.977 1 92 365 LEU B O 1
ATOM 6371 N N . ASN B 1 366 ? -7.09 -6.582 8.586 1 92.88 366 ASN B N 1
ATOM 6372 C CA . ASN B 1 366 ? -6.969 -8.023 8.398 1 92.88 366 ASN B CA 1
ATOM 6373 C C . ASN B 1 366 ? -7.934 -8.539 7.332 1 92.88 366 ASN B C 1
ATOM 6375 O O . ASN B 1 366 ? -8.625 -9.531 7.543 1 92.88 366 ASN B O 1
ATOM 6379 N N . LYS B 1 367 ? -7.961 -7.734 6.32 1 92.75 367 LYS B N 1
ATOM 6380 C CA . LYS B 1 367 ? -8.836 -8.109 5.215 1 92.75 367 LYS B CA 1
ATOM 6381 C C . LYS B 1 367 ? -8.516 -9.508 4.707 1 92.75 367 LYS B C 1
ATOM 6383 O O . LYS B 1 367 ? -7.348 -9.883 4.598 1 92.75 367 LYS B O 1
ATOM 6388 N N . TRP B 1 368 ? -9.547 -10.375 4.414 1 95.12 368 TRP B N 1
ATOM 6389 C CA . TRP B 1 368 ? -9.531 -11.742 3.898 1 95.12 368 TRP B CA 1
ATOM 6390 C C . TRP B 1 368 ? -8.844 -12.688 4.875 1 95.12 368 TRP B C 1
ATOM 6392 O O . TRP B 1 368 ? -8.727 -13.883 4.609 1 95.12 368 TRP B O 1
ATOM 6402 N N . GLY B 1 369 ? -8.273 -12.164 5.953 1 93.88 369 GLY B N 1
ATOM 6403 C CA . GLY B 1 369 ? -7.484 -12.984 6.852 1 93.88 369 GLY B CA 1
ATOM 6404 C C . GLY B 1 369 ? -6.066 -13.211 6.363 1 93.88 369 GLY B C 1
ATOM 6405 O O . GLY B 1 369 ? -5.375 -14.109 6.84 1 93.88 369 GLY B O 1
ATOM 6406 N N . GLY B 1 370 ? -5.59 -12.383 5.309 1 95.69 370 GLY B N 1
ATOM 6407 C CA . GLY B 1 370 ? -4.258 -12.531 4.75 1 95.69 370 GLY B CA 1
ATOM 6408 C C . GLY B 1 370 ? -4.27 -12.922 3.283 1 95.69 370 GLY B C 1
ATOM 6409 O O . GLY B 1 370 ? -5.328 -12.953 2.65 1 95.69 370 GLY B O 1
ATOM 6410 N N . LEU B 1 371 ? -3.061 -13.258 2.801 1 97.25 371 LEU B N 1
ATOM 6411 C CA . LEU B 1 371 ? -2.912 -13.547 1.379 1 97.25 371 LEU B CA 1
ATOM 6412 C C . LEU B 1 371 ? -3.561 -14.883 1.027 1 97.25 371 LEU B C 1
ATOM 6414 O O . LEU B 1 371 ? -4.035 -15.07 -0.096 1 97.25 371 LEU B O 1
ATOM 6418 N N . ARG B 1 372 ? -3.602 -15.797 1.991 1 97.12 372 ARG B N 1
ATOM 6419 C CA . ARG B 1 372 ? -4.301 -17.062 1.78 1 97.12 372 ARG B CA 1
ATOM 6420 C C . ARG B 1 372 ? -5.781 -16.828 1.495 1 97.12 372 ARG B C 1
ATOM 6422 O O . ARG B 1 372 ? -6.336 -17.406 0.561 1 97.12 372 ARG B O 1
ATOM 6429 N N . GLY B 1 373 ? -6.367 -16 2.326 1 97.44 373 GLY B N 1
ATOM 6430 C CA . GLY B 1 373 ? -7.762 -15.664 2.104 1 97.44 373 GLY B CA 1
ATOM 6431 C C . GLY B 1 373 ? -7.996 -14.914 0.809 1 97.44 373 GLY B C 1
ATOM 6432 O O . GLY B 1 373 ? -9.023 -15.102 0.151 1 97.44 373 GLY B O 1
ATOM 6433 N N . ALA B 1 374 ? -7.051 -14.062 0.452 1 98.12 374 ALA B N 1
ATOM 6434 C CA . ALA B 1 374 ? -7.141 -13.352 -0.824 1 98.12 374 ALA B CA 1
ATOM 6435 C C . ALA B 1 374 ? -7.184 -14.336 -1.992 1 98.12 374 ALA B C 1
ATOM 6437 O O . ALA B 1 374 ? -7.984 -14.172 -2.918 1 98.12 374 ALA B O 1
ATOM 6438 N N . ALA B 1 375 ? -6.355 -15.312 -1.927 1 98.38 375 ALA B N 1
ATOM 6439 C CA . ALA B 1 375 ? -6.309 -16.328 -2.982 1 98.38 375 ALA B CA 1
ATOM 6440 C C . ALA B 1 375 ? -7.625 -17.094 -3.064 1 98.38 375 ALA B C 1
ATOM 6442 O O . ALA B 1 375 ? -8.055 -17.484 -4.152 1 98.38 375 ALA B O 1
ATOM 6443 N N . MET B 1 376 ? -8.273 -17.328 -1.941 1 97.69 376 MET B N 1
ATOM 6444 C CA . MET B 1 376 ? -9.555 -18.031 -1.911 1 97.69 376 MET B CA 1
ATOM 6445 C C . MET B 1 376 ? -10.633 -17.234 -2.645 1 97.69 376 MET B C 1
ATOM 6447 O O . MET B 1 376 ? -11.586 -17.812 -3.172 1 97.69 376 MET B O 1
ATOM 6451 N N . GLN B 1 377 ? -10.422 -15.984 -2.74 1 96.81 377 GLN B N 1
ATOM 6452 C CA . GLN B 1 377 ? -11.383 -15.125 -3.426 1 96.81 377 GLN B CA 1
ATOM 6453 C C . GLN B 1 377 ? -11.07 -15.031 -4.918 1 96.81 377 GLN B C 1
ATOM 6455 O O . GLN B 1 377 ? -11.984 -14.875 -5.734 1 96.81 377 GLN B O 1
ATOM 6460 N N . THR B 1 378 ? -9.859 -15.18 -5.273 1 98 378 THR B N 1
ATOM 6461 C CA . THR B 1 378 ? -9.461 -14.781 -6.621 1 98 378 THR B CA 1
ATOM 6462 C C . THR B 1 378 ? -9.242 -16 -7.504 1 98 378 THR B C 1
ATOM 6464 O O . THR B 1 378 ? -9.562 -15.984 -8.695 1 98 378 THR B O 1
ATOM 6467 N N . ASN B 1 379 ? -8.695 -17.078 -7.023 1 98.5 379 ASN B N 1
ATOM 6468 C CA . ASN B 1 379 ? -8.07 -18.109 -7.852 1 98.5 379 ASN B CA 1
ATOM 6469 C C . ASN B 1 379 ? -9.078 -18.766 -8.789 1 98.5 379 ASN B C 1
ATOM 6471 O O . ASN B 1 379 ? -8.797 -18.953 -9.969 1 98.5 379 ASN B O 1
ATOM 6475 N N . PHE B 1 380 ? -10.289 -19.062 -8.281 1 97.62 380 PHE B N 1
ATOM 6476 C CA . PHE B 1 380 ? -11.227 -19.797 -9.117 1 97.62 380 PHE B CA 1
ATOM 6477 C C . PHE B 1 380 ? -11.898 -18.875 -10.125 1 97.62 380 PHE B C 1
ATOM 6479 O O . PHE B 1 380 ? -11.953 -19.172 -11.32 1 97.62 380 PHE B O 1
ATOM 6486 N N . PRO B 1 381 ? -12.359 -17.672 -9.703 1 97.19 381 PRO B N 1
ATOM 6487 C CA . PRO B 1 381 ? -12.898 -16.766 -10.719 1 97.19 381 PRO B CA 1
ATOM 6488 C C . PRO B 1 381 ? -11.883 -16.422 -11.805 1 97.19 381 PRO B C 1
ATOM 6490 O O . PRO B 1 381 ? -12.219 -16.422 -12.992 1 97.19 381 PRO B O 1
ATOM 6493 N N . VAL B 1 382 ? -10.727 -16.219 -11.414 1 97.69 382 VAL B N 1
ATOM 6494 C CA . VAL B 1 382 ? -9.688 -15.828 -12.367 1 97.69 382 VAL B CA 1
ATOM 6495 C C . VAL B 1 382 ? -9.398 -16.984 -13.312 1 97.69 382 VAL B C 1
ATOM 6497 O O . VAL B 1 382 ? -9.234 -16.797 -14.516 1 97.69 382 VAL B O 1
ATOM 6500 N N . THR B 1 383 ? -9.289 -18.141 -12.766 1 98.19 383 THR B N 1
ATOM 6501 C CA . THR B 1 383 ? -9.086 -19.328 -13.602 1 98.19 383 THR B CA 1
ATOM 6502 C C . THR B 1 383 ? -10.203 -19.453 -14.633 1 98.19 383 THR B C 1
ATOM 6504 O O . THR B 1 383 ? -9.938 -19.766 -15.797 1 98.19 383 THR B O 1
ATOM 6507 N N . ASN B 1 384 ? -11.406 -19.188 -14.242 1 97.12 384 ASN B N 1
ATOM 6508 C CA . ASN B 1 384 ? -12.531 -19.25 -15.164 1 97.12 384 ASN B CA 1
ATOM 6509 C C . ASN B 1 384 ? -12.43 -18.203 -16.266 1 97.12 384 ASN B C 1
ATOM 6511 O O . ASN B 1 384 ? -12.812 -18.453 -17.406 1 97.12 384 ASN B O 1
ATOM 6515 N N . TRP B 1 385 ? -11.93 -17.031 -15.953 1 97.69 385 TRP B N 1
ATOM 6516 C CA . TRP B 1 385 ? -11.742 -16 -16.984 1 97.69 385 TRP B CA 1
ATOM 6517 C C . TRP B 1 385 ? -10.773 -16.484 -18.047 1 97.69 385 TRP B C 1
ATOM 6519 O O . TRP B 1 385 ? -11.016 -16.297 -19.25 1 97.69 385 TRP B O 1
ATOM 6529 N N . PHE B 1 386 ? -9.719 -17.125 -17.609 1 97.81 386 PHE B N 1
ATOM 6530 C CA . PHE B 1 386 ? -8.719 -17.594 -18.562 1 97.81 386 PHE B CA 1
ATOM 6531 C C . PHE B 1 386 ? -9.266 -18.75 -19.391 1 97.81 386 PHE B C 1
ATOM 6533 O O . PHE B 1 386 ? -8.938 -18.891 -20.578 1 97.81 386 PHE B O 1
ATOM 6540 N N . ARG B 1 387 ? -10.078 -19.547 -18.797 1 96.69 387 ARG B N 1
ATOM 6541 C CA . ARG B 1 387 ? -10.695 -20.672 -19.484 1 96.69 387 ARG B CA 1
ATOM 6542 C C . ARG B 1 387 ? -11.688 -20.203 -20.531 1 96.69 387 ARG B C 1
ATOM 6544 O O . ARG B 1 387 ? -11.734 -20.766 -21.641 1 96.69 387 ARG B O 1
ATOM 6551 N N . GLN B 1 388 ? -12.414 -19.172 -20.25 1 94.81 388 GLN B N 1
ATOM 6552 C CA . GLN B 1 388 ? -13.547 -18.781 -21.078 1 94.81 388 GLN B CA 1
ATOM 6553 C C . GLN B 1 388 ? -13.148 -17.703 -22.078 1 94.81 388 GLN B C 1
ATOM 6555 O O . GLN B 1 388 ? -13.586 -17.734 -23.234 1 94.81 388 GLN B O 1
ATOM 6560 N N . ASP B 1 389 ? -12.281 -16.828 -21.609 1 94.94 389 ASP B N 1
ATOM 6561 C CA . ASP B 1 389 ? -12.148 -15.617 -22.406 1 94.94 389 ASP B CA 1
ATOM 6562 C C . ASP B 1 389 ? -10.734 -15.469 -22.969 1 94.94 389 ASP B C 1
ATOM 6564 O O . ASP B 1 389 ? -10.539 -14.867 -24.016 1 94.94 389 ASP B O 1
ATOM 6568 N N . TRP B 1 390 ? -9.742 -16.062 -22.281 1 96.38 390 TRP B N 1
ATOM 6569 C CA . TRP B 1 390 ? -8.406 -15.602 -22.656 1 96.38 390 TRP B CA 1
ATOM 6570 C C . TRP B 1 390 ? -7.492 -16.781 -22.953 1 96.38 390 TRP B C 1
ATOM 6572 O O . TRP B 1 390 ? -6.277 -16.625 -23.078 1 96.38 390 TRP B O 1
ATOM 6582 N N . TRP B 1 391 ? -8.031 -18 -23.141 1 95.81 391 TRP B N 1
ATOM 6583 C CA . TRP B 1 391 ? -7.234 -19.203 -23.375 1 95.81 391 TRP B CA 1
ATOM 6584 C C . TRP B 1 391 ? -6.438 -19.078 -24.656 1 95.81 391 TRP B C 1
ATOM 6586 O O . TRP B 1 391 ? -5.379 -19.703 -24.812 1 95.81 391 TRP B O 1
ATOM 6596 N N . ASP B 1 392 ? -6.859 -18.25 -25.594 1 94.19 392 ASP B N 1
ATOM 6597 C CA . ASP B 1 392 ? -6.215 -18.172 -26.891 1 94.19 392 ASP B CA 1
ATOM 6598 C C . ASP B 1 392 ? -5.371 -16.906 -27 1 94.19 392 ASP B C 1
ATOM 6600 O O . ASP B 1 392 ? -4.82 -16.609 -28.062 1 94.19 392 ASP B O 1
ATOM 6604 N N . GLU B 1 393 ? -5.242 -16.188 -25.875 1 95.88 393 GLU B N 1
ATOM 6605 C CA . GLU B 1 393 ? -4.531 -14.914 -25.953 1 95.88 393 GLU B CA 1
ATOM 6606 C C . GLU B 1 393 ? -3.398 -14.859 -24.938 1 95.88 393 GLU B C 1
ATOM 6608 O O . GLU B 1 393 ? -2.33 -14.312 -25.219 1 95.88 393 GLU B O 1
ATOM 6613 N N . VAL B 1 394 ? -3.592 -15.406 -23.781 1 97.88 394 VAL B N 1
ATOM 6614 C CA . VAL B 1 394 ? -2.713 -15.188 -22.625 1 97.88 394 VAL B CA 1
ATOM 6615 C C . VAL B 1 394 ? -1.389 -15.914 -22.844 1 97.88 394 VAL B C 1
ATOM 6617 O O . VAL B 1 394 ? -1.341 -16.938 -23.531 1 97.88 394 VAL B O 1
ATOM 6620 N N . ASN B 1 395 ? -0.309 -15.391 -22.344 1 98.5 395 ASN B N 1
ATOM 6621 C CA . ASN B 1 395 ? 0.998 -16.031 -22.328 1 98.5 395 ASN B CA 1
ATOM 6622 C C . ASN B 1 395 ? 1.279 -16.703 -20.984 1 98.5 395 ASN B C 1
ATOM 6624 O O . ASN B 1 395 ? 1.07 -17.906 -20.828 1 98.5 395 ASN B O 1
ATOM 6628 N N . ILE B 1 396 ? 1.58 -15.922 -19.984 1 98.81 396 ILE B N 1
ATOM 6629 C CA . ILE B 1 396 ? 1.876 -16.469 -18.656 1 98.81 396 ILE B CA 1
ATOM 6630 C C . ILE B 1 396 ? 0.76 -16.094 -17.688 1 98.81 396 ILE B C 1
ATOM 6632 O O . ILE B 1 396 ? 0.275 -14.961 -17.688 1 98.81 396 ILE B O 1
ATOM 6636 N N . ILE B 1 397 ? 0.293 -17.047 -16.922 1 98.75 397 ILE B N 1
ATOM 6637 C CA . ILE B 1 397 ? -0.635 -16.812 -15.828 1 98.75 397 ILE B CA 1
ATOM 6638 C C . ILE B 1 397 ? 0.079 -17.031 -14.492 1 98.75 397 ILE B C 1
ATOM 6640 O O . ILE B 1 397 ? 0.404 -18.156 -14.133 1 98.75 397 ILE B O 1
ATOM 6644 N N . ALA B 1 398 ? 0.345 -15.961 -13.773 1 98.56 398 ALA B N 1
ATOM 6645 C CA . ALA B 1 398 ? 1.025 -16.062 -12.484 1 98.56 398 ALA B CA 1
ATOM 6646 C C . ALA B 1 398 ? 0.043 -15.883 -11.328 1 98.56 398 ALA B C 1
ATOM 6648 O O . ALA B 1 398 ? -0.635 -14.859 -11.234 1 98.56 398 ALA B O 1
ATOM 6649 N N . MET B 1 399 ? -0.007 -16.906 -10.43 1 97.75 399 MET B N 1
ATOM 6650 C CA . MET B 1 399 ? -1.004 -16.906 -9.359 1 97.75 399 MET B CA 1
ATOM 6651 C C . MET B 1 399 ? -0.349 -17.156 -8.008 1 97.75 399 MET B C 1
ATOM 6653 O O . MET B 1 399 ? 0.768 -17.672 -7.938 1 97.75 399 MET B O 1
ATOM 6657 N N . ASP B 1 400 ? -1.043 -16.672 -6.953 1 98.5 400 ASP B N 1
ATOM 6658 C CA . ASP B 1 400 ? -0.722 -17.094 -5.59 1 98.5 400 ASP B CA 1
ATOM 6659 C C . ASP B 1 400 ? -1.362 -18.438 -5.258 1 98.5 400 ASP B C 1
ATOM 6661 O O . ASP B 1 400 ? -2.496 -18.703 -5.66 1 98.5 400 ASP B O 1
ATOM 6665 N N . PHE B 1 401 ? -0.593 -19.281 -4.547 1 98.38 401 PHE B N 1
ATOM 6666 C CA . PHE B 1 401 ? -1.101 -20.562 -4.113 1 98.38 401 PHE B CA 1
ATOM 6667 C C . PHE B 1 401 ? -1.676 -21.344 -5.289 1 98.38 401 PHE B C 1
ATOM 6669 O O . PHE B 1 401 ? -2.822 -21.797 -5.242 1 98.38 401 PHE B O 1
ATOM 6676 N N . LEU B 1 402 ? -0.808 -21.547 -6.227 1 98 402 LEU B N 1
ATOM 6677 C CA . LEU B 1 402 ? -1.133 -22.078 -7.543 1 98 402 LEU B CA 1
ATOM 6678 C C . LEU B 1 402 ? -1.906 -23.391 -7.422 1 98 402 LEU B C 1
ATOM 6680 O O . LEU B 1 402 ? -2.865 -23.609 -8.164 1 98 402 LEU B O 1
ATOM 6684 N N . PRO B 1 403 ? -1.617 -24.281 -6.488 1 97.75 403 PRO B N 1
ATOM 6685 C CA . PRO B 1 403 ? -2.324 -25.562 -6.445 1 97.75 403 PRO B CA 1
ATOM 6686 C C . PRO B 1 403 ? -3.801 -25.406 -6.086 1 97.75 403 PRO B C 1
ATOM 6688 O O . PRO B 1 403 ? -4.566 -26.375 -6.191 1 97.75 403 PRO B O 1
ATOM 6691 N N . PHE B 1 404 ? -4.133 -24.234 -5.578 1 98.5 404 PHE B N 1
ATOM 6692 C CA . PHE B 1 404 ? -5.539 -23.969 -5.301 1 98.5 404 PHE B CA 1
ATOM 6693 C C . PHE B 1 404 ? -6.234 -23.391 -6.531 1 98.5 404 PHE B C 1
ATOM 6695 O O . PHE B 1 404 ? -6.855 -22.328 -6.461 1 98.5 404 PHE B O 1
ATOM 6702 N N . SER B 1 405 ? -6.102 -24.078 -7.648 1 98.06 405 SER B N 1
ATOM 6703 C CA . SER B 1 405 ? -6.707 -23.719 -8.93 1 98.06 405 SER B CA 1
ATOM 6704 C C . SER B 1 405 ? -6.574 -24.844 -9.938 1 98.06 405 SER B C 1
ATOM 6706 O O . SER B 1 405 ? -5.91 -25.859 -9.672 1 98.06 405 SER B O 1
ATOM 6708 N N . ASP B 1 406 ? -7.219 -24.75 -11.016 1 97.12 406 ASP B N 1
ATOM 6709 C CA . ASP B 1 406 ? -7.02 -25.672 -12.125 1 97.12 406 ASP B CA 1
ATOM 6710 C C . ASP B 1 406 ? -6.395 -24.969 -13.328 1 97.12 406 ASP B C 1
ATOM 6712 O O . ASP B 1 406 ? -6.613 -25.359 -14.469 1 97.12 406 ASP B O 1
ATOM 6716 N N . VAL B 1 407 ? -5.621 -23.938 -13.039 1 98.06 407 VAL B N 1
ATOM 6717 C CA . VAL B 1 407 ? -5.035 -23.109 -14.078 1 98.06 407 VAL B CA 1
ATOM 6718 C C . VAL B 1 407 ? -4.039 -23.938 -14.898 1 98.06 407 VAL B C 1
ATOM 6720 O O . VAL B 1 407 ? -3.877 -23.703 -16.094 1 98.06 407 VAL B O 1
ATOM 6723 N N . ILE B 1 408 ? -3.391 -24.875 -14.289 1 97.56 408 ILE B N 1
ATOM 6724 C CA . ILE B 1 408 ? -2.465 -25.734 -15.023 1 97.56 408 ILE B CA 1
ATOM 6725 C C . ILE B 1 408 ? -3.225 -26.516 -16.094 1 97.56 408 ILE B C 1
ATOM 6727 O O . ILE B 1 408 ? -2.779 -26.609 -17.234 1 97.56 408 ILE B O 1
ATOM 6731 N N . PHE B 1 409 ? -4.336 -27.062 -15.68 1 96.62 409 PHE B N 1
ATOM 6732 C CA . PHE B 1 409 ? -5.188 -27.75 -16.641 1 96.62 409 PHE B CA 1
ATOM 6733 C C . PHE B 1 409 ? -5.594 -26.828 -17.766 1 96.62 409 PHE B C 1
ATOM 6735 O O . PHE B 1 409 ? -5.52 -27.188 -18.938 1 96.62 409 PHE B O 1
ATOM 6742 N N . VAL B 1 410 ? -6.012 -25.641 -17.406 1 97.62 410 VAL B N 1
ATOM 6743 C CA . VAL B 1 410 ? -6.441 -24.656 -18.406 1 97.62 410 VAL B CA 1
ATOM 6744 C C . VAL B 1 410 ? -5.305 -24.375 -19.375 1 97.62 410 VAL B C 1
ATOM 6746 O O . VAL B 1 410 ? -5.504 -24.375 -20.594 1 97.62 410 VAL B O 1
ATOM 6749 N N . ALA B 1 411 ? -4.152 -24.203 -18.891 1 98.12 411 ALA B N 1
ATOM 6750 C CA . ALA B 1 411 ? -2.996 -23.891 -19.734 1 98.12 411 ALA B CA 1
ATOM 6751 C C . ALA B 1 411 ? -2.658 -25.047 -20.672 1 98.12 411 ALA B C 1
ATOM 6753 O O . ALA B 1 411 ? -2.463 -24.828 -21.875 1 98.12 411 ALA B O 1
ATOM 6754 N N . VAL B 1 412 ? -2.586 -26.234 -20.156 1 96.69 412 VAL B N 1
ATOM 6755 C CA . VAL B 1 412 ? -2.219 -27.422 -20.922 1 96.69 412 VAL B CA 1
ATOM 6756 C C . VAL B 1 412 ? -3.24 -27.641 -22.031 1 96.69 412 VAL B C 1
ATOM 6758 O O . VAL B 1 412 ? -2.873 -27.844 -23.188 1 96.69 412 VAL B O 1
ATOM 6761 N N . GLU B 1 413 ? -4.512 -27.562 -21.672 1 95.75 413 GLU B N 1
ATOM 6762 C CA . GLU B 1 413 ? -5.566 -27.797 -22.656 1 95.75 413 GLU B CA 1
ATOM 6763 C C . GLU B 1 413 ? -5.621 -26.672 -23.688 1 95.75 413 GLU B C 1
ATOM 6765 O O . GLU B 1 413 ? -5.93 -26.906 -24.859 1 95.75 413 GLU B O 1
ATOM 6770 N N . ALA B 1 414 ? -5.387 -25.5 -23.234 1 96.94 414 ALA B N 1
ATOM 6771 C CA . ALA B 1 414 ? -5.359 -24.359 -24.156 1 96.94 414 ALA B CA 1
ATOM 6772 C C . ALA B 1 414 ? -4.293 -24.562 -25.234 1 96.94 414 ALA B C 1
ATOM 6774 O O . ALA B 1 414 ? -4.535 -24.297 -26.406 1 96.94 414 ALA B O 1
ATOM 6775 N N . ASN B 1 415 ? -3.139 -24.984 -24.844 1 96.81 415 ASN B N 1
ATOM 6776 C CA . ASN B 1 415 ? -2.053 -25.203 -25.797 1 96.81 415 ASN B CA 1
ATOM 6777 C C . ASN B 1 415 ? -2.395 -26.281 -26.812 1 96.81 415 ASN B C 1
ATOM 6779 O O . ASN B 1 415 ? -2.064 -26.172 -27.984 1 96.81 415 ASN B O 1
ATOM 6783 N N . LYS B 1 416 ? -3.078 -27.312 -26.406 1 93.38 416 LYS B N 1
ATOM 6784 C CA . LYS B 1 416 ? -3.539 -28.344 -27.328 1 93.38 416 LYS B CA 1
ATOM 6785 C C . LYS B 1 416 ? -4.531 -27.781 -28.344 1 93.38 416 LYS B C 1
ATOM 6787 O O . LYS B 1 416 ? -4.426 -28.047 -29.531 1 93.38 416 LYS B O 1
ATOM 6792 N N . LEU B 1 417 ? -5.355 -27.016 -27.781 1 92.19 417 LEU B N 1
ATOM 6793 C CA . LEU B 1 417 ? -6.434 -26.469 -28.594 1 92.19 417 LEU B CA 1
ATOM 6794 C C . LEU B 1 417 ? -5.891 -25.469 -29.609 1 92.19 417 LEU B C 1
ATOM 6796 O O . LEU B 1 417 ? -6.328 -25.438 -30.766 1 92.19 417 LEU B O 1
ATOM 6800 N N . ARG B 1 418 ? -5.039 -24.656 -29.172 1 91.38 418 ARG B N 1
ATOM 6801 C CA . ARG B 1 418 ? -4.453 -23.656 -30.062 1 91.38 418 ARG B CA 1
ATOM 6802 C C . ARG B 1 418 ? -3.744 -24.328 -31.234 1 91.38 418 ARG B C 1
ATOM 6804 O O . ARG B 1 418 ? -3.779 -23.812 -32.375 1 91.38 418 ARG B O 1
ATOM 6811 N N . ALA B 1 419 ? -3.131 -25.344 -31.031 1 84.44 419 ALA B N 1
ATOM 6812 C CA . ALA B 1 419 ? -2.451 -26.094 -32.094 1 84.44 419 ALA B CA 1
ATOM 6813 C C . ALA B 1 419 ? -3.453 -26.688 -33.094 1 84.44 419 ALA B C 1
ATOM 6815 O O . ALA B 1 419 ? -3.215 -26.688 -34.281 1 84.44 419 ALA B O 1
ATOM 6816 N N . LEU B 1 420 ? -4.57 -27.094 -32.562 1 81.88 420 LEU B N 1
ATOM 6817 C CA . LEU B 1 420 ? -5.59 -27.734 -33.375 1 81.88 420 LEU B CA 1
ATOM 6818 C C . LEU B 1 420 ? -6.359 -26.703 -34.188 1 81.88 420 LEU B C 1
ATOM 6820 O O . LEU B 1 420 ? -6.676 -26.938 -35.344 1 81.88 420 LEU B O 1
ATOM 6824 N N . CYS B 1 421 ? -6.695 -25.672 -33.5 1 80.44 421 CYS B N 1
ATOM 6825 C CA . CYS B 1 421 ? -7.496 -24.641 -34.156 1 80.44 421 CYS B CA 1
ATOM 6826 C C . CYS B 1 421 ? -6.691 -23.938 -35.25 1 80.44 421 CYS B C 1
ATOM 6828 O O . CYS B 1 421 ? -7.246 -23.531 -36.281 1 80.44 421 CYS B O 1
ATOM 6830 N N . HIS B 1 422 ? -5.465 -23.625 -35.094 1 65.81 422 HIS B N 1
ATOM 6831 C CA . HIS B 1 422 ? -4.629 -23.031 -36.125 1 65.81 422 HIS B CA 1
ATOM 6832 C C . HIS B 1 422 ? -4.469 -23.969 -37.312 1 65.81 422 HIS B C 1
ATOM 6834 O O . HIS B 1 422 ? -4.43 -23.531 -38.469 1 65.81 422 HIS B O 1
ATOM 6840 N N . GLU B 1 423 ? -4.34 -25.219 -37.125 1 56.12 423 GLU B N 1
ATOM 6841 C CA . GLU B 1 423 ? -4.234 -26.188 -38.219 1 56.12 423 GLU B CA 1
ATOM 6842 C C . GLU B 1 423 ? -5.512 -26.234 -39.031 1 56.12 423 GLU B C 1
ATOM 6844 O O . GLU B 1 423 ? -5.461 -26.328 -40.281 1 56.12 423 GLU B O 1
ATOM 6849 N N . ASN B 1 424 ? -6.574 -26.062 -38.438 1 48.31 424 ASN B N 1
ATOM 6850 C CA . ASN B 1 424 ? -7.828 -26.078 -39.188 1 48.31 424 ASN B CA 1
ATOM 6851 C C . ASN B 1 424 ? -8.016 -24.781 -39.969 1 48.31 424 ASN B C 1
ATOM 6853 O O . ASN B 1 424 ? -8.633 -24.797 -41.031 1 48.31 424 ASN B O 1
ATOM 6857 N N . ARG B 1 425 ? -7.316 -23.844 -39.438 1 50.5 425 ARG B N 1
ATOM 6858 C CA . ARG B 1 425 ? -7.398 -22.625 -40.25 1 50.5 425 ARG B CA 1
ATOM 6859 C C . ARG B 1 425 ? -6.48 -22.719 -41.469 1 50.5 425 ARG B C 1
ATOM 6861 O O . ARG B 1 425 ? -6.703 -22.031 -42.469 1 50.5 425 ARG B O 1
ATOM 6868 N N . ARG B 1 426 ? -5.492 -23.469 -41.281 1 51.84 426 ARG B N 1
ATOM 6869 C CA . ARG B 1 426 ? -4.598 -23.609 -42.406 1 51.84 426 ARG B CA 1
ATOM 6870 C C . ARG B 1 426 ? -5.184 -24.578 -43.438 1 51.84 426 ARG B C 1
ATOM 6872 O O . ARG B 1 426 ? -4.824 -24.531 -44.625 1 51.84 426 ARG B O 1
ATOM 6879 N N . SER B 1 427 ? -5.82 -25.609 -43.062 1 38.03 427 SER B N 1
ATOM 6880 C CA . SER B 1 427 ? -6.363 -26.578 -44 1 38.03 427 SER B CA 1
ATOM 6881 C C . SER B 1 427 ? -7.484 -25.984 -44.812 1 38.03 427 SER B C 1
ATOM 6883 O O . SER B 1 427 ? -7.895 -26.578 -45.844 1 38.03 427 SER B O 1
ATOM 6885 N N . VAL B 1 428 ? -8.102 -25.047 -44.312 1 39.78 428 VAL B N 1
ATOM 6886 C CA . VAL B 1 428 ? -9.117 -24.406 -45.156 1 39.78 428 VAL B CA 1
ATOM 6887 C C . VAL B 1 428 ? -8.461 -23.422 -46.094 1 39.78 428 VAL B C 1
ATOM 6889 O O . VAL B 1 428 ? -9.102 -22.906 -47.031 1 39.78 428 VAL B O 1
ATOM 6892 N N . THR B 1 429 ? -7.293 -22.828 -45.844 1 31.36 429 THR B N 1
ATOM 6893 C CA . THR B 1 429 ? -6.691 -22 -46.875 1 31.36 429 THR B CA 1
ATOM 6894 C C . THR B 1 429 ? -6 -22.875 -47.938 1 31.36 429 THR B C 1
ATOM 6896 O O . THR B 1 429 ? -5.246 -23.797 -47.562 1 31.36 429 THR B O 1
#

Foldseek 3Di:
DDDPPPVPPPPCPPPDDPPPDPPQPPDQAFDQKAKEKFWALDWDADPNFTKTWIKMWIANDDADFPKWKWKAQQVPRHTFDTGRCPPPDRTDMDTTPDIDRCPPPDPAPPDDPPFFHRIKMFIDDPRDGPHMDGQGWDLALCVVCVVLQQQPKLQQAEFEAADQQLQECCVPVVCCQDLCNQAGHLAHDALLRVSRNPGQEYEWEWEADDPDPAGIFTGRAPHTRGHVVRNLVSVLRSLVRYLAAHEAFHPYHRYDPVVPVVVLVVVVVVNCVSNPPQFDFQVCDFIHGNNVCSVSNNRYAAEDDDPCQVVDRRHYHGAAEQDQQAQDQVSLVVSCVVVQVVCQVVRGHHEYEFFHHDDPVCSVVCPLVGRSSRLSRTAEVVLVCCNGPNLRRGNYYHGGHNSRHCNSVSSSVSSVSNSVVVVSVVVVD/DDDPPVVPPCPCPPPDDPPPPPPQPPDQADDQKAKEKFWALDWDADPNFTKTFIKMWIANDPADFPKWKWKAQQVPRHTFDTGRCPPPDRTDMDTTPDIDRCPPPDPAPPDDPQFFHRIKMFIDDPRDGPHMDGQGWDLALCVVCVVLQQQPKLQQAEFEAADQQLLECCVPVVCCQDLCNQAGHLAHDALLRVSRNPGAEYEWEWEADDPDPAGIFTGRAPHTRGHPVRNLVSVLRSLVRYLAAHEAFHPYHRYDPVPPVVVLVVVVVVNCVSNPPQFDFQVCDFIHGNNVCSVSNNRYAAEDDDPCLVVDRRHYHGAAEQDQQAQDQVSLVVSCVVVQVVCQVVRGHHEYEFFHHDDPVCSVVCPLVGRSSRLSRTAAVVLVCCNGPNLRRGNYYHGGHNSRHCNSVSSSVSSVSNSVVVVSVVVVD